Protein 4LWO (pdb70)

Structure (mmCIF, N/CA/C/O backbone):
data_4LWO
#
_entry.id   4LWO
#
_cell.length_a   73.903
_cell.length_b   143.256
_cell.length_c   75.603
_cell.angle_alpha   90.00
_cell.angle_beta   96.67
_cell.angle_gamma   90.00
#
_symmetry.space_group_name_H-M   'P 1 21 1'
#
loop_
_entity.id
_entity.type
_entity.pdbx_description
1 polymer 'Arginine N-methyltransferase, putative'
2 water water
#
loop_
_atom_site.group_PDB
_atom_site.id
_atom_site.type_symbol
_atom_site.label_atom_id
_atom_site.label_alt_id
_atom_site.label_comp_id
_atom_site.label_asym_id
_atom_site.label_entity_id
_atom_site.label_seq_id
_atom_site.pdbx_PDB_ins_code
_atom_site.Cartn_x
_atom_site.Cartn_y
_atom_site.Cartn_z
_atom_site.occupancy
_atom_site.B_iso_or_equiv
_atom_site.auth_seq_id
_atom_site.auth_comp_id
_atom_site.auth_asym_id
_atom_site.auth_atom_id
_atom_site.pdbx_PDB_model_num
ATOM 1 N N . ASP A 1 26 ? -9.447 8.674 31.962 1.00 52.11 26 ASP B N 1
ATOM 2 C CA . ASP A 1 26 ? -9.194 8.418 33.380 1.00 57.36 26 ASP B CA 1
ATOM 3 C C . ASP A 1 26 ? -9.119 6.922 33.676 1.00 55.95 26 ASP B C 1
ATOM 4 O O . ASP A 1 26 ? -8.101 6.275 33.433 1.00 59.39 26 ASP B O 1
ATOM 9 N N . LEU A 1 27 ? -10.224 6.387 34.189 1.00 51.44 27 LEU B N 1
ATOM 10 C CA . LEU A 1 27 ? -10.333 4.994 34.619 1.00 49.15 27 LEU B CA 1
ATOM 11 C C . LEU A 1 27 ? -10.259 3.993 33.475 1.00 52.68 27 LEU B C 1
ATOM 12 O O . LEU A 1 27 ? -9.851 2.841 33.661 1.00 46.34 27 LEU B O 1
ATOM 17 N N . ALA A 1 28 ? -10.692 4.422 32.295 1.00 54.82 28 ALA B N 1
ATOM 18 C CA . ALA A 1 28 ? -10.729 3.531 31.148 1.00 56.52 28 ALA B CA 1
ATOM 19 C C . ALA A 1 28 ? -9.318 3.037 30.858 1.00 53.70 28 ALA B C 1
ATOM 20 O O . ALA A 1 28 ? -9.081 1.836 30.711 1.00 52.49 28 ALA B O 1
ATOM 22 N N . VAL A 1 29 ? -8.383 3.977 30.800 1.00 52.73 29 VAL B N 1
ATOM 23 C CA . VAL A 1 29 ? -6.983 3.658 30.571 1.00 58.07 29 VAL B CA 1
ATOM 24 C C . VAL A 1 29 ? -6.427 2.663 31.616 1.00 57.03 29 VAL B C 1
ATOM 25 O O . VAL A 1 29 ? -5.863 1.622 31.257 1.00 49.34 29 VAL B O 1
ATOM 29 N N . HIS A 1 30 ? -6.631 2.953 32.899 1.00 57.89 30 HIS B N 1
ATOM 30 C CA . HIS A 1 30 ? -6.016 2.154 33.943 1.00 45.63 30 HIS B CA 1
ATOM 31 C C . HIS A 1 30 ? -6.589 0.743 33.951 1.00 50.98 30 HIS B C 1
ATOM 32 O O . HIS A 1 30 ? -5.910 -0.210 34.332 1.00 53.17 30 HIS B O 1
ATOM 39 N N . ARG A 1 31 ? -7.829 0.606 33.496 1.00 47.64 31 ARG B N 1
ATOM 40 C CA . ARG A 1 31 ? -8.406 -0.713 33.301 1.00 47.16 31 ARG B CA 1
ATOM 41 C C . ARG A 1 31 ? -7.525 -1.564 32.368 1.00 49.34 31 ARG B C 1
ATOM 42 O O . ARG A 1 31 ? -7.305 -2.757 32.627 1.00 44.71 31 ARG B O 1
ATOM 50 N N . LEU A 1 32 ? -7.010 -0.944 31.302 1.00 49.29 32 LEU B N 1
ATOM 51 C CA . LEU A 1 32 ? -6.153 -1.639 30.327 1.00 48.59 32 LEU B CA 1
ATOM 52 C C . LEU A 1 32 ? -4.857 -2.185 30.948 1.00 42.31 32 LEU B C 1
ATOM 53 O O . LEU A 1 32 ? -4.425 -3.293 30.624 1.00 41.12 32 LEU B O 1
ATOM 58 N N . MET A 1 33 ? -4.235 -1.390 31.816 1.00 40.22 33 MET B N 1
ATOM 59 C CA . MET A 1 33 ? -3.120 -1.848 32.649 1.00 42.30 33 MET B CA 1
ATOM 60 C C . MET A 1 33 ? -3.559 -3.081 33.437 1.00 32.02 33 MET B C 1
ATOM 61 O O . MET A 1 33 ? -2.919 -4.132 33.397 1.00 26.74 33 MET B O 1
ATOM 66 N N . LEU A 1 34 ? -4.666 -2.939 34.156 1.00 33.99 34 LEU B N 1
ATOM 67 C CA . LEU A 1 34 ? -5.224 -4.032 34.947 1.00 34.69 34 LEU B CA 1
ATOM 68 C C . LEU A 1 34 ? -5.652 -5.216 34.082 1.00 33.08 34 LEU B C 1
ATOM 69 O O . LEU A 1 34 ? -5.702 -6.342 34.554 1.00 36.46 34 LEU B O 1
ATOM 74 N N . GLU A 1 35 ? -5.928 -4.970 32.806 1.00 34.89 35 GLU B N 1
ATOM 75 C CA . GLU A 1 35 ? -6.320 -6.064 31.920 1.00 40.63 35 GLU B CA 1
ATOM 76 C C . GLU A 1 35 ? -5.142 -6.734 31.220 1.00 40.26 35 GLU B C 1
ATOM 77 O O . GLU A 1 35 ? -5.311 -7.728 30.525 1.00 31.64 35 GLU B O 1
ATOM 83 N N . ASP A 1 36 ? -3.945 -6.197 31.410 1.00 33.22 36 ASP B N 1
ATOM 84 C CA . ASP A 1 36 ? -2.782 -6.758 30.747 1.00 30.58 36 ASP B CA 1
ATOM 85 C C . ASP A 1 36 ? -2.001 -7.642 31.710 1.00 37.78 36 ASP B C 1
ATOM 86 O O . ASP A 1 36 ? -1.343 -7.149 32.647 1.00 30.93 36 ASP B O 1
ATOM 91 N N . ALA A 1 37 ? -2.063 -8.949 31.470 1.00 27.05 37 ALA B N 1
ATOM 92 C CA . ALA A 1 37 ? -1.385 -9.915 32.333 1.00 36.69 37 ALA B CA 1
ATOM 93 C C . ALA A 1 37 ? 0.133 -9.674 32.420 1.00 34.62 37 ALA B C 1
ATOM 94 O O . ALA A 1 37 ? 0.731 -9.860 33.480 1.00 32.52 37 ALA B O 1
ATOM 96 N N . GLN A 1 38 ? 0.748 -9.271 31.306 1.00 30.79 38 GLN B N 1
ATOM 97 C CA . GLN A 1 38 ? 2.198 -9.096 31.258 1.00 29.12 38 GLN B CA 1
ATOM 98 C C . GLN A 1 38 ? 2.587 -7.938 32.176 1.00 27.21 38 GLN B C 1
ATOM 99 O O . GLN A 1 38 ? 3.452 -8.081 33.021 1.00 28.40 38 GLN B O 1
ATOM 105 N N . ARG A 1 39 ? 1.932 -6.793 32.002 1.00 27.87 39 ARG B N 1
ATOM 106 C CA . ARG A 1 39 ? 2.209 -5.623 32.822 1.00 30.78 39 ARG B CA 1
ATOM 107 C C . ARG A 1 39 ? 1.994 -5.887 34.315 1.00 33.21 39 ARG B C 1
ATOM 108 O O . ARG A 1 39 ? 2.884 -5.617 35.137 1.00 27.41 39 ARG B O 1
ATOM 116 N N . MET A 1 40 ? 0.822 -6.425 34.653 1.00 29.31 40 MET B N 1
ATOM 117 C CA . MET A 1 40 ? 0.476 -6.768 36.031 1.00 32.42 40 MET B CA 1
ATOM 118 C C . MET A 1 40 ? 1.538 -7.677 36.607 1.00 32.14 40 MET B C 1
ATOM 119 O O . MET A 1 40 ? 2.029 -7.451 37.712 1.00 27.31 40 MET B O 1
ATOM 124 N N . SER A 1 41 ? 1.896 -8.702 35.840 1.00 25.45 41 SER B N 1
ATOM 125 C CA . SER A 1 41 ? 2.851 -9.695 36.306 1.00 28.75 41 SER B CA 1
ATOM 126 C C . SER A 1 41 ? 4.245 -9.115 36.536 1.00 28.77 41 SER B C 1
ATOM 127 O O . SER A 1 41 ? 4.904 -9.488 37.504 1.00 23.26 41 SER B O 1
ATOM 130 N N . PHE A 1 42 ? 4.690 -8.222 35.650 1.00 23.56 42 PHE B N 1
ATOM 131 C CA . PHE A 1 42 ? 6.013 -7.626 35.787 1.00 22.56 42 PHE B CA 1
ATOM 132 C C . PHE A 1 42 ? 6.126 -6.906 37.122 1.00 23.98 42 PHE B C 1
ATOM 133 O O . PHE A 1 42 ? 7.048 -7.153 37.920 1.00 23.92 42 PHE B O 1
ATOM 141 N N . TYR A 1 43 ? 5.180 -6.008 37.352 1.00 20.46 43 TYR B N 1
ATOM 142 C CA . TYR A 1 43 ? 5.218 -5.165 38.525 1.00 24.38 43 TYR B CA 1
ATOM 143 C C . TYR A 1 43 ? 5.019 -5.970 39.804 1.00 27.03 43 TYR B C 1
ATOM 144 O O . TYR A 1 43 ? 5.674 -5.714 40.809 1.00 25.07 43 TYR B O 1
ATOM 153 N N . ARG A 1 44 ? 4.147 -6.972 39.759 1.00 29.98 44 ARG B N 1
ATOM 154 C CA . ARG A 1 44 ? 3.859 -7.723 40.978 1.00 26.86 44 ARG B CA 1
ATOM 155 C C . ARG A 1 44 ? 5.077 -8.527 41.379 1.00 27.77 44 ARG B C 1
ATOM 156 O O . ARG A 1 44 ? 5.463 -8.538 42.546 1.00 25.84 44 ARG B O 1
ATOM 164 N N . LYS A 1 45 ? 5.691 -9.191 40.404 1.00 25.96 45 LYS B N 1
ATOM 165 C CA . LYS A 1 45 ? 6.870 -9.997 40.687 1.00 30.20 45 LYS B CA 1
ATOM 166 C C . LYS A 1 45 ? 8.051 -9.121 41.096 1.00 29.31 45 LYS B C 1
ATOM 167 O O . LYS A 1 45 ? 8.819 -9.499 41.977 1.00 29.23 45 LYS B O 1
ATOM 173 N N . SER A 1 46 ? 8.205 -7.961 40.454 1.00 30.54 46 SER B N 1
ATOM 174 C CA . SER A 1 46 ? 9.325 -7.080 40.793 1.00 25.67 46 SER B CA 1
ATOM 175 C C . SER A 1 46 ? 9.173 -6.564 42.220 1.00 27.42 46 SER B C 1
ATOM 176 O O . SER A 1 46 ? 10.126 -6.577 42.997 1.00 27.32 46 SER B O 1
ATOM 179 N N . ILE A 1 47 ? 7.970 -6.123 42.569 1.00 28.20 47 ILE B N 1
ATOM 180 C CA . ILE A 1 47 ? 7.710 -5.664 43.931 1.00 32.59 47 ILE B CA 1
ATOM 181 C C . ILE A 1 47 ? 7.984 -6.765 44.962 1.00 35.87 47 ILE B C 1
ATOM 182 O O . ILE A 1 47 ? 8.572 -6.506 46.025 1.00 31.34 47 ILE B O 1
ATOM 187 N N . GLU A 1 48 ? 7.575 -7.991 44.640 1.00 32.94 48 GLU B N 1
ATOM 188 C CA . GLU A 1 48 ? 7.859 -9.135 45.516 1.00 42.32 48 GLU B CA 1
ATOM 189 C C . GLU A 1 48 ? 9.356 -9.458 45.596 1.00 38.83 48 GLU B C 1
ATOM 190 O O . GLU A 1 48 ? 9.859 -9.832 46.664 1.00 39.90 48 GLU B O 1
ATOM 192 N N . GLN A 1 49 ? 10.077 -9.310 44.483 1.00 31.62 49 GLN B N 1
ATOM 193 C CA . GLN A 1 49 ? 11.503 -9.650 44.490 1.00 33.93 49 GLN B CA 1
ATOM 194 C C . GLN A 1 49 ? 12.364 -8.636 45.263 1.00 34.48 49 GLN B C 1
ATOM 195 O O . GLN A 1 49 ? 13.376 -9.006 45.854 1.00 33.06 49 GLN B O 1
ATOM 201 N N . SER A 1 50 ? 11.967 -7.364 45.275 1.00 34.52 50 SER B N 1
ATOM 202 C CA . SER A 1 50 ? 12.821 -6.313 45.849 1.00 30.67 50 SER B CA 1
ATOM 203 C C . SER A 1 50 ? 13.215 -6.536 47.310 1.00 31.79 50 SER B C 1
ATOM 204 O O . SER A 1 50 ? 12.385 -6.908 48.124 1.00 34.43 50 SER B O 1
ATOM 207 N N . ALA A 1 51 ? 14.471 -6.265 47.646 1.00 30.46 51 ALA B N 1
ATOM 208 C CA . ALA A 1 51 ? 14.910 -6.375 49.034 1.00 33.59 51 ALA B CA 1
ATOM 209 C C . ALA A 1 51 ? 14.740 -5.048 49.758 1.00 33.11 51 ALA B C 1
ATOM 210 O O . ALA A 1 51 ? 15.078 -4.920 50.936 1.00 37.28 51 ALA B O 1
ATOM 212 N N . SER A 1 52 ? 14.217 -4.047 49.061 1.00 31.26 52 SER B N 1
ATOM 213 C CA . SER A 1 52 ? 14.285 -2.700 49.608 1.00 27.71 52 SER B CA 1
ATOM 214 C C . SER A 1 52 ? 12.940 -2.131 50.024 1.00 28.59 52 SER B C 1
ATOM 215 O O . SER A 1 52 ? 12.848 -0.981 50.452 1.00 30.43 52 SER B O 1
ATOM 218 N N . ILE A 1 53 ? 11.895 -2.937 49.927 1.00 30.04 53 ILE B N 1
ATOM 219 C CA . ILE A 1 53 ? 10.555 -2.439 50.252 1.00 29.95 53 ILE B CA 1
ATOM 220 C C . ILE A 1 53 ? 10.168 -2.597 51.725 1.00 31.38 53 ILE B C 1
ATOM 221 O O . ILE A 1 53 ? 9.753 -1.627 52.380 1.00 28.95 53 ILE B O 1
ATOM 226 N N . GLU A 1 54 ? 10.305 -3.823 52.229 1.00 32.37 54 GLU B N 1
ATOM 227 C CA . GLU A 1 54 ? 9.906 -4.166 53.5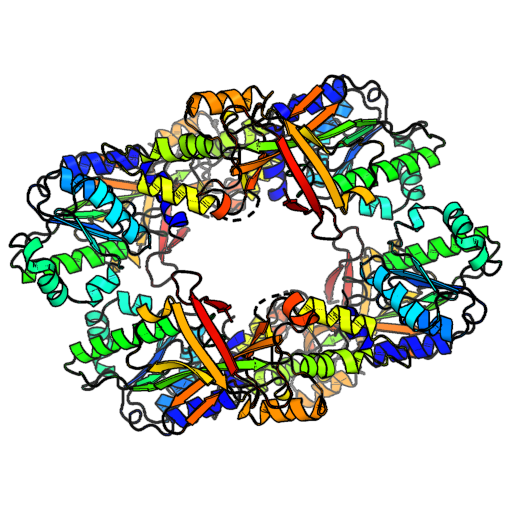90 1.00 35.69 54 GLU B CA 1
ATOM 228 C C . GLU A 1 54 ? 10.521 -3.255 54.652 1.00 31.78 54 GLU B C 1
ATOM 229 O O . GLU A 1 54 ? 11.723 -3.055 54.684 1.00 31.19 54 GLU B O 1
ATOM 235 N N . GLY A 1 55 ? 9.679 -2.691 55.511 1.00 30.88 55 GLY B N 1
ATOM 236 C CA . GLY A 1 55 ? 10.149 -1.781 56.537 1.00 29.83 55 GLY B CA 1
ATOM 237 C C . GLY A 1 55 ? 10.595 -0.427 56.026 1.00 30.05 55 GLY B C 1
ATOM 238 O O . GLY A 1 55 ? 11.073 0.391 56.802 1.00 27.90 55 GLY B O 1
ATOM 239 N N . LYS A 1 56 ? 10.437 -0.171 54.727 1.00 29.22 56 LYS B N 1
ATOM 240 C CA . LYS A 1 56 ? 10.931 1.087 54.141 1.00 25.41 56 LYS B CA 1
ATOM 241 C C . LYS A 1 56 ? 9.823 1.908 53.463 1.00 27.76 56 LYS B C 1
ATOM 242 O O . LYS A 1 56 ? 8.674 1.459 53.368 1.00 20.74 56 LYS B O 1
ATOM 246 N N . VAL A 1 57 ? 10.183 3.113 53.011 1.00 25.21 57 VAL B N 1
ATOM 247 C CA . VAL A 1 57 ? 9.240 4.033 52.386 1.00 23.37 57 VAL B CA 1
ATOM 248 C C . VAL A 1 57 ? 9.350 4.008 50.874 1.00 26.75 57 VAL B C 1
ATOM 249 O O . VAL A 1 57 ? 10.459 4.010 50.320 1.00 26.69 57 VAL B O 1
ATOM 253 N N . VAL A 1 58 ? 8.190 3.973 50.222 1.00 22.67 58 VAL B N 1
ATOM 254 C CA . VAL A 1 58 ? 8.066 3.824 48.777 1.00 21.96 58 VAL B CA 1
ATOM 255 C C . VAL A 1 58 ? 7.245 4.976 48.247 1.00 21.56 58 VAL B C 1
ATOM 256 O O . VAL A 1 58 ? 6.296 5.416 48.903 1.00 19.37 58 VAL B O 1
ATOM 260 N N . VAL A 1 59 ? 7.643 5.484 47.086 1.00 21.80 59 VAL B N 1
ATOM 261 C CA . VAL A 1 59 ? 6.886 6.487 46.362 1.00 23.02 59 VAL B CA 1
ATOM 262 C C . VAL A 1 59 ? 6.393 5.856 45.044 1.00 24.63 59 VAL B C 1
ATOM 263 O O . VAL A 1 59 ? 7.173 5.219 44.324 1.00 25.76 59 VAL B O 1
ATOM 267 N N . ASP A 1 60 ? 5.107 6.012 44.743 1.00 23.62 60 ASP B N 1
ATOM 268 C CA . ASP A 1 60 ? 4.515 5.502 43.491 1.00 21.56 60 ASP B CA 1
ATOM 269 C C . ASP A 1 60 ? 4.103 6.713 42.645 1.00 24.72 60 ASP B C 1
ATOM 270 O O . ASP A 1 60 ? 3.201 7.485 43.021 1.00 22.76 60 ASP B O 1
ATOM 275 N N . VAL A 1 61 ? 4.796 6.918 41.526 1.00 20.58 61 VAL B N 1
ATOM 276 C CA . VAL A 1 61 ? 4.578 8.144 40.754 1.00 24.66 61 VAL B CA 1
ATOM 277 C C . VAL A 1 61 ? 3.560 7.908 39.631 1.00 22.63 61 VAL B C 1
ATOM 278 O O . VAL A 1 61 ? 3.776 7.045 38.795 1.00 17.76 61 VAL B O 1
ATOM 282 N N . GLY A 1 62 ? 2.472 8.680 39.611 1.00 25.00 62 GLY B N 1
ATOM 283 C CA . GLY A 1 62 ? 1.384 8.476 38.647 1.00 22.14 62 GLY B CA 1
ATOM 284 C C . GLY A 1 62 ? 0.663 7.164 38.946 1.00 25.37 62 GLY B C 1
ATOM 285 O O . GLY A 1 62 ? 0.593 6.269 38.107 1.00 23.70 62 GLY B O 1
ATOM 286 N N . SER A 1 63 ? 0.130 7.047 40.156 1.00 22.85 63 SER B N 1
ATOM 287 C CA . SER A 1 63 ? -0.309 5.757 40.682 1.00 25.34 63 SER B CA 1
ATOM 288 C C . SER A 1 63 ? -1.682 5.276 40.184 1.00 22.29 63 SER B C 1
ATOM 289 O O . SER A 1 63 ? -2.043 4.110 40.383 1.00 27.15 63 SER B O 1
ATOM 292 N N . GLY A 1 64 ? -2.445 6.160 39.547 1.00 27.15 64 GLY B N 1
ATOM 293 C CA . GLY A 1 64 ? -3.698 5.754 38.906 1.00 27.37 64 GLY B CA 1
ATOM 294 C C . GLY A 1 64 ? -4.650 5.081 39.870 1.00 25.37 64 GLY B C 1
ATOM 295 O O . GLY A 1 64 ? -5.177 5.715 40.783 1.00 26.87 64 GLY B O 1
ATOM 296 N N . THR A 1 65 ? -4.854 3.786 39.684 1.00 24.73 65 THR B N 1
ATOM 297 C CA . THR A 1 65 ? -5.708 3.024 40.580 1.00 24.85 65 THR B CA 1
ATOM 298 C C . THR A 1 65 ? -5.031 2.772 41.939 1.00 31.96 65 THR B C 1
ATOM 299 O O . THR A 1 65 ? -5.691 2.357 42.889 1.00 26.85 65 THR B O 1
ATOM 303 N N . GLY A 1 66 ? -3.718 2.989 42.024 1.00 26.46 66 GLY B N 1
ATOM 304 C CA . GLY A 1 66 ? -2.998 2.792 43.278 1.00 29.96 66 GLY B CA 1
ATOM 305 C C . GLY A 1 66 ? -2.564 1.351 43.452 1.00 30.55 66 GLY B C 1
ATOM 306 O O . GLY A 1 66 ? -2.131 0.921 44.534 1.00 30.11 66 GLY B O 1
ATOM 307 N N . ILE A 1 67 ? -2.669 0.589 42.370 1.00 27.40 67 ILE B N 1
ATOM 308 C CA . ILE A 1 67 ? -2.436 -0.844 42.461 1.00 29.66 67 ILE B CA 1
ATOM 309 C C . ILE A 1 67 ? -0.995 -1.147 42.909 1.00 27.49 67 ILE B C 1
ATOM 310 O O . ILE A 1 67 ? -0.760 -2.055 43.713 1.00 23.22 67 ILE B O 1
ATOM 315 N N . LEU A 1 68 ? -0.040 -0.381 42.389 1.00 26.78 68 LEU B N 1
ATOM 316 C CA . LEU A 1 68 ? 1.366 -0.567 42.749 1.00 32.57 68 LEU B CA 1
ATOM 317 C C . LEU A 1 68 ? 1.600 -0.227 44.218 1.00 24.40 68 LEU B C 1
ATOM 318 O O . LEU A 1 68 ? 2.304 -0.946 44.920 1.00 29.06 68 LEU B O 1
ATOM 323 N N . SER A 1 69 ? 0.990 0.856 44.686 1.00 22.98 69 SER B N 1
ATOM 324 C CA . SER A 1 69 ? 1.153 1.259 46.082 1.00 25.73 69 SER B CA 1
ATOM 325 C C . SER A 1 69 ? 0.627 0.179 47.022 1.00 30.32 69 SER B C 1
ATOM 326 O O . SER A 1 69 ? 1.234 -0.128 48.063 1.00 28.04 69 SER B O 1
ATOM 329 N N . MET A 1 70 ? -0.503 -0.405 46.639 1.00 26.27 70 MET B N 1
ATOM 330 C CA . MET A 1 70 ? -1.135 -1.405 47.477 1.00 25.61 70 MET B CA 1
ATOM 331 C C . MET A 1 70 ? -0.332 -2.691 47.500 1.00 28.89 70 MET B C 1
ATOM 332 O O . MET A 1 70 ? -0.219 -3.333 48.549 1.00 32.08 70 MET B O 1
ATOM 337 N N . TRP A 1 71 ? 0.250 -3.064 46.361 1.00 27.11 71 TRP B N 1
ATOM 338 C CA . TRP A 1 71 ? 1.181 -4.194 46.342 1.00 31.11 71 TRP B CA 1
ATOM 339 C C . TRP A 1 71 ? 2.373 -3.948 47.256 1.00 28.59 71 TRP B C 1
ATOM 340 O O . TRP A 1 71 ? 2.814 -4.846 47.966 1.00 31.06 71 TRP B O 1
ATOM 351 N N . ALA A 1 72 ? 2.893 -2.726 47.222 1.00 28.41 72 ALA B N 1
ATOM 352 C CA . ALA A 1 72 ? 4.051 -2.369 48.030 1.00 25.15 72 ALA B CA 1
ATOM 353 C C . ALA A 1 72 ? 3.709 -2.453 49.514 1.00 29.27 72 ALA B C 1
ATOM 354 O O . ALA A 1 72 ? 4.503 -2.938 50.318 1.00 29.67 72 ALA B O 1
ATOM 356 N N . ALA A 1 73 ? 2.531 -1.952 49.872 1.00 32.29 73 ALA B N 1
ATOM 357 C CA . ALA A 1 73 ? 2.060 -2.018 51.255 1.00 31.75 73 ALA B CA 1
ATOM 358 C C . ALA A 1 73 ? 1.951 -3.470 51.691 1.00 32.53 73 ALA B C 1
ATOM 359 O O . ALA A 1 73 ? 2.435 -3.852 52.753 1.00 37.03 73 ALA B O 1
ATOM 361 N N . ARG A 1 74 ? 1.337 -4.281 50.841 1.00 32.71 74 ARG B N 1
ATOM 362 C CA . ARG A 1 74 ? 1.177 -5.709 51.089 1.00 33.28 74 ARG B CA 1
ATOM 363 C C . ARG A 1 74 ? 2.529 -6.400 51.251 1.00 40.89 74 ARG B C 1
ATOM 364 O O . ARG A 1 74 ? 2.648 -7.413 51.948 1.00 42.36 74 ARG B O 1
ATOM 372 N N . ALA A 1 75 ? 3.557 -5.844 50.619 1.00 34.94 75 ALA B N 1
ATOM 373 C CA . ALA A 1 75 ? 4.878 -6.447 50.674 1.00 34.67 75 ALA B CA 1
ATOM 374 C C . ALA A 1 75 ? 5.629 -5.950 51.900 1.00 34.45 75 ALA B C 1
ATOM 375 O O . ALA A 1 75 ? 6.817 -6.213 52.047 1.00 40.97 75 ALA B O 1
ATOM 377 N N . GLY A 1 76 ? 4.942 -5.206 52.764 1.00 35.65 76 GLY B N 1
ATOM 378 C CA . GLY A 1 76 ? 5.523 -4.802 54.034 1.00 29.76 76 GLY B CA 1
ATOM 379 C C . GLY A 1 76 ? 6.251 -3.471 54.061 1.00 32.54 76 GLY B C 1
ATOM 380 O O . GLY A 1 76 ? 7.118 -3.260 54.908 1.00 36.40 76 GLY B O 1
ATOM 381 N N . ALA A 1 77 ? 5.905 -2.558 53.159 1.00 29.23 77 ALA B N 1
ATOM 382 C CA . ALA A 1 77 ? 6.492 -1.219 53.217 1.00 29.86 77 ALA B CA 1
ATOM 383 C C . ALA A 1 77 ? 6.072 -0.541 54.507 1.00 30.68 77 ALA B C 1
ATOM 384 O O . ALA A 1 77 ? 4.981 -0.777 55.010 1.00 35.89 77 ALA B O 1
ATOM 386 N N . LYS A 1 78 ? 6.946 0.300 55.043 1.00 27.42 78 LYS B N 1
ATOM 387 C CA . LYS A 1 78 ? 6.615 1.050 56.238 1.00 26.30 78 LYS B CA 1
ATOM 388 C C . LYS A 1 78 ? 5.495 2.014 55.870 1.00 30.46 78 LYS B C 1
ATOM 389 O O . LYS A 1 78 ? 4.503 2.162 56.591 1.00 32.79 78 LYS B O 1
ATOM 395 N N . HIS A 1 79 ? 5.654 2.674 54.728 1.00 26.94 79 HIS B N 1
ATOM 396 C CA . HIS A 1 79 ? 4.642 3.607 54.259 1.00 27.42 79 HIS B CA 1
ATOM 397 C C . HIS A 1 79 ? 4.797 3.845 52.766 1.00 28.26 79 HIS B C 1
ATOM 398 O O . HIS A 1 79 ? 5.852 3.575 52.189 1.00 25.45 79 HIS B O 1
ATOM 405 N N . VAL A 1 80 ? 3.741 4.343 52.137 1.00 29.26 80 VAL B N 1
ATOM 406 C CA . VAL A 1 80 ? 3.749 4.538 50.694 1.00 20.92 80 VAL B CA 1
ATOM 407 C C . VAL A 1 80 ? 3.139 5.900 50.385 1.00 23.33 80 VAL B C 1
ATOM 408 O O . VAL A 1 80 ? 2.025 6.197 50.813 1.00 23.39 80 VAL B O 1
ATOM 412 N N . PHE A 1 81 ? 3.877 6.726 49.654 1.00 19.21 81 PHE B N 1
ATOM 413 C CA . PHE A 1 81 ? 3.335 7.969 49.123 1.00 17.74 81 PHE B CA 1
ATOM 414 C C . PHE A 1 81 ? 2.901 7.723 47.694 1.00 24.95 81 PHE B C 1
ATOM 415 O O . PHE A 1 81 ? 3.719 7.329 46.845 1.00 22.77 81 PHE B O 1
ATOM 423 N N . SER A 1 82 ? 1.609 7.934 47.440 1.00 25.58 82 SER B N 1
ATOM 424 C CA . SER A 1 82 ? 0.986 7.571 46.168 1.00 25.62 82 SER B CA 1
ATOM 425 C C . SER A 1 82 ? 0.646 8.857 45.444 1.00 22.28 82 SER B C 1
ATOM 426 O O . SER A 1 82 ? -0.183 9.641 45.910 1.00 25.14 82 SER B O 1
ATOM 429 N N . ILE A 1 83 ? 1.314 9.104 44.324 1.00 19.83 83 ILE B N 1
ATOM 430 C CA . ILE A 1 83 ? 1.220 10.415 43.699 1.00 19.96 83 ILE B CA 1
ATOM 431 C C . ILE A 1 83 ? 0.388 10.350 42.428 1.00 23.72 83 ILE B C 1
ATOM 432 O O . ILE A 1 83 ? 0.816 9.775 41.431 1.00 25.61 83 ILE B O 1
ATOM 437 N N . GLU A 1 84 ? -0.796 10.949 42.470 1.00 26.21 84 GLU B N 1
ATOM 438 C CA . GLU A 1 84 ? -1.734 10.874 41.355 1.00 24.52 84 GLU B CA 1
ATOM 439 C C . GLU A 1 84 ? -2.477 12.201 41.227 1.00 27.97 84 GLU B C 1
ATOM 440 O O . GLU A 1 84 ? -3.264 12.574 42.102 1.00 28.45 84 GLU B O 1
ATOM 446 N N . ALA A 1 85 ? -2.220 12.918 40.137 1.00 25.73 85 ALA B N 1
ATOM 447 C CA . ALA A 1 85 ? -2.706 14.290 40.015 1.00 29.18 85 ALA B CA 1
ATOM 448 C C . ALA A 1 85 ? -4.142 14.400 39.468 1.00 33.14 85 ALA B C 1
ATOM 449 O O . ALA A 1 85 ? -4.822 15.401 39.697 1.00 32.52 85 ALA B O 1
ATOM 451 N N . SER A 1 86 ? -4.608 13.377 38.760 1.00 36.92 86 SER B N 1
ATOM 452 C CA . SER A 1 86 ? -5.974 13.382 38.227 1.00 32.29 86 SER B CA 1
ATOM 453 C C . SER A 1 86 ? -7.017 13.211 39.321 1.00 38.44 86 SER B C 1
ATOM 454 O O . SER A 1 86 ? -6.678 12.922 40.475 1.00 34.52 86 SER B O 1
ATOM 457 N N . SER A 1 87 ? -8.288 13.338 38.932 1.00 37.58 87 SER B N 1
ATOM 458 C CA . SER A 1 87 ? -9.445 13.185 39.826 1.00 30.77 87 SER B CA 1
ATOM 459 C C . SER A 1 87 ? -9.551 11.795 40.467 1.00 34.94 87 SER B C 1
ATOM 460 O O . SER A 1 87 ? -10.193 11.634 41.508 1.00 39.57 87 SER B O 1
ATOM 463 N N . LEU A 1 88 ? -8.944 10.793 39.837 1.00 33.94 88 LEU B N 1
ATOM 464 C CA . LEU A 1 88 ? -8.850 9.456 40.423 1.00 35.15 88 LEU B CA 1
ATOM 465 C C . LEU A 1 88 ? -8.304 9.454 41.859 1.00 36.38 88 LEU B C 1
ATOM 466 O O . LEU A 1 88 ? -8.626 8.558 42.641 1.00 32.61 88 LEU B O 1
ATOM 471 N N . SER A 1 89 ? -7.461 10.434 42.193 1.00 34.76 89 SER B N 1
ATOM 472 C CA . SER A 1 89 ? -6.838 10.485 43.522 1.00 34.91 89 SER B CA 1
ATOM 473 C C . SER A 1 89 ? -7.884 10.417 44.633 1.00 34.49 89 SER B C 1
ATOM 474 O O . SER A 1 89 ? -7.752 9.610 45.563 1.00 31.16 89 SER B O 1
ATOM 477 N N . GLU A 1 90 ? -8.936 11.231 44.510 1.00 34.18 90 GLU B N 1
ATOM 478 C CA . GLU A 1 90 ? -10.049 11.202 45.457 1.00 32.91 90 GLU B CA 1
ATOM 479 C C . GLU A 1 90 ? -10.632 9.801 45.606 1.00 29.93 90 GLU B C 1
ATOM 480 O O . GLU A 1 90 ? -10.965 9.364 46.705 1.00 34.12 90 GLU B O 1
ATOM 483 N N . PHE A 1 91 ? -10.735 9.080 44.504 1.00 28.44 91 PHE B N 1
ATOM 484 C CA . PHE A 1 91 ? -11.333 7.757 44.565 1.00 30.42 91 PHE B CA 1
ATOM 485 C C . PHE A 1 91 ? -10.364 6.713 45.091 1.00 31.62 91 PHE B C 1
ATOM 486 O O . PHE A 1 91 ? -10.768 5.771 45.775 1.00 31.12 91 PHE B O 1
ATOM 494 N N . GLN A 1 92 ? -9.081 6.894 44.786 1.00 29.69 92 GLN B N 1
ATOM 495 C CA . GLN A 1 92 ? -8.058 5.981 45.267 1.00 29.59 92 GLN B CA 1
ATOM 496 C C . GLN A 1 92 ? -7.998 6.017 46.791 1.00 28.24 92 GLN B C 1
ATOM 497 O O . GLN A 1 92 ? -7.718 5.001 47.439 1.00 32.54 92 GLN B O 1
ATOM 503 N N . ILE A 1 93 ? -8.278 7.182 47.369 1.00 24.55 93 ILE B N 1
ATOM 504 C CA . ILE A 1 93 ? -8.324 7.279 48.832 1.00 32.55 93 ILE B CA 1
ATOM 505 C C . ILE A 1 93 ? -9.397 6.339 49.414 1.00 31.06 93 ILE B C 1
ATOM 506 O O . ILE A 1 93 ? -9.192 5.725 50.463 1.00 29.78 93 ILE B O 1
ATOM 511 N N . GLY A 1 94 ? -10.529 6.210 48.717 1.00 32.72 94 GLY B N 1
ATOM 512 C CA . GLY A 1 94 ? -11.612 5.349 49.181 1.00 25.89 94 GLY B CA 1
ATOM 513 C C . GLY A 1 94 ? -11.282 3.880 49.001 1.00 30.38 94 GLY B C 1
ATOM 514 O O . GLY A 1 94 ? -11.565 3.044 49.875 1.00 26.96 94 GLY B O 1
ATOM 515 N N . VAL A 1 95 ? -10.680 3.558 47.858 1.00 27.66 95 VAL B N 1
ATOM 516 C CA . VAL A 1 95 ? -10.281 2.182 47.603 1.00 29.72 95 VAL B CA 1
ATOM 517 C C . VAL A 1 95 ? -9.222 1.740 48.607 1.00 26.11 95 VAL B C 1
ATOM 518 O O . VAL A 1 95 ? -9.254 0.607 49.074 1.00 28.30 95 VAL B O 1
ATOM 522 N N . VAL A 1 96 ? -8.287 2.636 48.927 1.00 23.82 96 VAL B N 1
ATOM 523 C CA . VAL A 1 96 ? -7.301 2.331 49.956 1.00 29.21 96 VAL B CA 1
ATOM 524 C C . VAL A 1 96 ? -8.008 1.995 51.261 1.00 30.52 96 VAL B C 1
ATOM 525 O O . VAL A 1 96 ? -7.720 0.964 51.884 1.00 31.92 96 VAL B O 1
ATOM 529 N N . GLU A 1 97 ? -8.934 2.856 51.676 1.00 27.31 97 GLU B N 1
ATOM 530 C CA . GLU A 1 97 ? -9.670 2.597 52.919 1.00 34.16 97 GLU B CA 1
ATOM 531 C C . GLU A 1 97 ? -10.465 1.296 52.820 1.00 31.40 97 GLU B C 1
ATOM 532 O O . GLU A 1 97 ? -10.459 0.494 53.756 1.00 31.47 97 GLU B O 1
ATOM 538 N N . ASP A 1 98 ? -11.128 1.088 51.678 1.00 33.12 98 ASP B N 1
ATOM 539 C CA . ASP A 1 98 ? -11.859 -0.154 51.402 1.00 29.85 98 ASP B CA 1
ATOM 540 C C . ASP A 1 98 ? -11.028 -1.391 51.669 1.00 34.72 98 ASP B C 1
ATOM 541 O O . ASP A 1 98 ? -11.564 -2.420 52.065 1.00 38.89 98 ASP B O 1
ATOM 546 N N . ASN A 1 99 ? -9.721 -1.304 51.421 1.00 34.37 99 ASN B N 1
ATOM 547 C CA . ASN A 1 99 ? -8.845 -2.447 51.651 1.00 32.67 99 ASN B CA 1
ATOM 548 C C . ASN A 1 99 ? -8.031 -2.297 52.936 1.00 36.13 99 ASN B C 1
ATOM 549 O O . ASN A 1 99 ? -7.021 -2.975 53.110 1.00 35.50 99 ASN B O 1
ATOM 554 N N . ASP A 1 100 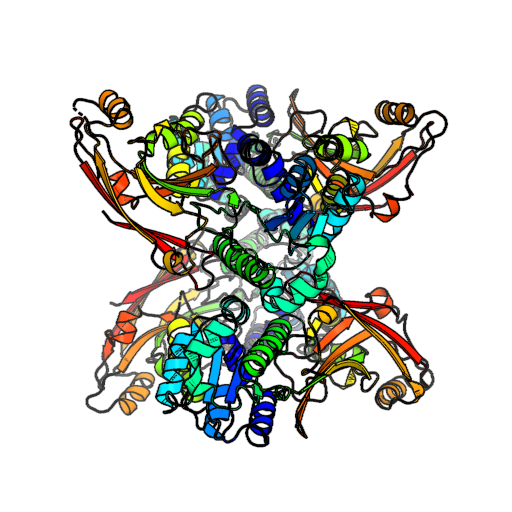? -8.485 -1.410 53.828 1.00 38.09 100 ASP B N 1
ATOM 555 C CA . ASP A 1 100 ? -7.892 -1.239 55.158 1.00 34.55 100 ASP B CA 1
ATOM 556 C C . ASP A 1 100 ? -6.402 -0.935 55.080 1.00 37.21 100 ASP B C 1
ATOM 557 O O . ASP A 1 100 ? -5.583 -1.584 55.723 1.00 30.70 100 ASP B O 1
ATOM 560 N N . LEU A 1 101 ? -6.044 0.038 54.258 1.00 37.75 101 LEU B N 1
ATOM 561 C CA . LEU A 1 101 ? -4.639 0.316 54.045 1.00 30.89 101 LEU B CA 1
ATOM 562 C C . LEU A 1 101 ? -4.353 1.773 54.344 1.00 30.53 101 LEU B C 1
ATOM 563 O O . LEU A 1 101 ? -3.260 2.272 54.077 1.00 29.87 101 LEU B O 1
ATOM 568 N N . SER A 1 102 ? -5.345 2.449 54.906 1.00 25.56 102 SER B N 1
ATOM 569 C CA . SER A 1 102 ? -5.255 3.883 55.146 1.00 31.98 102 SER B CA 1
ATOM 570 C C . SER A 1 102 ? -4.060 4.346 55.987 1.00 34.25 102 SER B C 1
ATOM 571 O O . SER A 1 102 ? -3.549 5.440 55.774 1.00 35.67 102 SER B O 1
ATOM 574 N N . THR A 1 103 ? -3.612 3.543 56.944 1.00 28.62 103 THR B N 1
ATOM 575 C CA . THR A 1 103 ? -2.460 3.968 57.736 1.00 35.12 103 THR B CA 1
ATOM 576 C C . THR A 1 103 ? -1.163 3.736 56.956 1.00 39.16 103 THR B C 1
ATOM 577 O O . THR A 1 103 ? -0.125 4.295 57.294 1.00 35.14 103 THR B O 1
ATOM 581 N N . LYS A 1 104 ? -1.243 2.918 55.907 1.00 31.55 104 LYS B N 1
ATOM 582 C CA . LYS A 1 104 ? -0.071 2.526 55.129 1.00 34.50 104 LYS B CA 1
ATOM 583 C C . LYS A 1 104 ? 0.173 3.412 53.918 1.00 28.92 104 LYS B C 1
ATOM 584 O O . LYS A 1 104 ? 1.305 3.574 53.483 1.00 30.40 104 LYS B O 1
ATOM 590 N N . ILE A 1 105 ? -0.886 3.987 53.365 1.00 32.28 105 ILE B N 1
ATOM 591 C CA . ILE A 1 105 ? -0.749 4.716 52.109 1.00 30.54 105 ILE B CA 1
ATOM 592 C C . ILE A 1 105 ? -1.253 6.140 52.223 1.00 27.49 105 ILE B C 1
ATOM 593 O O . ILE A 1 105 ? -2.377 6.380 52.663 1.00 27.83 105 ILE B O 1
ATOM 598 N N . THR A 1 106 ? -0.413 7.084 51.822 1.00 26.20 106 THR B N 1
ATOM 599 C CA . THR A 1 106 ? -0.833 8.471 51.740 1.00 29.96 106 THR B CA 1
ATOM 600 C C . THR A 1 106 ? -0.913 8.879 50.281 1.00 30.95 106 THR B C 1
ATOM 601 O O . THR A 1 106 ? 0.079 8.775 49.548 1.00 29.02 106 THR B O 1
ATOM 605 N N . VAL A 1 107 ? -2.090 9.350 49.867 1.00 27.65 107 VAL B N 1
ATOM 606 C CA . VAL A 1 107 ? -2.323 9.719 48.479 1.00 25.73 107 VAL B CA 1
ATOM 607 C C . VAL A 1 107 ? -2.113 11.216 48.319 1.00 28.24 107 VAL B C 1
ATOM 608 O O . VAL A 1 107 ? -2.855 12.013 48.888 1.00 26.84 107 VAL B O 1
ATOM 612 N N . LEU A 1 108 ? -1.094 11.602 47.559 1.00 24.57 108 LEU B N 1
ATOM 613 C CA . LEU A 1 108 ? -0.872 13.014 47.256 1.00 24.96 108 LEU B CA 1
ATOM 614 C C . LEU A 1 108 ? -1.533 13.352 45.910 1.00 29.48 108 LEU B C 1
ATOM 615 O O . LEU A 1 108 ? -1.023 12.981 44.840 1.00 23.91 108 LEU B O 1
ATOM 620 N N . GLY A 1 109 ? -2.677 14.030 45.964 1.00 28.49 109 GLY B N 1
ATOM 621 C CA . GLY A 1 109 ? -3.431 14.375 44.763 1.00 25.87 109 GLY B CA 1
ATOM 622 C C . GLY A 1 109 ? -2.853 15.618 44.124 1.00 32.17 109 GLY B C 1
ATOM 623 O O . GLY A 1 109 ? -3.512 16.649 44.048 1.00 38.10 109 GLY B O 1
ATOM 624 N N . ASP A 1 110 ? -1.604 15.530 43.681 1.00 30.95 110 ASP B N 1
ATOM 625 C CA . ASP A 1 110 ? -0.949 16.649 43.021 1.00 28.75 110 ASP B CA 1
ATOM 626 C C . ASP A 1 110 ? 0.038 16.121 41.985 1.00 26.43 110 ASP B C 1
ATOM 627 O O . ASP A 1 110 ? 0.271 14.916 41.919 1.00 30.79 110 ASP B O 1
ATOM 632 N N . THR A 1 111 ? 0.615 17.018 41.184 1.00 26.53 111 THR B N 1
ATOM 633 C CA . THR A 1 111 ? 1.688 16.654 40.257 1.00 23.78 111 THR B CA 1
ATOM 634 C C . THR A 1 111 ? 3.025 16.608 40.992 1.00 31.21 111 THR B C 1
ATOM 635 O O . THR A 1 111 ? 3.239 17.337 41.968 1.00 23.32 111 THR B O 1
ATOM 639 N N . VAL A 1 112 ? 3.907 15.735 40.518 1.00 25.67 112 VAL B N 1
ATOM 640 C CA . VAL A 1 112 ? 5.306 15.745 40.904 1.00 27.86 112 VAL B CA 1
ATOM 641 C C . VAL A 1 112 ? 5.868 17.162 40.940 1.00 29.74 112 VAL B C 1
ATOM 642 O O . VAL A 1 112 ? 6.432 17.600 41.948 1.00 26.00 112 VAL B O 1
ATOM 646 N N . GLU A 1 113 ? 5.705 17.881 39.842 1.00 27.05 113 GLU B N 1
ATOM 647 C CA . GLU A 1 113 ? 6.286 19.209 39.747 1.00 27.62 113 GLU B CA 1
ATOM 648 C C . GLU A 1 113 ? 5.765 20.174 40.833 1.00 28.87 113 GLU B C 1
ATOM 649 O O . GLU A 1 113 ? 6.528 20.990 41.361 1.00 29.68 113 GLU B O 1
ATOM 655 N N A ASN A 1 114 ? 4.480 20.082 41.151 0.58 27.52 114 ASN B N 1
ATOM 656 N N B ASN A 1 114 ? 4.492 20.087 41.188 0.42 27.46 114 ASN B N 1
ATOM 657 C CA A ASN A 1 114 ? 3.920 20.928 42.203 0.58 30.73 114 ASN B CA 1
ATOM 658 C CA B ASN A 1 114 ? 3.999 20.981 42.235 0.42 30.71 114 ASN B CA 1
ATOM 659 C C A ASN A 1 114 ? 4.458 20.561 43.593 0.58 28.14 114 ASN B C 1
ATOM 660 C C B ASN A 1 114 ? 4.435 20.564 43.640 0.42 28.21 114 ASN B C 1
ATOM 661 O O A ASN A 1 114 ? 4.726 21.436 44.403 0.58 30.06 114 ASN B O 1
ATOM 662 O O B ASN A 1 114 ? 4.605 21.406 44.514 0.42 30.03 114 ASN B O 1
ATOM 671 N N . ILE A 1 115 ? 4.617 19.265 43.850 1.00 26.08 115 ILE B N 1
ATOM 672 C CA . ILE A 1 115 ? 5.151 18.771 45.114 1.00 28.15 115 ILE B CA 1
ATOM 673 C C . ILE A 1 115 ? 6.600 19.204 45.245 1.00 29.56 115 ILE B C 1
ATOM 674 O O . ILE A 1 115 ? 7.043 19.620 46.309 1.00 29.39 115 ILE B O 1
ATOM 679 N N . ILE A 1 116 ? 7.328 19.129 44.140 1.00 30.39 116 ILE B N 1
ATOM 680 C CA . ILE A 1 116 ? 8.695 19.625 44.097 1.00 30.92 116 ILE B CA 1
ATOM 681 C C . ILE A 1 116 ? 8.733 21.119 44.384 1.00 28.74 116 ILE B C 1
ATOM 682 O O . ILE A 1 116 ? 9.486 21.565 45.242 1.00 27.43 116 ILE B O 1
ATOM 687 N N . ALA A 1 117 ? 7.908 21.884 43.681 1.00 28.94 117 ALA B N 1
ATOM 688 C CA . ALA A 1 117 ? 7.853 23.327 43.898 1.00 33.72 117 ALA B CA 1
ATOM 689 C C . ALA A 1 117 ? 7.619 23.687 45.384 1.00 27.68 117 ALA B C 1
ATOM 690 O O . ALA A 1 117 ? 8.130 24.694 45.858 1.00 27.51 117 ALA B O 1
ATOM 692 N N . GLY A 1 118 ? 6.882 22.849 46.115 1.00 25.08 118 GLY B N 1
ATOM 693 C CA . GLY A 1 118 ? 6.724 23.041 47.554 1.00 25.73 118 GLY B CA 1
ATOM 694 C C . GLY A 1 118 ? 8.025 22.998 48.370 1.00 35.88 118 GLY B C 1
ATOM 695 O O . GLY A 1 118 ? 8.088 23.538 49.481 1.00 32.25 118 GLY B O 1
ATOM 696 N N . GLY A 1 119 ? 9.059 22.343 47.842 1.00 28.01 119 GLY B N 1
ATOM 697 C CA . GLY A 1 119 ? 10.364 22.366 48.489 1.00 24.31 119 GLY B CA 1
ATOM 698 C C . GLY A 1 119 ? 10.639 21.201 49.422 1.00 22.82 119 GLY B C 1
ATOM 699 O O . GLY A 1 119 ? 9.710 20.591 49.955 1.00 20.95 119 GLY B O 1
ATOM 700 N N . VAL A 1 120 ? 11.923 20.894 49.607 1.00 25.01 120 VAL B N 1
ATOM 701 C CA . VAL A 1 120 ? 12.356 19.794 50.468 1.00 26.56 120 VAL B CA 1
ATOM 702 C C . VAL A 1 120 ? 11.899 20.024 51.914 1.00 27.33 120 VAL B C 1
ATOM 703 O O . VAL A 1 120 ? 11.300 19.145 52.532 1.00 24.39 120 VAL B O 1
ATOM 707 N N . ALA A 1 121 ? 12.157 21.213 52.453 1.00 32.97 121 ALA B N 1
ATOM 708 C CA . ALA A 1 121 ? 11.788 21.482 53.850 1.00 30.68 121 ALA B CA 1
ATOM 709 C C . ALA A 1 121 ? 10.294 21.284 54.093 1.00 31.43 121 ALA B C 1
ATOM 710 O O . ALA A 1 121 ? 9.887 20.643 55.061 1.00 29.99 121 ALA B O 1
ATOM 712 N N . ASN A 1 122 ? 9.465 21.830 53.216 1.00 30.73 122 ASN B N 1
ATOM 713 C CA . ASN A 1 122 ? 8.033 21.646 53.395 1.00 32.09 122 ASN B CA 1
ATOM 714 C C . ASN A 1 122 ? 7.610 20.186 53.361 1.00 32.32 122 ASN B C 1
ATOM 715 O O . ASN A 1 122 ? 6.734 19.765 54.119 1.00 34.51 122 ASN B O 1
ATOM 720 N N . PHE A 1 123 ? 8.242 19.399 52.497 1.00 30.68 123 PHE B N 1
ATOM 721 C CA . PHE A 1 123 ? 7.878 17.992 52.421 1.00 27.69 123 PHE B CA 1
ATOM 722 C C . PHE A 1 123 ? 8.310 17.255 53.681 1.00 29.83 123 PHE B C 1
ATOM 723 O O . PHE A 1 123 ? 7.538 16.497 54.258 1.00 28.26 123 PHE B O 1
ATOM 731 N N . VAL A 1 124 ? 9.562 17.451 54.077 1.00 26.84 124 VAL B N 1
ATOM 732 C CA . VAL A 1 124 ? 10.066 16.863 55.309 1.00 30.42 124 VAL B CA 1
ATOM 733 C C . VAL A 1 124 ? 9.139 17.206 56.480 1.00 33.52 124 VAL B C 1
ATOM 734 O O . VAL A 1 124 ? 8.721 16.333 57.241 1.00 30.93 124 VAL B O 1
ATOM 738 N N . ASN A 1 125 ? 8.768 18.473 56.585 1.00 29.05 125 ASN B N 1
ATOM 739 C CA . ASN A 1 125 ? 7.884 18.889 57.656 1.00 34.61 125 ASN B CA 1
ATOM 740 C C . ASN A 1 125 ? 6.520 18.218 57.658 1.00 38.10 125 ASN B C 1
ATOM 741 O O . ASN A 1 125 ? 6.066 17.749 58.696 1.00 41.76 125 ASN B O 1
ATOM 746 N N . ARG A 1 126 ? 5.868 18.173 56.499 1.00 34.57 126 ARG B N 1
ATOM 747 C CA . ARG A 1 126 ? 4.517 17.642 56.413 1.00 31.91 126 ARG B CA 1
ATOM 748 C C . ARG A 1 126 ? 4.482 16.155 56.776 1.00 31.57 126 ARG B C 1
ATOM 749 O O . ARG A 1 126 ? 3.608 15.708 57.503 1.00 31.50 126 ARG B O 1
ATOM 754 N N . HIS A 1 127 ? 5.458 15.395 56.298 1.00 29.70 127 HIS B N 1
ATOM 755 C CA . HIS A 1 127 ? 5.403 13.942 56.415 1.00 29.23 127 HIS B CA 1
ATOM 756 C C . HIS A 1 127 ? 6.507 13.369 57.312 1.00 29.78 127 HIS B C 1
ATOM 757 O O . HIS A 1 127 ? 6.932 12.223 57.134 1.00 26.54 127 HIS B O 1
ATOM 764 N N . LYS A 1 128 ? 6.959 14.174 58.275 1.00 32.25 128 LYS B N 1
ATOM 765 C CA . LYS A 1 128 ? 8.043 13.798 59.189 1.00 29.55 128 LYS B CA 1
ATOM 766 C C . LYS A 1 128 ? 7.854 12.410 59.846 1.00 27.02 128 LYS B C 1
ATOM 767 O O . LYS A 1 128 ? 8.722 11.549 59.751 1.00 25.41 128 LYS B O 1
ATOM 773 N N . ALA A 1 129 ? 6.709 12.180 60.480 1.00 27.49 129 ALA B N 1
ATOM 774 C CA . ALA A 1 129 ? 6.456 10.888 61.126 1.00 29.64 129 ALA B CA 1
ATOM 775 C C . ALA A 1 129 ? 6.539 9.684 60.178 1.00 27.93 129 ALA B C 1
ATOM 776 O O . ALA A 1 129 ? 7.029 8.622 60.555 1.00 35.81 129 ALA B O 1
ATOM 778 N N . LYS A 1 130 ? 6.063 9.839 58.949 1.00 27.74 130 LYS B N 1
ATOM 779 C CA . LYS A 1 130 ? 6.057 8.722 58.014 1.00 29.29 130 LYS B CA 1
ATOM 780 C C . LYS A 1 130 ? 7.450 8.521 57.419 1.00 30.72 130 LYS B C 1
ATOM 781 O O . LYS A 1 130 ? 7.845 7.401 57.112 1.00 33.85 130 LYS B O 1
ATOM 787 N N . LEU A 1 131 ? 8.193 9.612 57.255 1.00 24.57 131 LEU B N 1
ATOM 788 C CA . LEU A 1 131 ? 9.547 9.521 56.733 1.00 28.22 131 LEU B CA 1
ATOM 789 C C . LEU A 1 131 ? 10.458 8.818 57.742 1.00 35.66 131 LEU B C 1
ATOM 790 O O . LEU A 1 131 ? 11.265 7.969 57.361 1.00 32.63 131 LEU B O 1
ATOM 795 N N . GLY A 1 132 ? 10.293 9.149 59.024 1.00 34.40 132 GLY B N 1
ATOM 796 C CA . GLY A 1 132 ? 11.158 8.617 60.073 1.00 33.46 132 GLY B CA 1
ATOM 797 C C . GLY A 1 132 ? 12.630 8.814 59.729 1.00 36.45 132 GLY B C 1
ATOM 798 O O . GLY A 1 132 ? 13.030 9.872 59.241 1.00 32.55 132 GLY B O 1
ATOM 799 N N . LYS A 1 133 ? 13.431 7.779 59.951 1.00 35.97 133 LYS B N 1
ATOM 800 C CA . LYS A 1 133 ? 14.862 7.833 59.672 1.00 33.20 133 LYS B CA 1
ATOM 801 C C . LYS A 1 133 ? 15.185 7.088 58.386 1.00 37.11 133 LYS B C 1
ATOM 802 O O . LYS A 1 133 ? 16.343 7.044 57.955 1.00 30.89 133 LYS B O 1
ATOM 808 N N A CYS A 1 134 ? 14.140 6.518 57.788 0.52 33.35 134 CYS B N 1
ATOM 809 N N B CYS A 1 134 ? 14.190 6.483 57.754 0.48 33.23 134 CYS B N 1
ATOM 810 C CA A CYS A 1 134 ? 14.275 5.653 56.623 0.52 32.96 134 CYS B CA 1
ATOM 811 C CA B CYS A 1 134 ? 14.503 5.672 56.585 0.48 32.95 134 CYS B CA 1
ATOM 812 C C A CYS A 1 134 ? 14.477 6.465 55.352 0.52 30.00 134 CYS B C 1
ATOM 813 C C B CYS A 1 134 ? 14.512 6.481 55.298 0.48 29.93 134 CYS B C 1
ATOM 814 O O A CYS A 1 134 ? 15.265 6.093 54.481 0.52 30.00 134 CYS B O 1
ATOM 815 O O B CYS A 1 134 ? 15.205 6.117 54.348 0.48 29.95 134 CYS B O 1
ATOM 820 N N . GLY A 1 135 ? 13.759 7.577 55.257 1.00 27.40 135 GLY B N 1
ATOM 821 C CA . GLY A 1 135 ? 13.618 8.297 54.003 1.00 32.60 135 GLY B CA 1
ATOM 822 C C . GLY A 1 135 ? 12.979 7.382 52.943 1.00 28.49 135 GLY B C 1
ATOM 823 O O . GLY A 1 135 ? 12.378 6.355 53.269 1.00 32.00 135 GLY B O 1
ATOM 824 N N . VAL A 1 136 ? 13.125 7.740 51.676 1.00 26.56 136 VAL B N 1
ATOM 825 C CA . VAL A 1 136 ? 12.539 6.970 50.580 1.00 22.89 136 VAL B CA 1
ATOM 826 C C . VAL A 1 136 ? 13.518 5.967 49.988 1.00 23.42 136 VAL B C 1
ATOM 827 O O . VAL A 1 136 ? 14.584 6.348 49.515 1.00 23.42 136 VAL B O 1
ATOM 831 N N . ALA A 1 137 ? 13.152 4.687 49.986 1.00 18.61 137 ALA B N 1
ATOM 832 C CA . ALA A 1 137 ? 14.061 3.656 49.492 1.00 24.88 137 ALA B CA 1
ATOM 833 C C . ALA A 1 137 ? 13.733 3.127 48.081 1.00 20.96 137 ALA B C 1
ATOM 834 O O . ALA A 1 137 ? 14.594 2.550 47.412 1.00 20.57 137 ALA B O 1
ATOM 836 N N . VAL A 1 138 ? 12.496 3.314 47.622 1.00 23.40 138 VAL B N 1
ATOM 837 C CA . VAL A 1 138 ? 12.073 2.738 46.329 1.00 21.31 138 VAL B CA 1
ATOM 838 C C . VAL A 1 138 ? 11.136 3.710 45.598 1.00 25.32 138 VAL B C 1
ATOM 839 O O . VAL A 1 138 ? 10.336 4.412 46.232 1.00 22.46 138 VAL B O 1
ATOM 843 N N . LEU A 1 139 ? 11.261 3.777 44.273 1.00 20.59 139 LEU B N 1
ATOM 844 C CA . LEU A 1 139 ? 10.379 4.602 43.455 1.00 20.97 139 LEU B CA 1
ATOM 845 C C . LEU A 1 139 ? 9.722 3.686 42.402 1.00 24.14 139 LEU B C 1
ATOM 846 O O . LEU A 1 139 ? 10.412 3.118 41.552 1.00 20.18 139 LEU B O 1
ATOM 851 N N . LEU A 1 140 ? 8.395 3.549 42.466 1.00 23.76 140 LEU B N 1
ATOM 852 C CA . LEU A 1 140 ? 7.658 2.686 41.542 1.00 29.03 140 LEU B CA 1
ATOM 853 C C . LEU A 1 140 ? 6.938 3.584 40.577 1.00 25.07 140 LEU B C 1
ATOM 854 O O . LEU A 1 140 ? 6.459 4.659 40.970 1.00 25.19 140 LEU B O 1
ATOM 859 N N . SER A 1 141 ? 6.817 3.119 39.339 1.00 20.04 141 SER B N 1
ATOM 860 C CA . SER A 1 141 ? 6.165 3.904 38.295 1.00 26.04 141 SER B CA 1
ATOM 861 C C . SER A 1 141 ? 6.013 3.112 37.009 1.00 21.75 141 SER B C 1
ATOM 862 O O . SER A 1 141 ? 6.854 2.268 36.703 1.00 22.26 141 SER B O 1
ATOM 865 N N . GLU A 1 142 ? 4.956 3.409 36.255 1.00 22.92 142 GLU B N 1
ATOM 866 C CA . GLU A 1 142 ? 4.792 2.905 34.899 1.00 24.39 142 GLU B CA 1
ATOM 867 C C . GLU A 1 142 ? 4.695 4.123 33.998 1.00 24.18 142 GLU B C 1
ATOM 868 O O . GLU A 1 142 ? 3.601 4.592 33.680 1.00 18.01 142 GLU B O 1
ATOM 874 N N . TRP A 1 143 ? 5.845 4.650 33.597 1.00 21.84 143 TRP B N 1
ATOM 875 C CA . TRP A 1 143 ? 5.885 5.917 32.885 1.00 21.23 143 TRP B CA 1
ATOM 876 C C . TRP A 1 143 ? 6.006 5.755 31.368 1.00 22.65 143 TRP B C 1
ATOM 877 O O . TRP A 1 143 ? 6.021 6.748 30.641 1.00 24.12 143 TRP B O 1
ATOM 888 N N . MET A 1 144 ? 6.156 4.522 30.896 1.00 17.27 144 MET B N 1
ATOM 889 C CA . MET A 1 144 ? 6.507 4.294 29.492 1.00 22.75 144 MET B CA 1
ATOM 890 C C . MET A 1 144 ? 5.466 4.807 28.512 1.00 21.94 144 MET B C 1
ATOM 891 O O . MET A 1 144 ? 4.260 4.646 28.714 1.00 20.79 144 MET B O 1
ATOM 896 N N . GLY A 1 145 ? 5.936 5.471 27.468 1.00 24.88 145 GLY B N 1
ATOM 897 C CA . GLY A 1 145 ? 5.066 5.896 26.388 1.00 24.37 145 GLY B CA 1
ATOM 898 C C . GLY A 1 145 ? 5.295 5.019 25.168 1.00 30.06 145 GLY B C 1
ATOM 899 O O . GLY A 1 145 ? 6.003 4.005 25.253 1.00 23.86 145 GLY B O 1
ATOM 900 N N . PHE A 1 146 ? 4.683 5.393 24.044 1.00 28.94 146 PHE B N 1
ATOM 901 C CA . PHE A 1 146 ? 4.919 4.711 22.785 1.00 29.44 146 PHE B CA 1
ATOM 902 C C . PHE A 1 146 ? 6.367 4.861 22.425 1.00 30.34 146 PHE B C 1
ATOM 903 O O . PHE A 1 146 ? 6.964 5.928 22.620 1.00 28.41 146 PHE B O 1
ATOM 911 N N . TYR A 1 147 ? 6.930 3.768 21.969 1.00 32.12 147 TYR B N 1
ATOM 912 C CA . TYR A 1 147 ? 8.355 3.604 21.817 1.00 28.14 147 TYR B CA 1
ATOM 913 C C . TYR A 1 147 ? 9.117 4.301 22.904 1.00 28.69 147 TYR B C 1
ATOM 914 O O . TYR A 1 147 ? 10.016 5.027 22.662 1.00 27.10 147 TYR B O 1
ATOM 923 N N . LEU A 1 148 ? 8.700 4.009 24.115 1.00 28.18 148 LEU B N 1
ATOM 924 C CA . LEU A 1 148 ? 9.269 4.478 25.344 1.00 22.30 148 LEU B CA 1
ATOM 925 C C . LEU A 1 148 ? 9.297 5.933 25.734 1.00 23.68 148 LEU B C 1
ATOM 926 O O . LEU A 1 148 ? 9.378 6.240 26.868 1.00 24.59 148 LEU B O 1
ATOM 931 N N . PHE A 1 149 ? 9.091 6.845 24.922 1.00 20.23 149 PHE B N 1
ATOM 932 C CA . PHE A 1 149 ? 9.245 8.242 25.217 1.00 21.16 149 PHE B CA 1
ATOM 933 C C . PHE A 1 149 ? 7.961 8.999 24.909 1.00 29.93 149 PHE B C 1
ATOM 934 O O . PHE A 1 149 ? 7.619 9.899 25.623 1.00 23.54 149 PHE B O 1
ATOM 942 N N . HIS A 1 150 ? 7.255 8.598 23.847 1.00 25.68 150 HIS B N 1
ATOM 943 C CA . HIS A 1 150 ? 6.171 9.417 23.294 1.00 22.18 150 HIS B CA 1
ATOM 944 C C . HIS A 1 150 ? 4.893 9.336 24.128 1.00 22.10 150 HIS B C 1
ATOM 945 O O . HIS A 1 150 ? 4.346 8.251 24.336 1.00 22.26 150 HIS B O 1
ATOM 952 N N . GLU A 1 151 ? 4.428 10.483 24.621 1.00 20.29 151 GLU B N 1
ATOM 953 C CA . GLU A 1 151 ? 3.279 10.507 25.531 1.00 23.87 151 GLU B CA 1
ATOM 954 C C . GLU A 1 151 ? 3.581 9.826 26.870 1.00 20.74 151 GLU B C 1
ATOM 955 O O . GLU A 1 151 ? 2.668 9.519 27.620 1.00 27.72 151 GLU B O 1
ATOM 961 N N . GLY A 1 152 ? 4.858 9.600 27.173 1.00 20.52 152 GLY B N 1
ATOM 962 C CA . GLY A 1 152 ? 5.238 9.013 28.456 1.00 23.69 152 GLY B CA 1
ATOM 963 C C . GLY A 1 152 ? 5.490 10.093 29.502 1.00 26.95 152 GLY B C 1
ATOM 964 O O . GLY A 1 152 ? 5.407 11.284 29.197 1.00 27.11 152 GLY B O 1
ATOM 965 N N . MET A 1 153 ? 5.809 9.697 30.729 1.00 23.84 153 MET B N 1
ATOM 966 C CA . MET A 1 153 ? 6.107 10.683 31.756 1.00 27.37 153 MET B CA 1
ATOM 967 C C . MET A 1 153 ? 7.489 10.498 32.418 1.00 26.70 153 MET B C 1
ATOM 968 O O . MET A 1 153 ? 7.682 10.858 33.575 1.00 22.27 153 MET B O 1
ATOM 973 N N . LEU A 1 154 ? 8.444 9.950 31.680 1.00 22.26 154 LEU B N 1
ATOM 974 C CA . LEU A 1 154 ? 9.824 9.819 32.182 1.00 25.83 154 LEU B CA 1
ATOM 975 C C . LEU A 1 154 ? 10.422 11.084 32.838 1.00 23.58 154 LEU B C 1
ATOM 976 O O . LEU A 1 154 ? 11.091 10.966 33.872 1.00 21.98 154 LEU B O 1
ATOM 981 N N . PRO A 1 155 ? 10.204 12.275 32.234 1.00 24.04 155 PRO B N 1
ATOM 982 C CA . PRO A 1 155 ? 10.777 13.485 32.848 1.00 24.67 155 PRO B CA 1
ATOM 983 C C . PRO A 1 155 ? 10.273 13.699 34.274 1.00 25.97 155 PRO B C 1
ATOM 984 O O . PRO A 1 155 ? 11.052 14.065 35.154 1.00 23.61 155 PRO B O 1
ATOM 988 N N . SER A 1 156 ? 8.989 13.449 34.497 1.00 21.03 156 SER B N 1
ATOM 989 C CA . SER A 1 156 ? 8.409 13.609 35.816 1.00 23.93 156 SER B CA 1
ATOM 990 C C . SER A 1 156 ? 8.990 12.592 36.779 1.00 22.87 156 SER B C 1
ATOM 991 O O . SER A 1 156 ? 9.159 12.878 37.966 1.00 22.23 156 SER B O 1
ATOM 994 N N . VAL A 1 157 ? 9.292 11.407 36.259 1.00 20.50 157 VAL B N 1
ATOM 995 C CA . VAL A 1 157 ? 9.835 10.344 37.080 1.00 22.59 157 VAL B CA 1
ATOM 996 C C . VAL A 1 157 ? 11.276 10.679 37.485 1.00 23.05 157 VAL B C 1
ATOM 997 O O . VAL A 1 157 ? 11.692 10.440 38.634 1.00 22.33 157 VAL B O 1
ATOM 1001 N N . ILE A 1 158 ? 12.025 11.247 36.544 1.00 20.35 158 ILE B N 1
ATOM 1002 C CA . ILE A 1 158 ? 13.382 11.694 36.815 1.00 19.74 158 ILE B CA 1
ATOM 1003 C C . ILE A 1 158 ? 13.379 12.786 37.885 1.00 21.63 158 ILE B C 1
ATOM 1004 O O . ILE A 1 158 ? 14.117 12.689 38.860 1.00 21.19 158 ILE B O 1
ATOM 1009 N N . ARG A 1 159 ? 12.541 13.810 37.711 1.00 20.71 159 ARG B N 1
ATOM 1010 C CA . ARG A 1 159 ? 12.399 14.876 38.708 1.00 23.51 159 ARG B CA 1
ATOM 1011 C C . ARG A 1 159 ? 11.991 14.363 40.096 1.00 22.29 159 ARG B C 1
ATOM 1012 O O . ARG A 1 159 ? 12.480 14.844 41.120 1.00 22.52 159 ARG B O 1
ATOM 1020 N N . ALA A 1 160 ? 11.076 13.404 40.130 1.00 22.11 160 ALA B N 1
ATOM 1021 C CA . ALA A 1 160 ? 10.645 12.811 41.399 1.00 19.71 160 ALA B CA 1
ATOM 1022 C C . ALA A 1 160 ? 11.830 12.156 42.093 1.00 21.77 160 ALA B C 1
ATOM 1023 O O . ALA A 1 160 ? 12.048 12.335 43.293 1.00 21.14 160 ALA B O 1
ATOM 1025 N N . ARG A 1 161 ? 12.573 11.372 41.328 1.00 16.28 161 ARG B N 1
ATOM 1026 C CA . ARG A 1 161 ? 13.707 10.647 41.861 1.00 21.11 161 ARG B CA 1
ATOM 1027 C C . ARG A 1 161 ? 14.727 11.610 42.456 1.00 22.78 161 ARG B C 1
ATOM 1028 O O . ARG A 1 161 ? 15.160 11.424 43.599 1.00 23.64 161 ARG B O 1
ATOM 1036 N N . ASN A 1 162 ? 15.120 12.624 41.682 1.00 19.66 162 ASN B N 1
ATOM 1037 C CA . ASN A 1 162 ? 16.067 13.621 42.178 1.00 24.06 162 ASN B CA 1
ATOM 1038 C C . ASN A 1 162 ? 15.531 14.318 43.427 1.00 26.27 162 ASN B C 1
ATOM 1039 O O . ASN A 1 162 ? 16.267 14.499 44.402 1.00 23.20 162 ASN B O 1
ATOM 1044 N N . PHE A 1 163 ? 14.258 14.716 43.403 1.00 20.45 163 PHE B N 1
ATOM 1045 C CA . PHE A 1 163 ? 13.669 15.378 44.581 1.00 23.62 163 PHE B CA 1
ATOM 1046 C C . PHE A 1 163 ? 13.710 14.493 45.841 1.00 24.08 163 PHE B C 1
ATOM 1047 O O . PHE A 1 163 ? 14.098 14.950 46.919 1.00 23.67 163 PHE B O 1
ATOM 1055 N N . PHE A 1 164 ? 13.309 13.233 45.708 1.00 21.68 164 PHE B N 1
ATOM 1056 C CA . PHE A 1 164 ? 13.305 12.358 46.864 1.00 22.48 164 PHE B CA 1
ATOM 1057 C C . PHE A 1 164 ? 14.711 11.975 47.338 1.00 25.51 164 PHE B C 1
ATOM 1058 O O . PHE A 1 164 ? 14.913 11.619 48.500 1.00 24.23 164 PHE B O 1
ATOM 1066 N N . GLN A 1 165 ? 15.694 12.101 46.460 1.00 18.95 165 GLN B N 1
ATOM 1067 C CA . GLN A 1 165 ? 17.056 11.870 46.889 1.00 21.97 165 GLN B CA 1
ATOM 1068 C C . GLN A 1 165 ? 17.577 13.076 47.669 1.00 21.92 165 GLN B C 1
ATOM 1069 O O . GLN A 1 165 ? 18.393 12.920 48.569 1.00 24.62 165 GLN B O 1
ATOM 1075 N N . ASP A 1 166 ? 17.056 14.260 47.355 1.00 22.56 166 ASP B N 1
ATOM 1076 C CA . ASP A 1 166 ? 17.302 15.457 48.158 1.00 26.93 166 ASP B CA 1
ATOM 1077 C C . ASP A 1 166 ? 16.576 15.417 49.506 1.00 25.61 166 ASP B C 1
ATOM 1078 O O . ASP A 1 166 ? 17.162 15.784 50.523 1.00 26.01 166 ASP B O 1
ATOM 1083 N N . VAL A 1 167 ? 15.305 15.004 49.513 1.00 19.24 167 VAL B N 1
ATOM 1084 C CA . VAL A 1 167 ? 14.598 14.773 50.777 1.00 19.63 167 VAL B CA 1
ATOM 1085 C C . VAL A 1 167 ? 15.406 13.785 51.631 1.00 24.06 167 VAL B C 1
ATOM 1086 O O . VAL A 1 167 ? 15.560 13.959 52.838 1.00 22.35 167 VAL B O 1
ATOM 1090 N N . ASN A 1 168 ? 15.936 12.756 50.982 1.00 17.97 168 ASN B N 1
ATOM 1091 C CA . ASN A 1 168 ? 16.722 11.748 51.651 1.00 21.13 168 ASN B CA 1
ATOM 1092 C C . ASN A 1 168 ? 17.979 12.353 52.292 1.00 25.96 168 ASN B C 1
ATOM 1093 O O . ASN A 1 168 ? 18.272 12.093 53.462 1.00 23.87 168 ASN B O 1
ATOM 1098 N N . ALA A 1 169 ? 18.695 13.187 51.536 1.00 26.06 169 ALA B N 1
ATOM 1099 C CA . ALA A 1 169 ? 19.923 13.807 52.044 1.00 26.16 169 ALA B CA 1
ATOM 1100 C C . ALA A 1 169 ? 19.644 14.625 53.303 1.00 24.01 169 ALA B C 1
ATOM 1101 O O . ALA A 1 169 ? 20.347 14.499 54.297 1.00 25.39 169 ALA B O 1
ATOM 1103 N N . ALA A 1 170 ? 18.598 15.444 53.258 1.00 18.81 170 ALA B N 1
ATOM 1104 C CA . ALA A 1 170 ? 18.188 16.243 54.407 1.00 23.48 170 ALA B CA 1
ATOM 1105 C C . ALA A 1 170 ? 17.892 15.352 55.620 1.00 27.14 170 ALA B C 1
ATOM 1106 O O . ALA A 1 170 ? 18.031 15.778 56.764 1.00 31.68 170 ALA B O 1
ATOM 1108 N N . LEU A 1 171 ? 17.496 14.113 55.355 1.00 23.62 171 LEU B N 1
ATOM 1109 C CA . LEU A 1 171 ? 17.176 13.160 56.403 1.00 27.52 171 LEU B CA 1
ATOM 1110 C C . LEU A 1 171 ? 18.411 12.377 56.839 1.00 22.84 171 LEU B C 1
ATOM 1111 O O . LEU A 1 171 ? 18.311 11.563 57.743 1.00 25.35 171 LEU B O 1
ATOM 1116 N N . GLY A 1 172 ? 19.558 12.592 56.190 1.00 22.28 172 GLY B N 1
ATOM 1117 C CA . GLY A 1 172 ? 20.753 11.808 56.502 1.00 23.18 172 GLY B CA 1
ATOM 1118 C C . GLY A 1 172 ? 20.854 10.518 55.678 1.00 32.92 172 GLY B C 1
ATOM 1119 O O . GLY A 1 172 ? 21.677 9.640 55.939 1.00 23.97 172 GLY B O 1
ATOM 1120 N N . VAL A 1 173 ? 20.006 10.375 54.666 1.00 23.62 173 VAL B N 1
ATOM 1121 C CA . VAL A 1 173 ? 20.043 9.135 53.895 1.00 21.98 173 VAL B CA 1
ATOM 1122 C C . VAL A 1 173 ? 20.745 9.314 52.543 1.00 23.90 173 VAL B C 1
ATOM 1123 O O . VAL A 1 173 ? 20.376 10.187 51.763 1.00 24.96 173 VAL B O 1
ATOM 1127 N N . LEU A 1 174 ? 21.776 8.510 52.284 1.00 20.36 174 LEU B N 1
ATOM 1128 C CA . LEU A 1 174 ? 22.578 8.683 51.065 1.00 24.05 174 LEU B CA 1
ATOM 1129 C C . LEU A 1 174 ? 22.371 7.578 50.029 1.00 23.67 174 LEU B C 1
ATOM 1130 O O . LEU A 1 174 ? 22.712 7.748 48.859 1.00 22.00 174 LEU B O 1
ATOM 1135 N N . GLN A 1 175 ? 21.843 6.440 50.468 1.00 19.77 175 GLN B N 1
ATOM 1136 C CA . GLN A 1 175 ? 21.584 5.320 49.566 1.00 27.60 175 GLN B CA 1
ATOM 1137 C C . GLN A 1 175 ? 20.713 5.792 48.378 1.00 22.13 175 GLN B C 1
ATOM 1138 O O . GLN A 1 175 ? 19.707 6.475 48.579 1.00 21.46 175 GLN B O 1
ATOM 1144 N N . PRO A 1 176 ? 21.141 5.498 47.142 1.00 21.70 176 PRO B N 1
ATOM 1145 C CA . PRO A 1 176 ? 20.338 5.851 45.961 1.00 23.50 176 PRO B CA 1
ATOM 1146 C C . PRO A 1 176 ? 19.007 5.107 46.007 1.00 24.08 176 PRO B C 1
ATOM 1147 O O . PRO A 1 176 ? 18.940 3.972 46.485 1.00 18.20 176 PRO B O 1
ATOM 1151 N N . ILE A 1 177 ? 17.958 5.756 45.534 1.00 19.49 177 ILE B N 1
ATOM 1152 C CA . ILE A 1 177 ? 16.644 5.145 45.488 1.00 21.54 177 ILE B CA 1
ATOM 1153 C C . ILE A 1 177 ? 16.650 4.022 44.453 1.00 22.21 177 ILE B C 1
ATOM 1154 O O . ILE A 1 177 ? 17.198 4.183 43.357 1.00 20.98 177 ILE B O 1
ATOM 1159 N N . GLU A 1 178 ? 16.057 2.883 44.809 1.00 19.05 178 GLU B N 1
ATOM 1160 C CA . GLU A 1 178 ? 15.851 1.796 43.847 1.00 23.15 178 GLU B CA 1
ATOM 1161 C C . GLU A 1 178 ? 14.673 2.117 42.938 1.00 23.97 178 GLU B C 1
ATOM 1162 O O . GLU A 1 178 ? 13.560 2.371 43.420 1.00 26.83 178 GLU B O 1
ATOM 1168 N N . MET A 1 179 ? 14.908 2.094 41.627 1.00 22.67 179 MET B N 1
ATOM 1169 C CA . MET A 1 179 ? 13.856 2.386 40.654 1.00 23.23 179 MET B CA 1
ATOM 1170 C C . MET A 1 179 ? 13.318 1.075 40.105 1.00 23.17 179 MET B C 1
ATOM 1171 O O . MET A 1 179 ? 14.084 0.167 39.791 1.00 20.93 179 MET B O 1
ATOM 1176 N N . ILE A 1 180 ? 11.998 0.963 40.019 1.00 18.69 180 ILE B N 1
ATOM 1177 C CA . ILE A 1 180 ? 11.380 -0.191 39.374 1.00 20.00 180 ILE B CA 1
ATOM 1178 C C . ILE A 1 180 ? 10.416 0.341 38.311 1.00 21.08 180 ILE B C 1
ATOM 1179 O O . ILE A 1 180 ? 9.478 1.062 38.640 1.00 21.77 180 ILE B O 1
ATOM 1184 N N . PRO A 1 181 ? 10.666 0.038 37.031 1.00 20.28 181 PRO B N 1
ATOM 1185 C CA . PRO A 1 181 ? 11.784 -0.743 36.495 1.00 21.84 181 PRO B CA 1
ATOM 1186 C C . PRO A 1 181 ? 13.115 -0.034 36.703 1.00 22.41 181 PRO B C 1
ATOM 1187 O O . PRO A 1 181 ? 13.114 1.189 36.921 1.00 19.22 181 PRO B O 1
ATOM 1191 N N . GLU A 1 182 ? 14.215 -0.787 36.662 1.00 21.06 182 GLU B N 1
ATOM 1192 C CA . GLU A 1 182 ? 15.542 -0.225 36.906 1.00 23.20 182 GLU B CA 1
ATOM 1193 C C . GLU A 1 182 ? 16.255 0.110 35.600 1.00 23.75 182 GLU B C 1
ATOM 1194 O O . GLU A 1 182 ? 17.193 0.926 35.561 1.00 22.15 182 GLU B O 1
ATOM 1200 N N . ARG A 1 183 ? 15.790 -0.507 34.525 1.00 16.25 183 ARG B N 1
ATOM 1201 C CA . ARG A 1 183 ? 16.416 -0.340 33.219 1.00 21.86 183 ARG B CA 1
ATOM 1202 C C . ARG A 1 183 ? 15.337 -0.325 32.124 1.00 21.06 183 ARG B C 1
ATOM 1203 O O . ARG A 1 183 ? 14.249 -0.868 32.318 1.00 19.03 183 ARG B O 1
ATOM 1211 N N . ALA A 1 184 ? 15.637 0.298 30.988 1.00 20.58 184 ALA B N 1
ATOM 1212 C CA . ALA A 1 184 ? 14.759 0.266 29.811 1.00 22.31 184 ALA B CA 1
ATOM 1213 C C . ALA A 1 184 ? 15.611 0.234 28.559 1.00 25.89 184 ALA B C 1
ATOM 1214 O O . ALA A 1 184 ? 16.702 0.816 28.536 1.00 22.65 184 ALA B O 1
ATOM 1216 N N . THR A 1 185 ? 15.101 -0.419 27.518 1.00 19.99 185 THR B N 1
ATOM 1217 C CA . THR A 1 185 ? 15.829 -0.543 26.266 1.00 19.55 185 THR B CA 1
ATOM 1218 C C . THR A 1 185 ? 14.863 -0.330 25.127 1.00 20.93 185 THR B C 1
ATOM 1219 O O . THR A 1 185 ? 13.772 -0.912 25.113 1.00 21.60 185 THR B O 1
ATOM 1223 N N . VAL A 1 186 ? 15.250 0.527 24.184 1.00 18.73 186 VAL B N 1
ATOM 1224 C CA . VAL A 1 186 ? 14.539 0.613 22.900 1.00 22.11 186 VAL B CA 1
ATOM 1225 C C . VAL A 1 186 ? 15.166 -0.362 21.887 1.00 19.51 186 VAL B C 1
ATOM 1226 O O . VAL A 1 186 ? 16.382 -0.364 21.697 1.00 18.81 186 VAL B O 1
ATOM 1230 N N . PHE A 1 187 ? 14.343 -1.211 21.278 1.00 19.55 187 PHE B N 1
ATOM 1231 C CA . PHE A 1 187 ? 14.804 -2.156 20.257 1.00 19.17 187 PHE B CA 1
ATOM 1232 C C . PHE A 1 187 ? 14.312 -1.744 18.852 1.00 22.48 187 PHE B C 1
ATOM 1233 O O . PHE A 1 187 ? 13.256 -1.130 18.720 1.00 23.31 187 PHE B O 1
ATOM 1241 N N . VAL A 1 188 ? 15.086 -2.065 17.814 1.00 20.38 188 VAL B N 1
ATOM 1242 C CA . VAL A 1 188 ? 14.688 -1.745 16.445 1.00 21.07 188 VAL B CA 1
ATOM 1243 C C . VAL A 1 188 ? 15.023 -2.922 15.547 1.00 25.10 188 VAL B C 1
ATOM 1244 O O . VAL A 1 188 ? 16.015 -3.627 15.784 1.00 20.59 188 VAL B O 1
ATOM 1248 N N . ALA A 1 189 ? 14.175 -3.144 14.542 1.00 19.69 189 ALA B N 1
ATOM 1249 C CA . ALA A 1 189 ? 14.386 -4.191 13.563 1.00 20.12 189 ALA B CA 1
ATOM 1250 C C . ALA A 1 189 ? 13.893 -3.742 12.190 1.00 21.87 189 ALA B C 1
ATOM 1251 O O . ALA A 1 189 ? 12.899 -3.039 12.099 1.00 24.57 189 ALA B O 1
ATOM 1253 N N . PRO A 1 190 ? 14.594 -4.148 11.117 1.00 20.61 190 PRO B N 1
ATOM 1254 C CA . PRO A 1 190 ? 14.067 -3.944 9.763 1.00 20.01 190 PRO B CA 1
ATOM 1255 C C . PRO A 1 190 ? 12.906 -4.886 9.544 1.00 21.86 190 PRO B C 1
ATOM 1256 O O . PRO A 1 190 ? 12.926 -5.984 10.108 1.00 20.53 190 PRO B O 1
ATOM 1260 N N . ILE A 1 191 ? 11.905 -4.468 8.764 1.00 18.12 191 ILE B N 1
ATOM 1261 C CA . ILE A 1 191 ? 10.779 -5.342 8.457 1.00 21.42 191 ILE B CA 1
ATOM 1262 C C . ILE A 1 191 ? 10.430 -5.377 6.971 1.00 25.49 191 ILE B C 1
ATOM 1263 O O . ILE A 1 191 ? 10.784 -4.465 6.200 1.00 21.67 191 ILE B O 1
ATOM 1268 N N . THR A 1 192 ? 9.708 -6.426 6.584 1.00 22.29 192 THR B N 1
ATOM 1269 C CA . THR A 1 192 ? 8.981 -6.405 5.316 1.00 28.25 192 THR B CA 1
ATOM 1270 C C . THR A 1 192 ? 7.489 -6.341 5.621 1.00 31.09 192 THR B C 1
ATOM 1271 O O . THR A 1 192 ? 7.005 -6.998 6.550 1.00 28.37 192 THR B O 1
ATOM 1275 N N . CYS A 1 193 ? 6.752 -5.563 4.842 1.00 33.40 193 CYS B N 1
ATOM 1276 C CA . CYS A 1 193 ? 5.319 -5.449 5.081 1.00 37.39 193 CYS B CA 1
ATOM 1277 C C . CYS A 1 193 ? 4.496 -6.549 4.424 1.00 36.08 193 CYS B C 1
ATOM 1278 O O . CYS A 1 193 ? 3.299 -6.651 4.680 1.00 34.13 193 CYS B O 1
ATOM 1281 N N . LYS A 1 194 ? 5.112 -7.358 3.568 1.00 33.72 194 LYS B N 1
ATOM 1282 C CA . LYS A 1 194 ? 4.327 -8.334 2.802 1.00 30.85 194 LYS B CA 1
ATOM 1283 C C . LYS A 1 194 ? 3.490 -9.302 3.652 1.00 29.64 194 LYS B C 1
ATOM 1284 O O . LYS A 1 194 ? 2.328 -9.553 3.328 1.00 32.88 194 LYS B O 1
ATOM 1290 N N . PRO A 1 195 ? 4.063 -9.853 4.741 1.00 33.81 195 PRO B N 1
ATOM 1291 C CA . PRO A 1 195 ? 3.203 -10.737 5.543 1.00 33.64 195 PRO B CA 1
ATOM 1292 C C . PRO A 1 195 ? 2.054 -9.957 6.195 1.00 36.34 195 PRO B C 1
ATOM 1293 O O . PRO A 1 195 ? 1.007 -10.534 6.468 1.00 37.80 195 PRO B O 1
ATOM 1297 N N . TYR A 1 196 ? 2.256 -8.666 6.444 1.00 29.00 196 TYR B N 1
ATOM 1298 C CA . TYR A 1 196 ? 1.181 -7.817 6.936 1.00 41.41 196 TYR B CA 1
ATOM 1299 C C . TYR A 1 196 ? 0.114 -7.656 5.849 1.00 36.75 196 TYR B C 1
ATOM 1300 O O . TYR A 1 196 ? -1.067 -7.861 6.104 1.00 36.15 196 TYR B O 1
ATOM 1309 N N . TYR A 1 197 ? 0.547 -7.290 4.642 1.00 37.03 197 TYR B N 1
ATOM 1310 C CA . TYR A 1 197 ? -0.354 -7.131 3.511 1.00 38.12 197 TYR B CA 1
ATOM 1311 C C . TYR A 1 197 ? -1.231 -8.353 3.353 1.00 42.54 197 TYR B C 1
ATOM 1312 O O . TYR A 1 197 ? -2.465 -8.249 3.307 1.00 39.03 197 TYR B O 1
ATOM 1321 N N . VAL A 1 198 ? -0.584 -9.513 3.295 1.00 38.43 198 VAL B N 1
ATOM 1322 C CA . VAL A 1 198 ? -1.284 -10.783 3.136 1.00 36.93 198 VAL B CA 1
ATOM 1323 C C . VAL A 1 198 ? -2.306 -11.054 4.242 1.00 42.48 198 VAL B C 1
ATOM 1324 O O . VAL A 1 198 ? -3.487 -11.306 3.963 1.00 38.65 198 VAL B O 1
ATOM 1328 N N . GLN A 1 199 ? -1.847 -11.000 5.492 1.00 39.36 199 GLN B N 1
ATOM 1329 C CA . GLN A 1 199 ? -2.685 -11.369 6.634 1.00 43.00 199 GLN B CA 1
ATOM 1330 C C . GLN A 1 199 ? -3.817 -10.383 6.945 1.00 39.96 199 GLN B C 1
ATOM 1331 O O . GLN A 1 199 ? -4.885 -10.789 7.393 1.00 40.23 199 GLN B O 1
ATOM 1337 N N . ARG A 1 200 ? -3.584 -9.093 6.736 1.00 37.34 200 ARG B N 1
ATOM 1338 C CA . ARG A 1 200 ? -4.602 -8.096 7.054 1.00 35.90 200 ARG B CA 1
ATOM 1339 C C . ARG A 1 200 ? -5.495 -7.753 5.852 1.00 44.36 200 ARG B C 1
ATOM 1340 O O . ARG A 1 200 ? -6.660 -7.392 6.032 1.00 36.21 200 ARG B O 1
ATOM 1342 N N . TYR A 1 201 ? -4.963 -7.883 4.634 1.00 39.33 201 TYR B N 1
ATOM 1343 C CA . TYR A 1 201 ? -5.684 -7.405 3.446 1.00 38.26 201 TYR B CA 1
ATOM 1344 C C . TYR A 1 201 ? -5.907 -8.450 2.355 1.00 40.01 201 TYR B C 1
ATOM 1345 O O . TYR A 1 201 ? -7.046 -8.701 1.957 1.00 37.33 201 TYR B O 1
ATOM 1354 N N . LYS A 1 202 ? -4.824 -9.040 1.863 1.00 36.36 202 LYS B N 1
ATOM 1355 C CA . LYS A 1 202 ? -4.899 -9.893 0.687 1.00 35.21 202 LYS B CA 1
ATOM 1356 C C . LYS A 1 202 ? -5.808 -11.092 0.917 1.00 42.66 202 LYS B C 1
ATOM 1357 O O . LYS A 1 202 ? -6.645 -11.415 0.061 1.00 37.32 202 LYS B O 1
ATOM 1363 N N . ASN A 1 203 ? -5.668 -11.730 2.078 1.00 30.60 203 ASN B N 1
ATOM 1364 C CA . ASN A 1 203 ? -6.458 -12.925 2.378 1.00 38.37 203 ASN B CA 1
ATOM 1365 C C . ASN A 1 203 ? -7.973 -12.672 2.405 1.00 50.04 203 ASN B C 1
ATOM 1366 O O . ASN A 1 203 ? -8.772 -13.548 2.057 1.00 44.62 203 ASN B O 1
ATOM 1371 N N . PHE A 1 204 ? -8.350 -11.470 2.835 1.00 42.88 204 PHE B N 1
ATOM 1372 C CA . PHE A 1 204 ? -9.741 -11.092 2.990 1.00 41.66 204 PHE B CA 1
ATOM 1373 C C . PHE A 1 204 ? -10.377 -10.734 1.651 1.00 46.85 204 PHE B C 1
ATOM 1374 O O . PHE A 1 204 ? -11.461 -11.207 1.318 1.00 44.07 204 PHE B O 1
ATOM 1382 N N . TRP A 1 205 ? -9.695 -9.899 0.879 1.00 39.58 205 TRP B N 1
ATOM 1383 C CA . TRP A 1 205 ? -10.288 -9.355 -0.330 1.00 36.24 205 TRP B CA 1
ATOM 1384 C C . TRP A 1 205 ? -10.150 -10.300 -1.520 1.00 38.37 205 TRP B C 1
ATOM 1385 O O . TRP A 1 205 ? -10.707 -10.034 -2.592 1.00 38.13 205 TRP B O 1
ATOM 1396 N N . ARG A 1 206 ? -9.415 -11.397 -1.323 1.00 35.07 206 ARG B N 1
ATOM 1397 C CA . ARG A 1 206 ? -9.060 -12.325 -2.402 1.00 40.31 206 ARG B CA 1
ATOM 1398 C C . ARG A 1 206 ? -10.291 -13.003 -2.972 1.00 35.66 206 ARG B C 1
ATOM 1399 O O . ARG A 1 206 ? -10.456 -13.125 -4.188 1.00 33.97 206 ARG B O 1
ATOM 1401 N N . ASP A 1 207 ? -11.150 -13.457 -2.073 1.00 39.87 207 ASP B N 1
ATOM 1402 C CA . ASP A 1 207 ? -12.359 -14.146 -2.468 1.00 38.16 207 ASP B CA 1
ATOM 1403 C C . ASP A 1 207 ? -13.517 -13.655 -1.630 1.00 40.00 207 ASP B C 1
ATOM 1404 O O . ASP A 1 207 ? -13.564 -13.902 -0.423 1.00 37.56 207 ASP B O 1
ATOM 1409 N N . VAL A 1 208 ? -14.441 -12.941 -2.264 1.00 38.50 208 VAL B N 1
ATOM 1410 C CA . VAL A 1 208 ? -15.670 -12.534 -1.593 1.00 31.95 208 VAL B CA 1
ATOM 1411 C C . VAL A 1 208 ? -16.815 -13.285 -2.294 1.00 35.36 208 VAL B C 1
ATOM 1412 O O . VAL A 1 208 ? -17.248 -12.907 -3.388 1.00 34.24 208 VAL B O 1
ATOM 1416 N N . ASP A 1 209 ? -17.247 -14.388 -1.686 1.00 34.57 209 ASP B N 1
ATOM 1417 C CA . ASP A 1 209 ? -18.261 -15.266 -2.276 1.00 35.05 209 ASP B CA 1
ATOM 1418 C C . ASP A 1 209 ? -17.977 -15.615 -3.744 1.00 42.01 209 ASP B C 1
ATOM 1419 O O . ASP A 1 209 ? -18.849 -15.495 -4.606 1.00 42.38 209 ASP B O 1
ATOM 1424 N N . GLY A 1 210 ? -16.755 -16.037 -4.036 1.00 47.64 210 GLY B N 1
ATOM 1425 C CA . GLY A 1 210 ? -16.399 -16.401 -5.397 1.00 45.00 210 GLY B CA 1
ATOM 1426 C C . GLY A 1 210 ? -15.848 -15.241 -6.203 1.00 44.95 210 GLY B C 1
ATOM 1427 O O . GLY A 1 210 ? -15.219 -15.447 -7.245 1.00 44.53 210 GLY B O 1
ATOM 1428 N N . LEU A 1 211 ? -16.077 -14.022 -5.720 1.00 42.21 211 LEU B N 1
ATOM 1429 C CA . LEU A 1 211 ? -15.646 -12.818 -6.425 1.00 39.10 211 LEU B CA 1
ATOM 1430 C C . LEU A 1 211 ? -14.238 -12.364 -6.031 1.00 36.68 211 LEU B C 1
ATOM 1431 O O . LEU A 1 211 ? -13.858 -12.406 -4.850 1.00 37.71 211 LEU B O 1
ATOM 1436 N N . ASP A 1 212 ? -13.485 -11.922 -7.034 1.00 33.75 212 ASP B N 1
ATOM 1437 C CA . ASP A 1 212 ? -12.135 -11.393 -6.853 1.00 31.50 212 ASP B CA 1
ATOM 1438 C C . ASP A 1 212 ? -12.176 -9.908 -6.519 1.00 33.04 212 ASP B C 1
ATOM 1439 O O . ASP A 1 212 ? -12.309 -9.068 -7.411 1.00 33.43 212 ASP B O 1
ATOM 1444 N N . PHE A 1 213 ? -12.058 -9.582 -5.234 1.00 34.82 213 PHE B N 1
ATOM 1445 C CA . PHE A 1 213 ? -12.077 -8.188 -4.809 1.00 33.10 213 PHE B CA 1
ATOM 1446 C C . PHE A 1 213 ? -10.667 -7.696 -4.471 1.00 32.02 213 PHE B C 1
ATOM 1447 O O . PHE A 1 213 ? -10.509 -6.746 -3.704 1.00 34.88 213 PHE B O 1
ATOM 1455 N N . SER A 1 214 ? -9.656 -8.338 -5.055 1.00 33.78 214 SER B N 1
ATOM 1456 C CA . SER A 1 214 ? -8.249 -8.038 -4.760 1.00 34.31 214 SER B CA 1
ATOM 1457 C C . SER A 1 214 ? -7.909 -6.562 -4.951 1.00 31.67 214 SER B C 1
ATOM 1458 O O . SER A 1 214 ? -7.195 -5.979 -4.144 1.00 28.18 214 SER B O 1
ATOM 1461 N N . ARG A 1 215 ? -8.451 -5.946 -5.998 1.00 32.84 215 ARG B N 1
ATOM 1462 C CA . ARG A 1 215 ? -8.178 -4.531 -6.257 1.00 32.87 215 ARG B CA 1
ATOM 1463 C C . ARG A 1 215 ? -8.505 -3.628 -5.055 1.00 32.93 215 ARG B C 1
ATOM 1464 O O . ARG A 1 215 ? -7.781 -2.668 -4.784 1.00 34.38 215 ARG B O 1
ATOM 1472 N N . TYR A 1 216 ? -9.574 -3.945 -4.321 1.00 31.68 216 TYR B N 1
ATOM 1473 C CA . TYR A 1 216 ? -9.931 -3.152 -3.139 1.00 33.45 216 TYR B CA 1
ATOM 1474 C C . TYR A 1 216 ? -8.874 -3.288 -2.025 1.00 32.18 216 TYR B C 1
ATOM 1475 O O . TYR A 1 216 ? -8.515 -2.311 -1.364 1.00 32.09 216 TYR B O 1
ATOM 1484 N N . GLY A 1 217 ? -8.392 -4.508 -1.818 1.00 30.57 217 GLY B N 1
ATOM 1485 C CA . GLY A 1 217 ? -7.372 -4.774 -0.816 1.00 36.02 217 GLY B CA 1
ATOM 1486 C C . GLY A 1 217 ? -6.081 -3.998 -1.024 1.00 37.08 217 GLY B C 1
ATOM 1487 O O . GLY A 1 217 ? -5.458 -3.536 -0.066 1.00 40.59 217 GLY B O 1
ATOM 1488 N N . ARG A 1 218 ? -5.676 -3.847 -2.278 1.00 32.60 218 ARG B N 1
ATOM 1489 C CA . ARG A 1 218 ? -4.474 -3.085 -2.580 1.00 34.25 218 ARG B CA 1
ATOM 1490 C C . ARG A 1 218 ? -4.697 -1.613 -2.291 1.00 40.07 218 ARG B C 1
ATOM 1491 O O . ARG A 1 218 ? -3.832 -0.964 -1.704 1.00 35.08 218 ARG B O 1
ATOM 1499 N N . ILE A 1 219 ? -5.869 -1.100 -2.683 1.00 34.60 219 ILE B N 1
ATOM 1500 C CA . ILE A 1 219 ? -6.230 0.287 -2.415 1.00 33.15 219 ILE B CA 1
ATOM 1501 C C . ILE A 1 219 ? -6.137 0.573 -0.929 1.00 35.65 219 ILE B C 1
ATOM 1502 O O . ILE A 1 219 ? -5.490 1.527 -0.502 1.00 37.02 219 ILE B O 1
ATOM 1507 N N . GLU A 1 220 ? -6.794 -0.283 -0.155 1.00 35.48 220 GLU B N 1
ATOM 1508 C CA . GLU A 1 220 ? -6.886 -0.152 1.286 1.00 36.42 220 GLU B CA 1
ATOM 1509 C C . GLU A 1 220 ? -5.503 -0.185 1.950 1.00 40.50 220 GLU B C 1
ATOM 1510 O O . GLU A 1 220 ? -5.229 0.570 2.876 1.00 38.81 220 GLU B O 1
ATOM 1516 N N . TYR A 1 221 ? -4.634 -1.061 1.461 1.00 40.53 221 TYR B N 1
ATOM 1517 C CA . TYR A 1 221 ? -3.315 -1.257 2.048 1.00 40.14 221 TYR B CA 1
ATOM 1518 C C . TYR A 1 221 ? -2.393 -0.115 1.664 1.00 41.77 221 TYR B C 1
ATOM 1519 O O . TYR A 1 221 ? -1.698 0.449 2.509 1.00 44.27 221 TYR B O 1
ATOM 1528 N N . GLU A 1 222 ? -2.415 0.230 0.382 1.00 44.44 222 GLU B N 1
ATOM 1529 C CA . GLU A 1 222 ? -1.626 1.330 -0.168 1.00 42.07 222 GLU B CA 1
ATOM 1530 C C . GLU A 1 222 ? -1.877 2.658 0.555 1.00 44.53 222 GLU B C 1
ATOM 1531 O O . GLU A 1 222 ? -0.934 3.382 0.878 1.00 45.16 222 GLU B O 1
ATOM 1537 N N . VAL A 1 223 ? -3.142 2.985 0.810 1.00 39.79 223 VAL B N 1
ATOM 1538 C CA . VAL A 1 223 ? -3.442 4.255 1.462 1.00 43.45 223 VAL B CA 1
ATOM 1539 C C . VAL A 1 223 ? -3.080 4.203 2.931 1.00 42.96 223 VAL B C 1
ATOM 1540 O O . VAL A 1 223 ? -2.465 5.127 3.451 1.00 44.25 223 VAL B O 1
ATOM 1544 N N . TYR A 1 224 ? -3.464 3.112 3.582 1.00 43.28 224 TYR B N 1
ATOM 1545 C CA . TYR A 1 224 ? -3.247 2.926 5.015 1.00 48.00 224 TYR B CA 1
ATOM 1546 C C . TYR A 1 224 ? -1.794 3.201 5.432 1.00 45.97 224 TYR B C 1
ATOM 1547 O O . TYR A 1 224 ? -1.536 3.729 6.514 1.00 48.04 224 TYR B O 1
ATOM 1556 N N . LEU A 1 225 ? -0.854 2.883 4.549 1.00 45.73 225 LEU B N 1
ATOM 1557 C CA . LEU A 1 225 ? 0.558 3.107 4.827 1.00 44.79 225 LEU B CA 1
ATOM 1558 C C . LEU A 1 225 ? 0.995 4.576 4.909 1.00 51.72 225 LEU B C 1
ATOM 1559 O O . LEU A 1 225 ? 2.190 4.853 5.013 1.00 44.92 225 LEU B O 1
ATOM 1564 N N . GLU A 1 226 ? 0.037 5.507 4.877 1.00 55.12 226 GLU B N 1
ATOM 1565 C CA . GLU A 1 226 ? 0.298 6.881 5.312 1.00 53.47 226 GLU B CA 1
ATOM 1566 C C . GLU A 1 226 ? -0.192 7.087 6.744 1.00 54.17 226 GLU B C 1
ATOM 1568 N N . SER A 1 229 ? 2.694 10.288 10.357 1.00 62.63 229 SER B N 1
ATOM 1569 C CA . SER A 1 229 ? 3.289 9.202 9.581 1.00 52.40 229 SER B CA 1
ATOM 1570 C C . SER A 1 229 ? 3.423 7.888 10.356 1.00 56.35 229 SER B C 1
ATOM 1571 O O . SER A 1 229 ? 2.771 6.906 9.962 1.00 58.42 229 SER B O 1
ATOM 1573 N N . PRO A 1 230 ? 4.229 7.867 11.464 1.00 53.86 230 PRO B N 1
ATOM 1574 C CA . PRO A 1 230 ? 4.581 6.587 12.111 1.00 41.94 230 PRO B CA 1
ATOM 1575 C C . PRO A 1 230 ? 3.366 5.737 12.472 1.00 40.43 230 PRO B C 1
ATOM 1576 O O . PRO A 1 230 ? 2.347 6.236 12.933 1.00 43.45 230 PRO B O 1
ATOM 1580 N N . LEU A 1 231 ? 3.503 4.441 12.251 1.00 37.19 231 LEU B N 1
ATOM 1581 C CA . LEU A 1 231 ? 2.405 3.505 12.347 1.00 32.56 231 LEU B CA 1
ATOM 1582 C C . LEU A 1 231 ? 2.427 2.813 13.708 1.00 32.54 231 LEU B C 1
ATOM 1583 O O . LEU A 1 231 ? 3.350 2.062 14.008 1.00 32.20 231 LEU B O 1
ATOM 1588 N N . VAL A 1 232 ? 1.424 3.062 14.541 1.00 23.56 232 VAL B N 1
ATOM 1589 C CA . VAL A 1 232 ? 1.319 2.338 15.798 1.00 28.70 232 VAL B CA 1
ATOM 1590 C C . VAL A 1 232 ? 0.350 1.188 15.623 1.00 27.95 232 VAL B C 1
ATOM 1591 O O . VAL A 1 232 ? -0.858 1.372 15.573 1.00 33.76 232 VAL B O 1
ATOM 1595 N N . GLU A 1 233 ? 0.903 -0.006 15.536 1.00 30.04 233 GLU B N 1
ATOM 1596 C CA . GLU A 1 233 ? 0.153 -1.178 15.140 1.00 30.42 233 GLU B CA 1
ATOM 1597 C C . GLU A 1 233 ? 0.913 -2.393 15.612 1.00 28.91 233 GLU B C 1
ATOM 1598 O O . GLU A 1 233 ? 2.147 -2.368 15.645 1.00 27.56 233 GLU B O 1
ATOM 1604 N N . CYS A 1 234 ? 0.189 -3.450 15.966 1.00 25.86 234 CYS B N 1
ATOM 1605 C CA . CYS A 1 234 ? 0.803 -4.736 16.246 1.00 32.07 234 CYS B CA 1
ATOM 1606 C C . CYS A 1 234 ? 1.234 -5.370 14.931 1.00 36.49 234 CYS B C 1
ATOM 1607 O O . CYS A 1 234 ? 0.400 -5.647 14.071 1.00 37.50 234 CYS B O 1
ATOM 1610 N N . LEU A 1 235 ? 2.536 -5.586 14.761 1.00 34.61 235 LEU B N 1
ATOM 1611 C CA . LEU A 1 235 ? 3.024 -6.240 13.552 1.00 37.00 235 LEU B CA 1
ATOM 1612 C C . LEU A 1 235 ? 3.219 -7.737 13.795 1.00 31.98 235 LEU B C 1
ATOM 1613 O O . LEU A 1 235 ? 3.726 -8.138 14.850 1.00 30.49 235 LEU B O 1
ATOM 1615 N N . PRO A 1 236 ? 2.792 -8.565 12.824 1.00 38.60 236 PRO B N 1
ATOM 1616 C CA . PRO A 1 236 ? 3.051 -10.012 12.857 1.00 33.28 236 PRO B CA 1
ATOM 1617 C C . PRO A 1 236 ? 4.543 -10.209 12.926 1.00 25.15 236 PRO B C 1
ATOM 1618 O O . PRO A 1 236 ? 5.271 -9.511 12.213 1.00 31.75 236 PRO B O 1
ATOM 1622 N N . PRO A 1 237 ? 5.006 -11.135 13.769 1.00 30.50 237 PRO B N 1
ATOM 1623 C CA . PRO A 1 237 ? 6.451 -11.352 13.921 1.00 30.01 237 PRO B CA 1
ATOM 1624 C C . PRO A 1 237 ? 7.064 -11.766 12.594 1.00 28.83 237 PRO B C 1
ATOM 1625 O O . PRO A 1 237 ? 8.234 -11.492 12.331 1.00 28.12 237 PRO B O 1
ATOM 1629 N N . LEU A 1 238 ? 6.255 -12.376 11.733 1.00 27.43 238 LEU B N 1
ATOM 1630 C CA . LEU A 1 238 ? 6.738 -12.795 10.428 1.00 28.22 238 LEU B CA 1
ATOM 1631 C C . LEU A 1 238 ? 7.280 -11.603 9.639 1.00 31.18 238 LEU B C 1
ATOM 1632 O O . LEU A 1 238 ? 8.084 -11.780 8.731 1.00 26.26 238 LEU B O 1
ATOM 1637 N N . CYS A 1 239 ? 6.865 -10.390 10.006 1.00 27.24 239 CYS B N 1
ATOM 1638 C CA . CYS A 1 239 ? 7.354 -9.193 9.328 1.00 24.35 239 CYS B CA 1
ATOM 1639 C C . CYS A 1 239 ? 8.830 -8.897 9.612 1.00 26.72 239 CYS B C 1
ATOM 1640 O O . CYS A 1 239 ? 9.468 -8.146 8.878 1.00 23.27 239 CYS B O 1
ATOM 1643 N N . LEU A 1 240 ? 9.363 -9.480 10.678 1.00 20.38 240 LEU B N 1
ATOM 1644 C CA . LEU A 1 240 ? 10.734 -9.178 11.101 1.00 25.06 240 LEU B CA 1
ATOM 1645 C C . LEU A 1 240 ? 11.760 -9.754 10.128 1.00 25.93 240 LEU B C 1
ATOM 1646 O O . LEU A 1 240 ? 11.646 -10.915 9.706 1.00 23.35 240 LEU B O 1
ATOM 1651 N N . LEU A 1 241 ? 12.748 -8.944 9.757 1.00 23.17 241 LEU B N 1
ATOM 1652 C CA . LEU A 1 241 ? 13.849 -9.430 8.913 1.00 27.79 241 LEU B CA 1
ATOM 1653 C C . LEU A 1 241 ? 15.095 -9.723 9.770 1.00 29.26 241 LEU B C 1
ATOM 1654 O O . LEU A 1 241 ? 16.057 -10.360 9.320 1.00 24.80 241 LEU B O 1
ATOM 1659 N N . HIS A 1 242 ? 15.047 -9.284 11.026 1.00 26.31 242 HIS B N 1
ATOM 1660 C CA . HIS A 1 242 ? 16.107 -9.548 11.999 1.00 25.30 242 HIS B CA 1
ATOM 1661 C C . HIS A 1 242 ? 15.453 -9.532 13.369 1.00 26.58 242 HIS B C 1
ATOM 1662 O O . HIS A 1 242 ? 14.407 -8.913 13.537 1.00 25.70 242 HIS B O 1
ATOM 1669 N N . GLU A 1 243 ? 16.036 -10.207 14.349 1.00 25.56 243 GLU B N 1
ATOM 1670 C CA . GLU A 1 243 ? 15.378 -10.317 15.654 1.00 28.74 243 GLU B CA 1
ATOM 1671 C C . GLU A 1 243 ? 15.276 -8.994 16.410 1.00 22.17 243 GLU B C 1
ATOM 1672 O O . GLU A 1 243 ? 14.488 -8.868 17.344 1.00 25.17 243 GLU B O 1
ATOM 1678 N N . GLY A 1 244 ? 16.074 -8.007 16.030 1.00 22.04 244 GLY B N 1
ATOM 1679 C CA . GLY A 1 244 ? 16.008 -6.737 16.731 1.00 22.98 244 GLY B CA 1
ATOM 1680 C C . GLY A 1 244 ? 17.302 -6.453 17.460 1.00 26.88 244 GLY B C 1
ATOM 1681 O O . GLY A 1 244 ? 17.922 -7.367 17.997 1.00 23.74 244 GLY B O 1
ATOM 1682 N N . LEU A 1 245 ? 17.703 -5.185 17.468 1.00 22.01 245 LEU B N 1
ATOM 1683 C CA . LEU A 1 245 ? 18.956 -4.762 18.069 1.00 23.98 245 LEU B CA 1
ATOM 1684 C C . LEU A 1 245 ? 18.638 -3.648 19.032 1.00 24.86 245 LEU B C 1
ATOM 1685 O O . LEU A 1 245 ? 17.713 -2.862 18.791 1.00 24.78 245 LEU B O 1
ATOM 1690 N N . SER A 1 246 ? 19.398 -3.582 20.118 1.00 21.04 246 SER B N 1
ATOM 1691 C CA . SER A 1 246 ? 19.271 -2.496 21.085 1.00 25.05 246 SER B CA 1
ATOM 1692 C C . SER A 1 246 ? 19.748 -1.198 20.451 1.00 20.29 246 SER B C 1
ATOM 1693 O O . SER A 1 246 ? 20.776 -1.179 19.778 1.00 18.26 246 SER B O 1
ATOM 1696 N N . LEU A 1 247 ? 19.009 -0.115 20.664 1.00 20.20 247 LEU B N 1
ATOM 1697 C CA . LEU A 1 247 ? 19.321 1.176 20.049 1.00 19.53 247 LEU B CA 1
ATOM 1698 C C . LEU A 1 247 ? 19.657 2.167 21.155 1.00 20.40 247 LEU B C 1
ATOM 1699 O O . LEU A 1 247 ? 20.557 2.997 21.026 1.00 18.33 247 LEU B O 1
ATOM 1704 N N . ILE A 1 248 ? 18.901 2.078 22.242 1.00 17.99 248 ILE B N 1
ATOM 1705 C CA . ILE A 1 248 ? 19.002 3.018 23.358 1.00 17.43 248 ILE B CA 1
ATOM 1706 C C . ILE A 1 248 ? 18.775 2.231 24.634 1.00 20.70 248 ILE B C 1
ATOM 1707 O O . ILE A 1 248 ? 17.863 1.411 24.703 1.00 19.81 248 ILE B O 1
ATOM 1712 N N . GLU A 1 249 ? 19.600 2.476 25.639 1.00 17.03 249 GLU B N 1
ATOM 1713 C CA . GLU A 1 249 ? 19.471 1.790 26.924 1.00 19.42 249 GLU B CA 1
ATOM 1714 C C . GLU A 1 249 ? 19.565 2.831 28.017 1.00 23.39 249 GLU B C 1
ATOM 1715 O O . GLU A 1 249 ? 20.436 3.710 27.979 1.00 24.51 249 GLU B O 1
ATOM 1721 N N . LEU A 1 250 ? 18.671 2.741 28.991 1.00 20.62 250 LEU B N 1
ATOM 1722 C CA . LEU A 1 250 ? 18.628 3.734 30.045 1.00 20.67 250 LEU B CA 1
ATOM 1723 C C . LEU A 1 250 ? 18.814 3.079 31.387 1.00 23.94 250 LEU B C 1
ATOM 1724 O O . LEU A 1 250 ? 18.248 2.020 31.665 1.00 20.10 250 LEU B O 1
ATOM 1729 N N . ASN A 1 251 ? 19.614 3.712 32.226 1.00 21.95 251 ASN B N 1
ATOM 1730 C CA . ASN A 1 251 ? 19.728 3.285 33.599 1.00 21.69 251 ASN B CA 1
ATOM 1731 C C . ASN A 1 251 ? 18.828 4.267 34.348 1.00 19.39 251 ASN B C 1
ATOM 1732 O O . ASN A 1 251 ? 19.116 5.464 34.377 1.00 21.71 251 ASN B O 1
ATOM 1737 N N . LEU A 1 252 ? 17.749 3.763 34.940 1.00 19.84 252 LEU B N 1
ATOM 1738 C CA . LEU A 1 252 ? 16.710 4.633 35.514 1.00 23.35 252 LEU B CA 1
ATOM 1739 C C . LEU A 1 252 ? 17.165 5.330 36.791 1.00 21.95 252 LEU B C 1
ATOM 1740 O O . LEU A 1 252 ? 16.598 6.336 37.196 1.00 19.17 252 LEU B O 1
ATOM 1745 N N . SER A 1 253 ? 18.187 4.788 37.438 1.00 21.29 253 SER B N 1
ATOM 1746 C CA . SER A 1 253 ? 18.697 5.440 38.622 1.00 20.33 253 SER B CA 1
ATOM 1747 C C . SER A 1 253 ? 19.466 6.686 38.211 1.00 24.22 253 SER B C 1
ATOM 1748 O O . SER A 1 253 ? 19.425 7.704 38.908 1.00 20.04 253 SER B O 1
ATOM 1751 N N . THR A 1 254 ? 20.157 6.615 37.074 1.00 20.24 254 THR B N 1
ATOM 1752 C CA . THR A 1 254 ? 21.127 7.676 36.715 1.00 17.83 254 THR B CA 1
ATOM 1753 C C . THR A 1 254 ? 20.722 8.609 35.584 1.00 21.36 254 THR B C 1
ATOM 1754 O O . THR A 1 254 ? 21.287 9.694 35.451 1.00 17.03 254 THR B O 1
ATOM 1758 N N . VAL A 1 255 ? 19.769 8.195 34.754 1.00 19.02 255 VAL B N 1
ATOM 1759 C CA . VAL A 1 255 ? 19.452 8.970 33.545 1.00 16.88 255 VAL B CA 1
ATOM 1760 C C . VAL A 1 255 ? 18.980 10.355 33.947 1.00 19.69 255 VAL B C 1
ATOM 1761 O O . VAL A 1 255 ? 18.190 10.515 34.895 1.00 21.01 255 VAL B O 1
ATOM 1765 N N . GLN A 1 256 ? 19.481 11.369 33.258 1.00 15.87 256 GLN B N 1
ATOM 1766 C CA . GLN A 1 256 ? 19.075 12.730 33.547 1.00 19.37 256 GLN B CA 1
ATOM 1767 C C . GLN A 1 256 ? 18.297 13.282 32.358 1.00 28.12 256 GLN B C 1
ATOM 1768 O O . GLN A 1 256 ? 18.329 12.705 31.265 1.00 24.46 256 GLN B O 1
ATOM 1774 N N . GLU A 1 257 ? 17.590 14.379 32.588 1.00 24.09 257 GLU B N 1
ATOM 1775 C CA . GLU A 1 257 ? 16.696 14.970 31.599 1.00 29.18 257 GLU B CA 1
ATOM 1776 C C . GLU A 1 257 ? 17.412 15.379 30.320 1.00 27.70 257 GLU B C 1
ATOM 1777 O O . GLU A 1 257 ? 16.877 15.231 29.217 1.00 25.32 257 GLU B O 1
ATOM 1783 N N . GLU A 1 258 ? 18.630 15.882 30.473 1.00 24.72 258 GLU B N 1
ATOM 1784 C CA . GLU A 1 258 ? 19.373 16.426 29.343 1.00 28.61 258 GLU B CA 1
ATOM 1785 C C . GLU A 1 258 ? 19.554 15.412 28.195 1.00 30.64 258 GLU B C 1
ATOM 1786 O O . GLU A 1 258 ? 19.596 15.807 27.040 1.00 37.15 258 GLU B O 1
ATOM 1788 N N . VAL A 1 259 ? 19.625 14.117 28.508 1.00 26.39 259 VAL B N 1
ATOM 1789 C CA . VAL A 1 259 ? 19.788 13.105 27.460 1.00 29.75 259 VAL B CA 1
ATOM 1790 C C . VAL A 1 259 ? 18.532 12.909 26.620 1.00 29.42 259 VAL B C 1
ATOM 1791 O O . VAL A 1 259 ? 18.603 12.339 25.537 1.00 30.30 259 VAL B O 1
ATOM 1795 N N . LEU A 1 260 ? 17.393 13.387 27.115 1.00 25.77 260 LEU B N 1
ATOM 1796 C CA . LEU A 1 260 ? 16.116 13.119 26.476 1.00 27.24 260 LEU B CA 1
ATOM 1797 C C . LEU A 1 260 ? 15.817 14.000 25.257 1.00 34.36 260 LEU B C 1
ATOM 1798 O O . LEU A 1 260 ? 14.836 13.777 24.559 1.00 34.70 260 LEU B O 1
ATOM 1803 N N . THR A 1 261 ? 16.645 14.996 24.990 1.00 35.00 261 THR B N 1
ATOM 1804 C CA . THR A 1 261 ? 16.304 15.956 23.938 1.00 31.96 261 THR B CA 1
ATOM 1805 C C . THR A 1 261 ? 16.416 15.330 22.544 1.00 41.63 261 THR B C 1
ATOM 1806 O O . THR A 1 261 ? 15.498 15.422 21.705 1.00 36.51 261 THR B O 1
ATOM 1810 N N . SER A 1 262 ? 17.556 14.698 22.306 1.00 41.91 262 SER B N 1
ATOM 1811 C CA . SER A 1 262 ? 17.787 13.942 21.079 1.00 38.12 262 SER B CA 1
ATOM 1812 C C . SER A 1 262 ? 18.481 12.617 21.444 1.00 37.51 262 SER B C 1
ATOM 1813 O O . SER A 1 262 ? 19.656 12.575 21.852 1.00 31.60 262 SER B O 1
ATOM 1816 N N . LEU A 1 263 ? 17.702 11.551 21.340 1.00 33.02 263 LEU B N 1
ATOM 1817 C CA . LEU A 1 263 ? 18.160 10.205 21.577 1.00 31.76 263 LEU B CA 1
ATOM 1818 C C . LEU A 1 263 ? 18.478 9.635 20.207 1.00 35.12 263 LEU B C 1
ATOM 1819 O O . LEU A 1 263 ? 17.607 9.608 19.323 1.00 32.67 263 LEU B O 1
ATOM 1824 N N . HIS A 1 264 ? 19.710 9.186 20.006 1.00 27.40 264 HIS B N 1
ATOM 1825 C CA . HIS A 1 264 ? 20.083 8.703 18.685 1.00 31.57 264 HIS B CA 1
ATOM 1826 C C . HIS A 1 264 ? 21.223 7.721 18.739 1.00 32.19 264 HIS B C 1
ATOM 1827 O O . HIS A 1 264 ? 22.058 7.775 19.628 1.00 29.57 264 HIS B O 1
ATOM 1834 N N . ASN A 1 265 ? 21.256 6.838 17.750 1.00 28.40 265 ASN B N 1
ATOM 1835 C CA . ASN A 1 265 ? 22.328 5.872 17.611 1.00 22.02 265 ASN B CA 1
ATOM 1836 C C . ASN A 1 265 ? 22.307 5.213 16.235 1.00 24.64 265 ASN B C 1
ATOM 1837 O O . ASN A 1 265 ? 21.336 5.351 15.483 1.00 21.73 265 ASN B O 1
ATOM 1842 N N . THR A 1 266 ? 23.367 4.481 15.919 1.00 22.82 266 THR B N 1
ATOM 1843 C CA . THR A 1 266 ? 23.441 3.723 14.675 1.00 21.29 266 THR B CA 1
ATOM 1844 C C . THR A 1 266 ? 23.557 2.249 14.994 1.00 23.70 266 THR B C 1
ATOM 1845 O O . THR A 1 266 ? 24.368 1.856 15.838 1.00 20.06 266 THR B O 1
ATOM 1849 N N . VAL A 1 267 ? 22.743 1.431 14.327 1.00 19.06 267 VAL B N 1
ATOM 1850 C CA . VAL A 1 267 ? 22.867 -0.016 14.445 1.00 21.77 267 VAL B CA 1
ATOM 1851 C C . VAL A 1 267 ? 23.044 -0.652 13.076 1.00 24.92 267 VAL B C 1
ATOM 1852 O O . VAL A 1 267 ? 22.522 -0.148 12.076 1.00 27.90 267 VAL B O 1
ATOM 1856 N N . HIS A 1 268 ? 23.803 -1.746 13.034 1.00 26.66 268 HIS B N 1
ATOM 1857 C CA . HIS A 1 268 ? 24.007 -2.498 11.802 1.00 25.75 268 HIS B CA 1
ATOM 1858 C C . HIS A 1 268 ? 23.495 -3.905 11.998 1.00 27.47 268 HIS B C 1
ATOM 1859 O O . HIS A 1 268 ? 23.876 -4.572 12.966 1.00 25.57 268 HIS B O 1
ATOM 1866 N N . PHE A 1 269 ? 22.632 -4.335 11.081 1.00 19.90 269 PHE B N 1
ATOM 1867 C CA . PHE A 1 269 ? 22.032 -5.665 11.106 1.00 26.46 269 PHE B CA 1
ATOM 1868 C C . PHE A 1 269 ? 22.771 -6.638 10.170 1.00 25.92 269 PHE B C 1
ATOM 1869 O O . PHE A 1 269 ? 22.887 -6.382 8.971 1.00 22.57 269 PHE B O 1
ATOM 1877 N N . ASP A 1 270 ? 23.241 -7.756 10.718 1.00 24.28 270 ASP B N 1
ATOM 1878 C CA . ASP A 1 270 ? 23.831 -8.815 9.901 1.00 30.94 270 ASP B CA 1
ATOM 1879 C C . ASP A 1 270 ? 22.732 -9.754 9.390 1.00 29.02 270 ASP B C 1
ATOM 1880 O O . ASP A 1 270 ? 22.372 -10.709 10.078 1.00 29.23 270 ASP B O 1
ATOM 1885 N N . LEU A 1 271 ? 22.196 -9.496 8.193 1.00 25.43 271 LEU B N 1
ATOM 1886 C CA . LEU A 1 271 ? 21.111 -10.339 7.673 1.00 28.17 271 LEU B CA 1
ATOM 1887 C C . LEU A 1 271 ? 21.583 -11.750 7.244 1.00 32.99 271 LEU B C 1
ATOM 1888 O O . LEU A 1 271 ? 20.763 -12.673 7.085 1.00 29.55 271 LEU B O 1
ATOM 1893 N N . LYS A 1 272 ? 22.901 -11.921 7.085 1.00 32.05 272 LYS B N 1
ATOM 1894 C CA . LYS A 1 272 ? 23.458 -13.230 6.722 1.00 32.86 272 LYS B CA 1
ATOM 1895 C C . LYS A 1 272 ? 23.254 -14.243 7.847 1.00 35.83 272 LYS B C 1
ATOM 1896 O O . LYS A 1 272 ? 22.853 -15.378 7.598 1.00 40.15 272 LYS B O 1
ATOM 1900 N N . GLU A 1 273 ? 23.478 -13.820 9.087 1.00 30.41 273 GLU B N 1
ATOM 1901 C CA . GLU A 1 273 ? 23.357 -14.739 10.220 1.00 36.70 273 GLU B CA 1
ATOM 1902 C C . GLU A 1 273 ? 21.984 -14.716 10.907 1.00 35.51 273 GLU B C 1
ATOM 1903 O O . GLU A 1 273 ? 21.799 -15.346 11.943 1.00 38.73 273 GLU B O 1
ATOM 1905 N N . SER A 1 274 ? 21.015 -14.019 10.318 1.00 34.69 274 SER B N 1
ATOM 1906 C CA . SER A 1 274 ? 19.683 -13.884 10.927 1.00 24.98 274 SER B CA 1
ATOM 1907 C C . SER A 1 274 ? 18.644 -14.935 10.520 1.00 27.71 274 SER B C 1
ATOM 1908 O O . SER A 1 274 ? 18.225 -15.005 9.364 1.00 30.83 274 SER B O 1
ATOM 1911 N N . ALA A 1 275 ? 18.181 -15.715 11.493 1.00 28.62 275 ALA B N 1
ATOM 1912 C CA . ALA A 1 275 ? 17.125 -16.700 11.258 1.00 26.33 275 ALA B CA 1
ATOM 1913 C C . ALA A 1 275 ? 15.843 -16.096 10.687 1.00 28.78 275 ALA B C 1
ATOM 1914 O O . ALA A 1 275 ? 15.185 -16.727 9.856 1.00 37.26 275 ALA B O 1
ATOM 1916 N N . GLU A 1 276 ? 15.457 -14.909 11.164 1.00 25.45 276 GLU B N 1
ATOM 1917 C CA . GLU A 1 276 ? 14.258 -14.237 10.660 1.00 29.33 276 GLU B CA 1
ATOM 1918 C C . GLU A 1 276 ? 14.395 -13.925 9.172 1.00 33.62 276 GLU B C 1
ATOM 1919 O O . GLU A 1 276 ? 13.408 -13.930 8.428 1.00 29.11 276 GLU B O 1
ATOM 1925 N N . PHE A 1 277 ? 15.616 -13.634 8.740 1.00 26.33 277 PHE B N 1
ATOM 1926 C CA . PHE A 1 277 ? 15.829 -13.292 7.341 1.00 31.34 277 PHE B CA 1
ATOM 1927 C C . PHE A 1 277 ? 15.742 -14.555 6.473 1.00 37.31 277 PHE B C 1
ATOM 1928 O O . PHE A 1 277 ? 15.181 -14.524 5.372 1.00 32.79 277 PHE B O 1
ATOM 1936 N N . GLN A 1 278 ? 16.277 -15.665 6.985 1.00 33.56 278 GLN B N 1
ATOM 1937 C CA . GLN A 1 278 ? 16.245 -16.925 6.241 1.00 41.41 278 GLN B CA 1
ATOM 1938 C C . GLN A 1 278 ? 14.821 -17.392 5.994 1.00 40.74 278 GLN B C 1
ATOM 1939 O O . GLN A 1 278 ? 14.543 -17.985 4.954 1.00 46.27 278 GLN B O 1
ATOM 1945 N N . GLN A 1 279 ? 13.930 -17.123 6.948 1.00 39.82 279 GLN B N 1
ATOM 1946 C CA . GLN A 1 279 ? 12.500 -17.387 6.796 1.00 37.87 279 GLN B CA 1
ATOM 1947 C C . GLN A 1 279 ? 12.037 -16.884 5.444 1.00 40.71 279 GLN B C 1
ATOM 1948 O O . GLN A 1 279 ? 11.316 -17.563 4.708 1.00 39.96 279 GLN B O 1
ATOM 1954 N N . HIS A 1 280 ? 12.482 -15.678 5.121 1.00 40.56 280 HIS B N 1
ATOM 1955 C CA . HIS A 1 280 ? 12.064 -15.015 3.902 1.00 37.40 280 HIS B CA 1
ATOM 1956 C C . HIS A 1 280 ? 12.982 -15.352 2.744 1.00 37.08 280 HIS B C 1
ATOM 1957 O O . HIS A 1 280 ? 12.541 -15.360 1.596 1.00 38.82 280 HIS B O 1
ATOM 1964 N N . ALA A 1 281 ? 14.250 -15.638 3.039 1.00 32.51 281 ALA B N 1
ATOM 1965 C CA . ALA A 1 281 ? 15.168 -16.075 1.991 1.00 41.54 281 ALA B CA 1
ATOM 1966 C C . ALA A 1 281 ? 14.658 -17.376 1.354 1.00 39.56 281 ALA B C 1
ATOM 1967 O O . ALA A 1 281 ? 14.577 -17.482 0.127 1.00 35.98 281 ALA B O 1
ATOM 1969 N N . ARG A 1 282 ? 14.289 -18.342 2.196 1.00 31.33 282 ARG B N 1
ATOM 1970 C CA . ARG A 1 282 ? 13.686 -19.599 1.739 1.00 40.40 282 ARG B CA 1
ATOM 1971 C C . ARG A 1 282 ? 12.506 -19.398 0.786 1.00 47.72 282 ARG B C 1
ATOM 1972 O O . ARG A 1 282 ? 12.391 -20.083 -0.231 1.00 44.72 282 ARG B O 1
ATOM 1980 N N . GLU A 1 283 ? 11.625 -18.459 1.119 1.00 42.62 283 GLU B N 1
ATOM 1981 C CA . GLU A 1 283 ? 10.424 -18.263 0.328 1.00 45.76 283 GLU B CA 1
ATOM 1982 C C . GLU A 1 283 ? 10.675 -17.400 -0.903 1.00 46.32 283 GLU B C 1
ATOM 1983 O O . GLU A 1 283 ? 9.773 -17.187 -1.698 1.00 53.89 283 GLU B O 1
ATOM 1985 N N . ALA A 1 284 ? 11.896 -16.908 -1.077 1.00 45.82 284 ALA B N 1
ATOM 1986 C CA . ALA A 1 284 ? 12.160 -15.993 -2.186 1.00 48.79 284 ALA B CA 1
ATOM 1987 C C . ALA A 1 284 ? 12.575 -16.713 -3.466 1.00 56.73 284 ALA B C 1
ATOM 1988 O O . ALA A 1 284 ? 12.328 -16.221 -4.574 1.00 56.28 284 ALA B O 1
ATOM 1990 N N . GLY A 1 285 ? 13.208 -17.873 -3.314 1.00 56.03 285 GLY B N 1
ATOM 1991 C CA . GLY A 1 285 ? 13.805 -18.562 -4.447 1.00 58.39 285 GLY B CA 1
ATOM 1992 C C . GLY A 1 285 ? 15.266 -18.169 -4.606 1.00 61.99 285 GLY B C 1
ATOM 1993 O O . GLY A 1 285 ? 15.680 -17.108 -4.135 1.00 57.96 285 GLY B O 1
ATOM 1994 N N . SER A 1 286 ? 16.047 -19.015 -5.273 1.00 67.03 286 SER B N 1
ATOM 1995 C CA . SER A 1 286 ? 17.489 -18.795 -5.419 1.00 57.82 286 SER B CA 1
ATOM 1996 C C . SER A 1 286 ? 17.854 -17.518 -6.181 1.00 56.28 286 SER B C 1
ATOM 1997 O O . SER A 1 286 ? 18.929 -16.956 -5.969 1.00 64.80 286 SER B O 1
ATOM 1999 N N . GLU A 1 287 ? 16.966 -17.065 -7.062 1.00 50.17 287 GLU B N 1
ATOM 2000 C CA . GLU A 1 287 ? 17.215 -15.855 -7.856 1.00 59.91 287 GLU B CA 1
ATOM 2001 C C . GLU A 1 287 ? 16.496 -14.625 -7.287 1.00 57.54 287 GLU B C 1
ATOM 2002 O O . GLU A 1 287 ? 16.838 -13.481 -7.610 1.00 53.24 287 GLU B O 1
ATOM 2004 N N . GLY A 1 288 ? 15.500 -14.866 -6.440 1.00 53.34 288 GLY B N 1
ATOM 2005 C CA . GLY A 1 288 ? 14.726 -13.787 -5.850 1.00 50.74 288 GLY B CA 1
ATOM 2006 C C . GLY A 1 288 ? 15.492 -12.947 -4.838 1.00 49.54 288 GLY B C 1
ATOM 2007 O O . GLY A 1 288 ? 16.621 -13.275 -4.450 1.00 40.12 288 GLY B O 1
ATOM 2008 N N . ARG A 1 289 ? 14.866 -11.851 -4.416 1.00 46.24 289 ARG B N 1
ATOM 2009 C CA . ARG A 1 289 ? 15.451 -10.940 -3.442 1.00 43.64 289 ARG B CA 1
ATOM 2010 C C . ARG A 1 289 ? 14.470 -10.644 -2.304 1.00 42.59 289 ARG B C 1
ATOM 2011 O O . ARG A 1 289 ? 13.260 -10.788 -2.468 1.00 45.24 289 ARG B O 1
ATOM 2019 N N . VAL A 1 290 ? 14.997 -10.227 -1.154 1.00 36.79 290 VAL B N 1
ATOM 2020 C CA . VAL A 1 290 ? 14.169 -9.870 -0.006 1.00 30.21 290 VAL B CA 1
ATOM 2021 C C . VAL A 1 290 ? 14.319 -8.369 0.194 1.00 30.52 290 VAL B C 1
ATOM 2022 O O . VAL A 1 290 ? 15.424 -7.889 0.413 1.00 27.75 290 VAL B O 1
ATOM 2026 N N . SER A 1 291 ? 13.223 -7.621 0.098 1.00 28.83 291 SER B N 1
ATOM 2027 C CA . SER A 1 291 ? 13.294 -6.161 0.165 1.00 31.86 291 SER B CA 1
ATOM 2028 C C . SER A 1 291 ? 12.821 -5.627 1.517 1.00 29.85 291 SER B C 1
ATOM 2029 O O . SER A 1 291 ? 11.948 -6.225 2.147 1.00 26.38 291 SER B O 1
ATOM 2032 N N . VAL A 1 292 ? 13.413 -4.511 1.953 1.00 25.57 292 VAL B N 1
ATOM 2033 C CA . VAL A 1 292 ? 13.106 -3.897 3.247 1.00 24.58 292 VAL B CA 1
ATOM 2034 C C . VAL A 1 292 ? 12.053 -2.787 3.101 1.00 25.06 292 VAL B C 1
ATOM 2035 O O . VAL A 1 292 ? 12.242 -1.844 2.341 1.00 28.87 292 VAL B O 1
ATOM 2039 N N . ASP A 1 293 ? 10.947 -2.885 3.825 1.00 25.36 293 ASP B N 1
ATOM 2040 C CA . ASP A 1 293 ? 9.924 -1.849 3.731 1.00 24.30 293 ASP B CA 1
ATOM 2041 C C . ASP A 1 293 ? 10.074 -0.800 4.823 1.00 31.67 293 ASP B C 1
ATOM 2042 O O . ASP A 1 293 ? 9.619 0.332 4.659 1.00 27.67 293 ASP B O 1
ATOM 2047 N N . GLY A 1 294 ? 10.738 -1.154 5.925 1.00 24.15 294 GLY B N 1
ATOM 2048 C CA . GLY A 1 294 ? 10.951 -0.178 6.974 1.00 25.64 294 GLY B CA 1
ATOM 2049 C C . GLY A 1 294 ? 11.502 -0.772 8.244 1.00 23.72 294 GLY B C 1
ATOM 2050 O O . GLY A 1 294 ? 12.124 -1.833 8.209 1.00 22.86 294 GLY B O 1
ATOM 2051 N N . PHE A 1 295 ? 11.279 -0.076 9.359 1.00 23.07 295 PHE B N 1
ATOM 2052 C CA . PHE A 1 295 ? 11.788 -0.505 10.662 1.00 22.12 295 PHE B CA 1
ATOM 2053 C C . PHE A 1 295 ? 10.715 -0.394 11.711 1.00 22.39 295 PHE B C 1
ATOM 2054 O O . PHE A 1 295 ? 9.950 0.579 11.753 1.00 26.61 295 PHE B O 1
ATOM 2062 N N . THR A 1 296 ? 10.663 -1.399 12.565 1.00 19.85 296 THR B N 1
ATOM 2063 C CA . THR A 1 296 ? 9.728 -1.393 13.651 1.00 22.52 296 THR B CA 1
ATOM 2064 C C . THR A 1 296 ? 10.521 -1.186 14.936 1.00 23.32 296 THR B C 1
ATOM 2065 O O . THR A 1 296 ? 11.644 -1.670 15.072 1.00 22.38 296 THR B O 1
ATOM 2069 N N . VAL A 1 297 ? 9.934 -0.439 15.859 1.00 19.31 297 VAL B N 1
ATOM 2070 C CA . VAL A 1 297 ? 10.590 -0.038 17.091 1.00 18.83 297 VAL B CA 1
ATOM 2071 C C . VAL A 1 297 ? 9.771 -0.528 18.277 1.00 25.36 297 VAL B C 1
ATOM 2072 O O . VAL A 1 297 ? 8.550 -0.363 18.292 1.00 26.22 297 VAL B O 1
ATOM 2076 N N . TRP A 1 298 ? 10.415 -1.144 19.263 1.00 18.27 298 TRP B N 1
ATOM 2077 C CA . TRP A 1 298 ? 9.710 -1.439 20.515 1.00 17.22 298 TRP B CA 1
ATOM 2078 C C . TRP A 1 298 ? 10.620 -1.245 21.708 1.00 22.24 298 TRP B C 1
ATOM 2079 O O . TRP A 1 298 ? 11.759 -0.777 21.556 1.00 18.15 298 TRP B O 1
ATOM 2090 N N . PHE A 1 299 ? 10.122 -1.595 22.893 1.00 21.23 299 PHE B N 1
ATOM 2091 C CA . PHE A 1 299 ? 10.894 -1.404 24.110 1.00 23.84 299 PHE B CA 1
ATOM 2092 C C . PHE A 1 299 ? 10.673 -2.514 25.122 1.00 25.58 299 PHE B C 1
ATOM 2093 O O . PHE A 1 299 ? 9.607 -3.136 25.148 1.00 24.04 299 PHE B O 1
ATOM 2101 N N . ASP A 1 300 ? 11.695 -2.752 25.944 1.00 18.77 300 ASP B N 1
ATOM 2102 C CA . ASP A 1 300 ? 11.580 -3.624 27.109 1.00 19.79 300 ASP B CA 1
ATOM 2103 C C . ASP A 1 300 ? 11.937 -2.774 28.319 1.00 23.18 300 ASP B C 1
ATOM 2104 O O . ASP A 1 300 ? 12.746 -1.852 28.208 1.00 22.16 300 ASP B O 1
ATOM 2109 N N . VAL A 1 301 ? 11.368 -3.099 29.476 1.00 23.55 301 VAL B N 1
ATOM 2110 C CA . VAL A 1 301 ? 11.862 -2.560 30.740 1.00 27.47 301 VAL B CA 1
ATOM 2111 C C . VAL A 1 301 ? 12.102 -3.775 31.621 1.00 26.49 301 VAL B C 1
ATOM 2112 O O . VAL A 1 301 ? 11.498 -4.821 31.398 1.00 26.52 301 VAL B O 1
ATOM 2116 N N . SER A 1 302 ? 12.977 -3.654 32.611 1.00 21.28 302 SER B N 1
ATOM 2117 C CA . SER A 1 302 ? 13.257 -4.802 33.464 1.00 22.10 302 SER B CA 1
ATOM 2118 C C . SER A 1 302 ? 13.595 -4.441 34.908 1.00 24.57 302 SER B C 1
ATOM 2119 O O . SER A 1 302 ? 13.967 -3.305 35.224 1.00 20.09 302 SER B O 1
ATOM 2122 N N . TYR A 1 303 ? 13.438 -5.427 35.788 1.00 23.62 303 TYR B N 1
ATOM 2123 C CA . TYR A 1 303 ? 13.928 -5.315 37.142 1.00 28.54 303 TYR B CA 1
ATOM 2124 C C . TYR A 1 303 ? 14.247 -6.716 37.639 1.00 30.09 303 TYR B C 1
ATOM 2125 O O . TYR A 1 303 ? 13.413 -7.608 37.517 1.00 24.63 303 TYR B O 1
ATOM 2134 N N . GLY A 1 304 ? 15.434 -6.908 38.213 1.00 25.36 304 GLY B N 1
ATOM 2135 C CA . GLY A 1 304 ? 15.793 -8.227 38.713 1.00 25.96 304 GLY B CA 1
ATOM 2136 C C . GLY A 1 304 ? 15.734 -9.252 37.595 1.00 29.22 304 GLY B C 1
ATOM 2137 O O . GLY A 1 304 ? 16.305 -9.057 36.520 1.00 28.17 304 GLY B O 1
ATOM 2138 N N . ALA A 1 305 ? 15.006 -10.336 37.811 1.00 32.69 305 ALA B N 1
ATOM 2139 C CA . ALA A 1 305 ? 14.969 -11.378 36.792 1.00 32.49 305 ALA B CA 1
ATOM 2140 C C . ALA A 1 305 ? 13.794 -11.212 35.855 1.00 33.19 305 ALA B C 1
ATOM 2141 O O . ALA A 1 305 ? 13.567 -12.056 34.981 1.00 35.90 305 ALA B O 1
ATOM 2143 N N . HIS A 1 306 ? 13.054 -10.121 36.020 1.00 27.84 306 HIS B N 1
ATOM 2144 C CA . HIS A 1 306 ? 11.816 -9.958 35.262 1.00 27.97 306 HIS B CA 1
ATOM 2145 C C . HIS A 1 306 ? 11.926 -8.901 34.190 1.00 31.14 306 HIS B C 1
ATOM 2146 O O . HIS A 1 306 ? 12.699 -7.940 34.309 1.00 24.92 306 HIS B O 1
ATOM 2153 N N . THR A 1 307 ? 11.132 -9.080 33.142 1.00 29.61 307 THR B N 1
ATOM 2154 C CA . THR A 1 307 ? 11.161 -8.177 32.018 1.00 22.88 307 THR B CA 1
ATOM 2155 C C . THR A 1 307 ? 9.760 -8.004 31.490 1.00 27.81 307 THR B C 1
ATOM 2156 O O . THR A 1 307 ? 9.016 -8.973 31.372 1.00 27.60 307 THR B O 1
ATOM 2160 N N . LEU A 1 308 ? 9.395 -6.757 31.209 1.00 24.81 308 LEU B N 1
ATOM 2161 C CA . LEU A 1 308 ? 8.187 -6.458 30.455 1.00 25.87 308 LEU B CA 1
ATOM 2162 C C . LEU A 1 308 ? 8.632 -6.105 29.045 1.00 26.42 308 LEU B C 1
ATOM 2163 O O . LEU A 1 308 ? 9.384 -5.138 28.847 1.00 23.86 308 LEU B O 1
ATOM 2168 N N . SER A 1 309 ? 8.193 -6.902 28.073 1.00 23.66 309 SER B N 1
ATOM 2169 C CA . SER A 1 309 ? 8.548 -6.682 26.673 1.00 22.16 309 SER B CA 1
ATOM 2170 C C . SER A 1 309 ? 7.336 -6.306 25.819 1.00 25.94 309 SER B C 1
ATOM 2171 O O . SER A 1 309 ? 6.233 -6.818 26.032 1.00 27.63 309 SER B O 1
ATOM 2174 N N . THR A 1 310 ? 7.541 -5.416 24.851 1.00 19.81 310 THR B N 1
ATOM 2175 C CA . THR A 1 310 ? 6.488 -5.072 23.903 1.00 22.08 310 THR B CA 1
ATOM 2176 C C . THR A 1 310 ? 6.887 -5.468 22.484 1.00 19.64 310 THR B C 1
ATOM 2177 O O . THR A 1 310 ? 6.407 -4.895 21.514 1.00 22.23 310 THR B O 1
ATOM 2181 N N . SER A 1 311 ? 7.733 -6.485 22.378 1.00 20.16 311 SER B N 1
ATOM 2182 C CA . SER A 1 311 ? 8.242 -6.928 21.091 1.00 25.23 311 SER B CA 1
ATOM 2183 C C . SER A 1 311 ? 7.129 -7.646 20.358 1.00 21.94 311 SER B C 1
ATOM 2184 O O . SER A 1 311 ? 6.177 -8.113 20.989 1.00 22.46 311 SER B O 1
ATOM 2187 N N . PRO A 1 312 ? 7.232 -7.732 19.025 1.00 23.38 312 PRO B N 1
ATOM 2188 C CA . PRO A 1 312 ? 6.159 -8.390 18.264 1.00 27.08 312 PRO B CA 1
ATOM 2189 C C . PRO A 1 312 ? 6.008 -9.840 18.700 1.00 28.46 312 PRO B C 1
ATOM 2190 O O . PRO A 1 312 ? 4.925 -10.375 18.583 1.00 26.60 312 PRO B O 1
ATOM 2194 N N . ARG A 1 313 ? 7.075 -10.461 19.200 1.00 25.52 313 ARG B N 1
ATOM 2195 C CA . ARG A 1 313 ? 6.981 -11.839 19.696 1.00 26.15 313 ARG B CA 1
ATOM 2196 C C . ARG A 1 313 ? 6.376 -11.929 21.104 1.00 35.84 313 ARG B C 1
ATOM 2197 O O . ARG A 1 313 ? 6.109 -13.024 21.606 1.00 39.65 313 ARG B O 1
ATOM 2202 N N . SER A 1 314 ? 6.182 -10.792 21.761 1.00 29.41 314 SER B N 1
ATOM 2203 C CA . SER A 1 314 ? 5.549 -10.808 23.081 1.00 29.41 314 SER B CA 1
ATOM 2204 C C . SER A 1 314 ? 4.047 -10.652 22.912 1.00 29.72 314 SER B C 1
ATOM 2205 O O . SER A 1 314 ? 3.594 -10.116 21.897 1.00 27.25 314 SER B O 1
ATOM 2208 N N . PRO A 1 315 ? 3.275 -11.090 23.922 1.00 32.16 315 PRO B N 1
ATOM 2209 C CA . PRO A 1 315 ? 1.848 -10.753 23.990 1.00 28.92 315 PRO B CA 1
ATOM 2210 C C . PRO A 1 315 ? 1.667 -9.269 23.699 1.00 34.68 315 PRO B C 1
ATOM 2211 O O . PRO A 1 315 ? 2.457 -8.446 24.181 1.00 30.26 315 PRO B O 1
ATOM 2215 N N . SER A 1 316 ? 0.655 -8.941 22.904 1.00 27.04 316 SER B N 1
ATOM 2216 C CA . SER A 1 316 ? 0.348 -7.562 22.560 1.00 33.63 316 SER B CA 1
ATOM 2217 C C . SER A 1 316 ? 0.113 -6.739 23.825 1.00 29.57 316 SER B C 1
ATOM 2218 O O . SER A 1 316 ? -0.324 -7.270 24.854 1.00 27.29 316 SER B O 1
ATOM 2221 N N . THR A 1 317 ? 0.421 -5.443 23.754 1.00 26.77 317 THR B N 1
ATOM 2222 C CA . THR A 1 317 ? 0.088 -4.516 24.830 1.00 23.34 317 THR B CA 1
ATOM 2223 C C . THR A 1 317 ? -0.454 -3.261 24.194 1.00 29.11 317 THR B C 1
ATOM 2224 O O . THR A 1 317 ? -0.347 -3.058 22.984 1.00 27.18 317 THR B O 1
ATOM 2228 N N . HIS A 1 318 ? -0.964 -2.380 25.038 1.00 25.63 318 HIS B N 1
ATOM 2229 C CA . HIS A 1 318 ? -1.486 -1.100 24.590 1.00 32.54 318 HIS B CA 1
ATOM 2230 C C . HIS A 1 318 ? -0.492 -0.286 23.738 1.00 30.02 318 HIS B C 1
ATOM 2231 O O . HIS A 1 318 ? -0.909 0.473 22.865 1.00 25.98 318 HIS B O 1
ATOM 2238 N N . TRP A 1 319 ? 0.813 -0.429 23.992 1.00 23.01 319 TRP B N 1
ATOM 2239 C CA . TRP A 1 319 ? 1.815 0.318 23.208 1.00 24.05 319 TRP B CA 1
ATOM 2240 C C . TRP A 1 319 ? 2.087 -0.303 21.824 1.00 22.45 319 TRP B C 1
ATOM 2241 O O . TRP A 1 319 ? 2.689 0.341 20.953 1.00 22.51 319 TRP B O 1
ATOM 2252 N N . LYS A 1 320 ? 1.675 -1.552 21.630 1.00 19.56 320 LYS B N 1
ATOM 2253 C CA . LYS A 1 320 ? 1.893 -2.215 20.348 1.00 28.08 320 LYS B CA 1
ATOM 2254 C C . LYS A 1 320 ? 3.368 -2.164 19.912 1.00 27.84 320 LYS B C 1
ATOM 2255 O O . LYS A 1 320 ? 4.278 -2.417 20.717 1.00 26.84 320 LYS B O 1
ATOM 2261 N N . GLN A 1 321 ? 3.603 -1.843 18.643 1.00 27.93 321 GLN B N 1
ATOM 2262 C CA . GLN A 1 321 ? 4.937 -1.438 18.200 1.00 28.59 321 GLN B CA 1
ATOM 2263 C C . GLN A 1 321 ? 4.758 -0.230 17.318 1.00 30.02 321 GLN B C 1
ATOM 2264 O O . GLN A 1 321 ? 3.640 0.050 16.865 1.00 26.54 321 GLN B O 1
ATOM 2270 N N . THR A 1 322 ? 5.856 0.473 17.067 1.00 25.71 322 THR B N 1
ATOM 2271 C CA . THR A 1 322 ? 5.831 1.641 16.206 1.00 24.44 322 THR B CA 1
ATOM 2272 C C . THR A 1 322 ? 6.667 1.343 14.975 1.00 25.81 322 THR B C 1
ATOM 2273 O O . THR A 1 322 ? 7.828 0.952 15.084 1.00 27.07 322 THR B O 1
ATOM 2277 N N . THR A 1 323 ? 6.084 1.538 13.798 1.00 25.14 323 THR B N 1
ATOM 2278 C CA . THR A 1 323 ? 6.777 1.238 12.560 1.00 26.79 323 THR B CA 1
ATOM 2279 C C . THR A 1 323 ? 6.992 2.492 11.731 1.00 23.99 323 THR B C 1
ATOM 2280 O O . THR A 1 323 ? 6.085 3.308 11.576 1.00 27.14 323 THR B O 1
ATOM 2284 N N . ILE A 1 324 ? 8.211 2.656 11.226 1.00 21.24 324 ILE B N 1
ATOM 2285 C CA . ILE A 1 324 ? 8.569 3.795 10.385 1.00 22.31 324 ILE B CA 1
ATOM 2286 C C . ILE A 1 324 ? 8.883 3.256 9.001 1.00 28.28 324 ILE B C 1
ATOM 2287 O O . ILE A 1 324 ? 9.833 2.471 8.836 1.00 24.07 324 ILE B O 1
ATOM 2292 N N . LEU A 1 325 ? 8.120 3.681 8.004 1.00 25.97 325 LEU B N 1
ATOM 2293 C CA . LEU A 1 325 ? 8.254 3.093 6.677 1.00 25.77 325 LEU B CA 1
ATOM 2294 C C . LEU A 1 325 ? 9.214 3.891 5.824 1.00 26.86 325 LEU B C 1
ATOM 2295 O O . LEU A 1 325 ? 9.365 5.090 6.019 1.00 30.80 325 LEU B O 1
ATOM 2300 N N . LEU A 1 326 ? 9.869 3.215 4.885 1.00 27.92 326 LEU B N 1
ATOM 2301 C CA . LEU A 1 326 ? 10.641 3.883 3.844 1.00 28.02 326 LEU B CA 1
ATOM 2302 C C . LEU A 1 326 ? 9.654 4.574 2.894 1.00 27.85 326 LEU B C 1
ATOM 2303 O O . LEU A 1 326 ? 8.460 4.251 2.906 1.00 28.76 326 LEU B O 1
ATOM 2308 N N . PRO A 1 327 ? 10.133 5.534 2.080 1.00 32.46 327 PRO B N 1
ATOM 2309 C CA . PRO A 1 327 ? 9.233 6.193 1.111 1.00 34.75 327 PRO B CA 1
ATOM 2310 C C . PRO A 1 327 ? 8.568 5.190 0.159 1.00 39.18 327 PRO B C 1
ATOM 2311 O O . PRO A 1 327 ? 9.187 4.172 -0.180 1.00 44.48 327 PRO B O 1
ATOM 2315 N N . ARG A 1 328 ? 7.338 5.472 -0.262 1.00 36.44 328 ARG B N 1
ATOM 2316 C CA . ARG A 1 328 ? 6.597 4.565 -1.132 1.00 40.86 328 ARG B CA 1
ATOM 2317 C C . ARG A 1 328 ? 7.407 4.093 -2.345 1.00 38.37 328 ARG B C 1
ATOM 2318 O O . ARG A 1 328 ? 7.326 2.927 -2.725 1.00 41.23 328 ARG B O 1
ATOM 2320 N N . GLU A 1 329 ? 8.206 4.981 -2.931 1.00 41.43 329 GLU B N 1
ATOM 2321 C CA . GLU A 1 329 ? 9.012 4.601 -4.094 1.00 43.13 329 GLU B CA 1
ATOM 2322 C C . GLU A 1 329 ? 10.007 3.497 -3.736 1.00 46.18 329 GLU B C 1
ATOM 2323 O O . GLU A 1 329 ? 10.122 2.484 -4.446 1.00 36.80 329 GLU B O 1
ATOM 2325 N N . ALA A 1 330 ? 10.715 3.693 -2.624 1.00 38.45 330 ALA B N 1
ATOM 2326 C CA . ALA A 1 330 ? 11.689 2.709 -2.180 1.00 34.72 330 ALA B CA 1
ATOM 2327 C C . ALA A 1 330 ? 10.978 1.411 -1.860 1.00 36.81 330 ALA B C 1
ATOM 2328 O O . ALA A 1 330 ? 11.505 0.332 -2.132 1.00 40.41 330 ALA B O 1
ATOM 2330 N N . ARG A 1 331 ? 9.765 1.504 -1.316 1.00 35.59 331 ARG B N 1
ATOM 2331 C CA . ARG A 1 331 ? 8.991 0.292 -1.049 1.00 36.27 331 ARG B CA 1
ATOM 2332 C C . ARG A 1 331 ? 8.465 -0.364 -2.338 1.00 44.99 331 ARG B C 1
ATOM 2333 O O . ARG A 1 331 ? 8.532 -1.588 -2.483 1.00 40.68 331 ARG B O 1
ATOM 2341 N N . ASN A 1 332 ? 7.954 0.439 -3.274 1.00 41.92 332 ASN B N 1
ATOM 2342 C CA . ASN A 1 332 ? 7.332 -0.117 -4.485 1.00 42.94 332 ASN B CA 1
ATOM 2343 C C . ASN A 1 332 ? 8.336 -0.681 -5.493 1.00 42.25 332 ASN B C 1
ATOM 2344 O O . ASN A 1 332 ? 8.088 -1.724 -6.088 1.00 45.71 332 ASN B O 1
ATOM 2349 N N . GLU A 1 333 ? 9.463 0.016 -5.660 1.00 43.43 333 GLU B N 1
ATOM 2350 C CA . GLU A 1 333 ? 10.529 -0.370 -6.580 1.00 42.79 333 GLU B CA 1
ATOM 2351 C C . GLU A 1 333 ? 11.578 -1.257 -5.908 1.00 44.92 333 GLU B C 1
ATOM 2352 O O . GLU A 1 333 ? 12.660 -1.471 -6.458 1.00 49.08 333 GLU B O 1
ATOM 2354 N N . GLU A 1 334 ? 11.248 -1.751 -4.717 1.00 40.51 334 GLU B N 1
ATOM 2355 C CA . GLU A 1 334 ? 12.139 -2.580 -3.906 1.00 37.10 334 GLU B CA 1
ATOM 2356 C C . GLU A 1 334 ? 13.607 -2.156 -3.944 1.00 35.71 334 GLU B C 1
ATOM 2357 O O . GLU A 1 334 ? 14.496 -2.978 -4.184 1.00 28.97 334 GLU B O 1
ATOM 2363 N N . LEU A 1 335 ? 13.835 -0.869 -3.681 1.00 34.93 335 LEU B N 1
ATOM 2364 C CA . LEU A 1 335 ? 15.166 -0.257 -3.758 1.00 36.90 335 LEU B CA 1
ATOM 2365 C C . LEU A 1 335 ? 16.107 -0.671 -2.643 1.00 36.23 335 LEU B C 1
ATOM 2366 O O . LEU A 1 335 ? 17.312 -0.548 -2.791 1.00 43.72 335 LEU B O 1
ATOM 2371 N N . VAL A 1 336 ? 15.565 -1.136 -1.522 1.00 38.00 336 VAL B N 1
ATOM 2372 C CA . VAL A 1 336 ? 16.390 -1.666 -0.440 1.00 31.80 336 VAL B CA 1
ATOM 2373 C C . VAL A 1 336 ? 16.120 -3.156 -0.292 1.00 30.77 336 VAL B C 1
ATOM 2374 O O . VAL A 1 336 ? 15.140 -3.569 0.336 1.00 31.45 336 VAL B O 1
ATOM 2378 N N . SER A 1 337 ? 16.989 -3.962 -0.903 1.00 31.57 337 SER B N 1
ATOM 2379 C CA . SER A 1 337 ? 16.747 -5.392 -1.016 1.00 33.32 337 SER B CA 1
ATOM 2380 C C . SER A 1 337 ? 18.040 -6.196 -0.962 1.00 31.00 337 SER B C 1
ATOM 2381 O O . SER A 1 337 ? 19.133 -5.661 -1.154 1.00 32.47 337 SER B O 1
ATOM 2384 N N . PHE A 1 338 ? 17.906 -7.486 -0.688 1.00 33.90 338 PHE B N 1
ATOM 2385 C CA . PHE A 1 338 ? 19.067 -8.336 -0.458 1.00 33.49 338 PHE B CA 1
ATOM 2386 C C . PHE A 1 338 ? 18.957 -9.656 -1.189 1.00 34.08 338 PHE B C 1
ATOM 2387 O O . PHE A 1 338 ? 17.852 -10.185 -1.370 1.00 36.61 338 PHE B O 1
ATOM 2395 N N . PRO A 1 339 ? 20.105 -10.188 -1.631 1.00 37.98 339 PRO B N 1
ATOM 2396 C CA . PRO A 1 339 ? 20.077 -11.503 -2.271 1.00 39.46 339 PRO B CA 1
ATOM 2397 C C . PRO A 1 339 ? 19.773 -12.529 -1.200 1.00 41.14 339 PRO B C 1
ATOM 2398 O O . PRO A 1 339 ? 19.793 -12.196 -0.011 1.00 37.82 339 PRO B O 1
ATOM 2402 N N . VAL A 1 340 ? 19.504 -13.754 -1.624 1.00 42.16 340 VAL B N 1
ATOM 2403 C CA . VAL A 1 340 ? 19.149 -14.847 -0.729 1.00 39.93 340 VAL B CA 1
ATOM 2404 C C . VAL A 1 340 ? 20.199 -15.073 0.364 1.00 40.96 340 VAL B C 1
ATOM 2405 O O . VAL A 1 340 ? 19.860 -15.511 1.463 1.00 43.31 340 VAL B O 1
ATOM 2409 N N . GLU A 1 341 ? 21.456 -14.739 0.065 1.00 39.42 341 GLU B N 1
ATOM 2410 C CA . GLU A 1 341 ? 22.568 -14.883 1.009 1.00 44.70 341 GLU B CA 1
ATOM 2411 C C . GLU A 1 341 ? 22.469 -13.895 2.171 1.00 47.89 341 GLU B C 1
ATOM 2412 O O . GLU A 1 341 ? 23.077 -14.093 3.228 1.00 41.10 341 GLU B O 1
ATOM 2418 N N . GLY A 1 342 ? 21.729 -12.812 1.966 1.00 38.33 342 GLY B N 1
ATOM 2419 C CA . GLY A 1 342 ? 21.629 -11.784 2.981 1.00 35.25 342 GLY B CA 1
ATOM 2420 C C . GLY A 1 342 ? 22.543 -10.621 2.661 1.00 36.29 342 GLY B C 1
ATOM 2421 O O . GLY A 1 342 ? 22.713 -10.250 1.501 1.00 36.71 342 GLY B O 1
ATOM 2422 N N . GLY A 1 343 ? 23.143 -10.055 3.697 1.00 32.40 343 GLY B N 1
ATOM 2423 C CA . GLY A 1 343 ? 23.960 -8.864 3.559 1.00 33.42 343 GLY B CA 1
ATOM 2424 C C . GLY A 1 343 ? 23.912 -8.095 4.864 1.00 35.16 343 GLY B C 1
ATOM 2425 O O . GLY A 1 343 ? 23.524 -8.638 5.910 1.00 32.06 343 GLY B O 1
ATOM 2426 N N . GLU A 1 344 ? 24.314 -6.831 4.815 1.00 32.75 344 GLU B N 1
ATOM 2427 C CA . GLU A 1 344 ? 24.355 -6.017 6.018 1.00 35.60 344 GLU B CA 1
ATOM 2428 C C . GLU A 1 344 ? 23.507 -4.769 5.825 1.00 31.34 344 GLU B C 1
ATOM 2429 O O . GLU A 1 344 ? 23.533 -4.148 4.766 1.00 26.53 344 GLU B O 1
ATOM 2435 N N . LEU A 1 345 ? 22.759 -4.409 6.858 1.00 25.63 345 LEU B N 1
ATOM 2436 C CA . LEU A 1 345 ? 21.924 -3.218 6.802 1.00 27.89 345 LEU B CA 1
ATOM 2437 C C . LEU A 1 345 ? 22.195 -2.278 7.977 1.00 26.17 345 LEU B C 1
ATOM 2438 O O . LEU A 1 345 ? 22.011 -2.658 9.136 1.00 30.85 345 LEU B O 1
ATOM 2443 N N . GLY A 1 346 ? 22.624 -1.057 7.680 1.00 22.59 346 GLY B N 1
ATOM 2444 C CA . GLY A 1 346 ? 22.913 -0.078 8.710 1.00 23.30 346 GLY B CA 1
ATOM 2445 C C . GLY A 1 346 ? 21.838 0.991 8.751 1.00 30.50 346 GLY B C 1
ATOM 2446 O O . GLY A 1 346 ? 21.279 1.357 7.709 1.00 28.17 346 GLY B O 1
ATOM 2447 N N . VAL A 1 347 ? 21.529 1.489 9.946 1.00 24.22 347 VAL B N 1
ATOM 2448 C CA . VAL A 1 347 ? 20.545 2.566 10.066 1.00 26.02 347 VAL B CA 1
ATOM 2449 C C . VAL A 1 347 ? 20.838 3.468 11.257 1.00 22.73 347 VAL B C 1
ATOM 2450 O O . VAL A 1 347 ? 21.153 2.999 12.355 1.00 21.97 347 VAL B O 1
ATOM 2454 N N . GLU A 1 348 ? 20.761 4.768 11.022 1.00 21.81 348 GLU B N 1
ATOM 2455 C CA . GLU A 1 348 ? 20.866 5.728 12.109 1.00 25.57 348 GLU B CA 1
ATOM 2456 C C . GLU A 1 348 ? 19.458 6.200 12.439 1.00 28.30 348 GLU B C 1
ATOM 2457 O O . GLU A 1 348 ? 18.731 6.674 11.556 1.00 22.39 348 GLU B O 1
ATOM 2463 N N . MET A 1 349 ? 19.050 6.032 13.697 1.00 20.27 349 MET B N 1
ATOM 2464 C CA . MET A 1 349 ? 17.714 6.452 14.106 1.00 25.63 349 MET B CA 1
ATOM 2465 C C . MET A 1 349 ? 17.759 7.587 15.128 1.00 28.85 349 MET B C 1
ATOM 2466 O O . MET A 1 349 ? 18.552 7.553 16.071 1.00 26.93 349 MET B O 1
ATOM 2471 N N . HIS A 1 350 ? 16.921 8.599 14.914 1.00 25.44 350 HIS B N 1
ATOM 2472 C CA . HIS A 1 350 ? 16.761 9.697 15.866 1.00 29.90 350 HIS B CA 1
ATOM 2473 C C . HIS A 1 350 ? 15.379 9.662 16.451 1.00 28.82 350 HIS B C 1
ATOM 2474 O O . HIS A 1 350 ? 14.385 9.487 15.735 1.00 26.96 350 HIS B O 1
ATOM 2481 N N . ILE A 1 351 ? 15.314 9.810 17.765 1.00 25.19 351 ILE B N 1
ATOM 2482 C CA . ILE A 1 351 ? 14.038 9.935 18.437 1.00 28.24 351 ILE B CA 1
ATOM 2483 C C . ILE A 1 351 ? 14.119 11.297 19.071 1.00 28.71 351 ILE B C 1
ATOM 2484 O O . ILE A 1 351 ? 14.901 11.506 20.002 1.00 28.67 351 ILE B O 1
ATOM 2489 N N . SER A 1 352 ? 13.359 12.248 18.545 1.00 24.50 352 SER B N 1
ATOM 2490 C CA . SER A 1 352 ? 13.549 13.627 18.983 1.00 33.19 352 SER B CA 1
ATOM 2491 C C . SER A 1 352 ? 12.308 14.298 19.542 1.00 31.77 352 SER B C 1
ATOM 2492 O O . SER A 1 352 ? 11.190 14.122 19.035 1.00 30.23 352 SER B O 1
ATOM 2495 N N . ALA A 1 353 ? 12.531 15.047 20.617 1.00 31.40 353 ALA B N 1
ATOM 2496 C CA . ALA A 1 353 ? 11.480 15.804 21.279 1.00 33.21 353 ALA B CA 1
ATOM 2497 C C . ALA A 1 353 ? 10.951 16.828 20.293 1.00 28.08 353 ALA B C 1
ATOM 2498 O O . ALA A 1 353 ? 11.736 17.505 19.636 1.00 29.97 353 ALA B O 1
ATOM 2500 N N . SER A 1 354 ? 9.632 16.932 20.183 1.00 26.25 354 SER B N 1
ATOM 2501 C CA . SER A 1 354 ? 9.030 17.896 19.265 1.00 31.34 354 SER B CA 1
ATOM 2502 C C . SER A 1 354 ? 8.667 19.210 19.965 1.00 33.05 354 SER B C 1
ATOM 2503 O O . SER A 1 354 ? 8.097 20.107 19.354 1.00 36.24 354 SER B O 1
ATOM 2506 N N . ASP A 1 355 ? 8.969 19.296 21.258 1.00 30.14 355 ASP B N 1
ATOM 2507 C CA . ASP A 1 355 ? 8.819 20.535 22.024 1.00 30.47 355 ASP B CA 1
ATOM 2508 C C . ASP A 1 355 ? 9.610 20.419 23.320 1.00 32.64 355 ASP B C 1
ATOM 2509 O O . ASP A 1 355 ? 10.361 19.453 23.507 1.00 37.88 355 ASP B O 1
ATOM 2514 N N . LYS A 1 356 ? 9.439 21.370 24.227 1.00 30.34 356 LYS B N 1
ATOM 2515 C CA . LYS A 1 356 ? 10.322 21.425 25.381 1.00 27.64 356 LYS B CA 1
ATOM 2516 C C . LYS A 1 356 ? 9.801 20.657 26.589 1.00 32.02 356 LYS B C 1
ATOM 2517 O O . LYS A 1 356 ? 10.459 20.606 27.622 1.00 37.25 356 LYS B O 1
ATOM 2523 N N . THR A 1 357 ? 8.632 20.036 26.452 1.00 32.93 357 THR B N 1
ATOM 2524 C CA . THR A 1 357 ? 8.061 19.256 27.544 1.00 30.27 357 THR B CA 1
ATOM 2525 C C . THR A 1 357 ? 8.783 17.933 27.703 1.00 31.16 357 THR B C 1
ATOM 2526 O O . THR A 1 357 ? 8.741 17.329 28.774 1.00 35.54 357 THR B O 1
ATOM 2530 N N . LEU A 1 358 ? 9.417 17.478 26.626 1.00 30.54 358 LEU B N 1
ATOM 2531 C CA . LEU A 1 358 ? 10.075 16.172 26.589 1.00 27.94 358 LEU B CA 1
ATOM 2532 C C . LEU A 1 358 ? 9.063 15.041 26.804 1.00 29.55 358 LEU B C 1
ATOM 2533 O O . LEU A 1 358 ? 9.413 13.973 27.309 1.00 26.01 358 LEU B O 1
ATOM 2538 N N . ARG A 1 359 ? 7.813 15.267 26.413 1.00 28.59 359 ARG B N 1
ATOM 2539 C CA . ARG A 1 359 ? 6.819 14.194 26.446 1.00 32.93 359 ARG B CA 1
ATOM 2540 C C . ARG A 1 359 ? 6.371 13.744 25.051 1.00 29.23 359 ARG B C 1
ATOM 2541 O O . ARG A 1 359 ? 5.740 12.696 24.898 1.00 26.43 359 ARG B O 1
ATOM 2549 N N . PHE A 1 360 ? 6.701 14.539 24.040 1.00 25.91 360 PHE B N 1
ATOM 2550 C CA . PHE A 1 360 ? 6.253 14.240 22.682 1.00 29.56 360 PHE B CA 1
ATOM 2551 C C . PHE A 1 360 ? 7.421 14.137 21.730 1.00 28.41 360 PHE B C 1
ATOM 2552 O O . PHE A 1 360 ? 8.336 14.971 21.731 1.00 26.77 360 PHE B O 1
ATOM 2560 N N . TYR A 1 361 ? 7.407 13.079 20.940 1.00 23.91 361 TYR B N 1
ATOM 2561 C CA . TYR A 1 361 ? 8.574 12.763 20.161 1.00 24.85 361 TYR B CA 1
ATOM 2562 C C . TYR A 1 361 ? 8.211 12.424 18.741 1.00 28.33 361 TYR B C 1
ATOM 2563 O O . TYR A 1 361 ? 7.103 11.998 18.458 1.00 31.28 361 TYR B O 1
ATOM 2572 N N . THR A 1 362 ? 9.183 12.606 17.869 1.00 27.42 362 THR B N 1
ATOM 2573 C CA . THR A 1 362 ? 9.097 12.234 16.486 1.00 29.45 362 THR B CA 1
ATOM 2574 C C . THR A 1 362 ? 10.219 11.191 16.257 1.00 35.33 362 THR B C 1
ATOM 2575 O O . THR A 1 362 ? 11.211 11.175 16.994 1.00 28.50 362 THR B O 1
ATOM 2579 N N . ILE A 1 363 ? 10.059 10.302 15.279 1.00 27.23 363 ILE B N 1
ATOM 2580 C CA . ILE A 1 363 ? 11.135 9.374 14.928 1.00 29.04 363 ILE B CA 1
ATOM 2581 C C . ILE A 1 363 ? 11.565 9.575 13.493 1.00 30.98 363 ILE B C 1
ATOM 2582 O O . ILE A 1 363 ? 10.730 9.552 12.585 1.00 30.04 363 ILE B O 1
ATOM 2587 N N . GLU A 1 364 ? 12.869 9.748 13.297 1.00 25.22 364 GLU B N 1
ATOM 2588 C CA . GLU A 1 364 ? 13.453 9.888 11.971 1.00 24.61 364 GLU B CA 1
ATOM 2589 C C . GLU A 1 364 ? 14.567 8.850 11.808 1.00 31.17 364 GLU B C 1
ATOM 2590 O O . GLU A 1 364 ? 15.198 8.436 12.787 1.00 24.89 364 GLU B O 1
ATOM 2592 N N . LEU A 1 365 ? 14.809 8.418 10.577 1.00 25.91 365 LEU B N 1
ATOM 2593 C CA . LEU A 1 365 ? 15.885 7.475 10.322 1.00 28.47 365 LEU B CA 1
ATOM 2594 C C . LEU A 1 365 ? 16.591 7.801 9.028 1.00 32.24 365 LEU B C 1
ATOM 2595 O O . LEU A 1 365 ? 16.057 8.509 8.170 1.00 27.74 365 LEU B O 1
ATOM 2600 N N . GLU A 1 366 ? 17.802 7.284 8.897 1.00 27.69 366 GLU B N 1
ATOM 2601 C CA . GLU A 1 366 ? 18.539 7.399 7.655 1.00 29.21 366 GLU B CA 1
ATOM 2602 C C . GLU A 1 366 ? 19.308 6.096 7.450 1.00 34.07 366 GLU B C 1
ATOM 2603 O O . GLU A 1 366 ? 19.900 5.559 8.401 1.00 32.26 366 GLU B O 1
ATOM 2609 N N . LEU A 1 367 ? 19.272 5.567 6.231 1.00 25.16 367 LEU B N 1
ATOM 2610 C CA . LEU A 1 367 ? 19.976 4.331 5.946 1.00 29.92 367 LEU B CA 1
ATOM 2611 C C . LEU A 1 367 ? 21.452 4.656 5.835 1.00 29.10 367 LEU B C 1
ATOM 2612 O O . LEU A 1 367 ? 21.812 5.757 5.428 1.00 30.76 367 LEU B O 1
ATOM 2617 N N . LYS A 1 368 ? 22.308 3.702 6.189 1.00 31.10 368 LYS B N 1
ATOM 2618 C CA . LYS A 1 368 ? 23.752 3.934 6.147 1.00 34.78 368 LYS B CA 1
ATOM 2619 C C . LYS A 1 368 ? 24.387 3.401 4.866 1.00 34.02 368 LYS B C 1
ATOM 2620 O O . LYS A 1 368 ? 23.796 2.569 4.176 1.00 39.16 368 LYS B O 1
ATOM 2626 N N . SER B 1 25 ? -12.154 7.263 4.024 1.00 45.52 25 SER A N 1
ATOM 2627 C CA . SER B 1 25 ? -12.142 6.218 3.008 1.00 55.98 25 SER A CA 1
ATOM 2628 C C . SER B 1 25 ? -13.437 5.412 3.067 1.00 63.44 25 SER A C 1
ATOM 2629 O O . SER B 1 25 ? -13.952 5.118 4.146 1.00 57.49 25 SER A O 1
ATOM 2632 N N . ASP B 1 26 ? -13.963 5.057 1.903 1.00 62.74 26 ASP A N 1
ATOM 2633 C CA . ASP B 1 26 ? -15.234 4.347 1.848 1.00 57.20 26 ASP A CA 1
ATOM 2634 C C . ASP B 1 26 ? -15.062 2.845 2.051 1.00 57.16 26 ASP A C 1
ATOM 2635 O O . ASP B 1 26 ? -15.980 2.170 2.520 1.00 59.10 26 ASP A O 1
ATOM 2640 N N . LEU B 1 27 ? -13.875 2.331 1.727 1.00 53.30 27 LEU A N 1
ATOM 2641 C CA . LEU B 1 27 ? -13.595 0.909 1.914 1.00 56.62 27 LEU A CA 1
ATOM 2642 C C . LEU B 1 27 ? -13.494 0.611 3.396 1.00 61.11 27 LEU A C 1
ATOM 2643 O O . LEU B 1 27 ? -13.529 -0.552 3.816 1.00 55.36 27 LEU A O 1
ATOM 2648 N N . ALA B 1 28 ? -13.367 1.679 4.178 1.00 60.53 28 ALA A N 1
ATOM 2649 C CA . ALA B 1 28 ? -13.289 1.579 5.622 1.00 59.24 28 ALA A CA 1
ATOM 2650 C C . ALA B 1 28 ? -14.503 0.834 6.142 1.00 58.77 28 ALA A C 1
ATOM 2651 O O . ALA B 1 28 ? -14.382 -0.276 6.673 1.00 56.59 28 ALA A O 1
ATOM 2653 N N . VAL B 1 29 ? -15.668 1.453 5.960 1.00 56.49 29 VAL A N 1
ATOM 2654 C CA . VAL B 1 29 ? -16.950 0.889 6.378 1.00 59.68 29 VAL A CA 1
ATOM 2655 C C . VAL B 1 29 ? -17.390 -0.365 5.586 1.00 59.63 29 VAL A C 1
ATOM 2656 O O . VAL B 1 29 ? -17.870 -1.345 6.169 1.00 53.14 29 VAL A O 1
ATOM 2660 N N . HIS B 1 30 ? -17.241 -0.336 4.265 1.00 57.69 30 HIS A N 1
ATOM 2661 C CA . HIS B 1 30 ? -17.743 -1.427 3.436 1.00 47.25 30 HIS A CA 1
ATOM 2662 C C . HIS B 1 30 ? -17.180 -2.782 3.867 1.00 47.49 30 HIS A C 1
ATOM 2663 O O . HIS B 1 30 ? -17.885 -3.787 3.872 1.00 48.31 30 HIS A O 1
ATOM 2670 N N . ARG B 1 31 ? -15.919 -2.788 4.274 1.00 50.81 31 ARG A N 1
ATOM 2671 C CA . ARG B 1 31 ? -15.280 -3.994 4.775 1.00 48.69 31 ARG A CA 1
ATOM 2672 C C . ARG B 1 31 ? -16.131 -4.743 5.818 1.00 48.88 31 ARG A C 1
ATOM 2673 O O . ARG B 1 31 ? -16.259 -5.969 5.760 1.00 47.67 31 ARG A O 1
ATOM 2681 N N . LEU B 1 32 ? -16.719 -4.018 6.765 1.00 47.23 32 LEU A N 1
ATOM 2682 C CA . LEU B 1 32 ? -17.484 -4.689 7.816 1.00 44.66 32 LEU A CA 1
ATOM 2683 C C . LEU B 1 32 ? -18.874 -5.181 7.376 1.00 38.76 32 LEU A C 1
ATOM 2684 O O . LEU B 1 32 ? -19.464 -6.030 8.036 1.00 35.38 32 LEU A O 1
ATOM 2689 N N . MET B 1 33 ? -19.391 -4.676 6.260 1.00 32.76 33 MET A N 1
ATOM 2690 C CA . MET B 1 33 ? -20.549 -5.334 5.676 1.00 34.78 33 MET A CA 1
ATOM 2691 C C . MET B 1 33 ? -20.099 -6.710 5.160 1.00 35.93 33 MET A C 1
ATOM 2692 O O . MET B 1 33 ? -20.702 -7.759 5.479 1.00 21.45 33 MET A O 1
ATOM 2697 N N . LEU B 1 34 ? -19.014 -6.704 4.388 1.00 29.70 34 LEU A N 1
ATOM 2698 C CA . LEU B 1 34 ? -18.469 -7.940 3.837 1.00 35.15 34 LEU A CA 1
ATOM 2699 C C . LEU B 1 34 ? -17.951 -8.852 4.937 1.00 32.35 34 LEU A C 1
ATOM 2700 O O . LEU B 1 34 ? -17.854 -10.050 4.744 1.00 39.02 34 LEU A O 1
ATOM 2705 N N . GLU B 1 35 ? -17.640 -8.293 6.101 1.00 36.82 35 GLU A N 1
ATOM 2706 C CA . GLU B 1 35 ? -17.187 -9.124 7.219 1.00 40.17 35 GLU A CA 1
ATOM 2707 C C . GLU B 1 35 ? -18.350 -9.708 8.035 1.00 38.93 35 GLU A C 1
ATOM 2708 O O . GLU B 1 35 ? -18.163 -10.634 8.822 1.00 41.83 35 GLU A O 1
ATOM 2710 N N . ASP B 1 36 ? -19.552 -9.180 7.838 1.00 31.85 36 ASP A N 1
ATOM 2711 C CA . ASP B 1 36 ? -20.692 -9.592 8.648 1.00 27.52 36 ASP A CA 1
ATOM 2712 C C . ASP B 1 36 ? -21.507 -10.703 7.963 1.00 30.84 36 ASP A C 1
ATOM 2713 O O . ASP B 1 36 ? -22.180 -10.460 6.956 1.00 32.18 36 ASP A O 1
ATOM 2718 N N . ALA B 1 37 ? -21.467 -11.910 8.528 1.00 27.87 37 ALA A N 1
ATOM 2719 C CA . ALA B 1 37 ? -22.153 -13.075 7.936 1.00 35.44 37 ALA A CA 1
ATOM 2720 C C . ALA B 1 37 ? -23.667 -12.915 7.777 1.00 29.01 37 ALA A C 1
ATOM 2721 O O . ALA B 1 37 ? -24.252 -13.387 6.800 1.00 30.28 37 ALA A O 1
ATOM 2723 N N . GLN B 1 38 ? -24.300 -12.264 8.740 1.00 29.54 38 GLN A N 1
ATOM 2724 C CA . GLN B 1 38 ? -25.742 -12.044 8.686 1.00 28.81 38 GLN A CA 1
ATOM 2725 C C . GLN B 1 38 ? -26.118 -11.120 7.532 1.00 28.62 38 GLN A C 1
ATOM 2726 O O . GLN B 1 38 ? -27.013 -11.430 6.753 1.00 23.21 38 GLN A O 1
ATOM 2732 N N . ARG B 1 39 ? -25.418 -9.992 7.413 1.00 24.09 39 ARG A N 1
ATOM 2733 C CA . ARG B 1 39 ? -25.695 -9.054 6.331 1.00 24.06 39 ARG A CA 1
ATOM 2734 C C . ARG B 1 39 ? -25.427 -9.691 4.975 1.00 24.51 39 ARG A C 1
ATOM 2735 O O . ARG B 1 39 ? -26.258 -9.608 4.070 1.00 27.79 39 ARG A O 1
ATOM 2743 N N . MET B 1 40 ? -24.286 -10.357 4.843 1.00 25.59 40 MET A N 1
ATOM 2744 C CA . MET B 1 40 ? -23.961 -11.045 3.598 1.00 29.63 40 MET A CA 1
ATOM 2745 C C . MET B 1 40 ? -25.027 -12.082 3.265 1.00 28.76 40 MET A C 1
ATOM 2746 O O . MET B 1 40 ? -25.573 -12.091 2.161 1.00 24.53 40 MET A O 1
ATOM 2751 N N . SER B 1 41 ? -25.340 -12.947 4.224 1.00 26.18 41 SER A N 1
ATOM 2752 C CA . SER B 1 41 ? -26.307 -14.007 3.951 1.00 32.26 41 SER A CA 1
ATOM 2753 C C . SER B 1 41 ? -27.679 -13.445 3.540 1.00 30.73 41 SER A C 1
ATOM 2754 O O . SER B 1 41 ? -28.285 -13.933 2.582 1.00 28.90 41 SER A O 1
ATOM 2757 N N . PHE B 1 42 ? -28.144 -12.410 4.244 1.00 27.44 42 PHE A N 1
ATOM 2758 C CA . PHE B 1 42 ? -29.462 -11.858 3.969 1.00 28.29 42 PHE A CA 1
ATOM 2759 C C . PHE B 1 42 ? -29.582 -11.439 2.505 1.00 28.53 42 PHE A C 1
ATOM 2760 O O . PHE B 1 42 ? -30.500 -11.858 1.801 1.00 26.70 42 PHE A O 1
ATOM 2768 N N . TYR B 1 43 ? -28.637 -10.629 2.043 1.00 25.48 43 TYR A N 1
ATOM 2769 C CA . TYR B 1 43 ? -28.707 -10.122 0.679 1.00 25.87 43 TYR A CA 1
ATOM 2770 C C . TYR B 1 43 ? -28.439 -11.193 -0.372 1.00 28.49 43 TYR A C 1
ATOM 2771 O O . TYR B 1 43 ? -29.107 -11.218 -1.419 1.00 27.72 43 TYR A O 1
ATOM 2780 N N . ARG B 1 44 ? -27.470 -12.066 -0.096 1.00 23.15 44 ARG A N 1
ATOM 2781 C CA . ARG B 1 44 ? -27.149 -13.182 -0.996 1.00 31.63 44 ARG A CA 1
ATOM 2782 C C . ARG B 1 44 ? -28.382 -14.055 -1.215 1.00 31.90 44 ARG A C 1
ATOM 2783 O O . ARG B 1 44 ? -28.776 -14.332 -2.353 1.00 35.89 44 ARG A O 1
ATOM 2791 N N . LYS B 1 45 ? -29.011 -14.466 -0.122 1.00 34.14 45 LYS A N 1
ATOM 2792 C CA . LYS B 1 45 ? -30.205 -15.296 -0.221 1.00 36.46 45 LYS A CA 1
ATOM 2793 C C . LYS B 1 45 ? -31.394 -14.581 -0.874 1.00 35.55 45 LYS A C 1
ATOM 2794 O O . LYS B 1 45 ? -32.114 -15.180 -1.669 1.00 33.74 45 LYS A O 1
ATOM 2800 N N . SER B 1 46 ? -31.610 -13.315 -0.529 1.00 26.39 46 SER A N 1
ATOM 2801 C CA . SER B 1 46 ? -32.717 -12.563 -1.110 1.00 30.87 46 SER A CA 1
ATOM 2802 C C . SER B 1 46 ? -32.546 -12.435 -2.625 1.00 33.96 46 SER A C 1
ATOM 2803 O O . SER B 1 46 ? -33.502 -12.592 -3.374 1.00 29.92 46 SER A O 1
ATOM 2806 N N . ILE B 1 47 ? -31.325 -12.131 -3.064 1.00 31.98 47 ILE A N 1
ATOM 2807 C CA . ILE B 1 47 ? -31.049 -11.948 -4.487 1.00 34.54 47 ILE A CA 1
ATOM 2808 C C . ILE B 1 47 ? -31.059 -13.286 -5.212 1.00 41.41 47 ILE A C 1
ATOM 2809 O O . ILE B 1 47 ? -31.753 -13.447 -6.213 1.00 41.69 47 ILE A O 1
ATOM 2814 N N . GLU B 1 48 ? -30.292 -14.243 -4.696 1.00 39.25 48 GLU A N 1
ATOM 2815 C CA . GLU B 1 48 ? -30.138 -15.541 -5.349 1.00 44.49 48 GLU A CA 1
ATOM 2816 C C . GLU B 1 48 ? -31.412 -16.395 -5.286 1.00 50.43 48 GLU A C 1
ATOM 2817 O O . GLU B 1 48 ? -31.494 -17.446 -5.926 1.00 53.30 48 GLU A O 1
ATOM 2823 N N . GLN B 1 49 ? -32.412 -15.924 -4.542 1.00 47.96 49 GLN A N 1
ATOM 2824 C CA . GLN B 1 49 ? -33.705 -16.596 -4.493 1.00 42.31 49 GLN A CA 1
ATOM 2825 C C . GLN B 1 49 ? -34.885 -15.625 -4.612 1.00 47.77 49 GLN A C 1
ATOM 2826 O O . GLN B 1 49 ? -35.836 -15.697 -3.839 1.00 52.35 49 GLN A O 1
ATOM 2828 N N . SER B 1 50 ? -34.816 -14.725 -5.592 1.00 54.13 50 SER A N 1
ATOM 2829 C CA . SER B 1 50 ? -35.938 -13.845 -5.937 1.00 46.22 50 SER A CA 1
ATOM 2830 C C . SER B 1 50 ? -36.418 -14.113 -7.368 1.00 43.98 50 SER A C 1
ATOM 2831 O O . SER B 1 50 ? -35.667 -14.620 -8.194 1.00 43.95 50 SER A O 1
ATOM 2834 N N . ALA B 1 51 ? -37.658 -13.748 -7.666 1.00 46.98 51 ALA A N 1
ATOM 2835 C CA . ALA B 1 51 ? -38.260 -14.107 -8.953 1.00 48.15 51 ALA A CA 1
ATOM 2836 C C . ALA B 1 51 ? -38.200 -12.984 -9.980 1.00 52.59 51 ALA A C 1
ATOM 2837 O O . ALA B 1 51 ? -38.612 -13.158 -11.123 1.00 48.76 51 ALA A O 1
ATOM 2839 N N . SER B 1 52 ? -37.706 -11.823 -9.579 1.00 51.96 52 SER A N 1
ATOM 2840 C CA . SER B 1 52 ? -37.730 -10.694 -10.491 1.00 48.88 52 SER A CA 1
ATOM 2841 C C . SER B 1 52 ? -36.334 -10.291 -10.933 1.00 42.95 52 SER A C 1
ATOM 2842 O O . SER B 1 52 ? -36.166 -9.197 -11.457 1.00 43.50 52 SER A O 1
ATOM 2845 N N . ILE B 1 53 ? -35.342 -11.161 -10.727 1.00 42.55 53 ILE A N 1
ATOM 2846 C CA . ILE B 1 53 ? -33.971 -10.847 -11.137 1.00 39.27 53 ILE A CA 1
ATOM 2847 C C . ILE B 1 53 ? -33.551 -11.434 -12.504 1.00 37.57 53 ILE A C 1
ATOM 2848 O O . ILE B 1 53 ? -33.153 -10.689 -13.400 1.00 38.68 53 ILE A O 1
ATOM 2852 N N . GLU B 1 54 ? -33.633 -12.753 -12.668 1.00 37.39 54 GLU A N 1
ATOM 2853 C CA . GLU B 1 54 ? -33.174 -13.375 -13.918 1.00 41.67 54 GLU A CA 1
ATOM 2854 C C . GLU B 1 54 ? -33.847 -12.758 -15.132 1.00 35.78 54 GLU A C 1
ATOM 2855 O O . GLU B 1 54 ? -35.067 -12.635 -15.182 1.00 28.03 54 GLU A O 1
ATOM 2861 N N . GLY B 1 55 ? -33.038 -12.321 -16.090 1.00 33.85 55 GLY A N 1
ATOM 2862 C CA . GLY B 1 55 ? -33.560 -11.641 -17.257 1.00 29.54 55 GLY A CA 1
ATOM 2863 C C . GLY B 1 55 ? -34.137 -10.257 -16.997 1.00 34.53 55 GLY A C 1
ATOM 2864 O O . GLY B 1 55 ? -34.645 -9.633 -17.924 1.00 31.52 55 GLY A O 1
ATOM 2865 N N . LYS B 1 56 ? -34.051 -9.749 -15.766 1.00 31.43 56 LYS A N 1
ATOM 2866 C CA . LYS B 1 56 ? -34.637 -8.428 -15.489 1.00 27.40 56 LYS A CA 1
ATOM 2867 C C . LYS B 1 56 ? -33.625 -7.310 -15.199 1.00 33.61 56 LYS A C 1
ATOM 2868 O O . LYS B 1 56 ? -32.421 -7.564 -15.064 1.00 25.84 56 LYS A O 1
ATOM 2873 N N . VAL B 1 57 ? -34.114 -6.069 -15.128 1.00 27.76 57 VAL A N 1
ATOM 2874 C CA . VAL B 1 57 ? -33.234 -4.922 -14.908 1.00 27.23 57 VAL A CA 1
ATOM 2875 C C . VAL B 1 57 ? -33.246 -4.490 -13.441 1.00 28.30 57 VAL A C 1
ATOM 2876 O O . VAL B 1 57 ? -34.311 -4.305 -12.848 1.00 25.62 57 VAL A O 1
ATOM 2880 N N . VAL B 1 58 ? -32.045 -4.345 -12.875 1.00 26.94 58 VAL A N 1
ATOM 2881 C CA . VAL B 1 58 ? -31.840 -4.100 -11.444 1.00 25.61 58 VAL A CA 1
ATOM 2882 C C . VAL B 1 58 ? -31.097 -2.775 -11.233 1.00 24.59 58 VAL A C 1
ATOM 2883 O O . VAL B 1 58 ? -30.252 -2.398 -12.040 1.00 23.32 58 VAL A O 1
ATOM 2887 N N . VAL B 1 59 ? -31.446 -2.064 -10.162 1.00 24.29 59 VAL A N 1
ATOM 2888 C CA . VAL B 1 59 ? -30.733 -0.867 -9.746 1.00 24.18 59 VAL A CA 1
ATOM 2889 C C . VAL B 1 59 ? -30.210 -1.086 -8.321 1.00 27.76 59 VAL A C 1
ATOM 2890 O O . VAL B 1 59 ? -30.962 -1.512 -7.436 1.00 24.33 59 VAL A O 1
ATOM 2894 N N . ASP B 1 60 ? -28.921 -0.814 -8.112 1.00 24.58 60 ASP A N 1
ATOM 2895 C CA . ASP B 1 60 ? -28.305 -0.918 -6.793 1.00 28.18 60 ASP A CA 1
ATOM 2896 C C . ASP B 1 60 ? -27.943 0.505 -6.335 1.00 23.22 60 ASP A C 1
ATOM 2897 O O . ASP B 1 60 ? -27.052 1.131 -6.895 1.00 23.42 60 ASP A O 1
ATOM 2902 N N . VAL B 1 61 ? -28.642 1.018 -5.326 1.00 20.98 61 VAL A N 1
ATOM 2903 C CA . VAL B 1 61 ? -28.416 2.391 -4.870 1.00 18.47 61 VAL A CA 1
ATOM 2904 C C . VAL B 1 61 ? -27.344 2.421 -3.783 1.00 25.59 61 VAL A C 1
ATOM 2905 O O . VAL B 1 61 ? -27.499 1.753 -2.766 1.00 21.45 61 VAL A O 1
ATOM 2909 N N . GLY B 1 62 ? -26.284 3.212 -3.975 1.00 24.68 62 GLY A N 1
ATOM 2910 C CA . GLY B 1 62 ? -25.212 3.306 -2.984 1.00 21.21 62 GLY A CA 1
ATOM 2911 C C . GLY B 1 62 ? -24.445 1.991 -2.933 1.00 22.43 62 GLY A C 1
ATOM 2912 O O . GLY B 1 62 ? -24.319 1.366 -1.887 1.00 23.23 62 GLY A O 1
ATOM 2913 N N . SER B 1 63 ? -23.917 1.569 -4.070 1.00 23.01 63 SER A N 1
ATOM 2914 C CA . SER B 1 63 ? -23.453 0.196 -4.199 1.00 23.44 63 SER A CA 1
ATOM 2915 C C . SER B 1 63 ? -22.050 -0.049 -3.623 1.00 25.47 63 SER A C 1
ATOM 2916 O O . SER B 1 63 ? -21.644 -1.205 -3.455 1.00 25.51 63 SER A O 1
ATOM 2919 N N . GLY B 1 64 ? -21.317 1.022 -3.319 1.00 23.59 64 GLY A N 1
ATOM 2920 C CA . GLY B 1 64 ? -20.017 0.892 -2.657 1.00 33.09 64 GLY A CA 1
ATOM 2921 C C . GLY B 1 64 ? -19.070 -0.054 -3.380 1.00 24.48 64 GLY A C 1
ATOM 2922 O O . GLY B 1 64 ? -18.508 0.300 -4.415 1.00 24.87 64 GLY A O 1
ATOM 2923 N N . THR B 1 65 ? -18.917 -1.268 -2.855 1.00 26.48 65 THR A N 1
ATOM 2924 C CA . THR B 1 65 ? -18.061 -2.271 -3.492 1.00 22.22 65 THR A CA 1
ATOM 2925 C C . THR B 1 65 ? -18.716 -2.880 -4.717 1.00 27.79 65 THR A C 1
ATOM 2926 O O . THR B 1 65 ? -18.042 -3.473 -5.567 1.00 25.47 65 THR A O 1
ATOM 2930 N N . GLY B 1 66 ? -20.040 -2.752 -4.799 1.00 26.85 66 GLY A N 1
ATOM 2931 C CA . GLY B 1 66 ? -20.785 -3.333 -5.899 1.00 19.75 66 GLY A CA 1
ATOM 2932 C C . GLY B 1 66 ? -21.092 -4.800 -5.665 1.00 26.58 66 GLY A C 1
ATOM 2933 O O . GLY B 1 66 ? -21.486 -5.520 -6.583 1.00 25.85 66 GLY A O 1
ATOM 2934 N N . ILE B 1 67 ? -20.904 -5.263 -4.437 1.00 25.62 67 ILE A N 1
ATOM 2935 C CA . ILE B 1 67 ? -21.228 -6.657 -4.137 1.00 28.47 67 ILE A CA 1
ATOM 2936 C C . ILE B 1 67 ? -22.673 -7.052 -4.551 1.00 28.03 67 ILE A C 1
ATOM 2937 O O . ILE B 1 67 ? -22.884 -8.123 -5.133 1.00 25.73 67 ILE A O 1
ATOM 2942 N N . LEU B 1 68 ? -23.657 -6.192 -4.278 1.00 24.00 68 LEU A N 1
ATOM 2943 C CA . LEU B 1 68 ? -25.046 -6.537 -4.595 1.00 26.23 68 LEU A CA 1
ATOM 2944 C C . LEU B 1 68 ? -25.273 -6.590 -6.109 1.00 26.49 68 LEU A C 1
ATOM 2945 O O . LEU B 1 68 ? -25.973 -7.467 -6.626 1.00 24.77 68 LEU A O 1
ATOM 2950 N N . SER B 1 69 ? -24.680 -5.645 -6.818 1.00 22.05 69 SER A N 1
ATOM 2951 C CA . SER B 1 69 ? -24.812 -5.597 -8.271 1.00 26.10 69 SER A CA 1
ATOM 2952 C C . SER B 1 69 ? -24.219 -6.852 -8.890 1.00 29.29 69 SER A C 1
ATOM 2953 O O . SER B 1 69 ? -24.816 -7.481 -9.778 1.00 26.59 69 SER A O 1
ATOM 2956 N N . MET B 1 70 ? -23.039 -7.220 -8.406 1.00 24.89 70 MET A N 1
ATOM 2957 C CA . MET B 1 70 ? -22.368 -8.400 -8.925 1.00 27.41 70 MET A CA 1
ATOM 2958 C C . MET B 1 70 ? -23.125 -9.676 -8.593 1.00 25.80 70 MET A C 1
ATOM 2959 O O . MET B 1 70 ? -23.182 -10.589 -9.413 1.00 27.80 70 MET A O 1
ATOM 2964 N N . TRP B 1 71 ? -23.731 -9.749 -7.410 1.00 26.22 71 TRP A N 1
ATOM 2965 C CA . TRP B 1 71 ? -24.573 -10.903 -7.129 1.00 25.72 71 TRP A CA 1
ATOM 2966 C C . TRP B 1 71 ? -25.740 -10.917 -8.109 1.00 33.30 71 TRP A C 1
ATOM 2967 O O . TRP B 1 71 ? -26.104 -11.963 -8.620 1.00 28.78 71 TRP A O 1
ATOM 2978 N N . ALA B 1 72 ? -26.312 -9.750 -8.389 1.00 26.88 72 ALA A N 1
ATOM 2979 C CA . ALA B 1 72 ? -27.498 -9.723 -9.235 1.00 27.34 72 ALA A CA 1
ATOM 2980 C C . ALA B 1 72 ? -27.166 -10.163 -10.663 1.00 32.39 72 ALA A C 1
ATOM 2981 O O . ALA B 1 72 ? -27.903 -10.943 -11.264 1.00 31.35 72 ALA A O 1
ATOM 2983 N N . ALA B 1 73 ? -26.056 -9.665 -11.198 1.00 30.56 73 ALA A N 1
ATOM 2984 C CA . ALA B 1 73 ? -25.621 -10.082 -12.526 1.00 34.99 73 ALA A CA 1
ATOM 2985 C C . ALA B 1 73 ? -25.371 -11.595 -12.567 1.00 33.53 73 ALA A C 1
ATOM 2986 O O . ALA B 1 73 ? -25.894 -12.299 -13.429 1.00 40.25 73 ALA A O 1
ATOM 2988 N N . ARG B 1 74 ? -24.591 -12.090 -11.616 1.00 31.47 74 ARG A N 1
ATOM 2989 C CA . ARG B 1 74 ? -24.335 -13.521 -11.485 1.00 32.28 74 ARG A CA 1
ATOM 2990 C C . ARG B 1 74 ? -25.629 -14.327 -11.442 1.00 38.67 74 ARG A C 1
ATOM 2991 O O . ARG B 1 74 ? -25.693 -15.445 -11.946 1.00 36.87 74 ARG A O 1
ATOM 2999 N N . ALA B 1 75 ? -26.658 -13.762 -10.818 1.00 32.08 75 ALA A N 1
ATOM 3000 C CA . ALA B 1 75 ? -27.934 -14.441 -10.705 1.00 31.77 75 ALA A CA 1
ATOM 3001 C C . ALA B 1 75 ? -28.741 -14.316 -12.001 1.00 30.87 75 ALA A C 1
ATOM 3002 O O . ALA B 1 75 ? -29.884 -14.745 -12.064 1.00 32.85 75 ALA A O 1
ATOM 3004 N N . GLY B 1 76 ? -28.151 -13.709 -13.023 1.00 33.16 76 GLY A N 1
ATOM 3005 C CA . GLY B 1 76 ? -28.783 -13.657 -14.328 1.00 33.03 76 GLY A CA 1
ATOM 3006 C C . GLY B 1 76 ? -29.569 -12.406 -14.677 1.00 35.97 76 GLY A C 1
ATOM 3007 O O . GLY B 1 76 ? -30.368 -12.443 -15.607 1.00 31.68 76 GLY A O 1
ATOM 3008 N N . ALA B 1 77 ? -29.351 -11.297 -13.969 1.00 29.92 77 ALA A N 1
ATOM 3009 C CA . ALA B 1 77 ? -30.031 -10.044 -14.332 1.00 35.06 77 ALA A CA 1
ATOM 3010 C C . ALA B 1 77 ? -29.782 -9.667 -15.800 1.00 31.44 77 ALA A C 1
ATOM 3011 O O . ALA B 1 77 ? -28.704 -9.905 -16.331 1.00 28.61 77 ALA A O 1
ATOM 3013 N N . LYS B 1 78 ? -30.777 -9.091 -16.462 1.00 31.90 78 LYS A N 1
ATOM 3014 C CA . LYS B 1 78 ? -30.557 -8.609 -17.815 1.00 31.56 78 LYS A CA 1
ATOM 3015 C C . LYS B 1 78 ? -29.503 -7.521 -17.746 1.00 32.65 78 LYS A C 1
ATOM 3016 O O . LYS B 1 78 ? -28.535 -7.514 -18.517 1.00 32.11 78 LYS A O 1
ATOM 3020 N N . HIS B 1 79 ? -29.677 -6.608 -16.797 1.00 28.87 79 HIS A N 1
ATOM 3021 C CA . HIS B 1 79 ? -28.701 -5.556 -16.619 1.00 26.81 79 HIS A CA 1
ATOM 3022 C C . HIS B 1 79 ? -28.780 -4.893 -15.244 1.00 27.03 79 HIS A C 1
ATOM 3023 O O . HIS B 1 79 ? -29.844 -4.861 -14.638 1.00 25.71 79 HIS A O 1
ATOM 3030 N N . VAL B 1 80 ? -27.645 -4.375 -14.762 1.00 24.88 80 VAL A N 1
ATOM 3031 C CA . VAL B 1 80 ? -27.578 -3.691 -13.466 1.00 21.39 80 VAL A CA 1
ATOM 3032 C C . VAL B 1 80 ? -27.036 -2.265 -13.558 1.00 26.44 80 VAL A C 1
ATOM 3033 O O . VAL B 1 80 ? -25.944 -2.031 -14.094 1.00 26.61 80 VAL A O 1
ATOM 3037 N N . PHE B 1 81 ? -27.811 -1.312 -13.038 1.00 22.76 81 PHE A N 1
ATOM 3038 C CA . PHE B 1 81 ? -27.307 0.030 -12.809 1.00 21.37 81 PHE A CA 1
ATOM 3039 C C . PHE B 1 81 ? -26.829 0.148 -11.377 1.00 24.55 81 PHE A C 1
ATOM 3040 O O . PHE B 1 81 ? -27.614 0.038 -10.433 1.00 26.41 81 PHE A O 1
ATOM 3048 N N . SER B 1 82 ? -25.526 0.358 -11.234 1.00 25.02 82 SER A N 1
ATOM 3049 C CA . SER B 1 82 ? -24.862 0.443 -9.940 1.00 25.07 82 SER A CA 1
ATOM 3050 C C . SER B 1 82 ? -24.608 1.906 -9.688 1.00 23.66 82 SER A C 1
ATOM 3051 O O . SER B 1 82 ? -23.866 2.544 -10.444 1.00 25.73 82 SER A O 1
ATOM 3054 N N . ILE B 1 83 ? -25.235 2.453 -8.653 1.00 20.04 83 ILE A N 1
ATOM 3055 C CA . ILE B 1 83 ? -25.143 3.882 -8.397 1.00 22.72 83 ILE A CA 1
ATOM 3056 C C . ILE B 1 83 ? -24.266 4.151 -7.168 1.00 21.37 83 ILE A C 1
ATOM 3057 O O . ILE B 1 83 ? -24.596 3.714 -6.067 1.00 23.09 83 ILE A O 1
ATOM 3062 N N . GLU B 1 84 ? -23.158 4.865 -7.356 1.00 18.17 84 GLU A N 1
ATOM 3063 C CA . GLU B 1 84 ? -22.207 5.098 -6.251 1.00 18.57 84 GLU A CA 1
ATOM 3064 C C . GLU B 1 84 ? -21.551 6.439 -6.467 1.00 20.78 84 GLU A C 1
ATOM 3065 O O . GLU B 1 84 ? -20.828 6.634 -7.443 1.00 23.60 84 GLU A O 1
ATOM 3071 N N . ALA B 1 85 ? -21.841 7.378 -5.578 1.00 23.65 85 ALA A N 1
ATOM 3072 C CA . ALA B 1 85 ? -21.378 8.753 -5.743 1.00 24.81 85 ALA A CA 1
ATOM 3073 C C . ALA B 1 85 ? -19.906 8.931 -5.371 1.00 31.31 85 ALA A C 1
ATOM 3074 O O . ALA B 1 85 ? -19.228 9.780 -5.929 1.00 32.14 85 ALA A O 1
ATOM 3076 N N . SER B 1 86 ? -19.413 8.150 -4.419 1.00 26.67 86 SER A N 1
ATOM 3077 C CA . SER B 1 86 ? -18.030 8.325 -3.991 1.00 28.61 86 SER A CA 1
ATOM 3078 C C . SER B 1 86 ? -17.023 7.918 -5.066 1.00 33.42 86 SER A C 1
ATOM 3079 O O . SER B 1 86 ? -17.371 7.246 -6.051 1.00 26.24 86 SER A O 1
ATOM 3082 N N . SER B 1 87 ? -15.760 8.278 -4.835 1.00 30.24 87 SER A N 1
ATOM 3083 C CA . SER B 1 87 ? -14.668 8.006 -5.783 1.00 35.19 87 SER A CA 1
ATOM 3084 C C . SER B 1 87 ? -14.401 6.500 -5.931 1.00 25.37 87 SER A C 1
ATOM 3085 O O . SER B 1 87 ? -13.775 6.038 -6.895 1.00 27.76 87 SER A O 1
ATOM 3088 N N . LEU B 1 88 ? -14.900 5.739 -4.971 1.00 26.65 88 LEU A N 1
ATOM 3089 C CA . LEU B 1 88 ? -14.851 4.288 -5.043 1.00 29.54 88 LEU A CA 1
ATOM 3090 C C . LEU B 1 88 ? -15.458 3.746 -6.340 1.00 29.14 88 LEU A C 1
ATOM 3091 O O . LEU B 1 88 ? -15.090 2.656 -6.784 1.00 28.89 88 LEU A O 1
ATOM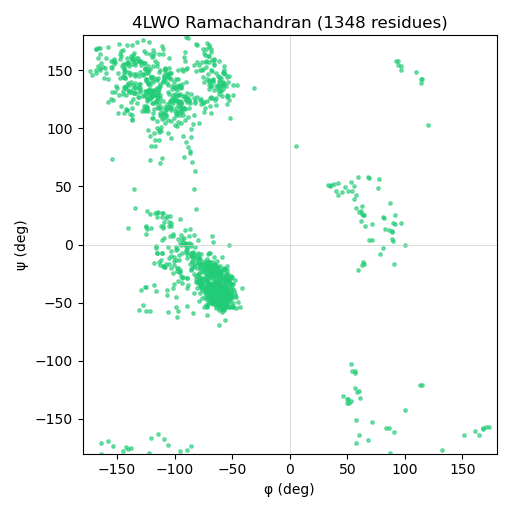 3096 N N . SER B 1 89 ? -16.364 4.505 -6.954 1.00 25.02 89 SER A N 1
ATOM 3097 C CA . SER B 1 89 ? -17.005 4.057 -8.192 1.00 27.07 89 SER A CA 1
ATOM 3098 C C . SER B 1 89 ? -15.999 3.762 -9.306 1.00 29.21 89 SER A C 1
ATOM 3099 O O . SER B 1 89 ? -16.138 2.767 -10.008 1.00 31.39 89 SER A O 1
ATOM 3102 N N . GLU B 1 90 ? -14.979 4.604 -9.459 1.00 30.87 90 GLU A N 1
ATOM 3103 C CA . GLU B 1 90 ? -13.937 4.344 -10.462 1.00 27.08 90 GLU A CA 1
ATOM 3104 C C . GLU B 1 90 ? -13.293 2.966 -10.237 1.00 27.70 90 GLU A C 1
ATOM 3105 O O . GLU B 1 90 ? -13.066 2.205 -11.177 1.00 31.18 90 GLU A O 1
ATOM 3107 N N . PHE B 1 91 ? -13.037 2.629 -8.983 1.00 24.07 91 PHE A N 1
ATOM 3108 C CA . PHE B 1 91 ? -12.428 1.339 -8.667 1.00 31.17 91 PHE A CA 1
ATOM 3109 C C . PHE B 1 91 ? -13.389 0.157 -8.859 1.00 31.02 91 PHE A C 1
ATOM 3110 O O . PHE B 1 91 ? -12.979 -0.909 -9.316 1.00 31.10 91 PHE A O 1
ATOM 3118 N N . GLN B 1 92 ? -14.667 0.364 -8.533 1.00 28.71 92 GLN A N 1
ATOM 3119 C CA . GLN B 1 92 ? -15.705 -0.644 -8.747 1.00 29.16 92 GLN A CA 1
ATOM 3120 C C . GLN B 1 92 ? -15.794 -1.051 -10.218 1.00 24.23 92 GLN A C 1
ATOM 3121 O O . GLN B 1 92 ? -15.972 -2.228 -10.539 1.00 26.99 92 GLN A O 1
ATOM 3127 N N . ILE B 1 93 ? -15.689 -0.076 -11.110 1.00 21.32 93 ILE A N 1
ATOM 3128 C CA . ILE B 1 93 ? -15.632 -0.371 -12.545 1.00 26.63 93 ILE A CA 1
ATOM 3129 C C . ILE B 1 93 ? -14.492 -1.372 -12.836 1.00 25.80 93 ILE A C 1
ATOM 3130 O O . ILE B 1 93 ? -14.646 -2.290 -13.646 1.00 26.29 93 ILE A O 1
ATOM 3135 N N . GLY B 1 94 ? -13.364 -1.211 -12.140 1.00 30.38 94 GLY A N 1
ATOM 3136 C CA . GLY B 1 94 ? -12.234 -2.110 -12.302 1.00 26.52 94 GLY A CA 1
ATOM 3137 C C . GLY B 1 94 ? -12.543 -3.499 -11.784 1.00 28.13 94 GLY A C 1
ATOM 3138 O O . GLY B 1 94 ? -12.272 -4.511 -12.449 1.00 32.60 94 GLY A O 1
ATOM 3139 N N . VAL B 1 95 ? -13.126 -3.554 -10.592 1.00 24.34 95 VAL A N 1
ATOM 3140 C CA . VAL B 1 95 ? -13.505 -4.836 -10.011 1.00 30.85 95 VAL A CA 1
ATOM 3141 C C . VAL B 1 95 ? -14.561 -5.569 -10.843 1.00 29.91 95 VAL A C 1
ATOM 3142 O O . VAL B 1 95 ? -14.499 -6.803 -10.980 1.00 30.04 95 VAL A O 1
ATOM 3146 N N . VAL B 1 96 ? -15.525 -4.818 -11.390 1.00 32.31 96 VAL A N 1
ATOM 3147 C CA . VAL B 1 96 ? -16.526 -5.399 -12.291 1.00 31.49 96 VAL A CA 1
ATOM 3148 C C . VAL B 1 96 ? -15.805 -6.047 -13.479 1.00 29.97 96 VAL A C 1
ATOM 3149 O O . VAL B 1 96 ? -16.102 -7.176 -13.868 1.00 31.93 96 VAL A O 1
ATOM 3153 N N . GLU B 1 97 ? -14.846 -5.325 -14.047 1.00 32.70 97 GLU A N 1
ATOM 3154 C CA . GLU B 1 97 ? -14.036 -5.866 -15.140 1.00 32.33 97 GLU A CA 1
ATOM 3155 C C . GLU B 1 97 ? -13.248 -7.105 -14.688 1.00 36.65 97 GLU A C 1
ATOM 3156 O O . GLU B 1 97 ? -13.288 -8.146 -15.354 1.00 37.29 97 GLU A O 1
ATOM 3162 N N . ASP B 1 98 ? -12.571 -7.013 -13.544 1.00 31.93 98 ASP A N 1
ATOM 3163 C CA . ASP B 1 98 ? -11.832 -8.154 -13.001 1.00 31.48 98 ASP A CA 1
ATOM 3164 C C . ASP B 1 98 ? -12.677 -9.429 -12.821 1.00 40.22 98 ASP A C 1
ATOM 3165 O O . ASP B 1 98 ? -12.128 -10.526 -12.713 1.00 39.93 98 ASP A O 1
ATOM 3170 N N . ASN B 1 99 ? -13.998 -9.298 -12.733 1.00 34.41 99 ASN A N 1
ATOM 3171 C CA . ASN B 1 99 ? -14.836 -10.481 -12.541 1.00 30.01 99 ASN A CA 1
ATOM 3172 C C . ASN B 1 99 ? -15.638 -10.750 -13.805 1.00 29.84 99 ASN A C 1
ATOM 3173 O O . ASN B 1 99 ? -16.616 -11.498 -13.790 1.00 32.84 99 ASN A O 1
ATOM 3178 N N . ASP B 1 100 ? -15.221 -10.097 -14.886 1.00 33.27 100 ASP A N 1
ATOM 3179 C CA . ASP B 1 100 ? -15.773 -10.308 -16.231 1.00 37.09 100 ASP A CA 1
ATOM 3180 C C . ASP B 1 100 ? -17.272 -10.026 -16.295 1.00 34.86 100 ASP A C 1
ATOM 3181 O O . ASP B 1 100 ? -18.056 -10.893 -16.675 1.00 37.37 100 ASP A O 1
ATOM 3183 N N . LEU B 1 101 ? -17.672 -8.812 -15.935 1.00 36.43 101 LEU A N 1
ATOM 3184 C CA . LEU B 1 101 ? -19.094 -8.501 -15.817 1.00 32.67 101 LEU A CA 1
ATOM 3185 C C . LEU B 1 101 ? -19.399 -7.109 -16.340 1.00 32.37 101 LEU A C 1
ATOM 3186 O O . LEU B 1 101 ? -20.491 -6.575 -16.093 1.00 30.66 101 LEU A O 1
ATOM 3191 N N . SER B 1 102 ? -18.443 -6.531 -17.074 1.00 26.87 102 SER A N 1
ATOM 3192 C CA . SER B 1 102 ? -18.554 -5.143 -17.540 1.00 32.44 102 SER A CA 1
ATOM 3193 C C . SER B 1 102 ? -19.706 -4.962 -18.536 1.00 34.61 102 SER A C 1
ATOM 3194 O O . SER B 1 102 ? -20.161 -3.845 -18.808 1.00 28.35 102 SER A O 1
ATOM 3197 N N . THR B 1 103 ? -20.166 -6.079 -19.077 1.00 26.67 103 THR A N 1
ATOM 3198 C CA . THR B 1 103 ? -21.242 -6.077 -20.057 1.00 31.11 103 THR A CA 1
ATOM 3199 C C . THR B 1 103 ? -22.626 -6.061 -19.361 1.00 34.98 103 THR A C 1
ATOM 3200 O O . THR B 1 103 ? -23.639 -5.657 -19.940 1.00 30.25 103 THR A O 1
ATOM 3204 N N . LYS B 1 104 ? -22.654 -6.472 -18.097 1.00 29.08 104 LYS A N 1
ATOM 3205 C CA . LYS B 1 104 ? -23.918 -6.594 -17.365 1.00 34.11 104 LYS A CA 1
ATOM 3206 C C . LYS B 1 104 ? -24.163 -5.482 -16.329 1.00 27.12 104 LYS A C 1
ATOM 3207 O O . LYS B 1 104 ? -25.263 -5.361 -15.783 1.00 30.16 104 LYS A O 1
ATOM 3213 N N . ILE B 1 105 ? -23.139 -4.688 -16.047 1.00 27.77 105 ILE A N 1
ATOM 3214 C CA . ILE B 1 105 ? -23.216 -3.695 -14.980 1.00 26.67 105 ILE A CA 1
ATOM 3215 C C . ILE B 1 105 ? -22.712 -2.363 -15.481 1.00 30.70 105 ILE A C 1
ATOM 3216 O O . ILE B 1 105 ? -21.620 -2.292 -16.035 1.00 28.95 105 ILE A O 1
ATOM 3221 N N . THR B 1 106 ? -23.506 -1.305 -15.327 1.00 28.50 106 THR A N 1
ATOM 3222 C CA . THR B 1 106 ? -22.972 0.020 -15.590 1.00 30.09 106 THR A CA 1
ATOM 3223 C C . THR B 1 106 ? -22.943 0.792 -14.307 1.00 30.19 106 THR A C 1
ATOM 3224 O O . THR B 1 106 ? -23.959 0.892 -13.608 1.00 27.27 106 THR A O 1
ATOM 3228 N N . VAL B 1 107 ? -21.763 1.309 -13.990 1.00 25.21 107 VAL A N 1
ATOM 3229 C CA . VAL B 1 107 ? -21.580 2.064 -12.767 1.00 28.69 107 VAL A CA 1
ATOM 3230 C C . VAL B 1 107 ? -21.892 3.519 -13.062 1.00 28.26 107 VAL A C 1
ATOM 3231 O O . VAL B 1 107 ? -21.368 4.099 -14.002 1.00 28.82 107 VAL A O 1
ATOM 3235 N N . LEU B 1 108 ? -22.799 4.090 -12.285 1.00 25.62 108 LEU A N 1
ATOM 3236 C CA . LEU B 1 108 ? -23.116 5.497 -12.415 1.00 26.66 108 LEU A CA 1
ATOM 3237 C C . LEU B 1 108 ? -22.473 6.176 -11.222 1.00 29.24 108 LEU A C 1
ATOM 3238 O O . LEU B 1 108 ? -22.929 6.008 -10.080 1.00 25.49 108 LEU A O 1
ATOM 3243 N N . GLY B 1 109 ? -21.393 6.914 -11.482 1.00 30.11 109 GLY A N 1
ATOM 3244 C CA . GLY B 1 109 ? -20.642 7.563 -10.418 1.00 25.10 109 GLY A CA 1
ATOM 3245 C C . GLY B 1 109 ? -21.255 8.918 -10.127 1.00 26.12 109 GLY A C 1
ATOM 3246 O O . GLY B 1 109 ? -20.770 9.937 -10.596 1.00 23.79 109 GLY A O 1
ATOM 3247 N N . ASP B 1 110 ? -22.338 8.932 -9.361 1.00 26.83 110 ASP A N 1
ATOM 3248 C CA . ASP B 1 110 ? -23.062 10.173 -9.114 1.00 24.96 110 ASP A CA 1
ATOM 3249 C C . ASP B 1 110 ? -24.055 9.915 -7.997 1.00 22.51 110 ASP A C 1
ATOM 3250 O O . ASP B 1 110 ? -24.264 8.769 -7.605 1.00 25.79 110 ASP A O 1
ATOM 3255 N N . THR B 1 111 ? -24.655 10.967 -7.454 1.00 22.57 111 THR A N 1
ATOM 3256 C CA . THR B 1 111 ? -25.686 10.763 -6.453 1.00 26.91 111 THR A CA 1
ATOM 3257 C C . THR B 1 111 ? -26.991 10.493 -7.164 1.00 24.90 111 THR A C 1
ATOM 3258 O O . THR B 1 111 ? -27.189 10.895 -8.323 1.00 21.21 111 THR A O 1
ATOM 3262 N N . VAL B 1 112 ? -27.867 9.795 -6.457 1.00 25.95 112 VAL A N 1
ATOM 3263 C CA . VAL B 1 112 ? -29.234 9.601 -6.887 1.00 23.35 112 VAL A CA 1
ATOM 3264 C C . VAL B 1 112 ? -29.838 10.961 -7.187 1.00 25.74 112 VAL A C 1
ATOM 3265 O O . VAL B 1 112 ? -30.463 11.150 -8.236 1.00 20.96 112 VAL A O 1
ATOM 3269 N N . GLU B 1 113 ? -29.619 11.916 -6.282 1.00 20.59 113 GLU A N 1
ATOM 3270 C CA . GLU B 1 113 ? -30.225 13.240 -6.427 1.00 25.33 113 GLU A CA 1
ATOM 3271 C C . GLU B 1 113 ? -29.780 13.943 -7.717 1.00 24.20 113 GLU A C 1
ATOM 3272 O O . GLU B 1 113 ? -30.570 14.610 -8.383 1.00 24.75 113 GLU A O 1
ATOM 3278 N N . ASN B 1 114 ? -28.520 13.788 -8.094 1.00 22.31 114 ASN A N 1
ATOM 3279 C CA . ASN B 1 114 ? -28.064 14.469 -9.309 1.00 27.44 114 ASN A CA 1
ATOM 3280 C C . ASN B 1 114 ? -28.540 13.755 -10.590 1.00 26.00 114 ASN A C 1
ATOM 3281 O O . ASN B 1 114 ? -28.901 14.393 -11.580 1.00 23.12 114 ASN A O 1
ATOM 3286 N N . ILE B 1 115 ? -28.601 12.428 -10.544 1.00 25.09 115 ILE A N 1
ATOM 3287 C CA . ILE B 1 115 ? -29.176 11.658 -11.640 1.00 21.27 115 ILE A CA 1
ATOM 3288 C C . ILE B 1 115 ? -30.616 12.093 -11.881 1.00 24.57 115 ILE A C 1
ATOM 3289 O O . ILE B 1 115 ? -31.033 12.307 -13.015 1.00 25.35 115 ILE A O 1
ATOM 3294 N N . ILE B 1 116 ? -31.369 12.254 -10.802 1.00 24.29 116 ILE A N 1
ATOM 3295 C CA . ILE B 1 116 ? -32.762 12.689 -10.910 1.00 22.21 116 ILE A CA 1
ATOM 3296 C C . ILE B 1 116 ? -32.836 14.079 -11.537 1.00 23.70 116 ILE A C 1
ATOM 3297 O O . ILE B 1 116 ? -33.709 14.352 -12.374 1.00 23.61 116 ILE A O 1
ATOM 3302 N N . ALA B 1 117 ? -31.906 14.954 -11.141 1.00 24.62 117 ALA A N 1
ATOM 3303 C CA . ALA B 1 117 ? -31.878 16.323 -11.647 1.00 21.03 117 ALA A CA 1
ATOM 3304 C C . ALA B 1 117 ? -31.652 16.341 -13.159 1.00 23.96 117 ALA A C 1
ATOM 3305 O O . ALA B 1 117 ? -32.142 17.240 -13.842 1.00 28.41 117 ALA A O 1
ATOM 3307 N N . GLY B 1 118 ? -30.917 15.355 -13.672 1.00 17.37 118 GLY A N 1
ATOM 3308 C CA . GLY B 1 118 ? -30.702 15.230 -15.103 1.00 20.78 118 GLY A CA 1
ATOM 3309 C C . GLY B 1 118 ? -31.988 14.852 -15.836 1.00 28.41 118 GLY A C 1
ATOM 3310 O O . GLY B 1 118 ? -32.124 15.069 -17.037 1.00 26.79 118 GLY A O 1
ATOM 3311 N N . GLY B 1 119 ? -32.934 14.259 -15.121 1.00 25.57 119 GLY A N 1
ATOM 3312 C CA . GLY B 1 119 ? -34.262 14.067 -15.686 1.00 24.79 119 GLY A CA 1
ATOM 3313 C C . GLY B 1 119 ? -34.540 12.708 -16.301 1.00 23.10 119 GLY A C 1
ATOM 3314 O O . GLY B 1 119 ? -33.638 12.011 -16.778 1.00 21.43 119 GLY A O 1
ATOM 3315 N N . VAL B 1 120 ? -35.820 12.353 -16.310 1.00 25.97 120 VAL A N 1
ATOM 3316 C CA . VAL B 1 120 ? -36.281 11.068 -16.808 1.00 23.68 120 VAL A CA 1
ATOM 3317 C C . VAL B 1 120 ? -35.949 10.860 -18.285 1.00 22.03 120 VAL A C 1
ATOM 3318 O O . VAL B 1 120 ? -35.300 9.876 -18.650 1.00 24.40 120 VAL A O 1
ATOM 3322 N N . ALA B 1 121 ? -36.410 11.783 -19.126 1.00 23.76 121 ALA A N 1
ATOM 3323 C CA . ALA B 1 121 ? -36.205 11.686 -20.568 1.00 27.55 121 ALA A CA 1
ATOM 3324 C C . ALA B 1 121 ? -34.730 11.501 -20.905 1.00 27.72 121 ALA A C 1
ATOM 3325 O O . ALA B 1 121 ? -34.357 10.615 -21.692 1.00 25.29 121 ALA A O 1
ATOM 3327 N N . ASN B 1 122 ? -33.876 12.328 -20.307 1.00 25.45 122 ASN A N 1
ATOM 3328 C CA . ASN B 1 122 ? -32.453 12.182 -20.574 1.00 24.26 122 ASN A CA 1
ATOM 3329 C C . ASN B 1 122 ? -31.965 10.801 -20.180 1.00 26.25 122 ASN A C 1
ATOM 3330 O O . ASN B 1 122 ? -31.203 10.182 -20.935 1.00 21.29 122 ASN A O 1
ATOM 3335 N N . PHE B 1 123 ? -32.435 10.295 -19.033 1.00 22.10 123 PHE A N 1
ATOM 3336 C CA . PHE B 1 123 ? -32.001 8.971 -18.585 1.00 19.92 123 PHE A CA 1
ATOM 3337 C C . PHE B 1 123 ? -32.495 7.909 -19.565 1.00 24.70 123 PHE A C 1
ATOM 3338 O O . PHE B 1 123 ? -31.762 6.998 -19.936 1.00 22.94 123 PHE A O 1
ATOM 3346 N N . VAL B 1 124 ? -33.751 8.021 -19.982 1.00 24.08 124 VAL A N 1
ATOM 3347 C CA . VAL B 1 124 ? -34.287 7.023 -20.901 1.00 26.89 124 VAL A CA 1
ATOM 3348 C C . VAL B 1 124 ? -33.489 7.007 -22.209 1.00 24.92 124 VAL A C 1
ATOM 3349 O O . VAL B 1 124 ? -33.082 5.942 -22.672 1.00 25.52 124 VAL A O 1
ATOM 3353 N N . ASN B 1 125 ? -33.252 8.186 -22.778 1.00 22.89 125 ASN A N 1
ATOM 3354 C CA . ASN B 1 125 ? -32.608 8.294 -24.089 1.00 29.40 125 ASN A CA 1
ATOM 3355 C C . ASN B 1 125 ? -31.231 7.673 -24.063 1.00 34.49 125 ASN A C 1
ATOM 3356 O O . ASN B 1 125 ? -30.830 6.979 -24.992 1.00 39.73 125 ASN A O 1
ATOM 3361 N N . ARG B 1 126 ? -30.511 7.935 -22.981 1.00 31.79 126 ARG A N 1
ATOM 3362 C CA . ARG B 1 126 ? -29.151 7.446 -22.842 1.00 35.35 126 ARG A CA 1
ATOM 3363 C C . ARG B 1 126 ? -29.110 5.935 -22.688 1.00 35.76 126 ARG A C 1
ATOM 3364 O O . ARG B 1 126 ? -28.342 5.270 -23.362 1.00 35.18 126 ARG A O 1
ATOM 3369 N N . HIS B 1 127 ? -29.942 5.392 -21.803 1.00 33.48 127 HIS A N 1
ATOM 3370 C CA . HIS B 1 127 ? -29.810 3.990 -21.430 1.00 31.38 127 HIS A CA 1
ATOM 3371 C C . HIS B 1 127 ? -30.909 3.131 -22.025 1.00 32.16 127 HIS A C 1
ATOM 3372 O O . HIS B 1 127 ? -31.228 2.061 -21.488 1.00 27.60 127 HIS A O 1
ATOM 3379 N N . LYS B 1 128 ? -31.488 3.601 -23.129 1.00 30.39 128 LYS A N 1
ATOM 3380 C CA . LYS B 1 128 ? -32.672 2.965 -23.701 1.00 31.10 128 LYS A CA 1
ATOM 3381 C C . LYS B 1 128 ? -32.477 1.460 -23.927 1.00 30.87 128 LYS A C 1
ATOM 3382 O O . LYS B 1 128 ? -33.333 0.657 -23.562 1.00 32.66 128 LYS A O 1
ATOM 3386 N N . ALA B 1 129 ? -31.331 1.083 -24.490 1.00 32.09 129 ALA A N 1
ATOM 3387 C CA . ALA B 1 129 ? -31.064 -0.319 -24.824 1.00 34.37 129 ALA A CA 1
ATOM 3388 C C . ALA B 1 129 ? -30.953 -1.217 -23.599 1.00 34.24 129 ALA A C 1
ATOM 3389 O O . ALA B 1 129 ? -31.415 -2.353 -23.618 1.00 37.68 129 ALA A O 1
ATOM 3391 N N . LYS B 1 130 ? -30.328 -0.710 -22.540 1.00 30.95 130 LYS A N 1
ATOM 3392 C CA . LYS B 1 130 ? -30.187 -1.466 -21.302 1.00 29.20 130 LYS A CA 1
ATOM 3393 C C . LYS B 1 130 ? -31.510 -1.561 -20.553 1.00 30.43 130 LYS A C 1
ATOM 3394 O O . LYS B 1 130 ? -31.810 -2.586 -19.950 1.00 31.75 130 LYS A O 1
ATOM 3400 N N . LEU B 1 131 ? -32.296 -0.489 -20.591 1.00 30.75 131 LEU A N 1
ATOM 3401 C CA . LEU B 1 131 ? -33.627 -0.479 -19.966 1.00 31.48 131 LEU A CA 1
ATOM 3402 C C . LEU B 1 131 ? -34.578 -1.536 -20.551 1.00 37.67 131 LEU A C 1
ATOM 3403 O O . LEU B 1 131 ? -35.402 -2.123 -19.836 1.00 34.23 131 LEU A O 1
ATOM 3408 N N . GLY B 1 132 ? -34.471 -1.772 -21.855 1.00 32.54 132 GLY A N 1
ATOM 3409 C CA . GLY B 1 132 ? -35.289 -2.788 -22.501 1.00 34.44 132 GLY A CA 1
ATOM 3410 C C . GLY B 1 132 ? -36.756 -2.412 -22.536 1.00 37.46 132 GLY A C 1
ATOM 3411 O O . GLY B 1 132 ? -37.120 -1.261 -22.249 1.00 32.98 132 GLY A O 1
ATOM 3412 N N . LYS B 1 133 ? -37.600 -3.381 -22.883 1.00 36.88 133 LYS A N 1
ATOM 3413 C CA . LYS B 1 133 ? -39.036 -3.158 -22.936 1.00 35.23 133 LYS A CA 1
ATOM 3414 C C . LYS B 1 133 ? -39.636 -3.000 -21.539 1.00 34.33 133 LYS A C 1
ATOM 3415 O O . LYS B 1 133 ? -40.594 -2.260 -21.365 1.00 34.85 133 LYS A O 1
ATOM 3418 N N . CYS B 1 134 ? -39.066 -3.680 -20.546 1.00 32.79 134 CYS A N 1
ATOM 3419 C CA . CYS B 1 134 ? -39.669 -3.732 -19.205 1.00 32.52 134 CYS A CA 1
ATOM 3420 C C . CYS B 1 134 ? -39.099 -2.771 -18.146 1.00 31.59 134 CYS A C 1
ATOM 3421 O O . CYS B 1 134 ? -39.599 -2.704 -17.020 1.00 31.15 134 CYS A O 1
ATOM 3424 N N . GLY B 1 135 ? -38.077 -2.006 -18.506 1.00 30.32 135 GLY A N 1
ATOM 3425 C CA . GLY B 1 135 ? -37.498 -1.060 -17.568 1.00 30.08 135 GLY A CA 1
ATOM 3426 C C . GLY B 1 135 ? -37.014 -1.735 -16.295 1.00 27.78 135 GLY A C 1
ATOM 3427 O O . GLY B 1 135 ? -36.650 -2.914 -16.310 1.00 25.30 135 GLY A O 1
ATOM 3428 N N . VAL B 1 136 ? -37.038 -1.003 -15.184 1.00 22.14 136 VAL A N 1
ATOM 3429 C CA . VAL B 1 136 ? -36.409 -1.469 -13.954 1.00 19.79 136 VAL A CA 1
ATOM 3430 C C . VAL B 1 136 ? -37.356 -2.342 -13.130 1.00 25.84 136 VAL A C 1
ATOM 3431 O O . VAL B 1 136 ? -38.414 -1.871 -12.739 1.00 25.10 136 VAL A O 1
ATOM 3435 N N . ALA B 1 137 ? -36.971 -3.590 -12.845 1.00 19.05 137 ALA A N 1
ATOM 3436 C CA . ALA B 1 137 ? -37.806 -4.502 -12.039 1.00 21.27 137 ALA A CA 1
ATOM 3437 C C . ALA B 1 137 ? -37.499 -4.515 -10.533 1.00 25.03 137 ALA A C 1
ATOM 3438 O O . ALA B 1 137 ? -38.391 -4.759 -9.707 1.00 24.87 137 ALA A O 1
ATOM 3440 N N . VAL B 1 138 ? -36.231 -4.315 -10.179 1.00 22.73 138 VAL A N 1
ATOM 3441 C CA . VAL B 1 138 ? -35.771 -4.520 -8.801 1.00 23.01 138 VAL A CA 1
ATOM 3442 C C . VAL B 1 138 ? -34.816 -3.409 -8.339 1.00 23.28 138 VAL A C 1
ATOM 3443 O O . VAL B 1 138 ? -33.975 -2.926 -9.114 1.00 25.46 138 VAL A O 1
ATOM 3447 N N . LEU B 1 139 ? -34.967 -2.987 -7.084 1.00 21.33 139 LEU A N 1
ATOM 3448 C CA . LEU B 1 139 ? -34.063 -2.002 -6.509 1.00 25.46 139 LEU A CA 1
ATOM 3449 C C . LEU B 1 139 ? -33.454 -2.561 -5.234 1.00 23.84 139 LEU A C 1
ATOM 3450 O O . LEU B 1 139 ? -34.163 -2.804 -4.238 1.00 22.14 139 LEU A O 1
ATOM 3455 N N . LEU B 1 140 ? -32.136 -2.741 -5.282 1.00 21.53 140 LEU A N 1
ATOM 3456 C CA . LEU B 1 140 ? -31.343 -3.329 -4.200 1.00 26.72 140 LEU A CA 1
ATOM 3457 C C . LEU B 1 140 ? -30.601 -2.239 -3.463 1.00 26.08 140 LEU A C 1
ATOM 3458 O O . LEU B 1 140 ? -30.057 -1.297 -4.081 1.00 25.23 140 LEU A O 1
ATOM 3463 N N . SER B 1 141 ? -30.510 -2.389 -2.150 1.00 23.90 141 SER A N 1
ATOM 3464 C CA . SER B 1 141 ? -29.798 -1.394 -1.365 1.00 27.97 141 SER A CA 1
ATOM 3465 C C . SER B 1 141 ? -29.640 -1.835 0.077 1.00 27.41 141 SER A C 1
ATOM 3466 O O . SER B 1 141 ? -30.514 -2.504 0.612 1.00 23.63 141 SER A O 1
ATOM 3469 N N . GLU B 1 142 ? -28.519 -1.462 0.694 1.00 25.70 142 GLU A N 1
ATOM 3470 C CA . GLU B 1 142 ? -28.358 -1.545 2.144 1.00 27.22 142 GLU A CA 1
ATOM 3471 C C . GLU B 1 142 ? -28.236 -0.130 2.721 1.00 26.57 142 GLU A C 1
ATOM 3472 O O . GLU B 1 142 ? -27.134 0.414 2.871 1.00 26.17 142 GLU A O 1
ATOM 3478 N N . TRP B 1 143 ? -29.372 0.456 3.074 1.00 23.42 143 TRP A N 1
ATOM 3479 C CA . TRP B 1 143 ? -29.430 1.865 3.458 1.00 22.27 143 TRP A CA 1
ATOM 3480 C C . TRP B 1 143 ? -29.545 2.063 4.966 1.00 18.40 143 TRP A C 1
ATOM 3481 O O . TRP B 1 143 ? -29.515 3.187 5.444 1.00 20.51 143 TRP A O 1
ATOM 3492 N N . MET B 1 144 ? -29.689 0.978 5.711 1.00 20.38 144 MET A N 1
ATOM 3493 C CA . MET B 1 144 ? -29.944 1.096 7.147 1.00 25.18 144 MET A CA 1
ATOM 3494 C C . MET B 1 144 ? -28.824 1.797 7.921 1.00 21.95 144 MET A C 1
ATOM 3495 O O . MET B 1 144 ? -27.643 1.642 7.616 1.00 21.28 144 MET A O 1
ATOM 3500 N N . GLY B 1 145 ? -29.225 2.621 8.882 1.00 20.53 145 GLY A N 1
ATOM 3501 C CA . GLY B 1 145 ? -28.305 3.259 9.802 1.00 26.73 145 GLY A CA 1
ATOM 3502 C C . GLY B 1 145 ? -28.645 2.853 11.230 1.00 28.75 145 GLY A C 1
ATOM 3503 O O . GLY B 1 145 ? -29.406 1.895 11.452 1.00 23.91 145 GLY A O 1
ATOM 3504 N N . PHE B 1 146 ? -28.080 3.571 12.197 1.00 28.45 146 PHE A N 1
ATOM 3505 C CA . PHE B 1 146 ? -28.308 3.266 13.601 1.00 29.85 146 PHE A CA 1
ATOM 3506 C C . PHE B 1 146 ? -29.749 3.547 13.927 1.00 28.91 146 PHE A C 1
ATOM 3507 O O . PHE B 1 146 ? -30.316 4.518 13.424 1.00 24.84 146 PHE A O 1
ATOM 3515 N N . TYR B 1 147 ? -30.328 2.698 14.745 1.00 27.46 147 TYR A N 1
ATOM 3516 C CA . TYR B 1 147 ? -31.754 2.592 14.951 1.00 29.21 147 TYR A CA 1
ATOM 3517 C C . TYR B 1 147 ? -32.517 2.855 13.695 1.00 28.26 147 TYR A C 1
ATOM 3518 O O . TYR B 1 147 ? -33.409 3.640 13.662 1.00 31.20 147 TYR A O 1
ATOM 3527 N N . LEU B 1 148 ? -32.089 2.161 12.665 1.00 29.23 148 LEU A N 1
ATOM 3528 C CA . LEU B 1 148 ? -32.632 2.183 11.303 1.00 25.86 148 LEU A CA 1
ATOM 3529 C C . LEU B 1 148 ? -32.555 3.475 10.488 1.00 25.57 148 LEU A C 1
ATOM 3530 O O . LEU B 1 148 ? -32.551 3.420 9.266 1.00 23.75 148 LEU A O 1
ATOM 3535 N N . PHE B 1 149 ? -32.324 4.599 11.023 1.00 26.36 149 PHE A N 1
ATOM 3536 C CA . PHE B 1 149 ? -32.505 5.876 10.314 1.00 25.31 149 PHE A CA 1
ATOM 3537 C C . PHE B 1 149 ? -31.225 6.722 10.451 1.00 29.61 149 PHE A C 1
ATOM 3538 O O . PHE B 1 149 ? -30.808 7.393 9.493 1.00 26.10 149 PHE A O 1
ATOM 3546 N N . HIS B 1 150 ? -30.609 6.691 11.635 1.00 25.54 150 HIS A N 1
ATOM 3547 C CA . HIS B 1 150 ? -29.495 7.589 11.952 1.00 26.20 150 HIS A CA 1
ATOM 3548 C C . HIS B 1 150 ? -28.252 7.243 11.152 1.00 25.68 150 HIS A C 1
ATOM 3549 O O . HIS B 1 150 ? -27.724 6.135 11.257 1.00 25.45 150 HIS A O 1
ATOM 3556 N N . GLU B 1 151 ? -27.804 8.208 10.348 1.00 21.20 151 GLU A N 1
ATOM 3557 C CA . GLU B 1 151 ? -26.719 8.017 9.389 1.00 27.57 151 GLU A CA 1
ATOM 3558 C C . GLU B 1 151 ? -27.102 7.004 8.314 1.00 24.42 151 GLU A C 1
ATOM 3559 O O . GLU B 1 151 ? -26.241 6.368 7.730 1.00 27.59 151 GLU A O 1
ATOM 3565 N N . GLY B 1 152 ? -28.400 6.849 8.064 1.00 30.36 152 GLY A N 1
ATOM 3566 C CA . GLY B 1 152 ? -28.859 5.944 7.028 1.00 26.04 152 GLY A CA 1
ATOM 3567 C C . GLY B 1 152 ? -28.954 6.647 5.684 1.00 25.57 152 GLY A C 1
ATOM 3568 O O . GLY B 1 152 ? -28.605 7.826 5.568 1.00 27.26 152 GLY A O 1
ATOM 3569 N N . MET B 1 153 ? -29.435 5.921 4.674 1.00 23.09 153 MET A N 1
ATOM 3570 C CA . MET B 1 153 ? -29.484 6.400 3.296 1.00 24.78 153 MET A CA 1
ATOM 3571 C C . MET B 1 153 ? -30.929 6.295 2.774 1.00 24.34 153 MET A C 1
ATOM 3572 O O . MET B 1 153 ? -31.180 6.388 1.579 1.00 20.78 153 MET A O 1
ATOM 3577 N N . LEU B 1 154 ? -31.882 6.107 3.678 1.00 22.87 154 LEU A N 1
ATOM 3578 C CA . LEU B 1 154 ? -33.278 5.843 3.277 1.00 24.82 154 LEU A CA 1
ATOM 3579 C C . LEU B 1 154 ? -33.888 6.838 2.265 1.00 20.25 154 LEU A C 1
ATOM 3580 O O . LEU B 1 154 ? -34.511 6.408 1.298 1.00 23.05 154 LEU A O 1
ATOM 3585 N N . PRO B 1 155 ? -33.691 8.159 2.471 1.00 22.09 155 PRO A N 1
ATOM 3586 C CA . PRO B 1 155 ? -34.253 9.139 1.528 1.00 21.86 155 PRO A CA 1
ATOM 3587 C C . PRO B 1 155 ? -33.764 8.940 0.095 1.00 23.46 155 PRO A C 1
ATOM 3588 O O . PRO B 1 155 ? -34.553 9.048 -0.845 1.00 24.15 155 PRO A O 1
ATOM 3592 N N . SER B 1 156 ? -32.482 8.647 -0.076 1.00 21.27 156 SER A N 1
ATOM 3593 C CA . SER B 1 156 ? -31.953 8.424 -1.412 1.00 22.34 156 SER A CA 1
ATOM 3594 C C . SER B 1 156 ? -32.601 7.206 -2.024 1.00 22.10 156 SER A C 1
ATOM 3595 O O . SER B 1 156 ? -32.821 7.161 -3.233 1.00 22.28 156 SER A O 1
ATOM 3598 N N . VAL B 1 157 ? -32.877 6.201 -1.200 1.00 18.21 157 VAL A N 1
ATOM 3599 C CA . VAL B 1 157 ? -33.491 4.995 -1.724 1.00 20.81 157 VAL A CA 1
ATOM 3600 C C . VAL B 1 157 ? -34.924 5.299 -2.166 1.00 21.69 157 VAL A C 1
ATOM 3601 O O . VAL B 1 157 ? -35.370 4.825 -3.212 1.00 20.72 157 VAL A O 1
ATOM 3605 N N . ILE B 1 158 ? -35.629 6.109 -1.378 1.00 17.44 158 ILE A N 1
ATOM 3606 C CA . ILE B 1 158 ? -36.992 6.451 -1.712 1.00 17.52 158 ILE A CA 1
ATOM 3607 C C . ILE B 1 158 ? -37.000 7.284 -2.999 1.00 21.28 158 ILE A C 1
ATOM 3608 O O . ILE B 1 158 ? -37.793 7.013 -3.898 1.00 23.17 158 ILE A O 1
ATOM 3613 N N . ARG B 1 159 ? -36.105 8.270 -3.088 1.00 18.99 159 ARG A N 1
ATOM 3614 C CA . ARG B 1 159 ? -36.048 9.145 -4.253 1.00 24.60 159 ARG A CA 1
ATOM 3615 C C . ARG B 1 159 ? -35.680 8.334 -5.475 1.00 24.08 159 ARG A C 1
ATOM 3616 O O . ARG B 1 159 ? -36.217 8.574 -6.553 1.00 20.55 159 ARG A O 1
ATOM 3624 N N . ALA B 1 160 ? -34.765 7.376 -5.298 1.00 18.83 160 ALA A N 1
ATOM 3625 C CA . ALA B 1 160 ? -34.380 6.515 -6.402 1.00 17.40 160 ALA A CA 1
ATOM 3626 C C . ALA B 1 160 ? -35.570 5.685 -6.823 1.00 20.68 160 ALA A C 1
ATOM 3627 O O . ALA B 1 160 ? -35.797 5.479 -8.022 1.00 23.59 160 ALA A O 1
ATOM 3629 N N . ARG B 1 161 ? -36.330 5.182 -5.853 1.00 20.72 161 ARG A N 1
ATOM 3630 C CA . ARG B 1 161 ? -37.478 4.341 -6.213 1.00 19.72 161 ARG A CA 1
ATOM 3631 C C . ARG B 1 161 ? -38.492 5.111 -7.074 1.00 21.69 161 ARG A C 1
ATOM 3632 O O . ARG B 1 161 ? -38.872 4.645 -8.154 1.00 19.32 161 ARG A O 1
ATOM 3640 N N . ASN B 1 162 ? -38.912 6.284 -6.600 1.00 19.33 162 ASN A N 1
ATOM 3641 C CA . ASN B 1 162 ? -39.821 7.130 -7.373 1.00 21.91 162 ASN A CA 1
ATOM 3642 C C . ASN B 1 162 ? -39.228 7.500 -8.726 1.00 23.40 162 ASN A C 1
ATOM 3643 O O . ASN B 1 162 ? -39.943 7.511 -9.713 1.00 20.36 162 ASN A O 1
ATOM 3648 N N . PHE B 1 163 ? -37.925 7.784 -8.778 1.00 22.41 163 PHE A N 1
ATOM 3649 C CA . PHE B 1 163 ? -37.319 8.170 -10.059 1.00 24.46 163 PHE A CA 1
ATOM 3650 C C . PHE B 1 163 ? -37.429 7.053 -11.080 1.00 18.55 163 PHE A C 1
ATOM 3651 O O . PHE B 1 163 ? -37.864 7.264 -12.197 1.00 18.87 163 PHE A O 1
ATOM 3659 N N . PHE B 1 164 ? -37.020 5.856 -10.691 1.00 20.95 164 PHE A N 1
ATOM 3660 C CA . PHE B 1 164 ? -37.054 4.747 -11.619 1.00 21.16 164 PHE A CA 1
ATOM 3661 C C . PHE B 1 164 ? -38.474 4.288 -11.971 1.00 23.59 164 PHE A C 1
ATOM 3662 O O . PHE B 1 164 ? -38.698 3.727 -13.053 1.00 20.63 164 PHE A O 1
ATOM 3670 N N . GLN B 1 165 ? -39.428 4.556 -11.084 1.00 19.20 165 GLN A N 1
ATOM 3671 C CA . GLN B 1 165 ? -40.838 4.296 -11.412 1.00 27.33 165 GLN A CA 1
ATOM 3672 C C . GLN B 1 165 ? -41.364 5.297 -12.464 1.00 20.75 165 GLN A C 1
ATOM 3673 O O . GLN B 1 165 ? -42.231 4.964 -13.266 1.00 24.73 165 GLN A O 1
ATOM 3679 N N . ASP B 1 166 ? -40.809 6.507 -12.492 1.00 19.86 166 ASP A N 1
ATOM 3680 C CA . ASP B 1 166 ? -41.171 7.455 -13.554 1.00 27.61 166 ASP A CA 1
ATOM 3681 C C . ASP B 1 166 ? -40.459 7.078 -14.854 1.00 25.06 166 ASP A C 1
ATOM 3682 O O . ASP B 1 166 ? -41.033 7.191 -15.937 1.00 26.76 166 ASP A O 1
ATOM 3687 N N . VAL B 1 167 ? -39.219 6.612 -14.741 1.00 23.90 167 VAL A N 1
ATOM 3688 C CA . VAL B 1 167 ? -38.529 6.043 -15.899 1.00 24.48 167 VAL A CA 1
ATOM 3689 C C . VAL B 1 167 ? -39.375 4.931 -16.518 1.00 23.13 167 VAL A C 1
ATOM 3690 O O . VAL B 1 167 ? -39.613 4.905 -17.735 1.00 21.69 167 VAL A O 1
ATOM 3694 N N . ASN B 1 168 ? -39.828 4.019 -15.668 1.00 21.96 168 ASN A N 1
ATOM 3695 C CA . ASN B 1 168 ? -40.701 2.953 -16.095 1.00 24.14 168 ASN A CA 1
ATOM 3696 C C . ASN B 1 168 ? -42.002 3.486 -16.709 1.00 24.88 168 ASN A C 1
ATOM 3697 O O . ASN B 1 168 ? -42.429 3.001 -17.759 1.00 25.10 168 ASN A O 1
ATOM 3702 N N . ALA B 1 169 ? -42.627 4.478 -16.074 1.00 21.12 169 ALA A N 1
ATOM 3703 C CA . ALA B 1 169 ? -43.861 5.050 -16.642 1.00 25.60 169 ALA A CA 1
ATOM 3704 C C . ALA B 1 169 ? -43.584 5.675 -18.012 1.00 27.13 169 ALA A C 1
ATOM 3705 O O . ALA B 1 169 ? -44.418 5.583 -18.916 1.00 25.91 169 ALA A O 1
ATOM 3707 N N . ALA B 1 170 ? -42.408 6.283 -18.190 1.00 20.05 170 ALA A N 1
ATOM 3708 C CA . ALA B 1 170 ? -42.076 6.850 -19.505 1.00 21.28 170 ALA A CA 1
ATOM 3709 C C . ALA B 1 170 ? -42.052 5.763 -20.614 1.00 25.12 170 ALA A C 1
ATOM 3710 O O . ALA B 1 170 ? -42.331 6.028 -21.789 1.00 23.12 170 ALA A O 1
ATOM 3712 N N . LEU B 1 171 ? -41.732 4.535 -20.219 1.00 23.01 171 LEU A N 1
ATOM 3713 C CA . LEU B 1 171 ? -41.674 3.411 -21.141 1.00 23.63 171 LEU A CA 1
ATOM 3714 C C . LEU B 1 171 ? -43.003 2.666 -21.222 1.00 23.68 171 LEU A C 1
ATOM 3715 O O . LEU B 1 171 ? -43.082 1.614 -21.860 1.00 27.03 171 LEU A O 1
ATOM 3720 N N . GLY B 1 172 ? -44.031 3.190 -20.562 1.00 22.36 172 GLY A N 1
ATOM 3721 C CA . GLY B 1 172 ? -45.335 2.540 -20.530 1.00 24.37 172 GLY A CA 1
ATOM 3722 C C . GLY B 1 172 ? -45.434 1.411 -19.509 1.00 31.23 172 GLY A C 1
ATOM 3723 O O . GLY B 1 172 ? -46.284 0.533 -19.644 1.00 20.34 172 GLY A O 1
ATOM 3724 N N . VAL B 1 173 ? -44.590 1.431 -18.475 1.00 22.84 173 VAL A N 1
ATOM 3725 C CA . VAL B 1 173 ? -44.571 0.344 -17.490 1.00 23.37 173 VAL A CA 1
ATOM 3726 C C . VAL B 1 173 ? -44.984 0.847 -16.113 1.00 28.10 173 VAL A C 1
ATOM 3727 O O . VAL B 1 173 ? -44.372 1.770 -15.589 1.00 28.01 173 VAL A O 1
ATOM 3731 N N . LEU B 1 174 ? -46.010 0.240 -15.520 1.00 27.11 174 LEU A N 1
ATOM 3732 C CA . LEU B 1 174 ? -46.504 0.706 -14.224 1.00 29.54 174 LEU A CA 1
ATOM 3733 C C . LEU B 1 174 ? -46.347 -0.321 -13.092 1.00 25.64 174 LEU A C 1
ATOM 3734 O O . LEU B 1 174 ? -46.657 -0.037 -11.940 1.00 27.69 174 LEU A O 1
ATOM 3739 N N . GLN B 1 175 ? -45.856 -1.508 -13.421 1.00 26.39 175 GLN A N 1
ATOM 3740 C CA . GLN B 1 175 ? -45.556 -2.498 -12.398 1.00 29.49 175 GLN A CA 1
ATOM 3741 C C . GLN B 1 175 ? -44.617 -1.884 -11.365 1.00 31.45 175 GLN A C 1
ATOM 3742 O O . GLN B 1 175 ? -43.530 -1.419 -11.709 1.00 26.82 175 GLN A O 1
ATOM 3748 N N . PRO B 1 176 ? -45.053 -1.851 -10.099 1.00 28.80 176 PRO A N 1
ATOM 3749 C CA . PRO B 1 176 ? -44.222 -1.323 -9.007 1.00 32.10 176 PRO A CA 1
ATOM 3750 C C . PRO B 1 176 ? -42.907 -2.100 -8.934 1.00 22.77 176 PRO A C 1
ATOM 3751 O O . PRO B 1 176 ? -42.865 -3.298 -9.150 1.00 25.58 176 PRO A O 1
ATOM 3755 N N . ILE B 1 177 ? -41.831 -1.381 -8.688 1.00 25.95 177 ILE A N 1
ATOM 3756 C CA . ILE B 1 177 ? -40.506 -1.964 -8.594 1.00 24.22 177 ILE A CA 1
ATOM 3757 C C . ILE B 1 177 ? -40.415 -2.807 -7.322 1.00 21.46 177 ILE A C 1
ATOM 3758 O O . ILE B 1 177 ? -40.906 -2.400 -6.277 1.00 20.76 177 ILE A O 1
ATOM 3763 N N . GLU B 1 178 ? -39.819 -3.987 -7.400 1.00 18.48 178 GLU A N 1
ATOM 3764 C CA . GLU B 1 178 ? -39.659 -4.757 -6.182 1.00 26.10 178 GLU A CA 1
ATOM 3765 C C . GLU B 1 178 ? -38.443 -4.242 -5.406 1.00 27.18 178 GLU A C 1
ATOM 3766 O O . GLU B 1 178 ? -37.339 -4.158 -5.964 1.00 21.37 178 GLU A O 1
ATOM 3772 N N . MET B 1 179 ? -38.660 -3.921 -4.128 1.00 21.26 179 MET A N 1
ATOM 3773 C CA . MET B 1 179 ? -37.612 -3.470 -3.205 1.00 20.91 179 MET A CA 1
ATOM 3774 C C . MET B 1 179 ? -37.007 -4.607 -2.371 1.00 22.94 179 MET A C 1
ATOM 3775 O O . MET B 1 179 ? -37.736 -5.438 -1.813 1.00 22.24 179 MET A O 1
ATOM 3780 N N . ILE B 1 180 ? -35.677 -4.608 -2.267 1.00 17.97 180 ILE A N 1
ATOM 3781 C CA . ILE B 1 180 ? -34.947 -5.475 -1.352 1.00 21.78 180 ILE A CA 1
ATOM 3782 C C . ILE B 1 180 ? -34.032 -4.629 -0.468 1.00 23.97 180 ILE A C 1
ATOM 3783 O O . ILE B 1 180 ? -33.103 -3.983 -0.976 1.00 22.81 180 ILE A O 1
ATOM 3788 N N . PRO B 1 181 ? -34.298 -4.596 0.856 1.00 21.50 181 PRO A N 1
ATOM 3789 C CA . PRO B 1 181 ? -35.382 -5.285 1.559 1.00 21.80 181 PRO A CA 1
ATOM 3790 C C . PRO B 1 181 ? -36.729 -4.667 1.230 1.00 21.00 181 PRO A C 1
ATOM 3791 O O . PRO B 1 181 ? -36.764 -3.525 0.743 1.00 19.58 181 PRO A O 1
ATOM 3795 N N . GLU B 1 182 ? -37.805 -5.409 1.497 1.00 15.67 182 GLU A N 1
ATOM 3796 C CA . GLU B 1 182 ? -39.135 -4.951 1.142 1.00 18.95 182 GLU A CA 1
ATOM 3797 C C . GLU B 1 182 ? -39.837 -4.328 2.336 1.00 20.43 182 GLU A C 1
ATOM 3798 O O . GLU B 1 182 ? -40.747 -3.520 2.167 1.00 18.26 182 GLU A O 1
ATOM 3804 N N . ARG B 1 183 ? -39.403 -4.683 3.545 1.00 15.34 183 ARG A N 1
ATOM 3805 C CA . ARG B 1 183 ? -40.051 -4.186 4.756 1.00 22.27 183 ARG A CA 1
ATOM 3806 C C . ARG B 1 183 ? -38.991 -3.943 5.811 1.00 20.42 183 ARG A C 1
ATOM 3807 O O . ARG B 1 183 ? -37.974 -4.629 5.810 1.00 16.65 183 ARG A O 1
ATOM 3815 N N . ALA B 1 184 ? -39.199 -2.967 6.692 1.00 16.62 184 ALA A N 1
ATOM 3816 C CA . ALA B 1 184 ? -38.302 -2.813 7.831 1.00 23.78 184 ALA A CA 1
ATOM 3817 C C . ALA B 1 184 ? -39.145 -2.545 9.043 1.00 23.31 184 ALA A C 1
ATOM 3818 O O . ALA B 1 184 ? -40.281 -2.099 8.913 1.00 21.59 184 ALA A O 1
ATOM 3820 N N . THR B 1 185 ? -38.575 -2.791 10.220 1.00 18.39 185 THR A N 1
ATOM 3821 C CA . THR B 1 185 ? -39.307 -2.636 11.457 1.00 20.77 185 THR A CA 1
ATOM 3822 C C . THR B 1 185 ? -38.381 -2.126 12.552 1.00 20.52 185 THR A C 1
ATOM 3823 O O . THR B 1 185 ? -37.280 -2.641 12.718 1.00 20.36 185 THR A O 1
ATOM 3827 N N . VAL B 1 186 ? -38.811 -1.106 13.288 1.00 19.20 186 VAL A N 1
ATOM 3828 C CA . VAL B 1 186 ? -38.139 -0.754 14.539 1.00 19.36 186 VAL A CA 1
ATOM 3829 C C . VAL B 1 186 ? -38.802 -1.454 15.723 1.00 20.39 186 VAL A C 1
ATOM 3830 O O . VAL B 1 186 ? -40.031 -1.389 15.897 1.00 20.01 186 VAL A O 1
ATOM 3834 N N . PHE B 1 187 ? -37.991 -2.142 16.517 1.00 19.57 187 PHE A N 1
ATOM 3835 C CA . PHE B 1 187 ? -38.444 -2.785 17.751 1.00 22.18 187 PHE A CA 1
ATOM 3836 C C . PHE B 1 187 ? -37.903 -2.060 18.983 1.00 23.95 187 PHE A C 1
ATOM 3837 O O . PHE B 1 187 ? -36.787 -1.535 18.959 1.00 21.32 187 PHE A O 1
ATOM 3845 N N . VAL B 1 188 ? -38.698 -2.039 20.052 1.00 19.99 188 VAL A N 1
ATOM 3846 C CA . VAL B 1 188 ? -38.306 -1.425 21.328 1.00 22.21 188 VAL A CA 1
ATOM 3847 C C . VAL B 1 188 ? -38.656 -2.355 22.490 1.00 24.42 188 VAL A C 1
ATOM 3848 O O . VAL B 1 188 ? -39.695 -3.032 22.458 1.00 21.75 188 VAL A O 1
ATOM 3852 N N . ALA B 1 189 ? -37.809 -2.352 23.519 1.00 20.57 189 ALA A N 1
ATOM 3853 C CA . ALA B 1 189 ? -38.025 -3.139 24.737 1.00 20.16 189 ALA A CA 1
ATOM 3854 C C . ALA B 1 189 ? -37.466 -2.406 25.940 1.00 22.21 189 ALA A C 1
ATOM 3855 O O . ALA B 1 189 ? -36.416 -1.783 25.844 1.00 23.70 189 ALA A O 1
ATOM 3857 N N . PRO B 1 190 ? -38.150 -2.504 27.089 1.00 24.70 190 PRO A N 1
ATOM 3858 C CA . PRO B 1 190 ? -37.584 -1.946 28.323 1.00 19.86 190 PRO A CA 1
ATOM 3859 C C . PRO B 1 190 ? -36.424 -2.826 28.797 1.00 27.50 190 PRO A C 1
ATOM 3860 O O . PRO B 1 190 ? -36.384 -4.025 28.501 1.00 22.44 190 PRO A O 1
ATOM 3864 N N . ILE B 1 191 ? -35.472 -2.235 29.513 1.00 26.76 191 ILE A N 1
ATOM 3865 C CA . ILE B 1 191 ? -34.340 -3.009 30.012 1.00 29.07 191 ILE A CA 1
ATOM 3866 C C . ILE B 1 191 ? -34.010 -2.666 31.456 1.00 24.04 191 ILE A C 1
ATOM 3867 O O . ILE B 1 191 ? -34.371 -1.593 31.955 1.00 26.78 191 ILE A O 1
ATOM 3872 N N . THR B 1 192 ? -33.325 -3.586 32.121 1.00 29.24 192 THR A N 1
ATOM 3873 C CA . THR B 1 192 ? -32.658 -3.279 33.384 1.00 27.56 192 THR A CA 1
ATOM 3874 C C . THR B 1 192 ? -31.177 -3.281 33.087 1.00 28.79 192 THR A C 1
ATOM 3875 O O . THR B 1 192 ? -30.698 -4.122 32.315 1.00 24.46 192 THR A O 1
ATOM 3879 N N . CYS B 1 193 ? -30.448 -2.356 33.706 1.00 29.45 193 CYS A N 1
ATOM 3880 C CA . CYS B 1 193 ? -29.029 -2.230 33.438 1.00 31.47 193 CYS A CA 1
ATOM 3881 C C . CYS B 1 193 ? -28.154 -3.151 34.274 1.00 35.31 193 CYS A C 1
ATOM 3882 O O . CYS B 1 193 ? -26.965 -3.278 34.003 1.00 35.02 193 CYS A O 1
ATOM 3885 N N . LYS B 1 194 ? -28.743 -3.800 35.275 1.00 32.70 194 LYS A N 1
ATOM 3886 C CA . LYS B 1 194 ? -27.979 -4.638 36.203 1.00 33.54 194 LYS A CA 1
ATOM 3887 C C . LYS B 1 194 ? -27.181 -5.791 35.558 1.00 35.93 194 LYS A C 1
ATOM 3888 O O . LYS B 1 194 ? -26.009 -5.994 35.896 1.00 38.12 194 LYS A O 1
ATOM 3894 N N . PRO B 1 195 ? -27.789 -6.530 34.612 1.00 30.01 195 PRO A N 1
ATOM 3895 C CA . PRO B 1 195 ? -26.966 -7.536 33.930 1.00 37.01 195 PRO A CA 1
ATOM 3896 C C . PRO B 1 195 ? -25.763 -6.933 33.192 1.00 39.19 195 PRO A C 1
ATOM 3897 O O . PRO B 1 195 ? -24.722 -7.588 33.107 1.00 38.20 195 PRO A O 1
ATOM 3901 N N . TYR B 1 196 ? -25.905 -5.715 32.670 1.00 34.41 196 TYR A N 1
ATOM 3902 C CA . TYR B 1 196 ? -24.796 -5.026 32.009 1.00 36.72 196 TYR A CA 1
ATOM 3903 C C . TYR B 1 196 ? -23.721 -4.621 33.016 1.00 37.17 196 TYR A C 1
ATOM 3904 O O . TYR B 1 196 ? -22.524 -4.838 32.793 1.00 37.68 196 TYR A O 1
ATOM 3913 N N . TYR B 1 197 ? -24.156 -4.026 34.121 1.00 31.19 197 TYR A N 1
ATOM 3914 C CA . TYR B 1 197 ? -23.245 -3.608 35.171 1.00 36.73 197 TYR A CA 1
ATOM 3915 C C . TYR B 1 197 ? -22.472 -4.795 35.715 1.00 38.92 197 TYR A C 1
ATOM 3916 O O . TYR B 1 197 ? -21.255 -4.725 35.883 1.00 32.44 197 TYR A O 1
ATOM 3925 N N . VAL B 1 198 ? -23.187 -5.883 35.989 1.00 37.28 198 VAL A N 1
ATOM 3926 C CA . VAL B 1 198 ? -22.567 -7.086 36.530 1.00 34.91 198 VAL A CA 1
ATOM 3927 C C . VAL B 1 198 ? -21.495 -7.602 35.567 1.00 42.06 198 VAL A C 1
ATOM 3928 O O . VAL B 1 198 ? -20.313 -7.699 35.922 1.00 44.41 198 VAL A O 1
ATOM 3932 N N . GLN B 1 199 ? -21.905 -7.892 34.340 1.00 39.73 199 GLN A N 1
ATOM 3933 C CA . GLN B 1 199 ? -21.020 -8.519 33.368 1.00 40.78 199 GLN A CA 1
ATOM 3934 C C . GLN B 1 199 ? -19.885 -7.628 32.892 1.00 44.55 199 GLN A C 1
ATOM 3935 O O . GLN B 1 199 ? -18.798 -8.130 32.633 1.00 43.51 199 GLN A O 1
ATOM 3941 N N . ARG B 1 200 ? -20.126 -6.324 32.762 1.00 35.64 200 ARG A N 1
ATOM 3942 C CA . ARG B 1 200 ? -19.101 -5.437 32.210 1.00 36.69 200 ARG A CA 1
ATOM 3943 C C . ARG B 1 200 ? -18.218 -4.740 33.250 1.00 38.17 200 ARG A C 1
ATOM 3944 O O . ARG B 1 200 ? -17.076 -4.407 32.949 1.00 33.44 200 ARG A O 1
ATOM 3946 N N . TYR B 1 201 ? -18.735 -4.526 34.460 1.00 32.55 201 TYR A N 1
ATOM 3947 C CA . TYR B 1 201 ? -17.995 -3.778 35.476 1.00 30.68 201 TYR A CA 1
ATOM 3948 C C . TYR B 1 201 ? -17.714 -4.529 36.773 1.00 38.32 201 TYR A C 1
ATOM 3949 O O . TYR B 1 201 ? -16.560 -4.663 37.194 1.00 40.13 201 TYR A O 1
ATOM 3958 N N . LYS B 1 202 ? -18.775 -5.003 37.408 1.00 31.91 202 LYS A N 1
ATOM 3959 C CA . LYS B 1 202 ? -18.710 -5.512 38.776 1.00 36.17 202 LYS A CA 1
ATOM 3960 C C . LYS B 1 202 ? -17.810 -6.740 38.942 1.00 39.72 202 LYS A C 1
ATOM 3961 O O . LYS B 1 202 ? -17.087 -6.855 39.937 1.00 36.05 202 LYS A O 1
ATOM 3967 N N . ASN B 1 203 ? -17.866 -7.647 37.971 1.00 32.80 203 ASN A N 1
ATOM 3968 C CA . ASN B 1 203 ? -17.064 -8.866 38.008 1.00 34.66 203 ASN A CA 1
ATOM 3969 C C . ASN B 1 203 ? -15.578 -8.651 37.712 1.00 37.94 203 ASN A C 1
ATOM 3970 O O . ASN B 1 203 ? -14.737 -9.399 38.198 1.00 38.96 203 ASN A O 1
ATOM 3975 N N . PHE B 1 204 ? -15.253 -7.654 36.894 1.00 35.22 204 PHE A N 1
ATOM 3976 C CA . PHE B 1 204 ? -13.852 -7.322 36.656 1.00 40.36 204 PHE A CA 1
ATOM 3977 C C . PHE B 1 204 ? -13.247 -6.643 37.882 1.00 37.57 204 PHE A C 1
ATOM 3978 O O . PHE B 1 204 ? -12.156 -6.983 38.325 1.00 40.71 204 PHE A O 1
ATOM 3986 N N . TRP B 1 205 ? -13.978 -5.676 38.418 1.00 35.16 205 TRP A N 1
ATOM 3987 C CA . TRP B 1 205 ? -13.466 -4.789 39.444 1.00 35.60 205 TRP A CA 1
ATOM 3988 C C . TRP B 1 205 ? -13.573 -5.340 40.868 1.00 40.73 205 TRP A C 1
ATOM 3989 O O . TRP B 1 205 ? -13.055 -4.718 41.801 1.00 35.76 205 TRP A O 1
ATOM 4000 N N . ARG B 1 206 ? -14.248 -6.482 41.046 1.00 34.03 206 ARG A N 1
ATOM 4001 C CA . ARG B 1 206 ? -14.481 -7.011 42.391 1.00 37.52 206 ARG A CA 1
ATOM 4002 C C . ARG B 1 206 ? -13.184 -7.500 43.020 1.00 42.13 206 ARG A C 1
ATOM 4003 O O . ARG B 1 206 ? -12.943 -7.294 44.211 1.00 37.16 206 ARG A O 1
ATOM 4011 N N . ASP B 1 207 ? -12.362 -8.161 42.214 1.00 41.92 207 ASP A N 1
ATOM 4012 C CA . ASP B 1 207 ? -11.118 -8.714 42.705 1.00 42.08 207 ASP A CA 1
ATOM 4013 C C . ASP B 1 207 ? -9.974 -8.470 41.740 1.00 43.10 207 ASP A C 1
ATOM 4014 O O . ASP B 1 207 ? -9.903 -9.081 40.673 1.00 40.31 207 ASP A O 1
ATOM 4019 N N . VAL B 1 208 ? -9.086 -7.562 42.129 1.00 40.48 208 VAL A N 1
ATOM 4020 C CA . VAL B 1 208 ? -7.849 -7.323 41.404 1.00 42.87 208 VAL A CA 1
ATOM 4021 C C . VAL B 1 208 ? -6.716 -7.809 42.303 1.00 43.17 208 VAL A C 1
ATOM 4022 O O . VAL B 1 208 ? -6.338 -7.116 43.257 1.00 39.57 208 VAL A O 1
ATOM 4026 N N . ASP B 1 209 ? -6.204 -9.003 42.001 1.00 41.73 209 ASP A N 1
ATOM 4027 C CA . ASP B 1 209 ? -5.229 -9.696 42.839 1.00 39.19 209 ASP A CA 1
ATOM 4028 C C . ASP B 1 209 ? -5.580 -9.578 44.319 1.00 42.99 209 ASP A C 1
ATOM 4029 O O . ASP B 1 209 ? -4.760 -9.139 45.120 1.00 45.09 209 ASP A O 1
ATOM 4034 N N . GLY B 1 210 ? -6.817 -9.935 44.662 1.00 48.75 210 GLY A N 1
ATOM 4035 C CA . GLY B 1 210 ? -7.262 -9.975 46.046 1.00 41.25 210 GLY A CA 1
ATOM 4036 C C . GLY B 1 210 ? -7.659 -8.635 46.644 1.00 43.56 210 GLY A C 1
ATOM 4037 O O . GLY B 1 210 ? -8.095 -8.574 47.795 1.00 44.12 210 GLY A O 1
ATOM 4038 N N . LEU B 1 211 ? -7.497 -7.563 45.874 1.00 42.16 211 LEU A N 1
ATOM 4039 C CA . LEU B 1 211 ? -7.911 -6.238 46.320 1.00 37.89 211 LEU A CA 1
ATOM 4040 C C . LEU B 1 211 ? -9.329 -5.939 45.832 1.00 41.81 211 LEU A C 1
ATOM 4041 O O . LEU B 1 211 ? -9.681 -6.254 44.696 1.00 38.57 211 LEU A O 1
ATOM 4046 N N . ASP B 1 212 ? -10.132 -5.338 46.704 1.00 39.45 212 ASP A N 1
ATOM 4047 C CA . ASP B 1 212 ? -11.498 -4.947 46.378 1.00 37.81 212 ASP A CA 1
ATOM 4048 C C . ASP B 1 212 ? -11.457 -3.597 45.677 1.00 38.73 212 ASP A C 1
ATOM 4049 O O . ASP B 1 212 ? -11.261 -2.568 46.330 1.00 32.81 212 ASP A O 1
ATOM 4054 N N . PHE B 1 213 ? -11.636 -3.608 44.352 1.00 30.72 213 PHE A N 1
ATOM 4055 C CA . PHE B 1 213 ? -11.647 -2.381 43.565 1.00 28.73 213 PHE A CA 1
ATOM 4056 C C . PHE B 1 213 ? -13.067 -2.046 43.099 1.00 36.73 213 PHE A C 1
ATOM 4057 O O . PHE B 1 213 ? -13.236 -1.341 42.098 1.00 30.57 213 PHE A O 1
ATOM 4065 N N . SER B 1 214 ? -14.079 -2.557 43.809 1.00 37.51 214 SER A N 1
ATOM 4066 C CA . SER B 1 214 ? -15.479 -2.365 43.404 1.00 33.57 214 SER A CA 1
ATOM 4067 C C . SER B 1 214 ? -15.841 -0.888 43.251 1.00 35.63 214 SER A C 1
ATOM 4068 O O . SER B 1 214 ? -16.544 -0.512 42.313 1.00 33.91 214 SER A O 1
ATOM 4071 N N . ARG B 1 215 ? -15.337 -0.047 44.150 1.00 33.93 215 ARG A N 1
ATOM 4072 C CA . ARG B 1 215 ? -15.573 1.400 44.049 1.00 33.70 215 ARG A CA 1
ATOM 4073 C C . ARG B 1 215 ? -15.235 1.967 42.652 1.00 35.87 215 ARG A C 1
ATOM 4074 O O . ARG B 1 215 ? -15.919 2.867 42.145 1.00 33.44 215 ARG A O 1
ATOM 4082 N N . TYR B 1 216 ? -14.185 1.429 42.025 1.00 35.89 216 TYR A N 1
ATOM 4083 C CA . TYR B 1 216 ? -13.797 1.863 40.681 1.00 37.27 216 TYR A CA 1
ATOM 4084 C C . TYR B 1 216 ? -14.864 1.459 39.650 1.00 35.04 216 TYR A C 1
ATOM 4085 O O . TYR B 1 216 ? -15.197 2.226 38.752 1.00 32.75 216 TYR A O 1
ATOM 4094 N N . GLY B 1 217 ? -15.392 0.249 39.791 1.00 31.78 217 GLY A N 1
ATOM 4095 C CA . GLY B 1 217 ? -16.421 -0.243 38.892 1.00 38.74 217 GLY A CA 1
ATOM 4096 C C . GLY B 1 217 ? -17.675 0.614 38.878 1.00 38.85 217 GLY A C 1
ATOM 4097 O O . GLY B 1 217 ? -18.199 0.943 37.806 1.00 34.87 217 GLY A O 1
ATOM 4098 N N . ARG B 1 218 ? -18.149 0.980 40.065 1.00 31.11 218 ARG A N 1
ATOM 4099 C CA . ARG B 1 218 ? -19.336 1.813 40.182 1.00 36.88 218 ARG A CA 1
ATOM 4100 C C . ARG B 1 218 ? -19.095 3.137 39.490 1.00 37.22 218 ARG A C 1
ATOM 4101 O O . ARG B 1 218 ? -19.922 3.602 38.707 1.00 39.96 218 ARG A O 1
ATOM 4109 N N . ILE B 1 219 ? -17.937 3.734 39.748 1.00 37.86 219 ILE A N 1
ATOM 4110 C CA . ILE B 1 219 ? -17.609 5.009 39.117 1.00 39.29 219 ILE A CA 1
ATOM 4111 C C . ILE B 1 219 ? -17.554 4.903 37.590 1.00 40.78 219 ILE A C 1
ATOM 4112 O O . ILE B 1 219 ? -18.134 5.734 36.885 1.00 40.43 219 ILE A O 1
ATOM 4116 N N . GLU B 1 220 ? -16.873 3.877 37.085 1.00 37.02 220 GLU A N 1
ATOM 4117 C CA . GLU B 1 220 ? -16.722 3.693 35.644 1.00 36.24 220 GLU A CA 1
ATOM 4118 C C . GLU B 1 220 ? -18.106 3.554 34.988 1.00 40.56 220 GLU A C 1
ATOM 4119 O O . GLU B 1 220 ? -18.366 4.115 33.926 1.00 42.49 220 GLU A O 1
ATOM 4125 N N . TYR B 1 221 ? -18.988 2.818 35.658 1.00 38.28 221 TYR A N 1
ATOM 4126 C CA . TYR B 1 221 ? -20.318 2.504 35.155 1.00 41.89 221 TYR A CA 1
ATOM 4127 C C . TYR B 1 221 ? -21.253 3.714 35.152 1.00 40.99 221 TYR A C 1
ATOM 4128 O O . TYR B 1 221 ? -21.872 4.003 34.133 1.00 47.41 221 TYR A O 1
ATOM 4137 N N . GLU B 1 222 ? -21.353 4.416 36.280 1.00 38.71 222 GLU A N 1
ATOM 4138 C CA . GLU B 1 222 ? -22.240 5.576 36.380 1.00 45.72 222 GLU A CA 1
ATOM 4139 C C . GLU B 1 222 ? -21.921 6.625 35.320 1.00 46.67 222 GLU A C 1
ATOM 4140 O O . GLU B 1 222 ? -22.817 7.154 34.658 1.00 48.67 222 GLU A O 1
ATOM 4146 N N . VAL B 1 223 ? -20.638 6.908 35.150 1.00 43.52 223 VAL A N 1
ATOM 4147 C CA . VAL B 1 223 ? -20.232 7.975 34.257 1.00 45.74 223 VAL A CA 1
ATOM 4148 C C . VAL B 1 223 ? -20.294 7.531 32.802 1.00 51.07 223 VAL A C 1
ATOM 4149 O O . VAL B 1 223 ? -20.561 8.344 31.919 1.00 52.62 223 VAL A O 1
ATOM 4153 N N . TYR B 1 224 ? -20.074 6.245 32.540 1.00 47.23 224 TYR A N 1
ATOM 4154 C CA . TYR B 1 224 ? -20.233 5.767 31.171 1.00 51.63 224 TYR A CA 1
ATOM 4155 C C . TYR B 1 224 ? -21.682 5.910 30.705 1.00 49.74 224 TYR A C 1
ATOM 4156 O O . TYR B 1 224 ? -21.935 6.145 29.522 1.00 49.25 224 TYR A O 1
ATOM 4165 N N . LEU B 1 225 ? -22.624 5.784 31.638 1.00 51.02 225 LEU A N 1
ATOM 4166 C CA . LEU B 1 225 ? -24.046 5.905 31.306 1.00 50.45 225 LEU A CA 1
ATOM 4167 C C . LEU B 1 225 ? -24.483 7.341 31.003 1.00 51.00 225 LEU A C 1
ATOM 4168 O O . LEU B 1 225 ? -25.440 7.555 30.258 1.00 51.19 225 LEU A O 1
ATOM 4173 N N . GLU B 1 226 ? -23.775 8.316 31.571 1.00 53.89 226 GLU A N 1
ATOM 4174 C CA . GLU B 1 226 ? -24.088 9.735 31.373 1.00 49.76 226 GLU A CA 1
ATOM 4175 C C . GLU B 1 226 ? -23.430 10.294 30.113 1.00 41.94 226 GLU A C 1
ATOM 4181 N N . GLN B 1 227 ? -22.387 9.605 29.658 1.00 47.22 227 GLN A N 1
ATOM 4182 C CA . GLN B 1 227 ? -21.614 10.025 28.495 1.00 53.12 227 GLN A CA 1
ATOM 4183 C C . GLN B 1 227 ? -22.277 9.570 27.209 1.00 50.36 227 GLN A C 1
ATOM 4184 O O . GLN B 1 227 ? -23.333 10.082 26.843 1.00 57.24 227 GLN A O 1
ATOM 4186 N N . PRO B 1 230 ? -27.635 9.049 23.533 1.00 44.18 230 PRO A N 1
ATOM 4187 C CA . PRO B 1 230 ? -28.043 7.658 23.277 1.00 42.95 230 PRO A CA 1
ATOM 4188 C C . PRO B 1 230 ? -26.844 6.724 23.228 1.00 41.47 230 PRO A C 1
ATOM 4189 O O . PRO B 1 230 ? -25.847 7.040 22.585 1.00 42.71 230 PRO A O 1
ATOM 4193 N N . LEU B 1 231 ? -26.950 5.583 23.900 1.00 38.94 231 LEU A N 1
ATOM 4194 C CA . LEU B 1 231 ? -25.840 4.647 24.003 1.00 31.56 231 LEU A CA 1
ATOM 4195 C C . LEU B 1 231 ? -25.919 3.587 22.918 1.00 36.11 231 LEU A C 1
ATOM 4196 O O . LEU B 1 231 ? -26.822 2.757 22.904 1.00 33.86 231 LEU A O 1
ATOM 4201 N N . VAL B 1 232 ? -24.951 3.603 22.014 1.00 36.16 232 VAL A N 1
ATOM 4202 C CA . VAL B 1 232 ? -24.891 2.586 20.988 1.00 31.73 232 VAL A CA 1
ATOM 4203 C C . VAL B 1 232 ? -23.901 1.497 21.405 1.00 33.93 232 VAL A C 1
ATOM 4204 O O . VAL B 1 232 ? -22.696 1.669 21.300 1.00 33.36 232 VAL A O 1
ATOM 4208 N N . GLU B 1 233 ? -24.432 0.375 21.884 1.00 36.08 233 GLU A N 1
ATOM 4209 C CA . GLU B 1 233 ? -23.624 -0.708 22.433 1.00 33.26 233 GLU A CA 1
ATOM 4210 C C . GLU B 1 233 ? -24.397 -2.009 22.254 1.00 35.15 233 GLU A C 1
ATOM 4211 O O . GLU B 1 233 ? -25.615 -1.973 22.088 1.00 30.76 233 GLU A O 1
ATOM 4217 N N . CYS B 1 234 ? -23.706 -3.150 22.265 1.00 28.46 234 CYS A N 1
ATOM 4218 C CA . CYS B 1 234 ? -24.391 -4.436 22.316 1.00 34.74 234 CYS A CA 1
ATOM 4219 C C . CYS B 1 234 ? -24.854 -4.686 23.730 1.00 36.30 234 CYS A C 1
ATOM 4220 O O . CYS B 1 234 ? -24.043 -4.664 24.650 1.00 40.24 234 CYS A O 1
ATOM 4223 N N . LEU B 1 235 ? -26.147 -4.934 23.917 1.00 34.35 235 LEU A N 1
ATOM 4224 C CA . LEU B 1 235 ? -26.640 -5.272 25.251 1.00 36.27 235 LEU A CA 1
ATOM 4225 C C . LEU B 1 235 ? -26.733 -6.766 25.470 1.00 32.87 235 LEU A C 1
ATOM 4226 O O . LEU B 1 235 ? -27.202 -7.495 24.590 1.00 36.47 235 LEU A O 1
ATOM 4231 N N . PRO B 1 236 ? -26.294 -7.230 26.654 1.00 33.81 236 PRO A N 1
ATOM 4232 C CA . PRO B 1 236 ? -26.609 -8.615 27.022 1.00 31.36 236 PRO A CA 1
ATOM 4233 C C . PRO B 1 236 ? -28.113 -8.845 26.968 1.00 28.23 236 PRO A C 1
ATOM 4234 O O . PRO B 1 236 ? -28.889 -7.993 27.404 1.00 28.03 236 PRO A O 1
ATOM 4238 N N . PRO B 1 237 ? -28.520 -9.979 26.401 1.00 32.37 237 PRO A N 1
ATOM 4239 C CA . PRO B 1 237 ? -29.940 -10.309 26.280 1.00 37.50 237 PRO A CA 1
ATOM 4240 C C . PRO B 1 237 ? -30.631 -10.285 27.634 1.00 34.34 237 PRO A C 1
ATOM 4241 O O . PRO B 1 237 ? -31.789 -9.874 27.703 1.00 28.94 237 PRO A O 1
ATOM 4245 N N . LEU B 1 238 ? -29.920 -10.660 28.697 1.00 30.07 238 LEU A N 1
ATOM 4246 C CA . LEU B 1 238 ? -30.496 -10.622 30.042 1.00 30.48 238 LEU A CA 1
ATOM 4247 C C . LEU B 1 238 ? -30.992 -9.247 30.458 1.00 31.56 238 LEU A C 1
ATOM 4248 O O . LEU B 1 238 ? -31.829 -9.141 31.352 1.00 32.60 238 LEU A O 1
ATOM 4253 N N . CYS B 1 239 ? -30.491 -8.190 29.824 1.00 25.74 239 CYS A N 1
ATOM 4254 C CA . CYS B 1 239 ? -31.011 -6.859 30.138 1.00 26.19 239 CYS A CA 1
ATOM 4255 C C . CYS B 1 239 ? -32.490 -6.709 29.793 1.00 23.37 239 CYS A C 1
ATOM 4256 O O . CYS B 1 239 ? -33.178 -5.877 30.364 1.00 23.63 239 CYS A O 1
ATOM 4259 N N . LEU B 1 240 ? -32.981 -7.512 28.860 1.00 27.12 240 LEU A N 1
ATOM 4260 C CA . LEU B 1 240 ? -34.356 -7.329 28.396 1.00 24.62 240 LEU A CA 1
ATOM 4261 C C . LEU B 1 240 ? -35.363 -7.674 29.490 1.00 25.70 240 LEU A C 1
ATOM 4262 O O . LEU B 1 240 ? -35.322 -8.768 30.064 1.00 23.80 240 LEU A O 1
ATOM 4267 N N . LEU B 1 241 ? -36.256 -6.729 29.772 1.00 22.96 241 LEU A N 1
ATOM 4268 C CA . LEU B 1 241 ? -37.433 -6.990 30.597 1.00 25.15 241 LEU A CA 1
ATOM 4269 C C . LEU B 1 241 ? -38.653 -7.471 29.772 1.00 28.96 241 LEU A C 1
ATOM 4270 O O . LEU B 1 241 ? -39.721 -7.795 30.326 1.00 23.69 241 LEU A O 1
ATOM 4275 N N . HIS B 1 242 ? -38.483 -7.540 28.455 1.00 25.53 242 HIS A N 1
ATOM 4276 C CA . HIS B 1 242 ? -39.571 -7.957 27.549 1.00 29.35 242 HIS A CA 1
ATOM 4277 C C . HIS B 1 242 ? -38.948 -8.247 26.189 1.00 27.67 242 HIS A C 1
ATOM 4278 O O . HIS B 1 242 ? -37.897 -7.689 25.863 1.00 28.36 242 HIS A O 1
ATOM 4285 N N . GLU B 1 243 ? -39.570 -9.119 25.399 1.00 29.79 243 GLU A N 1
ATOM 4286 C CA . GLU B 1 243 ? -38.977 -9.533 24.124 1.00 30.55 243 GLU A CA 1
ATOM 4287 C C . GLU B 1 243 ? -38.911 -8.394 23.097 1.00 24.83 243 GLU A C 1
ATOM 4288 O O . GLU B 1 243 ? -38.149 -8.450 22.128 1.00 26.00 243 GLU A O 1
ATOM 4294 N N . GLY B 1 244 ? -39.704 -7.353 23.307 1.00 23.46 244 GLY A N 1
ATOM 4295 C CA . GLY B 1 244 ? -39.695 -6.232 22.388 1.00 27.24 244 GLY A CA 1
ATOM 4296 C C . GLY B 1 244 ? -40.967 -6.148 21.566 1.00 24.80 244 GLY A C 1
ATOM 4297 O O . GLY B 1 244 ? -41.583 -7.167 21.254 1.00 26.34 244 GLY A O 1
ATOM 4298 N N . LEU B 1 245 ? -41.360 -4.927 21.214 1.00 24.14 245 LEU A N 1
ATOM 4299 C CA . LEU B 1 245 ? -42.579 -4.709 20.452 1.00 25.11 245 LEU A CA 1
ATOM 4300 C C . LEU B 1 245 ? -42.236 -3.867 19.242 1.00 28.73 245 LEU A C 1
ATOM 4301 O O . LEU B 1 245 ? -41.354 -2.995 19.297 1.00 21.53 245 LEU A O 1
ATOM 4306 N N . SER B 1 246 ? -42.938 -4.139 18.152 1.00 18.01 246 SER A N 1
ATOM 4307 C CA . SER B 1 246 ? -42.868 -3.309 16.972 1.00 24.53 246 SER A CA 1
ATOM 4308 C C . SER B 1 246 ? -43.291 -1.867 17.284 1.00 24.61 246 SER A C 1
ATOM 4309 O O . SER B 1 246 ? -44.352 -1.628 17.834 1.00 17.95 246 SER A O 1
ATOM 4312 N N . LEU B 1 247 ? -42.455 -0.905 16.919 1.00 20.24 247 LEU A N 1
ATOM 4313 C CA . LEU B 1 247 ? -42.751 0.495 17.165 1.00 21.01 247 LEU A CA 1
ATOM 4314 C C . LEU B 1 247 ? -43.136 1.229 15.864 1.00 25.25 247 LEU A C 1
ATOM 4315 O O . LEU B 1 247 ? -44.068 2.035 15.829 1.00 21.84 247 LEU A O 1
ATOM 4320 N N . ILE B 1 248 ? -42.381 0.951 14.807 1.00 21.63 248 ILE A N 1
ATOM 4321 C CA . ILE B 1 248 ? -42.557 1.582 13.515 1.00 21.69 248 ILE A CA 1
ATOM 4322 C C . ILE B 1 248 ? -42.343 0.520 12.456 1.00 26.15 248 ILE A C 1
ATOM 4323 O O . ILE B 1 248 ? -41.381 -0.266 12.534 1.00 21.24 248 ILE A O 1
ATOM 4328 N N . GLU B 1 249 ? -43.244 0.469 11.483 1.00 19.87 249 GLU A N 1
ATOM 4329 C CA . GLU B 1 249 ? -43.086 -0.454 10.357 1.00 26.21 249 GLU A CA 1
ATOM 4330 C C . GLU B 1 249 ? -43.151 0.263 9.025 1.00 24.14 249 GLU A C 1
ATOM 4331 O O . GLU B 1 249 ? -44.063 1.062 8.778 1.00 25.31 249 GLU A O 1
ATOM 4337 N N . LEU B 1 250 ? -42.183 -0.039 8.163 1.00 21.32 250 LEU A N 1
ATOM 4338 C CA . LEU B 1 250 ? -42.118 0.581 6.855 1.00 22.58 250 LEU A CA 1
ATOM 4339 C C . LEU B 1 250 ? -42.333 -0.432 5.730 1.00 25.60 250 LEU A C 1
ATOM 4340 O O . LEU B 1 250 ? -41.723 -1.489 5.717 1.00 24.71 250 LEU A O 1
ATOM 4345 N N . ASN B 1 251 ? -43.201 -0.083 4.786 1.00 20.66 251 ASN A N 1
ATOM 4346 C CA . ASN B 1 251 ? -43.310 -0.774 3.507 1.00 23.51 251 ASN A CA 1
ATOM 4347 C C . ASN B 1 251 ? -42.393 -0.006 2.542 1.00 22.26 251 ASN A C 1
ATOM 4348 O O . ASN B 1 251 ? -42.690 1.140 2.194 1.00 22.58 251 ASN A O 1
ATOM 4353 N N . LEU B 1 252 ? -41.284 -0.619 2.114 1.00 18.24 252 LEU A N 1
ATOM 4354 C CA . LEU B 1 252 ? -40.269 0.098 1.317 1.00 24.35 252 LEU A CA 1
ATOM 4355 C C . LEU B 1 252 ? -40.728 0.462 -0.106 1.00 26.61 252 LEU A C 1
ATOM 4356 O O . LEU B 1 252 ? -40.124 1.318 -0.791 1.00 21.28 252 LEU A O 1
ATOM 4361 N N . SER B 1 253 ? -41.813 -0.161 -0.543 1.00 18.01 253 SER A N 1
ATOM 4362 C CA . SER B 1 253 ? -42.353 0.165 -1.851 1.00 21.63 253 SER A CA 1
ATOM 4363 C C . SER B 1 253 ? -43.205 1.430 -1.792 1.00 23.66 253 SER A C 1
ATOM 4364 O O . SER B 1 253 ? -43.299 2.166 -2.773 1.00 22.22 253 SER A O 1
ATOM 4367 N N . THR B 1 254 ? -43.828 1.700 -0.646 1.00 23.67 254 THR A N 1
ATOM 4368 C CA . THR B 1 254 ? -44.806 2.795 -0.600 1.00 23.10 254 THR A CA 1
ATOM 4369 C C . THR B 1 254 ? -44.385 3.960 0.269 1.00 26.39 254 THR A C 1
ATOM 4370 O O . THR B 1 254 ? -44.979 5.041 0.199 1.00 24.28 254 THR A O 1
ATOM 4374 N N . VAL B 1 255 ? -43.383 3.745 1.113 1.00 22.00 255 VAL A N 1
ATOM 4375 C CA . VAL B 1 255 ? -43.010 4.779 2.075 1.00 21.98 255 VAL A CA 1
ATOM 4376 C C . VAL B 1 255 ? -42.495 6.037 1.364 1.00 27.40 255 VAL A C 1
ATOM 4377 O O . VAL B 1 255 ? -41.725 5.930 0.399 1.00 20.21 255 VAL A O 1
ATOM 4381 N N . GLN B 1 256 ? -42.942 7.212 1.828 1.00 22.55 256 GLN A N 1
ATOM 4382 C CA . GLN B 1 256 ? -42.542 8.492 1.238 1.00 23.97 256 GLN A CA 1
ATOM 4383 C C . GLN B 1 256 ? -41.754 9.297 2.258 1.00 26.77 256 GLN A C 1
ATOM 4384 O O . GLN B 1 256 ? -41.900 9.079 3.461 1.00 26.74 256 GLN A O 1
ATOM 4390 N N . GLU B 1 257 ? -40.931 10.212 1.747 1.00 18.52 257 GLU A N 1
ATOM 4391 C CA . GLU B 1 257 ? -39.987 11.030 2.513 1.00 31.30 257 GLU A CA 1
ATOM 4392 C C . GLU B 1 257 ? -40.643 11.780 3.648 1.00 30.01 257 GLU A C 1
ATOM 4393 O O . GLU B 1 257 ? -40.077 11.902 4.731 1.00 31.50 257 GLU A O 1
ATOM 4399 N N . GLU B 1 258 ? -41.834 12.300 3.369 1.00 28.47 258 GLU A N 1
ATOM 4400 C CA . GLU B 1 258 ? -42.602 13.118 4.302 1.00 31.09 258 GLU A CA 1
ATOM 4401 C C . GLU B 1 258 ? -42.760 12.447 5.662 1.00 33.48 258 GLU A C 1
ATOM 4402 O O . GLU B 1 258 ? -42.858 13.115 6.691 1.00 38.22 258 GLU A O 1
ATOM 4404 N N . VAL B 1 259 ? -42.779 11.121 5.678 1.00 31.50 259 VAL A N 1
ATOM 4405 C CA . VAL B 1 259 ? -42.989 10.423 6.939 1.00 32.59 259 VAL A CA 1
ATOM 4406 C C . VAL B 1 259 ? -41.727 10.476 7.824 1.00 33.05 259 VAL A C 1
ATOM 4407 O O . VAL B 1 259 ? -41.806 10.322 9.050 1.00 33.52 259 VAL A O 1
ATOM 4411 N N . LEU B 1 260 ? -40.578 10.751 7.206 1.00 26.20 260 LEU A N 1
ATOM 4412 C CA . LEU B 1 260 ? -39.291 10.622 7.887 1.00 32.32 260 LEU A CA 1
ATOM 4413 C C . LEU B 1 260 ? -38.967 11.784 8.813 1.00 34.55 260 LEU A C 1
ATOM 4414 O O . LEU B 1 260 ? -38.029 11.704 9.596 1.00 33.02 260 LEU A O 1
ATOM 4419 N N . THR B 1 261 ? -39.740 12.857 8.725 1.00 33.82 261 THR A N 1
ATOM 4420 C CA . THR B 1 261 ? -39.513 14.030 9.568 1.00 38.06 261 THR A CA 1
ATOM 4421 C C . THR B 1 261 ? -39.563 13.649 11.043 1.00 42.63 261 THR A C 1
ATOM 4422 O O . THR B 1 261 ? -38.638 13.935 11.828 1.00 42.19 261 THR A O 1
ATOM 4426 N N . SER B 1 262 ? -40.660 13.004 11.413 1.00 42.99 262 SER A N 1
ATOM 4427 C CA . SER B 1 262 ? -40.834 12.513 12.766 1.00 42.17 262 SER A CA 1
ATOM 4428 C C . SER B 1 262 ? -41.544 11.168 12.735 1.00 39.39 262 SER A C 1
ATOM 4429 O O . SER B 1 262 ? -42.684 11.039 12.284 1.00 36.10 262 SER A O 1
ATOM 4432 N N . LEU B 1 263 ? -40.836 10.155 13.193 1.00 41.08 263 LEU A N 1
ATOM 4433 C CA . LEU B 1 263 ? -41.438 8.870 13.431 1.00 32.75 263 LEU A CA 1
ATOM 4434 C C . LEU B 1 263 ? -41.758 8.820 14.918 1.00 32.71 263 LEU A C 1
ATOM 4435 O O . LEU B 1 263 ? -40.911 9.127 15.754 1.00 28.56 263 LEU A O 1
ATOM 4440 N N . HIS B 1 264 ? -42.997 8.480 15.239 1.00 25.18 264 HIS A N 1
ATOM 4441 C CA . HIS B 1 264 ? -43.428 8.403 16.616 1.00 26.20 264 HIS A CA 1
ATOM 4442 C C . HIS B 1 264 ? -44.505 7.344 16.753 1.00 30.51 264 HIS A C 1
ATOM 4443 O O . HIS B 1 264 ? -45.286 7.106 15.826 1.00 30.51 264 HIS A O 1
ATOM 4450 N N . ASN B 1 265 ? -44.520 6.703 17.915 1.00 24.31 265 ASN A N 1
ATOM 4451 C CA . ASN B 1 265 ? -45.571 5.781 18.289 1.00 24.41 265 ASN A CA 1
ATOM 4452 C C . ASN B 1 265 ? -45.535 5.497 19.790 1.00 30.55 265 ASN A C 1
ATOM 4453 O O . ASN B 1 265 ? -44.544 5.784 20.483 1.00 24.81 265 ASN A O 1
ATOM 4458 N N . THR B 1 266 ? -46.633 4.939 20.281 1.00 26.21 266 THR A N 1
ATOM 4459 C CA . THR B 1 266 ? -46.796 4.621 21.684 1.00 26.68 266 THR A CA 1
ATOM 4460 C C . THR B 1 266 ? -47.015 3.126 21.747 1.00 30.84 266 THR A C 1
ATOM 4461 O O . THR B 1 266 ? -47.890 2.593 21.033 1.00 23.69 266 THR A O 1
ATOM 4465 N N . VAL B 1 267 ? -46.221 2.446 22.573 1.00 19.66 267 VAL A N 1
ATOM 4466 C CA . VAL B 1 267 ? -46.422 1.021 22.795 1.00 23.42 267 VAL A CA 1
ATOM 4467 C C . VAL B 1 267 ? -46.624 0.749 24.272 1.00 25.13 267 VAL A C 1
ATOM 4468 O O . VAL B 1 267 ? -46.160 1.518 25.117 1.00 24.48 267 VAL A O 1
ATOM 4472 N N . HIS B 1 268 ? -47.324 -0.337 24.587 1.00 24.80 268 HIS A N 1
ATOM 4473 C CA . HIS B 1 268 ? -47.562 -0.715 25.983 1.00 23.89 268 HIS A CA 1
ATOM 4474 C C . HIS B 1 268 ? -47.084 -2.127 26.223 1.00 29.43 268 HIS A C 1
ATOM 4475 O O . HIS B 1 268 ? -47.561 -3.047 25.567 1.00 21.27 268 HIS A O 1
ATOM 4482 N N . PHE B 1 269 ? -46.124 -2.285 27.136 1.00 22.16 269 PHE A N 1
ATOM 4483 C CA . PHE B 1 269 ? -45.595 -3.605 27.486 1.00 24.02 269 PHE A CA 1
ATOM 4484 C C . PHE B 1 269 ? -46.429 -4.225 28.597 1.00 25.88 269 PHE A C 1
ATOM 4485 O O . PHE B 1 269 ? -46.617 -3.615 29.644 1.00 27.17 269 PHE A O 1
ATOM 4493 N N . ASP B 1 270 ? -46.945 -5.427 28.350 1.00 25.75 270 ASP A N 1
ATOM 4494 C CA . ASP B 1 270 ? -47.616 -6.219 29.374 1.00 27.50 270 ASP A CA 1
ATOM 4495 C C . ASP B 1 270 ? -46.576 -7.106 30.076 1.00 27.43 270 ASP A C 1
ATOM 4496 O O . ASP B 1 270 ? -46.348 -8.240 29.686 1.00 25.90 270 ASP A O 1
ATOM 4501 N N . LEU B 1 271 ? -45.951 -6.582 31.124 1.00 27.78 271 LEU A N 1
ATOM 4502 C CA . LEU B 1 271 ? -44.909 -7.319 31.824 1.00 26.84 271 LEU A CA 1
ATOM 4503 C C . LEU B 1 271 ? -45.431 -8.585 32.532 1.00 32.51 271 LEU A C 1
ATOM 4504 O O . LEU B 1 271 ? -44.674 -9.532 32.748 1.00 35.31 271 LEU A O 1
ATOM 4509 N N . LYS B 1 272 ? -46.722 -8.615 32.851 1.00 30.73 272 LYS A N 1
ATOM 4510 C CA . LYS B 1 272 ? -47.343 -9.778 33.503 1.00 33.59 272 LYS A CA 1
ATOM 4511 C C . LYS B 1 272 ? -47.220 -11.059 32.670 1.00 35.02 272 LYS A C 1
ATOM 4512 O O . LYS B 1 272 ? -47.171 -12.160 33.215 1.00 38.00 272 LYS A O 1
ATOM 4518 N N . GLU B 1 273 ? -47.156 -10.896 31.351 1.00 33.84 273 GLU A N 1
ATOM 4519 C CA . GLU B 1 273 ? -47.118 -12.012 30.402 1.00 30.15 273 GLU A CA 1
ATOM 4520 C C . GLU B 1 273 ? -45.731 -12.256 29.815 1.00 34.01 273 GLU A C 1
ATOM 4521 O O . GLU B 1 273 ? -45.574 -13.065 28.902 1.00 37.04 273 GLU A O 1
ATOM 4527 N N . SER B 1 274 ? -44.729 -11.552 30.322 1.00 34.57 274 SER A N 1
ATOM 4528 C CA . SER B 1 274 ? -43.395 -11.597 29.735 1.00 32.46 274 SER A CA 1
ATOM 4529 C C . SER B 1 274 ? -42.481 -12.628 30.417 1.00 28.03 274 SER A C 1
ATOM 4530 O O . SER B 1 274 ? -42.228 -12.535 31.610 1.00 29.42 274 SER A O 1
ATOM 4533 N N . ALA B 1 275 ? -41.962 -13.594 29.662 1.00 31.26 275 ALA A N 1
ATOM 4534 C CA . ALA B 1 275 ? -41.017 -14.559 30.245 1.00 30.66 275 ALA A CA 1
ATOM 4535 C C . ALA B 1 275 ? -39.738 -13.871 30.699 1.00 39.43 275 ALA A C 1
ATOM 4536 O O . ALA B 1 275 ? -39.160 -14.231 31.733 1.00 32.58 275 ALA A O 1
ATOM 4538 N N . GLU B 1 276 ? -39.303 -12.875 29.928 1.00 34.33 276 GLU A N 1
ATOM 4539 C CA . GLU B 1 276 ? -38.103 -12.128 30.267 1.00 31.27 276 GLU A CA 1
ATOM 4540 C C . GLU B 1 276 ? -38.283 -11.452 31.607 1.00 37.37 276 GLU A C 1
ATOM 4541 O O . GLU B 1 276 ? -37.362 -11.447 32.429 1.00 31.90 276 GLU A O 1
ATOM 4547 N N . PHE B 1 277 ? -39.465 -10.882 31.840 1.00 30.44 277 PHE A N 1
ATOM 4548 C CA . PHE B 1 277 ? -39.685 -10.196 33.108 1.00 30.65 277 PHE A CA 1
ATOM 4549 C C . PHE B 1 277 ? -39.657 -11.185 34.274 1.00 33.28 277 PHE A C 1
ATOM 4550 O O . PHE B 1 277 ? -39.120 -10.888 35.340 1.00 32.73 277 PHE A O 1
ATOM 4558 N N . GLN B 1 278 ? -40.255 -12.354 34.062 1.00 34.69 278 GLN A N 1
ATOM 4559 C CA . GLN B 1 278 ? -40.339 -13.357 35.114 1.00 40.71 278 GLN A CA 1
ATOM 4560 C C . GLN B 1 278 ? -38.963 -13.863 35.519 1.00 43.90 278 GLN A C 1
ATOM 4561 O O . GLN B 1 278 ? -38.730 -14.154 36.696 1.00 44.57 278 GLN A O 1
ATOM 4567 N N . GLN B 1 279 ? -38.051 -13.942 34.547 1.00 38.68 279 GLN A N 1
ATOM 4568 C CA . GLN B 1 279 ? -36.664 -14.314 34.832 1.00 46.43 279 GLN A CA 1
ATOM 4569 C C . GLN B 1 279 ? -36.047 -13.428 35.912 1.00 42.25 279 GLN A C 1
ATOM 4570 O O . GLN B 1 279 ? -35.405 -13.905 36.841 1.00 44.44 279 GLN A O 1
ATOM 4576 N N . HIS B 1 280 ? -36.272 -12.130 35.785 1.00 43.16 280 HIS A N 1
ATOM 4577 C CA . HIS B 1 280 ? -35.832 -11.162 36.779 1.00 34.33 280 HIS A CA 1
ATOM 4578 C C . HIS B 1 280 ? -36.687 -11.225 38.038 1.00 41.21 280 HIS A C 1
ATOM 4579 O O . HIS B 1 280 ? -36.170 -11.114 39.143 1.00 41.97 280 HIS A O 1
ATOM 4586 N N . ALA B 1 281 ? -37.994 -11.415 37.864 1.00 37.88 281 ALA A N 1
ATOM 4587 C CA . ALA B 1 281 ? -38.890 -11.559 39.001 1.00 42.16 281 ALA A CA 1
ATOM 4588 C C . ALA B 1 281 ? -38.418 -12.693 39.921 1.00 40.85 281 ALA A C 1
ATOM 4589 O O . ALA B 1 281 ? -38.467 -12.564 41.137 1.00 44.38 281 ALA A O 1
ATOM 4591 N N . ARG B 1 282 ? -37.936 -13.787 39.334 1.00 44.56 282 ARG A N 1
ATOM 4592 C CA . ARG B 1 282 ? -37.372 -14.889 40.117 1.00 49.72 282 ARG A CA 1
ATOM 4593 C C . ARG B 1 282 ? -36.157 -14.490 40.947 1.00 49.91 282 ARG A C 1
ATOM 4594 O O . ARG B 1 282 ? -36.065 -14.820 42.133 1.00 60.57 282 ARG A O 1
ATOM 4602 N N . GLU B 1 283 ? -35.227 -13.783 40.315 1.00 51.08 283 GLU A N 1
ATOM 4603 C CA . GLU B 1 283 ? -33.972 -13.412 40.959 1.00 49.02 283 GLU A CA 1
ATOM 4604 C C . GLU B 1 283 ? -34.182 -12.384 42.063 1.00 52.62 283 GLU A C 1
ATOM 4605 O O . GLU B 1 283 ? -33.358 -12.265 42.963 1.00 60.44 283 GLU A O 1
ATOM 4607 N N . ALA B 1 284 ? -35.292 -11.650 42.006 1.00 57.22 284 ALA A N 1
ATOM 4608 C CA . ALA B 1 284 ? -35.585 -10.647 43.033 1.00 61.70 284 ALA A CA 1
ATOM 4609 C C . ALA B 1 284 ? -36.289 -11.242 44.254 1.00 66.10 284 ALA A C 1
ATOM 4610 O O . ALA B 1 284 ? -36.586 -10.529 45.216 1.00 65.62 284 ALA A O 1
ATOM 4612 N N . GLY B 1 285 ? -36.554 -12.546 44.215 1.00 66.09 285 GLY A N 1
ATOM 4613 C CA . GLY B 1 285 ? -37.273 -13.202 45.293 1.00 67.22 285 GLY A CA 1
ATOM 4614 C C . GLY B 1 285 ? -38.779 -13.115 45.122 1.00 69.05 285 GLY A C 1
ATOM 4615 O O . GLY B 1 285 ? -39.268 -12.924 44.007 1.00 62.20 285 GLY A O 1
ATOM 4616 N N . SER B 1 286 ? -39.514 -13.257 46.224 1.00 71.76 286 SER A N 1
ATOM 4617 C CA . SER B 1 286 ? -40.975 -13.217 46.192 1.00 61.28 286 SER A CA 1
ATOM 4618 C C . SER B 1 286 ? -41.526 -11.897 46.738 1.00 64.89 286 SER A C 1
ATOM 4619 O O . SER B 1 286 ? -42.688 -11.558 46.505 1.00 69.18 286 SER A O 1
ATOM 4621 N N . GLU B 1 287 ? -40.692 -11.157 47.464 1.00 69.50 287 GLU A N 1
ATOM 4622 C CA . GLU B 1 287 ? -41.072 -9.835 47.959 1.00 69.90 287 GLU A CA 1
ATOM 4623 C C . GLU B 1 287 ? -40.193 -8.761 47.322 1.00 72.00 287 GLU A C 1
ATOM 4624 O O . GLU B 1 287 ? -40.026 -7.668 47.874 1.00 69.22 287 GLU A O 1
ATOM 4626 N N . GLY B 1 288 ? -39.635 -9.079 46.157 1.00 68.34 288 GLY A N 1
ATOM 4627 C CA . GLY B 1 288 ? -38.729 -8.174 45.475 1.00 63.68 288 GLY A CA 1
ATOM 4628 C C . GLY B 1 288 ? -39.408 -7.185 44.542 1.00 57.68 288 GLY A C 1
ATOM 4629 O O . GLY B 1 288 ? -40.632 -7.208 44.369 1.00 48.56 288 GLY A O 1
ATOM 4630 N N . ARG B 1 289 ? -38.594 -6.314 43.951 1.00 50.80 289 ARG A N 1
ATOM 4631 C CA . ARG B 1 289 ? -39.043 -5.318 42.983 1.00 45.05 289 ARG A CA 1
ATOM 4632 C C . ARG B 1 289 ? -38.156 -5.375 41.741 1.00 49.59 289 ARG A C 1
ATOM 4633 O O . ARG B 1 289 ? -36.964 -5.697 41.837 1.00 40.51 289 ARG A O 1
ATOM 4641 N N . VAL B 1 290 ? -38.739 -5.069 40.581 1.00 42.27 290 VAL A N 1
ATOM 4642 C CA . VAL B 1 290 ? -37.990 -5.035 39.320 1.00 39.68 290 VAL A CA 1
ATOM 4643 C C . VAL B 1 290 ? -38.045 -3.625 38.736 1.00 38.97 290 VAL A C 1
ATOM 4644 O O . VAL B 1 290 ? -39.110 -3.160 38.336 1.00 37.26 290 VAL A O 1
ATOM 4648 N N . SER B 1 291 ? -36.912 -2.938 38.685 1.00 31.43 291 SER A N 1
ATOM 4649 C CA . SER B 1 291 ? -36.915 -1.576 38.167 1.00 33.54 291 SER A CA 1
ATOM 4650 C C . SER B 1 291 ? -36.502 -1.512 36.691 1.00 34.56 291 SER A C 1
ATOM 4651 O O . SER B 1 291 ? -35.728 -2.346 36.205 1.00 29.21 291 SER A O 1
ATOM 4654 N N . VAL B 1 292 ? -37.038 -0.523 35.985 1.00 29.34 292 VAL A N 1
ATOM 4655 C CA . VAL B 1 292 ? -36.687 -0.302 34.599 1.00 29.09 292 VAL A CA 1
ATOM 4656 C C . VAL B 1 292 ? -35.643 0.811 34.560 1.00 32.83 292 VAL A C 1
ATOM 4657 O O . VAL B 1 292 ? -35.770 1.809 35.274 1.00 25.95 292 VAL A O 1
ATOM 4661 N N . ASP B 1 293 ? -34.603 0.627 33.746 1.00 29.04 293 ASP A N 1
ATOM 4662 C CA . ASP B 1 293 ? -33.536 1.616 33.650 1.00 28.96 293 ASP A CA 1
ATOM 4663 C C . ASP B 1 293 ? -33.573 2.391 32.348 1.00 33.54 293 ASP A C 1
ATOM 4664 O O . ASP B 1 293 ? -32.955 3.450 32.232 1.00 31.60 293 ASP A O 1
ATOM 4669 N N . GLY B 1 294 ? -34.308 1.856 31.374 1.00 29.97 294 GLY A N 1
ATOM 4670 C CA . GLY B 1 294 ? -34.391 2.455 30.055 1.00 32.32 294 GLY A CA 1
ATOM 4671 C C . GLY B 1 294 ? -35.035 1.557 29.000 1.00 28.45 294 GLY A C 1
ATOM 4672 O O . GLY B 1 294 ? -35.794 0.618 29.301 1.00 26.02 294 GLY A O 1
ATOM 4673 N N . PHE B 1 295 ? -34.720 1.859 27.748 1.00 27.40 295 PHE A N 1
ATOM 4674 C CA . PHE B 1 295 ? -35.269 1.143 26.608 1.00 23.85 295 PHE A CA 1
ATOM 4675 C C . PHE B 1 295 ? -34.184 0.984 25.562 1.00 26.40 295 PHE A C 1
ATOM 4676 O O . PHE B 1 295 ? -33.403 1.918 25.302 1.00 23.94 295 PHE A O 1
ATOM 4684 N N . THR B 1 296 ? -34.134 -0.209 24.984 1.00 23.09 296 THR A N 1
ATOM 4685 C CA . THR B 1 296 ? -33.205 -0.533 23.918 1.00 24.60 296 THR A CA 1
ATOM 4686 C C . THR B 1 296 ? -34.000 -0.599 22.610 1.00 27.69 296 THR A C 1
ATOM 4687 O O . THR B 1 296 ? -35.190 -0.957 22.603 1.00 23.58 296 THR A O 1
ATOM 4691 N N . VAL B 1 297 ? -33.358 -0.211 21.514 1.00 23.06 297 VAL A N 1
ATOM 4692 C CA . VAL B 1 297 ? -34.036 -0.094 20.233 1.00 24.22 297 VAL A CA 1
ATOM 4693 C C . VAL B 1 297 ? -33.206 -0.837 19.203 1.00 25.37 297 VAL A C 1
ATOM 4694 O O . VAL B 1 297 ? -31.987 -0.720 19.188 1.00 20.72 297 VAL A O 1
ATOM 4698 N N . TRP B 1 298 ? -33.858 -1.638 18.370 1.00 20.23 298 TRP A N 1
ATOM 4699 C CA . TRP B 1 298 ? -33.154 -2.283 17.274 1.00 20.62 298 TRP A CA 1
ATOM 4700 C C . TRP B 1 298 ? -34.060 -2.375 16.062 1.00 20.53 298 TRP A C 1
ATOM 4701 O O . TRP B 1 298 ? -35.199 -1.905 16.102 1.00 20.91 298 TRP A O 1
ATOM 4712 N N . PHE B 1 299 ? -33.577 -2.976 14.987 1.00 16.19 299 PHE A N 1
ATOM 4713 C CA . PHE B 1 299 ? -34.409 -3.097 13.809 1.00 18.03 299 PHE A CA 1
ATOM 4714 C C . PHE B 1 299 ? -34.231 -4.432 13.098 1.00 22.38 299 PHE A C 1
ATOM 4715 O O . PHE B 1 299 ? -33.195 -5.077 13.244 1.00 17.01 299 PHE A O 1
ATOM 4723 N N . ASP B 1 300 ? -35.259 -4.849 12.352 1.00 18.91 300 ASP A N 1
ATOM 4724 C CA . ASP B 1 300 ? -35.142 -5.959 11.408 1.00 19.48 300 ASP A CA 1
ATOM 4725 C C . ASP B 1 300 ? -35.553 -5.453 10.035 1.00 23.03 300 ASP A C 1
ATOM 4726 O O . ASP B 1 300 ? -36.402 -4.564 9.930 1.00 19.94 300 ASP A O 1
ATOM 4731 N N . VAL B 1 301 ? -34.976 -6.024 8.984 1.00 19.61 301 VAL A N 1
ATOM 4732 C CA . VAL B 1 301 ? -35.503 -5.806 7.633 1.00 20.52 301 VAL A CA 1
ATOM 4733 C C . VAL B 1 301 ? -35.736 -7.190 7.065 1.00 23.28 301 VAL A C 1
ATOM 4734 O O . VAL B 1 301 ? -35.121 -8.166 7.498 1.00 22.11 301 VAL A O 1
ATOM 4738 N N . SER B 1 302 ? -36.623 -7.296 6.095 1.00 21.29 302 SER A N 1
ATOM 4739 C CA . SER B 1 302 ? -36.863 -8.611 5.532 1.00 24.37 302 SER A CA 1
ATOM 4740 C C . SER B 1 302 ? -37.187 -8.558 4.052 1.00 21.87 302 SER A C 1
ATOM 4741 O O . SER B 1 302 ? -37.455 -7.487 3.481 1.00 23.48 302 SER A O 1
ATOM 4744 N N . TYR B 1 303 ? -37.142 -9.731 3.445 1.00 21.47 303 TYR A N 1
ATOM 4745 C CA . TYR B 1 303 ? -37.537 -9.921 2.069 1.00 27.25 303 TYR A CA 1
ATOM 4746 C C . TYR B 1 303 ? -37.868 -11.393 1.935 1.00 29.66 303 TYR A C 1
ATOM 4747 O O . TYR B 1 303 ? -37.009 -12.244 2.211 1.00 25.27 303 TYR A O 1
ATOM 4756 N N . GLY B 1 304 ? -39.098 -11.697 1.513 1.00 29.34 304 GLY A N 1
ATOM 4757 C CA . GLY B 1 304 ? -39.530 -13.076 1.353 1.00 27.46 304 GLY A CA 1
ATOM 4758 C C . GLY B 1 304 ? -39.442 -13.803 2.685 1.00 31.38 304 GLY A C 1
ATOM 4759 O O . GLY B 1 304 ? -39.967 -13.328 3.686 1.00 36.53 304 GLY A O 1
ATOM 4760 N N . ALA B 1 305 ? -38.749 -14.933 2.715 1.00 31.09 305 ALA A N 1
ATOM 4761 C CA . ALA B 1 305 ? -38.608 -15.685 3.961 1.00 32.99 305 ALA A CA 1
ATOM 4762 C C . ALA B 1 305 ? -37.394 -15.254 4.787 1.00 34.89 305 ALA A C 1
ATOM 4763 O O . ALA B 1 305 ? -37.145 -15.797 5.861 1.00 36.06 305 ALA A O 1
ATOM 4765 N N . HIS B 1 306 ? -36.637 -14.279 4.299 1.00 31.07 306 HIS A N 1
ATOM 4766 C CA . HIS B 1 306 ? -35.399 -13.927 4.984 1.00 31.25 306 HIS A CA 1
ATOM 4767 C C . HIS B 1 306 ? -35.512 -12.648 5.804 1.00 28.99 306 HIS A C 1
ATOM 4768 O O . HIS B 1 306 ? -36.231 -11.718 5.442 1.00 25.07 306 HIS A O 1
ATOM 4775 N N . THR B 1 307 ? -34.778 -12.613 6.907 1.00 25.32 307 THR A N 1
ATOM 4776 C CA . THR B 1 307 ? -34.797 -11.486 7.814 1.00 29.10 307 THR A CA 1
ATOM 4777 C C . THR B 1 307 ? -33.378 -11.222 8.282 1.00 34.83 307 THR A C 1
ATOM 4778 O O . THR B 1 307 ? -32.658 -12.158 8.650 1.00 30.11 307 THR A O 1
ATOM 4782 N N . LEU B 1 308 ? -32.968 -9.956 8.215 1.00 26.87 308 LEU A N 1
ATOM 4783 C CA . LEU B 1 308 ? -31.743 -9.506 8.844 1.00 26.75 308 LEU A CA 1
ATOM 4784 C C . LEU B 1 308 ? -32.178 -8.759 10.102 1.00 28.69 308 LEU A C 1
ATOM 4785 O O . LEU B 1 308 ? -32.969 -7.818 10.007 1.00 27.25 308 LEU A O 1
ATOM 4790 N N . SER B 1 309 ? -31.688 -9.185 11.272 1.00 22.98 309 SER A N 1
ATOM 4791 C CA . SER B 1 309 ? -32.138 -8.616 12.546 1.00 22.92 309 SER A CA 1
ATOM 4792 C C . SER B 1 309 ? -30.976 -8.093 13.368 1.00 22.97 309 SER A C 1
ATOM 4793 O O . SER B 1 309 ? -29.912 -8.707 13.396 1.00 27.06 309 SER A O 1
ATOM 4796 N N . THR B 1 310 ? -31.179 -6.973 14.055 1.00 20.32 310 THR A N 1
ATOM 4797 C CA . THR B 1 310 ? -30.157 -6.461 14.962 1.00 22.12 310 THR A CA 1
ATOM 4798 C C . THR B 1 310 ? -30.566 -6.559 16.437 1.00 22.62 310 THR A C 1
ATOM 4799 O O . THR B 1 310 ? -30.102 -5.785 17.285 1.00 20.07 310 THR A O 1
ATOM 4803 N N . SER B 1 311 ? -31.421 -7.527 16.749 1.00 19.35 311 SER A N 1
ATOM 4804 C CA . SER B 1 311 ? -31.863 -7.707 18.134 1.00 24.89 311 SER A CA 1
ATOM 4805 C C . SER B 1 311 ? -30.737 -8.245 19.018 1.00 21.29 311 SER A C 1
ATOM 4806 O O . SER B 1 311 ? -29.795 -8.877 18.524 1.00 22.86 311 SER A O 1
ATOM 4809 N N . PRO B 1 312 ? -30.835 -8.011 20.333 1.00 26.39 312 PRO A N 1
ATOM 4810 C CA . PRO B 1 312 ? -29.765 -8.449 21.238 1.00 27.54 312 PRO A CA 1
ATOM 4811 C C . PRO B 1 312 ? -29.640 -9.975 21.235 1.00 33.38 312 PRO A C 1
ATOM 4812 O O . PRO B 1 312 ? -28.643 -10.514 21.701 1.00 30.50 312 PRO A O 1
ATOM 4816 N N . ARG B 1 313 ? -30.640 -10.662 20.691 1.00 27.08 313 ARG A N 1
ATOM 4817 C CA . ARG B 1 313 ? -30.598 -12.120 20.604 1.00 29.55 313 ARG A CA 1
ATOM 4818 C C . ARG B 1 313 ? -30.053 -12.602 19.270 1.00 31.85 313 ARG A C 1
ATOM 4819 O O . ARG B 1 313 ? -29.950 -13.805 19.035 1.00 32.29 313 ARG A O 1
ATOM 4827 N N . SER B 1 314 ? -29.703 -11.669 18.391 1.00 27.55 314 SER A N 1
ATOM 4828 C CA . SER B 1 314 ? -29.139 -12.057 17.103 1.00 29.14 314 SER A CA 1
ATOM 4829 C C . SER B 1 314 ? -27.650 -11.793 17.148 1.00 27.60 314 SER A C 1
ATOM 4830 O O . SER B 1 314 ? -27.195 -11.027 18.000 1.00 33.01 314 SER A O 1
ATOM 4833 N N . PRO B 1 315 ? -26.885 -12.429 16.246 1.00 28.61 315 PRO A N 1
ATOM 4834 C CA . PRO B 1 315 ? -25.465 -12.086 16.125 1.00 30.20 315 PRO A CA 1
ATOM 4835 C C . PRO B 1 315 ? -25.332 -10.576 16.023 1.00 32.67 315 PRO A C 1
ATOM 4836 O O . PRO B 1 315 ? -26.123 -9.942 15.322 1.00 28.43 315 PRO A O 1
ATOM 4840 N N . SER B 1 316 ? -24.366 -9.993 16.717 1.00 27.13 316 SER A N 1
ATOM 4841 C CA . SER B 1 316 ? -24.242 -8.541 16.693 1.00 31.17 316 SER A CA 1
ATOM 4842 C C . SER B 1 316 ? -23.798 -8.063 15.315 1.00 25.88 316 SER A C 1
ATOM 4843 O O . SER B 1 316 ? -23.361 -8.851 14.475 1.00 28.13 316 SER A O 1
ATOM 4846 N N . THR B 1 317 ? -23.938 -6.765 15.076 1.00 26.42 317 THR A N 1
ATOM 4847 C CA . THR B 1 317 ? -23.590 -6.179 13.795 1.00 24.00 317 THR A CA 1
ATOM 4848 C C . THR B 1 317 ? -22.972 -4.851 14.122 1.00 26.45 317 THR A C 1
ATOM 4849 O O . THR B 1 317 ? -23.070 -4.391 15.257 1.00 25.96 317 THR A O 1
ATOM 4853 N N . HIS B 1 318 ? -22.415 -4.202 13.139 1.00 28.73 318 HIS A N 1
ATOM 4854 C CA . HIS B 1 318 ? -21.977 -2.866 13.308 1.00 27.50 318 HIS A CA 1
ATOM 4855 C C . HIS B 1 318 ? -22.986 -1.961 13.975 1.00 27.26 318 HIS A C 1
ATOM 4856 O O . HIS B 1 318 ? -22.601 -1.054 14.642 1.00 27.17 318 HIS A O 1
ATOM 4863 N N . TRP B 1 319 ? -24.269 -2.225 13.784 1.00 25.01 319 TRP A N 1
ATOM 4864 C CA . TRP B 1 319 ? -25.352 -1.373 14.233 1.00 23.88 319 TRP A CA 1
ATOM 4865 C C . TRP B 1 319 ? -25.594 -1.529 15.698 1.00 18.98 319 TRP A C 1
ATOM 4866 O O . TRP B 1 319 ? -26.082 -0.665 16.290 1.00 22.42 319 TRP A O 1
ATOM 4877 N N . LYS B 1 320 ? -25.180 -2.644 16.258 1.00 23.41 320 LYS A N 1
ATOM 4878 C CA . LYS B 1 320 ? -25.409 -2.968 17.657 1.00 28.76 320 LYS A CA 1
ATOM 4879 C C . LYS B 1 320 ? -26.862 -2.787 18.081 1.00 27.59 320 LYS A C 1
ATOM 4880 O O . LYS B 1 320 ? -27.717 -3.228 17.406 1.00 27.38 320 LYS A O 1
ATOM 4886 N N . GLN B 1 321 ? -27.102 -2.137 19.200 1.00 23.62 321 GLN A N 1
ATOM 4887 C CA . GLN B 1 321 ? -28.410 -1.697 19.618 1.00 25.44 321 GLN A CA 1
ATOM 4888 C C . GLN B 1 321 ? -28.261 -0.327 20.143 1.00 29.38 321 GLN A C 1
ATOM 4889 O O . GLN B 1 321 ? -27.202 0.069 20.474 1.00 29.49 321 GLN A O 1
ATOM 4895 N N . THR B 1 322 ? -29.340 0.400 20.209 1.00 25.76 322 THR A N 1
ATOM 4896 C CA . THR B 1 322 ? -29.311 1.771 20.698 1.00 26.76 322 THR A CA 1
ATOM 4897 C C . THR B 1 322 ? -30.127 1.874 21.971 1.00 28.81 322 THR A C 1
ATOM 4898 O O . THR B 1 322 ? -31.330 1.572 21.980 1.00 28.74 322 THR A O 1
ATOM 4902 N N . THR B 1 323 ? -29.499 2.320 23.053 1.00 28.71 323 THR A N 1
ATOM 4903 C CA . THR B 1 323 ? -30.212 2.386 24.319 1.00 26.66 323 THR A CA 1
ATOM 4904 C C . THR B 1 323 ? -30.427 3.817 24.795 1.00 30.29 323 THR A C 1
ATOM 4905 O O . THR B 1 323 ? -29.534 4.657 24.716 1.00 29.99 323 THR A O 1
ATOM 4909 N N . ILE B 1 324 ? -31.637 4.073 25.276 1.00 26.94 324 ILE A N 1
ATOM 4910 C CA . ILE B 1 324 ? -32.018 5.352 25.849 1.00 25.96 324 ILE A CA 1
ATOM 4911 C C . ILE B 1 324 ? -32.300 5.118 27.322 1.00 28.14 324 ILE A C 1
ATOM 4912 O O . ILE B 1 324 ? -33.215 4.370 27.656 1.00 28.89 324 ILE A O 1
ATOM 4917 N N . LEU B 1 325 ? -31.526 5.750 28.197 1.00 30.99 325 LEU A N 1
ATOM 4918 C CA . LEU B 1 325 ? -31.691 5.567 29.627 1.00 31.68 325 LEU A CA 1
ATOM 4919 C C . LEU B 1 325 ? -32.677 6.571 30.169 1.00 35.31 325 LEU A C 1
ATOM 4920 O O . LEU B 1 325 ? -32.842 7.652 29.604 1.00 36.81 325 LEU A O 1
ATOM 4925 N N . LEU B 1 326 ? -33.356 6.195 31.249 1.00 32.84 326 LEU A N 1
ATOM 4926 C CA . LEU B 1 326 ? -34.098 7.152 32.058 1.00 33.11 326 LEU A CA 1
ATOM 4927 C C . LEU B 1 326 ? -33.044 7.960 32.844 1.00 38.11 326 LEU A C 1
ATOM 4928 O O . LEU B 1 326 ? -31.891 7.532 32.940 1.00 31.46 326 LEU A O 1
ATOM 4933 N N . PRO B 1 327 ? -33.429 9.125 33.396 1.00 37.57 327 PRO A N 1
ATOM 4934 C CA . PRO B 1 327 ? -32.481 9.944 34.166 1.00 41.79 327 PRO A CA 1
ATOM 4935 C C . PRO B 1 327 ? -31.890 9.188 35.352 1.00 45.47 327 PRO A C 1
ATOM 4936 O O . PRO B 1 327 ? -32.581 8.327 35.918 1.00 42.01 327 PRO A O 1
ATOM 4940 N N . ARG B 1 328 ? -30.645 9.502 35.718 1.00 43.84 328 ARG A N 1
ATOM 4941 C CA . ARG B 1 328 ? -29.953 8.822 36.822 1.00 48.54 328 ARG A CA 1
ATOM 4942 C C . ARG B 1 328 ? -30.789 8.720 38.098 1.00 43.33 328 ARG A C 1
ATOM 4943 O O . ARG B 1 328 ? -30.775 7.685 38.767 1.00 37.01 328 ARG A O 1
ATOM 4945 N N . GLU B 1 329 ? -31.518 9.783 38.429 1.00 42.34 329 GLU A N 1
ATOM 4946 C CA . GLU B 1 329 ? -32.342 9.779 39.640 1.00 42.45 329 GLU A CA 1
ATOM 4947 C C . GLU B 1 329 ? -33.440 8.725 39.529 1.00 47.11 329 GLU A C 1
ATOM 4948 O O . GLU B 1 329 ? -33.627 7.906 40.440 1.00 46.21 329 GLU A O 1
ATOM 4950 N N . ALA B 1 330 ? -34.152 8.746 38.404 1.00 43.59 330 ALA A N 1
ATOM 4951 C CA . ALA B 1 330 ? -35.139 7.712 38.097 1.00 44.85 330 ALA A CA 1
ATOM 4952 C C . ALA B 1 330 ? -34.527 6.318 38.248 1.00 43.67 330 ALA A C 1
ATOM 4953 O O . ALA B 1 330 ? -35.145 5.408 38.808 1.00 45.27 330 ALA A O 1
ATOM 4955 N N . ARG B 1 331 ? -33.292 6.174 37.769 1.00 45.83 331 ARG A N 1
ATOM 4956 C CA . ARG B 1 331 ? -32.568 4.905 37.811 1.00 41.04 331 ARG A CA 1
ATOM 4957 C C . ARG B 1 331 ? -32.129 4.536 39.224 1.00 48.42 331 ARG A C 1
ATOM 4958 O O . ARG B 1 331 ? -32.508 3.483 39.759 1.00 44.05 331 ARG A O 1
ATOM 4966 N N . ASN B 1 332 ? -31.312 5.409 39.812 1.00 55.02 332 ASN A N 1
ATOM 4967 C CA . ASN B 1 332 ? -30.716 5.174 41.126 1.00 54.09 332 ASN A CA 1
ATOM 4968 C C . ASN B 1 332 ? -31.764 4.960 42.219 1.00 51.26 332 ASN A C 1
ATOM 4969 O O . ASN B 1 332 ? -31.595 4.090 43.067 1.00 45.34 332 ASN A O 1
ATOM 4974 N N . GLU B 1 333 ? -32.846 5.744 42.171 1.00 50.74 333 GLU A N 1
ATOM 4975 C CA . GLU B 1 333 ? -33.943 5.636 43.137 1.00 52.71 333 GLU A CA 1
ATOM 4976 C C . GLU B 1 333 ? -35.016 4.601 42.720 1.00 53.47 333 GLU A C 1
ATOM 4977 O O . GLU B 1 333 ? -36.015 4.411 43.425 1.00 48.95 333 GLU A O 1
ATOM 4979 N N . GLU B 1 334 ? -34.794 3.937 41.584 1.00 50.53 334 GLU A N 1
ATOM 4980 C CA . GLU B 1 334 ? -35.681 2.878 41.102 1.00 45.56 334 GLU A CA 1
ATOM 4981 C C . GLU B 1 334 ? -37.125 3.361 40.999 1.00 44.42 334 GLU A C 1
ATOM 4982 O O . GLU B 1 334 ? -38.055 2.674 41.431 1.00 43.17 334 GLU A O 1
ATOM 4988 N N . LEU B 1 335 ? -37.295 4.553 40.425 1.00 43.85 335 LEU A N 1
ATOM 4989 C CA . LEU B 1 335 ? -38.601 5.199 40.330 1.00 44.22 335 LEU A CA 1
ATOM 4990 C C . LEU B 1 335 ? -39.598 4.479 39.413 1.00 40.56 335 LEU A C 1
ATOM 4991 O O . LEU B 1 335 ? -40.803 4.666 39.549 1.00 42.55 335 LEU A O 1
ATOM 4993 N N . VAL B 1 336 ? -39.107 3.669 38.480 1.00 37.08 336 VAL A N 1
ATOM 4994 C CA . VAL B 1 336 ? -40.003 2.939 37.590 1.00 36.89 336 VAL A CA 1
ATOM 4995 C C . VAL B 1 336 ? -39.808 1.455 37.793 1.00 34.69 336 VAL A C 1
ATOM 4996 O O . VAL B 1 336 ? -38.899 0.841 37.220 1.00 35.41 336 VAL A O 1
ATOM 5000 N N . SER B 1 337 ? -40.667 0.877 38.623 1.00 34.49 337 SER A N 1
ATOM 5001 C CA . SER B 1 337 ? -40.479 -0.494 39.065 1.00 33.71 337 SER A CA 1
ATOM 5002 C C . SER B 1 337 ? -41.803 -1.220 39.245 1.00 34.54 337 SER A C 1
ATOM 5003 O O . SER B 1 337 ? -42.870 -0.604 39.286 1.00 31.84 337 SER A O 1
ATOM 5006 N N . PHE B 1 338 ? -41.716 -2.536 39.384 1.00 34.74 338 PHE A N 1
ATOM 5007 C CA . PHE B 1 338 ? -42.893 -3.385 39.375 1.00 39.42 338 PHE A CA 1
ATOM 5008 C C . PHE B 1 338 ? -42.762 -4.475 40.428 1.00 39.07 338 PHE A C 1
ATOM 5009 O O . PHE B 1 338 ? -41.647 -4.865 40.768 1.00 41.72 338 PHE A O 1
ATOM 5017 N N . PRO B 1 339 ? -43.900 -4.981 40.939 1.00 39.83 339 PRO A N 1
ATOM 5018 C CA . PRO B 1 339 ? -43.836 -6.125 41.857 1.00 42.88 339 PRO A CA 1
ATOM 5019 C C . PRO B 1 339 ? -43.549 -7.378 41.042 1.00 38.09 339 PRO A C 1
ATOM 5020 O O . PRO B 1 339 ? -43.655 -7.336 39.821 1.00 39.47 339 PRO A O 1
ATOM 5024 N N . VAL B 1 340 ? -43.211 -8.480 41.696 1.00 35.41 340 VAL A N 1
ATOM 5025 C CA . VAL B 1 340 ? -42.743 -9.657 40.978 1.00 41.38 340 VAL A CA 1
ATOM 5026 C C . VAL B 1 340 ? -43.782 -10.334 40.081 1.00 41.42 340 VAL A C 1
ATOM 5027 O O . VAL B 1 340 ? -43.430 -11.208 39.274 1.00 39.40 340 VAL A O 1
ATOM 5031 N N . GLU B 1 341 ? -45.049 -9.942 40.203 1.00 35.55 341 GLU A N 1
ATOM 5032 C CA . GLU B 1 341 ? -46.059 -10.464 39.278 1.00 44.08 341 GLU A CA 1
ATOM 5033 C C . GLU B 1 341 ? -46.258 -9.555 38.046 1.00 46.12 341 GLU A C 1
ATOM 5034 O O . GLU B 1 341 ? -47.106 -9.823 37.183 1.00 42.78 341 GLU A O 1
ATOM 5040 N N . GLY B 1 342 ? -45.472 -8.483 37.973 1.00 39.66 342 GLY A N 1
ATOM 5041 C CA . GLY B 1 342 ? -45.462 -7.638 36.793 1.00 36.33 342 GLY A CA 1
ATOM 5042 C C . GLY B 1 342 ? -46.448 -6.487 36.837 1.00 35.27 342 GLY A C 1
ATOM 5043 O O . GLY B 1 342 ? -46.939 -6.101 37.890 1.00 35.86 342 GLY A O 1
ATOM 5044 N N . GLY B 1 343 ? -46.738 -5.948 35.663 1.00 30.54 343 GLY A N 1
ATOM 5045 C CA . GLY B 1 343 ? -47.649 -4.832 35.518 1.00 27.23 343 GLY A CA 1
ATOM 5046 C C . GLY B 1 343 ? -47.592 -4.386 34.066 1.00 30.30 343 GLY A C 1
ATOM 5047 O O . GLY B 1 343 ? -47.210 -5.169 33.183 1.00 32.22 343 GLY A O 1
ATOM 5048 N N . GLU B 1 344 ? -47.964 -3.136 33.813 1.00 26.50 344 GLU A N 1
ATOM 5049 C CA . GLU B 1 344 ? -47.965 -2.612 32.463 1.00 29.97 344 GLU A CA 1
ATOM 5050 C C . GLU B 1 344 ? -47.071 -1.372 32.409 1.00 28.87 344 GLU A C 1
ATOM 5051 O O . GLU B 1 344 ? -46.973 -0.625 33.386 1.00 27.13 344 GLU A O 1
ATOM 5057 N N . LEU B 1 345 ? -46.436 -1.157 31.259 1.00 27.66 345 LEU A N 1
ATOM 5058 C CA . LEU B 1 345 ? -45.556 -0.011 31.032 1.00 27.86 345 LEU A CA 1
ATOM 5059 C C . LEU B 1 345 ? -45.800 0.581 29.638 1.00 27.33 345 LEU A C 1
ATOM 5060 O O . LEU B 1 345 ? -45.659 -0.109 28.624 1.00 26.84 345 LEU A O 1
ATOM 5065 N N . GLY B 1 346 ? -46.149 1.859 29.581 1.00 27.32 346 GLY A N 1
ATOM 5066 C CA . GLY B 1 346 ? -46.323 2.525 28.303 1.00 26.29 346 GLY A CA 1
ATOM 5067 C C . GLY B 1 346 ? -45.232 3.543 28.022 1.00 28.58 346 GLY A C 1
ATOM 5068 O O . GLY B 1 346 ? -44.787 4.270 28.924 1.00 27.88 346 GLY A O 1
ATOM 5069 N N . VAL B 1 347 ? -44.789 3.590 26.767 1.00 25.79 347 VAL A N 1
ATOM 5070 C CA . VAL B 1 347 ? -43.791 4.563 26.349 1.00 27.33 347 VAL A CA 1
ATOM 5071 C C . VAL B 1 347 ? -44.139 5.107 24.979 1.00 26.38 347 VAL A C 1
ATOM 5072 O O . VAL B 1 347 ? -44.459 4.350 24.067 1.00 25.26 347 VAL A O 1
ATOM 5076 N N . GLU B 1 348 ? -44.103 6.429 24.851 1.00 24.37 348 GLU A N 1
ATOM 5077 C CA . GLU B 1 348 ? -44.181 7.066 23.546 1.00 28.13 348 GLU A CA 1
ATOM 5078 C C . GLU B 1 348 ? -42.766 7.447 23.158 1.00 28.98 348 GLU A C 1
ATOM 5079 O O . GLU B 1 348 ? -42.059 8.113 23.927 1.00 29.09 348 GLU A O 1
ATOM 5085 N N . MET B 1 349 ? -42.343 6.987 21.984 1.00 25.10 349 MET A N 1
ATOM 5086 C CA . MET B 1 349 ? -41.001 7.240 21.484 1.00 24.27 349 MET A CA 1
ATOM 5087 C C . MET B 1 349 ? -41.074 8.083 20.230 1.00 31.73 349 MET A C 1
ATOM 5088 O O . MET B 1 349 ? -41.970 7.884 19.390 1.00 26.20 349 MET A O 1
ATOM 5093 N N . HIS B 1 350 ? -40.130 9.016 20.099 1.00 27.04 350 HIS A N 1
ATOM 5094 C CA . HIS B 1 350 ? -40.019 9.834 18.895 1.00 30.43 350 HIS A CA 1
ATOM 5095 C C . HIS B 1 350 ? -38.628 9.683 18.308 1.00 32.50 350 HIS A C 1
ATOM 5096 O O . HIS B 1 350 ? -37.617 9.843 18.999 1.00 30.32 350 HIS A O 1
ATOM 5103 N N . ILE B 1 351 ? -38.576 9.331 17.034 1.00 28.67 351 ILE A N 1
ATOM 5104 C CA . ILE B 1 351 ? -37.320 9.334 16.320 1.00 29.36 351 ILE A CA 1
ATOM 5105 C C . ILE B 1 351 ? -37.405 10.500 15.360 1.00 33.53 351 ILE A C 1
ATOM 5106 O O . ILE B 1 351 ? -38.159 10.448 14.394 1.00 30.91 351 ILE A O 1
ATOM 5111 N N . SER B 1 352 ? -36.647 11.560 15.639 1.00 28.92 352 SER A N 1
ATOM 5112 C CA . SER B 1 352 ? -36.826 12.807 14.906 1.00 35.63 352 SER A CA 1
ATOM 5113 C C . SER B 1 352 ? -35.571 13.289 14.180 1.00 34.09 352 SER A C 1
ATOM 5114 O O . SER B 1 352 ? -34.465 13.304 14.736 1.00 30.66 352 SER A O 1
ATOM 5117 N N . ALA B 1 353 ? -35.764 13.657 12.916 1.00 33.81 353 ALA A N 1
ATOM 5118 C CA . ALA B 1 353 ? -34.706 14.234 12.096 1.00 36.99 353 ALA A CA 1
ATOM 5119 C C . ALA B 1 353 ? -34.197 15.547 12.700 1.00 38.41 353 ALA A C 1
ATOM 5120 O O . ALA B 1 353 ? -34.981 16.443 13.015 1.00 36.75 353 ALA A O 1
ATOM 5122 N N . SER B 1 354 ? -32.882 15.658 12.847 1.00 33.70 354 SER A N 1
ATOM 5123 C CA . SER B 1 354 ? -32.279 16.860 13.407 1.00 38.82 354 SER A CA 1
ATOM 5124 C C . SER B 1 354 ? -32.053 17.956 12.357 1.00 43.51 354 SER A C 1
ATOM 5125 O O . SER B 1 354 ? -31.830 19.107 12.717 1.00 44.15 354 SER A O 1
ATOM 5128 N N . ASP B 1 355 ? -32.122 17.603 11.070 1.00 41.72 355 ASP A N 1
ATOM 5129 C CA . ASP B 1 355 ? -32.044 18.598 9.987 1.00 39.68 355 ASP A CA 1
ATOM 5130 C C . ASP B 1 355 ? -32.755 18.126 8.710 1.00 40.97 355 ASP A C 1
ATOM 5131 O O . ASP B 1 355 ? -33.401 17.076 8.719 1.00 41.99 355 ASP A O 1
ATOM 5136 N N . LYS B 1 356 ? -32.637 18.891 7.624 1.00 39.72 356 LYS A N 1
ATOM 5137 C CA . LYS B 1 356 ? -33.429 18.637 6.410 1.00 36.29 356 LYS A CA 1
ATOM 5138 C C . LYS B 1 356 ? -32.908 17.503 5.519 1.00 40.21 356 LYS A C 1
ATOM 5139 O O . LYS B 1 356 ? -33.602 17.067 4.601 1.00 40.70 356 LYS A O 1
ATOM 5141 N N . THR B 1 357 ? -31.697 17.023 5.791 1.00 39.88 357 THR A N 1
ATOM 5142 C CA . THR B 1 357 ? -31.141 15.913 5.029 1.00 35.48 357 THR A CA 1
ATOM 5143 C C . THR B 1 357 ? -31.875 14.598 5.291 1.00 37.45 357 THR A C 1
ATOM 5144 O O . THR B 1 357 ? -31.836 13.692 4.461 1.00 40.92 357 THR A O 1
ATOM 5148 N N . LEU B 1 358 ? -32.534 14.494 6.440 1.00 33.68 358 LEU A N 1
ATOM 5149 C CA . LEU B 1 358 ? -33.180 13.240 6.857 1.00 35.62 358 LEU A CA 1
ATOM 5150 C C . LEU B 1 358 ? -32.182 12.091 6.924 1.00 29.26 358 LEU A C 1
ATOM 5151 O O . LEU B 1 358 ? -32.532 10.944 6.658 1.00 36.02 358 LEU A O 1
ATOM 5156 N N . ARG B 1 359 ? -30.939 12.413 7.257 1.00 31.05 359 ARG A N 1
ATOM 5157 C CA . ARG B 1 359 ? -29.917 11.410 7.503 1.00 39.28 359 ARG A CA 1
ATOM 5158 C C . ARG B 1 359 ? -29.535 11.340 8.981 1.00 35.78 359 ARG A C 1
ATOM 5159 O O . ARG B 1 359 ? -28.955 10.351 9.411 1.00 31.72 359 ARG A O 1
ATOM 5167 N N . PHE B 1 360 ? -29.847 12.383 9.755 1.00 32.36 360 PHE A N 1
ATOM 5168 C CA . PHE B 1 360 ? -29.446 12.413 11.165 1.00 35.08 360 PHE A CA 1
ATOM 5169 C C . PHE B 1 360 ? -30.631 12.556 12.115 1.00 33.54 360 PHE A C 1
ATOM 5170 O O . PHE B 1 360 ? -31.486 13.432 11.938 1.00 34.85 360 PHE A O 1
ATOM 5178 N N . TYR B 1 361 ? -30.681 11.682 13.116 1.00 29.61 361 TYR A N 1
ATOM 5179 C CA . TYR B 1 361 ? -31.843 11.606 13.994 1.00 33.39 361 TYR A CA 1
ATOM 5180 C C . TYR B 1 361 ? -31.469 11.675 15.447 1.00 28.85 361 TYR A C 1
ATOM 5181 O O . TYR B 1 361 ? -30.340 11.381 15.801 1.00 24.98 361 TYR A O 1
ATOM 5190 N N . THR B 1 362 ? -32.428 12.083 16.272 1.00 29.88 362 THR A N 1
ATOM 5191 C CA . THR B 1 362 ? -32.352 11.884 17.707 1.00 33.60 362 THR A CA 1
ATOM 5192 C C . THR B 1 362 ? -33.515 10.996 18.111 1.00 34.62 362 THR A C 1
ATOM 5193 O O . THR B 1 362 ? -34.467 10.811 17.338 1.00 36.52 362 THR A O 1
ATOM 5197 N N . ILE B 1 363 ? -33.428 10.455 19.320 1.00 28.07 363 ILE A N 1
ATOM 5198 C CA . ILE B 1 363 ? -34.487 9.662 19.915 1.00 28.09 363 ILE A CA 1
ATOM 5199 C C . ILE B 1 363 ? -34.830 10.201 21.278 1.00 34.85 363 ILE A C 1
ATOM 5200 O O . ILE B 1 363 ? -33.951 10.340 22.132 1.00 34.33 363 ILE A O 1
ATOM 5205 N N . GLU B 1 364 ? -36.111 10.467 21.498 1.00 30.48 364 GLU A N 1
ATOM 5206 C CA . GLU B 1 364 ? -36.588 10.824 22.817 1.00 30.57 364 GLU A CA 1
ATOM 5207 C C . GLU B 1 364 ? -37.796 9.954 23.155 1.00 36.87 364 GLU A C 1
ATOM 5208 O O . GLU B 1 364 ? -38.470 9.416 22.261 1.00 27.74 364 GLU A O 1
ATOM 5214 N N . LEU B 1 365 ? -38.056 9.803 24.448 1.00 32.72 365 LEU A N 1
ATOM 5215 C CA . LEU B 1 365 ? -39.157 8.974 24.932 1.00 31.27 365 LEU A CA 1
ATOM 5216 C C . LEU B 1 365 ? -39.846 9.640 26.111 1.00 36.93 365 LEU A C 1
ATOM 5217 O O . LEU B 1 365 ? -39.248 10.460 26.810 1.00 37.22 365 LEU A O 1
ATOM 5222 N N . GLU B 1 366 ? -41.097 9.258 26.344 1.00 28.95 366 GLU A N 1
ATOM 5223 C CA . GLU B 1 366 ? -41.841 9.755 27.481 1.00 30.82 366 GLU A CA 1
ATOM 5224 C C . GLU B 1 366 ? -42.676 8.601 28.018 1.00 30.41 366 GLU A C 1
ATOM 5225 O O . GLU B 1 366 ? -43.389 7.941 27.254 1.00 32.17 366 GLU A O 1
ATOM 5231 N N . LEU B 1 367 ? -42.567 8.349 29.321 1.00 32.17 367 LEU A N 1
ATOM 5232 C CA . LEU B 1 367 ? -43.360 7.331 30.003 1.00 34.32 367 LEU A CA 1
ATOM 5233 C C . LEU B 1 367 ? -44.841 7.707 29.995 1.00 31.83 367 LEU A C 1
ATOM 5234 O O . LEU B 1 367 ? -45.711 6.848 29.804 1.00 36.72 367 LEU A O 1
ATOM 5239 N N . GLU C 1 22 ? -34.596 26.312 12.650 1.00 61.47 22 GLU E N 1
ATOM 5240 C CA . GLU C 1 22 ? -33.731 25.758 11.626 1.00 67.96 22 GLU E CA 1
ATOM 5241 C C . GLU C 1 22 ? -33.559 26.764 10.510 1.00 73.77 22 GLU E C 1
ATOM 5242 O O . GLU C 1 22 ? -32.464 27.064 10.113 1.00 65.35 22 GLU E O 1
ATOM 5244 N N . SER C 1 23 ? -34.689 27.288 10.042 1.00 70.15 23 SER E N 1
ATOM 5245 C CA . SER C 1 23 ? -34.783 28.391 9.108 1.00 64.26 23 SER E CA 1
ATOM 5246 C C . SER C 1 23 ? -34.003 29.620 9.537 1.00 64.20 23 SER E C 1
ATOM 5247 O O . SER C 1 23 ? -33.979 30.604 8.839 1.00 62.91 23 SER E O 1
ATOM 5249 N N . TYR C 1 24 ? -33.345 29.556 10.680 1.00 66.30 24 TYR E N 1
ATOM 5250 C CA . TYR C 1 24 ? -32.489 30.653 11.093 1.00 67.95 24 TYR E CA 1
ATOM 5251 C C . TYR C 1 24 ? -31.326 30.862 10.143 1.00 64.45 24 TYR E C 1
ATOM 5252 O O . TYR C 1 24 ? -31.070 31.976 9.741 1.00 76.21 24 TYR E O 1
ATOM 5254 N N . SER C 1 25 ? -30.610 29.812 9.802 1.00 65.11 25 SER E N 1
ATOM 5255 C CA . SER C 1 25 ? -29.450 29.965 8.955 1.00 69.69 25 SER E CA 1
ATOM 5256 C C . SER C 1 25 ? -29.835 30.689 7.682 1.00 70.79 25 SER E C 1
ATOM 5257 O O . SER C 1 25 ? -29.148 31.567 7.225 1.00 77.00 25 SER E O 1
ATOM 5259 N N . ASP C 1 26 ? -30.959 30.306 7.115 1.00 64.37 26 ASP E N 1
ATOM 5260 C CA . ASP C 1 26 ? -31.458 30.949 5.938 1.00 59.55 26 ASP E CA 1
ATOM 5261 C C . ASP C 1 26 ? -31.654 32.421 6.171 1.00 58.95 26 ASP E C 1
ATOM 5262 O O . ASP C 1 26 ? -31.211 33.228 5.410 1.00 61.55 26 ASP E O 1
ATOM 5264 N N . LEU C 1 27 ? -32.332 32.774 7.237 1.00 53.75 27 LEU E N 1
ATOM 5265 C CA . LEU C 1 27 ? -32.703 34.136 7.427 1.00 50.98 27 LEU E CA 1
ATOM 5266 C C . LEU C 1 27 ? -31.553 35.082 7.495 1.00 55.85 27 LEU E C 1
ATOM 5267 O O . LEU C 1 27 ? -31.637 36.160 7.010 1.00 57.13 27 LEU E O 1
ATOM 5272 N N . ALA C 1 28 ? -30.471 34.679 8.122 1.00 60.33 28 ALA E N 1
ATOM 5273 C CA . ALA C 1 28 ? -29.369 35.581 8.357 1.00 61.20 28 ALA E CA 1
ATOM 5274 C C . ALA C 1 28 ? -28.643 35.899 7.080 1.00 55.00 28 ALA E C 1
ATOM 5275 O O . ALA C 1 28 ? -28.213 36.996 6.889 1.00 55.04 28 ALA E O 1
ATOM 5277 N N . VAL C 1 29 ? -28.516 34.921 6.207 1.00 56.07 29 VAL E N 1
ATOM 5278 C CA . VAL C 1 29 ? -27.954 35.157 4.907 1.00 51.07 29 VAL E CA 1
ATOM 5279 C C . VAL C 1 29 ? -28.830 36.129 4.125 1.00 55.68 29 VAL E C 1
ATOM 5280 O O . VAL C 1 29 ? -28.306 36.986 3.453 1.00 52.96 29 VAL E O 1
ATOM 5284 N N . HIS C 1 30 ? -30.152 35.990 4.211 1.00 51.42 30 HIS E N 1
ATOM 5285 C CA . HIS C 1 30 ? -31.060 36.831 3.447 1.00 51.30 30 HIS E CA 1
ATOM 5286 C C . HIS C 1 30 ? -31.050 38.265 3.904 1.00 49.95 30 HIS E C 1
ATOM 5287 O O . HIS C 1 30 ? -31.115 39.170 3.144 1.00 50.60 30 HIS E O 1
ATOM 5294 N N . ARG C 1 31 ? -30.895 38.459 5.177 1.00 52.63 31 ARG E N 1
ATOM 5295 C CA . ARG C 1 31 ? -30.778 39.803 5.728 1.00 55.10 31 ARG E CA 1
ATOM 5296 C C . ARG C 1 31 ? -29.667 40.568 5.010 1.00 55.31 31 ARG E C 1
ATOM 5297 O O . ARG C 1 31 ? -29.821 41.748 4.678 1.00 57.58 31 ARG E O 1
ATOM 5305 N N . LEU C 1 32 ? -28.564 39.876 4.737 1.00 60.92 32 LEU E N 1
ATOM 5306 C CA . LEU C 1 32 ? -27.438 40.475 4.022 1.00 58.79 32 LEU E CA 1
ATOM 5307 C C . LEU C 1 32 ? -27.794 40.888 2.587 1.00 52.13 32 LEU E C 1
ATOM 5308 O O . LEU C 1 32 ? -27.352 41.941 2.113 1.00 48.56 32 LEU E O 1
ATOM 5313 N N . MET C 1 33 ? -28.591 40.071 1.900 1.00 48.55 33 MET E N 1
ATOM 5314 C CA . MET C 1 33 ? -29.090 40.459 0.586 1.00 44.66 33 MET E CA 1
ATOM 5315 C C . MET C 1 33 ? -29.927 41.725 0.737 1.00 42.30 33 MET E C 1
ATOM 5316 O O . MET C 1 33 ? -29.767 42.692 -0.015 1.00 35.22 33 MET E O 1
ATOM 5321 N N . LEU C 1 34 ? -30.813 41.720 1.726 1.00 44.10 34 LEU E N 1
ATOM 5322 C CA . LEU C 1 34 ? -31.679 42.869 1.964 1.00 45.08 34 LEU E CA 1
ATOM 5323 C C . LEU C 1 34 ? -30.902 44.090 2.460 1.00 41.68 34 LEU E C 1
ATOM 5324 O O . LEU C 1 34 ? -31.394 45.210 2.364 1.00 45.71 34 LEU E O 1
ATOM 5329 N N . GLU C 1 35 ? -29.687 43.870 2.962 1.00 44.74 35 GLU E N 1
ATOM 5330 C CA . GLU C 1 35 ? -28.822 44.959 3.431 1.00 50.65 35 GLU E CA 1
ATOM 5331 C C . GLU C 1 35 ? -27.929 45.532 2.338 1.00 50.27 35 GLU E C 1
ATOM 5332 O O . GLU C 1 35 ? -27.304 46.578 2.521 1.00 49.85 35 GLU E O 1
ATOM 5338 N N . ASP C 1 36 ? -27.860 44.843 1.205 1.00 40.95 36 ASP E N 1
ATOM 5339 C CA . ASP C 1 36 ? -27.044 45.308 0.092 1.00 36.78 36 ASP E CA 1
ATOM 5340 C C . ASP C 1 36 ? -27.884 46.258 -0.765 1.00 45.92 36 ASP E C 1
ATOM 5341 O O . ASP C 1 36 ? -28.911 45.875 -1.332 1.00 41.04 36 ASP E O 1
ATOM 5346 N N . ALA C 1 37 ? -27.450 47.508 -0.841 1.00 43.00 37 ALA E N 1
ATOM 5347 C CA . ALA C 1 37 ? -28.177 48.516 -1.590 1.00 45.88 37 ALA E CA 1
ATOM 5348 C C . ALA C 1 37 ? -28.094 48.233 -3.083 1.00 41.90 37 ALA E C 1
ATOM 5349 O O . ALA C 1 37 ? -29.047 48.483 -3.823 1.00 39.83 37 ALA E O 1
ATOM 5351 N N . GLN C 1 38 ? -26.953 47.719 -3.529 1.00 41.32 38 GLN E N 1
ATOM 5352 C CA . GLN C 1 38 ? -26.758 47.486 -4.957 1.00 38.82 38 GLN E CA 1
ATOM 5353 C C . GLN C 1 38 ? -27.654 46.353 -5.443 1.00 43.78 38 GLN E C 1
ATOM 5354 O O . GLN C 1 38 ? -28.288 46.454 -6.496 1.00 40.00 38 GLN E O 1
ATOM 5360 N N . ARG C 1 39 ? -27.714 45.284 -4.654 1.00 38.25 39 ARG E N 1
ATOM 5361 C CA . ARG C 1 39 ? -28.537 44.129 -4.994 1.00 44.17 39 ARG E CA 1
ATOM 5362 C C . ARG C 1 39 ? -30.019 44.468 -5.026 1.00 41.28 39 ARG E C 1
ATOM 5363 O O . ARG C 1 39 ? -30.709 44.188 -6.015 1.00 37.95 39 ARG E O 1
ATOM 5371 N N . MET C 1 40 ? -30.506 45.028 -3.921 1.00 32.78 40 MET E N 1
ATOM 5372 C CA . MET C 1 40 ? -31.896 45.452 -3.827 1.00 42.10 40 MET E CA 1
ATOM 5373 C C . MET C 1 40 ? -32.220 46.352 -5.000 1.00 42.70 40 MET E C 1
ATOM 5374 O O . MET C 1 40 ? -33.149 46.081 -5.752 1.00 34.39 40 MET E O 1
ATOM 5379 N N . SER C 1 41 ? -31.417 47.398 -5.177 1.00 41.02 41 SER E N 1
ATOM 5380 C CA . SER C 1 41 ? -31.642 48.335 -6.267 1.00 44.59 41 SER E CA 1
ATOM 5381 C C . SER C 1 41 ? -31.714 47.656 -7.638 1.00 42.02 41 SER E C 1
ATOM 5382 O O . SER C 1 41 ? -32.603 47.962 -8.422 1.00 39.14 41 SER E O 1
ATOM 5385 N N . PHE C 1 42 ? -30.784 46.746 -7.924 1.00 42.67 42 PHE E N 1
ATOM 5386 C CA . PHE C 1 42 ? -30.754 46.119 -9.242 1.00 39.54 42 PHE E CA 1
ATOM 5387 C C . PHE C 1 42 ? -32.098 45.472 -9.566 1.00 39.75 42 PHE E C 1
ATOM 5388 O O . PHE C 1 42 ? -32.703 45.733 -10.606 1.00 40.53 42 PHE E O 1
ATOM 5396 N N . TYR C 1 43 ? -32.579 44.657 -8.640 1.00 37.77 43 TYR E N 1
ATOM 5397 C CA . TYR C 1 43 ? -33.825 43.939 -8.842 1.00 42.17 43 TYR E CA 1
ATOM 5398 C C . TYR C 1 43 ? -35.069 44.822 -8.782 1.00 41.89 43 TYR E C 1
ATOM 5399 O O . TYR C 1 43 ? -35.963 44.684 -9.611 1.00 38.44 43 TYR E O 1
ATOM 5408 N N . ARG C 1 44 ? -35.125 45.723 -7.805 1.00 42.80 44 ARG E N 1
ATOM 5409 C CA . ARG C 1 44 ? -36.272 46.619 -7.668 1.00 46.78 44 ARG E CA 1
ATOM 5410 C C . ARG C 1 44 ? -36.497 47.368 -8.971 1.00 43.97 44 ARG E C 1
ATOM 5411 O O . ARG C 1 44 ? -37.595 47.350 -9.535 1.00 45.53 44 ARG E O 1
ATOM 5419 N N . LYS C 1 45 ? -35.435 47.996 -9.461 1.00 41.12 45 LYS E N 1
ATOM 5420 C CA . LYS C 1 45 ? -35.515 48.769 -10.692 1.00 47.39 45 LYS E CA 1
ATOM 5421 C C . LYS C 1 45 ? -35.856 47.897 -11.908 1.00 47.55 45 LYS E C 1
ATOM 5422 O O . LYS C 1 45 ? -36.677 48.275 -12.734 1.00 44.71 45 LYS E O 1
ATOM 5427 N N . SER C 1 46 ? -35.232 46.727 -12.001 1.00 46.95 46 SER E N 1
ATOM 5428 C CA . SER C 1 46 ? -35.477 45.825 -13.119 1.00 47.30 46 SER E CA 1
ATOM 5429 C C . SER C 1 46 ? -36.935 45.383 -13.171 1.00 43.61 46 SER E C 1
ATOM 5430 O O . SER C 1 46 ? -37.545 45.392 -14.232 1.00 43.38 46 SER E O 1
ATOM 5433 N N . ILE C 1 47 ? -37.495 45.023 -12.021 1.00 40.48 47 ILE E N 1
ATOM 5434 C CA . ILE C 1 47 ? -38.892 44.596 -11.947 1.00 43.15 47 ILE E CA 1
ATOM 5435 C C . ILE C 1 47 ? -39.832 45.754 -12.293 1.00 51.67 47 ILE E C 1
ATOM 5436 O O . ILE C 1 47 ? -40.849 45.572 -12.976 1.00 50.93 47 ILE E O 1
ATOM 5441 N N . GLU C 1 48 ? -39.469 46.939 -11.811 1.00 47.53 48 GLU E N 1
ATOM 5442 C CA . GLU C 1 48 ? -40.135 48.198 -12.136 1.00 48.93 48 GLU E CA 1
ATOM 5443 C C . GLU C 1 48 ? -40.191 48.421 -13.650 1.00 51.30 48 GLU E C 1
ATOM 5444 O O . GLU C 1 48 ? -41.232 48.776 -14.198 1.00 51.29 48 GLU E O 1
ATOM 5450 N N . GLN C 1 49 ? -39.061 48.185 -14.313 1.00 50.28 49 GLN E N 1
ATOM 5451 C CA . GLN C 1 49 ? -38.888 48.479 -15.735 1.00 47.86 49 GLN E CA 1
ATOM 5452 C C . GLN C 1 49 ? -39.566 47.491 -16.694 1.00 54.88 49 GLN E C 1
ATOM 5453 O O . GLN C 1 49 ? -39.974 47.872 -17.797 1.00 57.70 49 GLN E O 1
ATOM 5459 N N . SER C 1 50 ? -39.709 46.236 -16.276 1.00 52.58 50 SER E N 1
ATOM 5460 C CA . SER C 1 50 ? -40.185 45.184 -17.185 1.00 55.46 50 SER E CA 1
ATOM 5461 C C . SER C 1 50 ? -41.556 45.431 -17.824 1.00 49.47 50 SER E C 1
ATOM 5462 O O . SER C 1 50 ? -42.515 45.790 -17.149 1.00 47.93 50 SER E O 1
ATOM 5465 N N . ALA C 1 51 ? -41.642 45.202 -19.129 1.00 47.60 51 ALA E N 1
ATOM 5466 C CA . ALA C 1 51 ? -42.906 45.344 -19.845 1.00 53.93 51 ALA E CA 1
ATOM 5467 C C . ALA C 1 51 ? -43.773 44.102 -19.691 1.00 51.86 51 ALA E C 1
ATOM 5468 O O . ALA C 1 51 ? -44.944 44.101 -20.079 1.00 51.64 51 ALA E O 1
ATOM 5470 N N . SER C 1 52 ? -43.200 43.045 -19.125 1.00 49.02 52 SER E N 1
ATOM 5471 C CA . SER C 1 52 ? -43.814 41.726 -19.221 1.00 46.35 52 SER E CA 1
ATOM 5472 C C . SER C 1 52 ? -44.477 41.225 -17.941 1.00 48.22 52 SER E C 1
ATOM 5473 O O . SER C 1 52 ? -45.069 40.141 -17.927 1.00 49.33 52 SER E O 1
ATOM 5476 N N . ILE C 1 53 ? -44.398 42.012 -16.877 1.00 45.87 53 ILE E N 1
ATOM 5477 C CA . ILE C 1 53 ? -44.919 41.588 -15.578 1.00 48.25 53 ILE E CA 1
ATOM 5478 C C . ILE C 1 53 ? -46.382 41.979 -15.408 1.00 45.17 53 ILE E C 1
ATOM 5479 O O . ILE C 1 53 ? -47.182 41.232 -14.831 1.00 46.22 53 ILE E O 1
ATOM 5484 N N . GLU C 1 54 ? -46.717 43.157 -15.928 1.00 53.78 54 GLU E N 1
ATOM 5485 C CA . GLU C 1 54 ? -48.068 43.717 -15.859 1.00 53.49 54 GLU E CA 1
ATOM 5486 C C . GLU C 1 54 ? -49.144 42.751 -16.365 1.00 49.47 54 GLU E C 1
ATOM 5487 O O . GLU C 1 54 ? -49.232 42.489 -17.561 1.00 50.26 54 GLU E O 1
ATOM 5493 N N . GLY C 1 55 ? -49.953 42.219 -15.451 1.00 49.73 55 GLY E N 1
ATOM 5494 C CA . GLY C 1 55 ? -51.060 41.348 -15.817 1.00 38.60 55 GLY E CA 1
ATOM 5495 C C . GLY C 1 55 ? -50.644 39.980 -16.315 1.00 47.33 55 GLY E C 1
ATOM 5496 O O . GLY C 1 55 ? -51.431 39.267 -16.952 1.00 50.28 55 GLY E O 1
ATOM 5497 N N . LYS C 1 56 ? -49.402 39.601 -16.031 1.00 49.40 56 LYS E N 1
ATOM 5498 C CA . LYS C 1 56 ? -48.901 38.309 -16.477 1.00 40.47 56 LYS E CA 1
ATOM 5499 C C . LYS C 1 56 ? -48.426 37.479 -15.287 1.00 44.32 56 LYS E C 1
ATOM 5500 O O . LYS C 1 56 ? -48.534 37.916 -14.137 1.00 43.62 56 LYS E O 1
ATOM 5504 N N . VAL C 1 57 ? -47.932 36.274 -15.559 1.00 40.96 57 VAL E N 1
ATOM 5505 C CA . VAL C 1 57 ? -47.524 35.358 -14.498 1.00 37.58 57 VAL E CA 1
ATOM 5506 C C . VAL C 1 57 ? -45.999 35.336 -14.346 1.00 36.47 57 VAL E C 1
ATOM 5507 O O . VAL C 1 57 ? -45.264 35.275 -15.339 1.00 37.63 57 VAL E O 1
ATOM 5511 N N . VAL C 1 58 ? -45.533 35.419 -13.101 1.00 37.00 58 VAL E N 1
ATOM 5512 C CA . VAL C 1 58 ? -44.100 35.474 -12.800 1.00 31.20 58 VAL E CA 1
ATOM 5513 C C . VAL C 1 58 ? -43.655 34.277 -11.946 1.00 28.37 58 VAL E C 1
ATOM 5514 O O . VAL C 1 58 ? -44.377 33.850 -11.045 1.00 27.38 58 VAL E O 1
ATOM 5518 N N . VAL C 1 59 ? -42.479 33.727 -12.257 1.00 23.45 59 VAL E N 1
ATOM 5519 C CA . VAL C 1 59 ? -41.886 32.679 -11.448 1.00 27.52 59 VAL E CA 1
ATOM 5520 C C . VAL C 1 59 ? -40.626 33.221 -10.774 1.00 31.08 59 VAL E C 1
ATOM 5521 O O . VAL C 1 59 ? -39.732 33.764 -11.441 1.00 26.89 59 VAL E O 1
ATOM 5525 N N . ASP C 1 60 ? -40.569 33.087 -9.450 1.00 29.46 60 ASP E N 1
ATOM 5526 C CA . ASP C 1 60 ? -39.376 33.464 -8.688 1.00 32.53 60 ASP E CA 1
ATOM 5527 C C . ASP C 1 60 ? -38.682 32.213 -8.176 1.00 26.96 60 ASP E C 1
ATOM 5528 O O . ASP C 1 60 ? -39.222 31.496 -7.328 1.00 29.10 60 ASP E O 1
ATOM 5533 N N . VAL C 1 61 ? -37.492 31.943 -8.696 1.00 24.33 61 VAL E N 1
ATOM 5534 C CA . VAL C 1 61 ? -36.773 30.728 -8.336 1.00 27.34 61 VAL E CA 1
ATOM 5535 C C . VAL C 1 61 ? -35.802 30.950 -7.180 1.00 31.60 61 VAL E C 1
ATOM 5536 O O . VAL C 1 61 ? -34.830 31.684 -7.325 1.00 28.27 61 VAL E O 1
ATOM 5540 N N . GLY C 1 62 ? -36.031 30.267 -6.058 1.00 31.73 62 GLY E N 1
ATOM 5541 C CA . GLY C 1 62 ? -35.156 30.396 -4.899 1.00 31.13 62 GLY E CA 1
ATOM 5542 C C . GLY C 1 62 ? -35.498 31.700 -4.197 1.00 27.75 62 GLY E C 1
ATOM 5543 O O . GLY C 1 62 ? -34.654 32.563 -4.006 1.00 23.79 62 GLY E O 1
ATOM 5544 N N . SER C 1 63 ? -36.760 31.851 -3.829 1.00 26.05 63 SER E N 1
ATOM 5545 C CA . SER C 1 63 ? -37.262 33.161 -3.467 1.00 32.52 63 SER E CA 1
ATOM 5546 C C . SER C 1 63 ? -36.858 33.629 -2.063 1.00 35.02 63 SER E C 1
ATOM 5547 O O . SER C 1 63 ? -36.923 34.828 -1.773 1.00 34.53 63 SER E O 1
ATOM 5550 N N . GLY C 1 64 ? -36.438 32.700 -1.203 1.00 29.81 64 GLY E N 1
ATOM 5551 C CA . GLY C 1 64 ? -36.041 33.050 0.160 1.00 32.57 64 GLY E CA 1
ATOM 5552 C C . GLY C 1 64 ? -37.113 33.829 0.910 1.00 34.25 64 GLY E C 1
ATOM 5553 O O . GLY C 1 64 ? -38.158 33.281 1.266 1.00 30.82 64 GLY E O 1
ATOM 5554 N N . THR C 1 65 ? -36.859 35.113 1.135 1.00 32.07 65 THR E N 1
ATOM 5555 C CA . THR C 1 65 ? -37.785 35.984 1.857 1.00 34.05 65 THR E CA 1
ATOM 5556 C C . THR C 1 65 ? -39.019 36.302 1.031 1.00 36.96 65 THR E C 1
ATOM 5557 O O . THR C 1 65 ? -40.051 36.732 1.569 1.00 35.30 65 THR E O 1
ATOM 5561 N N . GLY C 1 66 ? -38.910 36.112 -0.283 1.00 34.38 66 GLY E N 1
ATOM 5562 C CA . GLY C 1 66 ? -40.036 36.354 -1.177 1.00 34.14 66 GLY E CA 1
ATOM 5563 C C . GLY C 1 66 ? -40.087 37.784 -1.673 1.00 34.58 66 GLY E C 1
ATOM 5564 O O . GLY C 1 66 ? -41.075 38.219 -2.268 1.00 37.53 66 GLY E O 1
ATOM 5565 N N . ILE C 1 67 ? -39.007 38.519 -1.434 1.00 37.18 67 ILE E N 1
ATOM 5566 C CA . ILE C 1 67 ? -38.963 39.932 -1.792 1.00 37.75 67 ILE E CA 1
ATOM 5567 C C . ILE C 1 67 ? -39.189 40.169 -3.284 1.00 35.56 67 ILE E C 1
ATOM 5568 O O . ILE C 1 67 ? -39.997 41.016 -3.661 1.00 35.60 67 ILE E O 1
ATOM 5573 N N . LEU C 1 68 ? -38.480 39.415 -4.122 1.00 37.38 68 LEU E N 1
ATOM 5574 C CA . LEU C 1 68 ? -38.647 39.490 -5.569 1.00 35.21 68 LEU E CA 1
ATOM 5575 C C . LEU C 1 68 ? -40.101 39.246 -5.974 1.00 35.61 68 LEU E C 1
ATOM 5576 O O . LEU C 1 68 ? -40.643 39.939 -6.849 1.00 38.42 68 LEU E O 1
ATOM 5581 N N . SER C 1 69 ? -40.743 38.286 -5.316 1.00 34.22 69 SER E N 1
ATOM 5582 C CA . SER C 1 69 ? -42.108 37.912 -5.670 1.00 34.35 69 SER E CA 1
ATOM 5583 C C . SER C 1 69 ? -43.065 39.039 -5.330 1.00 40.02 69 SER E C 1
ATOM 5584 O O . SER C 1 69 ? -43.967 39.368 -6.108 1.00 36.94 69 SER E O 1
ATOM 5587 N N . MET C 1 70 ? -42.864 39.622 -4.150 1.00 39.32 70 MET E N 1
ATOM 5588 C CA . MET C 1 70 ? -43.736 40.684 -3.665 1.00 42.04 70 MET E CA 1
ATOM 5589 C C . MET C 1 70 ? -43.625 41.954 -4.509 1.00 40.59 70 MET E C 1
ATOM 5590 O O . MET C 1 70 ? -44.622 42.621 -4.766 1.00 41.27 70 MET E O 1
ATOM 5595 N N . TRP C 1 71 ? -42.416 42.264 -4.959 1.00 37.04 71 TRP E N 1
ATOM 5596 C CA . TRP C 1 71 ? -42.202 43.376 -5.875 1.00 39.34 71 TRP E CA 1
ATOM 5597 C C . TRP C 1 71 ? -4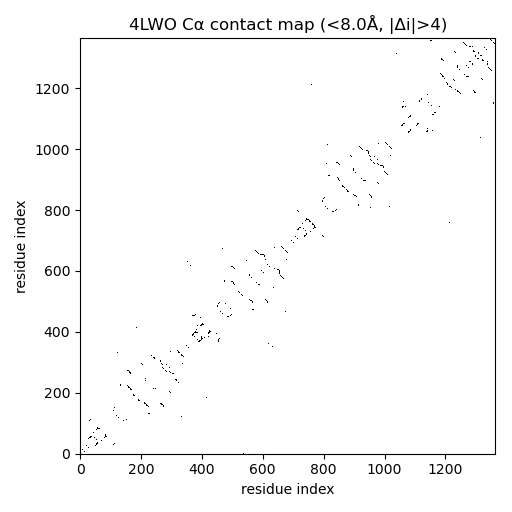2.935 43.137 -7.188 1.00 43.61 71 TRP E C 1
ATOM 5598 O O . TRP C 1 71 ? -43.496 44.058 -7.783 1.00 46.39 71 TRP E O 1
ATOM 5609 N N . ALA C 1 72 ? -42.929 41.890 -7.637 1.00 44.95 72 ALA E N 1
ATOM 5610 C CA . ALA C 1 72 ? -43.572 41.544 -8.895 1.00 40.75 72 ALA E CA 1
ATOM 5611 C C . ALA C 1 72 ? -45.075 41.730 -8.768 1.00 39.67 72 ALA E C 1
ATOM 5612 O O . ALA C 1 72 ? -45.727 42.250 -9.674 1.00 40.48 72 ALA E O 1
ATOM 5614 N N . ALA C 1 73 ? -45.619 41.300 -7.635 1.00 40.39 73 ALA E N 1
ATOM 5615 C CA . ALA C 1 73 ? -47.043 41.467 -7.368 1.00 43.53 73 ALA E CA 1
ATOM 5616 C C . ALA C 1 73 ? -47.390 42.950 -7.410 1.00 45.81 73 ALA E C 1
ATOM 5617 O O . ALA C 1 73 ? -48.361 43.357 -8.064 1.00 44.36 73 ALA E O 1
ATOM 5619 N N . ARG C 1 74 ? -46.569 43.753 -6.735 1.00 45.19 74 ARG E N 1
ATOM 5620 C CA . ARG C 1 74 ? -46.774 45.200 -6.660 1.00 45.35 74 ARG E CA 1
ATOM 5621 C C . ARG C 1 74 ? -46.600 45.862 -8.011 1.00 47.77 74 ARG E C 1
ATOM 5622 O O . ARG C 1 74 ? -47.154 46.927 -8.254 1.00 52.20 74 ARG E O 1
ATOM 5630 N N . ALA C 1 75 ? -45.830 45.233 -8.892 1.00 43.78 75 ALA E N 1
ATOM 5631 C CA . ALA C 1 75 ? -45.659 45.753 -10.237 1.00 43.06 75 ALA E CA 1
ATOM 5632 C C . ALA C 1 75 ? -46.821 45.324 -11.142 1.00 45.73 75 ALA E C 1
ATOM 5633 O O . ALA C 1 75 ? -46.771 45.514 -12.357 1.00 47.92 75 ALA E O 1
ATOM 5635 N N . GLY C 1 76 ? -47.852 44.727 -10.547 1.00 48.28 76 GLY E N 1
ATOM 5636 C CA . GLY C 1 76 ? -49.055 44.364 -11.282 1.00 49.49 76 GLY E CA 1
ATOM 5637 C C . GLY C 1 76 ? -49.045 43.005 -11.967 1.00 51.23 76 GLY E C 1
ATOM 5638 O O . GLY C 1 76 ? -49.618 42.837 -13.051 1.00 49.06 76 GLY E O 1
ATOM 5639 N N . ALA C 1 77 ? -48.408 42.024 -11.337 1.00 44.45 77 ALA E N 1
ATOM 5640 C CA . ALA C 1 77 ? -48.401 40.675 -11.884 1.00 42.68 77 ALA E CA 1
ATOM 5641 C C . ALA C 1 77 ? -49.774 40.043 -11.725 1.00 39.72 77 ALA E C 1
ATOM 5642 O O . ALA C 1 77 ? -50.440 40.247 -10.714 1.00 45.00 77 ALA E O 1
ATOM 5644 N N . LYS C 1 78 ? -50.196 39.271 -12.720 1.00 39.49 78 LYS E N 1
ATOM 5645 C CA . LYS C 1 78 ? -51.432 38.498 -12.615 1.00 40.92 78 LYS E CA 1
ATOM 5646 C C . LYS C 1 78 ? -51.320 37.559 -11.428 1.00 38.47 78 LYS E C 1
ATOM 5647 O O . LYS C 1 78 ? -52.234 37.446 -10.601 1.00 39.25 78 LYS E O 1
ATOM 5653 N N . HIS C 1 79 ? -50.181 36.876 -11.360 1.00 38.62 79 HIS E N 1
ATOM 5654 C CA . HIS C 1 79 ? -49.907 35.929 -10.289 1.00 36.16 79 HIS E CA 1
ATOM 5655 C C . HIS C 1 79 ? -48.419 35.598 -10.269 1.00 33.17 79 HIS E C 1
ATOM 5656 O O . HIS C 1 79 ? -47.743 35.671 -11.299 1.00 36.68 79 HIS E O 1
ATOM 5663 N N . VAL C 1 80 ? -47.906 35.248 -9.094 1.00 34.15 80 VAL E N 1
ATOM 5664 C CA . VAL C 1 80 ? -46.493 34.910 -8.959 1.00 28.36 80 VAL E CA 1
ATOM 5665 C C . VAL C 1 80 ? -46.374 33.547 -8.303 1.00 27.59 80 VAL E C 1
ATOM 5666 O O . VAL C 1 80 ? -46.969 33.325 -7.249 1.00 31.01 80 VAL E O 1
ATOM 5670 N N . PHE C 1 81 ? -45.608 32.639 -8.911 1.00 25.68 81 PHE E N 1
ATOM 5671 C CA . PHE C 1 81 ? -45.207 31.418 -8.209 1.00 28.41 81 PHE E CA 1
ATOM 5672 C C . PHE C 1 81 ? -43.838 31.603 -7.581 1.00 32.19 81 PHE E C 1
ATOM 5673 O O . PHE C 1 81 ? -42.836 31.807 -8.278 1.00 26.96 81 PHE E O 1
ATOM 5681 N N . SER C 1 82 ? -43.816 31.511 -6.255 1.00 28.17 82 SER E N 1
ATOM 5682 C CA . SER C 1 82 ? -42.612 31.734 -5.476 1.00 30.43 82 SER E CA 1
ATOM 5683 C C . SER C 1 82 ? -42.081 30.365 -5.058 1.00 29.38 82 SER E C 1
ATOM 5684 O O . SER C 1 82 ? -42.766 29.601 -4.361 1.00 28.79 82 SER E O 1
ATOM 5687 N N . ILE C 1 83 ? -40.880 30.040 -5.526 1.00 25.21 83 ILE E N 1
ATOM 5688 C CA . ILE C 1 83 ? -40.300 28.724 -5.284 1.00 28.85 83 ILE E CA 1
ATOM 5689 C C . ILE C 1 83 ? -39.160 28.814 -4.270 1.00 24.97 83 ILE E C 1
ATOM 5690 O O . ILE C 1 83 ? -38.146 29.467 -4.524 1.00 25.93 83 ILE E O 1
ATOM 5695 N N . GLU C 1 84 ? -39.334 28.158 -3.126 1.00 28.79 84 GLU E N 1
ATOM 5696 C CA . GLU C 1 84 ? -38.320 28.130 -2.070 1.00 27.93 84 GLU E CA 1
ATOM 5697 C C . GLU C 1 84 ? -38.362 26.783 -1.348 1.00 28.12 84 GLU E C 1
ATOM 5698 O O . GLU C 1 84 ? -39.374 26.426 -0.749 1.00 29.90 84 GLU E O 1
ATOM 5704 N N . ALA C 1 85 ? -37.259 26.045 -1.395 1.00 29.97 85 ALA E N 1
ATOM 5705 C CA . ALA C 1 85 ? -37.234 24.686 -0.870 1.00 28.79 85 ALA E CA 1
ATOM 5706 C C . ALA C 1 85 ? -36.924 24.619 0.635 1.00 32.16 85 ALA E C 1
ATOM 5707 O O . ALA C 1 85 ? -37.155 23.594 1.271 1.00 35.06 85 ALA E O 1
ATOM 5709 N N . SER C 1 86 ? -36.384 25.690 1.206 1.00 30.69 86 SER E N 1
ATOM 5710 C CA . SER C 1 86 ? -36.074 25.667 2.633 1.00 34.98 86 SER E CA 1
ATOM 5711 C C . SER C 1 86 ? -37.308 25.940 3.496 1.00 38.31 86 SER E C 1
ATOM 5712 O O . SER C 1 86 ? -38.388 26.301 2.990 1.00 31.73 86 SER E O 1
ATOM 5715 N N . SER C 1 87 ? -37.136 25.771 4.804 1.00 39.34 87 SER E N 1
ATOM 5716 C CA . SER C 1 87 ? -38.232 25.919 5.766 1.00 38.02 87 SER E CA 1
ATOM 5717 C C . SER C 1 87 ? -38.716 27.358 5.840 1.00 36.05 87 SER E C 1
ATOM 5718 O O . SER C 1 87 ? -39.793 27.634 6.373 1.00 38.79 87 SER E O 1
ATOM 5721 N N . LEU C 1 88 ? -37.914 28.270 5.299 1.00 34.58 88 LEU E N 1
ATOM 5722 C CA . LEU C 1 88 ? -38.296 29.667 5.183 1.00 31.73 88 LEU E CA 1
ATOM 5723 C C . LEU C 1 88 ? -39.615 29.780 4.427 1.00 36.88 88 LEU E C 1
ATOM 5724 O O . LEU C 1 88 ? -40.388 30.710 4.666 1.00 41.92 88 LEU E O 1
ATOM 5729 N N . SER C 1 89 ? -39.873 28.833 3.521 1.00 31.02 89 SER E N 1
ATOM 5730 C CA . SER C 1 89 ? -41.078 28.872 2.695 1.00 29.88 89 SER E CA 1
ATOM 5731 C C . SER C 1 89 ? -42.340 28.977 3.545 1.00 30.20 89 SER E C 1
ATOM 5732 O O . SER C 1 89 ? -43.246 29.744 3.214 1.00 29.88 89 SER E O 1
ATOM 5735 N N . GLU C 1 90 ? -42.399 28.219 4.640 1.00 29.44 90 GLU E N 1
ATOM 5736 C CA . GLU C 1 90 ? -43.574 28.252 5.505 1.00 33.22 90 GLU E CA 1
ATOM 5737 C C . GLU C 1 90 ? -43.819 29.659 6.075 1.00 37.38 90 GLU E C 1
ATOM 5738 O O . GLU C 1 90 ? -44.953 30.122 6.161 1.00 35.00 90 GLU E O 1
ATOM 5741 N N . PHE C 1 91 ? -42.745 30.351 6.428 1.00 32.35 91 PHE E N 1
ATOM 5742 C CA . PHE C 1 91 ? -42.877 31.671 7.011 1.00 36.15 91 PHE E CA 1
ATOM 5743 C C . PHE C 1 91 ? -43.194 32.712 5.951 1.00 36.98 91 PHE E C 1
ATOM 5744 O O . PHE C 1 91 ? -43.871 33.706 6.230 1.00 35.43 91 PHE E O 1
ATOM 5752 N N . GLN C 1 92 ? -42.691 32.481 4.740 1.00 32.56 92 GLN E N 1
ATOM 5753 C CA . GLN C 1 92 ? -42.942 33.380 3.629 1.00 31.62 92 GLN E CA 1
ATOM 5754 C C . GLN C 1 92 ? -44.437 33.397 3.313 1.00 32.16 92 GLN E C 1
ATOM 5755 O O . GLN C 1 92 ? -44.998 34.455 3.015 1.00 28.18 92 GLN E O 1
ATOM 5761 N N . ILE C 1 93 ? -45.075 32.230 3.397 1.00 26.14 93 ILE E N 1
ATOM 5762 C CA . ILE C 1 93 ? -46.535 32.156 3.285 1.00 30.59 93 ILE E CA 1
ATOM 5763 C C . ILE C 1 93 ? -47.159 33.165 4.258 1.00 34.44 93 ILE E C 1
ATOM 5764 O O . ILE C 1 93 ? -48.079 33.903 3.901 1.00 36.97 93 ILE E O 1
ATOM 5769 N N . GLY C 1 94 ? -46.616 33.222 5.473 1.00 38.82 94 GLY E N 1
ATOM 5770 C CA . GLY C 1 94 ? -47.121 34.121 6.493 1.00 37.09 94 GLY E CA 1
ATOM 5771 C C . GLY C 1 94 ? -46.901 35.579 6.160 1.00 36.19 94 GLY E C 1
ATOM 5772 O O . GLY C 1 94 ? -47.800 36.405 6.329 1.00 40.06 94 GLY E O 1
ATOM 5773 N N . VAL C 1 95 ? -45.708 35.901 5.676 1.00 36.71 95 VAL E N 1
ATOM 5774 C CA . VAL C 1 95 ? -45.359 37.293 5.415 1.00 37.33 95 VAL E CA 1
ATOM 5775 C C . VAL C 1 95 ? -46.150 37.809 4.222 1.00 44.12 95 VAL E C 1
ATOM 5776 O O . VAL C 1 95 ? -46.502 38.995 4.157 1.00 45.29 95 VAL E O 1
ATOM 5780 N N . VAL C 1 96 ? -46.422 36.909 3.276 1.00 42.05 96 VAL E N 1
ATOM 5781 C CA . VAL C 1 96 ? -47.275 37.233 2.141 1.00 42.42 96 VAL E CA 1
ATOM 5782 C C . VAL C 1 96 ? -48.680 37.584 2.628 1.00 42.52 96 VAL E C 1
ATOM 5783 O O . VAL C 1 96 ? -49.268 38.586 2.192 1.00 39.79 96 VAL E O 1
ATOM 5787 N N . GLU C 1 97 ? -49.218 36.760 3.524 1.00 38.55 97 GLU E N 1
ATOM 5788 C CA . GLU C 1 97 ? -50.526 37.056 4.105 1.00 49.29 97 GLU E CA 1
ATOM 5789 C C . GLU C 1 97 ? -50.504 38.419 4.818 1.00 49.01 97 GLU E C 1
ATOM 5790 O O . GLU C 1 97 ? -51.376 39.266 4.573 1.00 42.58 97 GLU E O 1
ATOM 5796 N N . ASP C 1 98 ? -49.486 38.638 5.654 1.00 43.09 98 ASP E N 1
ATOM 5797 C CA . ASP C 1 98 ? -49.308 39.913 6.366 1.00 42.13 98 ASP E CA 1
ATOM 5798 C C . ASP C 1 98 ? -49.256 41.150 5.443 1.00 43.26 98 ASP E C 1
ATOM 5799 O O . ASP C 1 98 ? -49.574 42.261 5.875 1.00 46.61 98 ASP E O 1
ATOM 5804 N N . ASN C 1 99 ? -48.867 40.958 4.182 1.00 41.42 99 ASN E N 1
ATOM 5805 C CA . ASN C 1 99 ? -48.849 42.049 3.196 1.00 37.83 99 ASN E CA 1
ATOM 5806 C C . ASN C 1 99 ? -50.033 41.998 2.211 1.00 42.55 99 ASN E C 1
ATOM 5807 O O . ASN C 1 99 ? -50.000 42.645 1.155 1.00 40.80 99 ASN E O 1
ATOM 5812 N N . ASP C 1 100 ? -51.062 41.225 2.568 1.00 38.48 100 ASP E N 1
ATOM 5813 C CA . ASP C 1 100 ? -52.316 41.131 1.806 1.00 43.21 100 ASP E CA 1
ATOM 5814 C C . ASP C 1 100 ? -52.132 40.697 0.355 1.00 38.30 100 ASP E C 1
ATOM 5815 O O . ASP C 1 100 ? -52.763 41.251 -0.537 1.00 44.56 100 ASP E O 1
ATOM 5817 N N . LEU C 1 101 ? -51.273 39.708 0.122 1.00 46.73 101 LEU E N 1
ATOM 5818 C CA . LEU C 1 101 ? -50.933 39.290 -1.239 1.00 40.66 101 LEU E CA 1
ATOM 5819 C C . LEU C 1 101 ? -51.181 37.805 -1.468 1.00 42.63 101 LEU E C 1
ATOM 5820 O O . LEU C 1 101 ? -50.677 37.223 -2.437 1.00 41.46 101 LEU E O 1
ATOM 5825 N N . SER C 1 102 ? -51.955 37.192 -0.576 1.00 38.88 102 SER E N 1
ATOM 5826 C CA . SER C 1 102 ? -52.254 35.768 -0.692 1.00 44.19 102 SER E CA 1
ATOM 5827 C C . SER C 1 102 ? -52.933 35.357 -2.002 1.00 43.16 102 SER E C 1
ATOM 5828 O O . SER C 1 102 ? -52.641 34.289 -2.535 1.00 49.02 102 SER E O 1
ATOM 5831 N N . THR C 1 103 ? -53.828 36.193 -2.522 1.00 46.96 103 THR E N 1
ATOM 5832 C CA . THR C 1 103 ? -54.478 35.905 -3.801 1.00 41.57 103 THR E CA 1
ATOM 5833 C C . THR C 1 103 ? -53.498 36.061 -4.952 1.00 41.80 103 THR E C 1
ATOM 5834 O O . THR C 1 103 ? -53.758 35.598 -6.062 1.00 42.16 103 THR E O 1
ATOM 5838 N N . LYS C 1 104 ? -52.376 36.724 -4.692 1.00 38.84 104 LYS E N 1
ATOM 5839 C CA . LYS C 1 104 ? -51.431 37.040 -5.757 1.00 38.99 104 LYS E CA 1
ATOM 5840 C C . LYS C 1 104 ? -50.195 36.132 -5.823 1.00 35.96 104 LYS E C 1
ATOM 5841 O O . LYS C 1 104 ? -49.575 35.998 -6.876 1.00 37.80 104 LYS E O 1
ATOM 5844 N N . ILE C 1 105 ? -49.831 35.521 -4.703 1.00 39.40 105 ILE E N 1
ATOM 5845 C CA . ILE C 1 105 ? -48.586 34.763 -4.629 1.00 32.80 105 ILE E CA 1
ATOM 5846 C C . ILE C 1 105 ? -48.834 33.385 -4.039 1.00 31.65 105 ILE E C 1
ATOM 5847 O O . ILE C 1 105 ? -49.513 33.251 -3.027 1.00 32.03 105 ILE E O 1
ATOM 5852 N N . THR C 1 106 ? -48.288 32.363 -4.687 1.00 30.80 106 THR E N 1
ATOM 5853 C CA . THR C 1 106 ? -48.399 30.997 -4.205 1.00 29.34 106 THR E CA 1
ATOM 5854 C C . THR C 1 106 ? -46.995 30.561 -3.864 1.00 33.33 106 THR E C 1
ATOM 5855 O O . THR C 1 106 ? -46.084 30.702 -4.693 1.00 29.79 106 THR E O 1
ATOM 5859 N N . VAL C 1 107 ? -46.794 30.039 -2.655 1.00 29.86 107 VAL E N 1
ATOM 5860 C CA . VAL C 1 107 ? -45.460 29.568 -2.295 1.00 26.66 107 VAL E CA 1
ATOM 5861 C C . VAL C 1 107 ? -45.369 28.079 -2.573 1.00 30.61 107 VAL E C 1
ATOM 5862 O O . VAL C 1 107 ? -46.133 27.286 -2.030 1.00 32.36 107 VAL E O 1
ATOM 5866 N N . LEU C 1 108 ? -44.438 27.699 -3.433 1.00 27.59 108 LEU E N 1
ATOM 5867 C CA . LEU C 1 108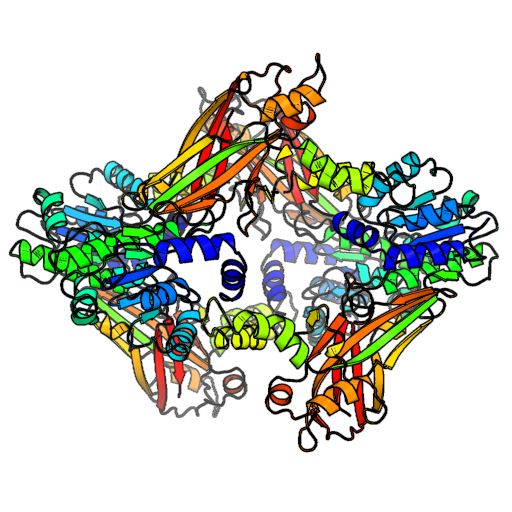 ? -44.187 26.293 -3.676 1.00 26.69 108 LEU E CA 1
ATOM 5868 C C . LEU C 1 108 ? -42.963 25.907 -2.867 1.00 29.53 108 LEU E C 1
ATOM 5869 O O . LEU C 1 108 ? -41.835 26.228 -3.242 1.00 29.64 108 LEU E O 1
ATOM 5874 N N . GLY C 1 109 ? -43.194 25.227 -1.750 1.00 28.31 109 GLY E N 1
ATOM 5875 C CA . GLY C 1 109 ? -42.128 24.874 -0.837 1.00 27.42 109 GLY E CA 1
ATOM 5876 C C . GLY C 1 109 ? -41.473 23.587 -1.277 1.00 28.60 109 GLY E C 1
ATOM 5877 O O . GLY C 1 109 ? -41.641 22.548 -0.648 1.00 33.74 109 GLY E O 1
ATOM 5878 N N . ASP C 1 110 ? -40.725 23.658 -2.371 1.00 29.30 110 ASP E N 1
ATOM 5879 C CA . ASP C 1 110 ? -40.099 22.473 -2.932 1.00 28.18 110 ASP E CA 1
ATOM 5880 C C . ASP C 1 110 ? -38.934 22.943 -3.770 1.00 27.36 110 ASP E C 1
ATOM 5881 O O . ASP C 1 110 ? -38.790 24.136 -3.997 1.00 29.58 110 ASP E O 1
ATOM 5886 N N . THR C 1 111 ? -38.090 22.015 -4.208 1.00 28.79 111 THR E N 1
ATOM 5887 C CA . THR C 1 111 ? -37.011 22.336 -5.131 1.00 26.69 111 THR E CA 1
ATOM 5888 C C . THR C 1 111 ? -37.583 22.447 -6.542 1.00 27.53 111 THR E C 1
ATOM 5889 O O . THR C 1 111 ? -38.618 21.849 -6.855 1.00 24.05 111 THR E O 1
ATOM 5893 N N . VAL C 1 112 ? -36.904 23.210 -7.389 1.00 24.68 112 VAL E N 1
ATOM 5894 C CA . VAL C 1 112 ? -37.215 23.238 -8.814 1.00 24.28 112 VAL E CA 1
ATOM 5895 C C . VAL C 1 112 ? -37.253 21.818 -9.380 1.00 25.31 112 VAL E C 1
ATOM 5896 O O . VAL C 1 112 ? -38.126 21.465 -10.168 1.00 25.54 112 VAL E O 1
ATOM 5900 N N . GLU C 1 113 ? -36.293 21.003 -8.960 1.00 25.63 113 GLU E N 1
ATOM 5901 C CA . GLU C 1 113 ? -36.148 19.650 -9.475 1.00 23.13 113 GLU E CA 1
ATOM 5902 C C . GLU C 1 113 ? -37.324 18.723 -9.129 1.00 28.71 113 GLU E C 1
ATOM 5903 O O . GLU C 1 113 ? -37.789 17.941 -9.982 1.00 26.74 113 GLU E O 1
ATOM 5909 N N . ASN C 1 114 ? -37.825 18.792 -7.901 1.00 25.83 114 ASN E N 1
ATOM 5910 C CA . ASN C 1 114 ? -39.026 17.995 -7.594 1.00 31.33 114 ASN E CA 1
ATOM 5911 C C . ASN C 1 114 ? -40.283 18.502 -8.317 1.00 26.11 114 ASN E C 1
ATOM 5912 O O . ASN C 1 114 ? -41.140 17.712 -8.721 1.00 27.31 114 ASN E O 1
ATOM 5917 N N . ILE C 1 115 ? -40.374 19.817 -8.510 1.00 27.27 115 ILE E N 1
ATOM 5918 C CA . ILE C 1 115 ? -41.513 20.382 -9.237 1.00 27.57 115 ILE E CA 1
ATOM 5919 C C . ILE C 1 115 ? -41.526 19.861 -10.670 1.00 26.08 115 ILE E C 1
ATOM 5920 O O . ILE C 1 115 ? -42.560 19.437 -11.184 1.00 26.82 115 ILE E O 1
ATOM 5925 N N . ILE C 1 116 ? -40.360 19.892 -11.308 1.00 31.74 116 ILE E N 1
ATOM 5926 C CA . ILE C 1 116 ? -40.199 19.315 -12.644 1.00 29.49 116 ILE E CA 1
ATOM 5927 C C . ILE C 1 116 ? -40.493 17.823 -12.610 1.00 27.84 116 ILE E C 1
ATOM 5928 O O . ILE C 1 116 ? -41.128 17.296 -13.511 1.00 25.97 116 ILE E O 1
ATOM 5933 N N . ALA C 1 117 ? -40.002 17.136 -11.578 1.00 28.98 117 ALA E N 1
ATOM 5934 C CA . ALA C 1 117 ? -40.266 15.702 -11.450 1.00 31.12 117 ALA E CA 1
ATOM 5935 C C . ALA C 1 117 ? -41.768 15.421 -11.468 1.00 24.64 117 ALA E C 1
ATOM 5936 O O . ALA C 1 117 ? -42.197 14.401 -11.968 1.00 31.97 117 ALA E O 1
ATOM 5938 N N . GLY C 1 118 ? -42.565 16.328 -10.918 1.00 25.12 118 GLY E N 1
ATOM 5939 C CA . GLY C 1 118 ? -44.007 16.146 -10.928 1.00 25.98 118 GLY E CA 1
ATOM 5940 C C . GLY C 1 118 ? -44.649 16.209 -12.307 1.00 28.28 118 GLY E C 1
ATOM 5941 O O . GLY C 1 118 ? -45.770 15.706 -12.499 1.00 28.99 118 GLY E O 1
ATOM 5942 N N . GLY C 1 119 ? -43.966 16.855 -13.255 1.00 24.46 119 GLY E N 1
ATOM 5943 C CA . GLY C 1 119 ? -44.414 16.888 -14.639 1.00 25.60 119 GLY E CA 1
ATOM 5944 C C . GLY C 1 119 ? -45.257 18.082 -15.046 1.00 25.74 119 GLY E C 1
ATOM 5945 O O . GLY C 1 119 ? -45.896 18.740 -14.214 1.00 23.85 119 GLY E O 1
ATOM 5946 N N . VAL C 1 120 ? -45.278 18.344 -16.350 1.00 26.52 120 VAL E N 1
ATOM 5947 C CA . VAL C 1 120 ? -46.032 19.468 -16.927 1.00 28.07 120 VAL E CA 1
ATOM 5948 C C . VAL C 1 120 ? -47.538 19.392 -16.703 1.00 28.21 120 VAL E C 1
ATOM 5949 O O . VAL C 1 120 ? -48.201 20.396 -16.364 1.00 29.88 120 VAL E O 1
ATOM 5953 N N . ALA C 1 121 ? -48.085 18.203 -16.899 1.00 31.19 121 ALA E N 1
ATOM 5954 C CA . ALA C 1 121 ? -49.523 17.999 -16.750 1.00 31.01 121 ALA E CA 1
ATOM 5955 C C . ALA C 1 121 ? -49.978 18.206 -15.303 1.00 29.03 121 ALA E C 1
ATOM 5956 O O . ALA C 1 121 ? -50.981 18.854 -15.048 1.00 28.37 121 ALA E O 1
ATOM 5958 N N . ASN C 1 122 ? -49.255 17.625 -14.357 1.00 29.24 122 ASN E N 1
ATOM 5959 C CA . ASN C 1 122 ? -49.574 17.849 -12.959 1.00 32.18 122 ASN E CA 1
ATOM 5960 C C . ASN C 1 122 ? -49.509 19.323 -12.585 1.00 28.54 122 ASN E C 1
ATOM 5961 O O . ASN C 1 122 ? -50.375 19.825 -11.878 1.00 32.03 122 ASN E O 1
ATOM 5966 N N . PHE C 1 123 ? -48.500 20.023 -13.086 1.00 27.17 123 PHE E N 1
ATOM 5967 C CA . PHE C 1 123 ? -48.405 21.450 -12.825 1.00 28.34 123 PHE E CA 1
ATOM 5968 C C . PHE C 1 123 ? -49.582 22.210 -13.427 1.00 28.25 123 PHE E C 1
ATOM 5969 O O . PHE C 1 123 ? -50.246 22.987 -12.735 1.00 25.97 123 PHE E O 1
ATOM 5977 N N . VAL C 1 124 ? -49.837 21.989 -14.716 1.00 32.32 124 VAL E N 1
ATOM 5978 C CA . VAL C 1 124 ? -50.947 22.657 -15.391 1.00 26.69 124 VAL E CA 1
ATOM 5979 C C . VAL C 1 124 ? -52.264 22.373 -14.666 1.00 33.77 124 VAL E C 1
ATOM 5980 O O . VAL C 1 124 ? -53.093 23.267 -14.475 1.00 36.97 124 VAL E O 1
ATOM 5984 N N . ASN C 1 125 ? -52.451 21.133 -14.230 1.00 35.26 125 ASN E N 1
ATOM 5985 C CA . ASN C 1 125 ? -53.701 20.774 -13.564 1.00 39.62 125 ASN E CA 1
ATOM 5986 C C . ASN C 1 125 ? -53.883 21.435 -12.192 1.00 39.83 125 ASN E C 1
ATOM 5987 O O . ASN C 1 125 ? -54.973 21.913 -11.872 1.00 40.79 125 ASN E O 1
ATOM 5992 N N . ARG C 1 126 ? -52.811 21.481 -11.399 1.00 33.65 126 ARG E N 1
ATOM 5993 C CA . ARG C 1 126 ? -52.864 22.091 -10.075 1.00 35.27 126 ARG E CA 1
ATOM 5994 C C . ARG C 1 126 ? -53.139 23.578 -10.153 1.00 33.75 126 ARG E C 1
ATOM 5995 O O . ARG C 1 126 ? -53.974 24.087 -9.419 1.00 30.85 126 ARG E O 1
ATOM 6003 N N . HIS C 1 127 ? -52.445 24.265 -11.052 1.00 34.31 127 HIS E N 1
ATOM 6004 C CA . HIS C 1 127 ? -52.480 25.725 -11.084 1.00 35.14 127 HIS E CA 1
ATOM 6005 C C . HIS C 1 127 ? -53.219 26.271 -12.289 1.00 33.14 127 HIS E C 1
ATOM 6006 O O . HIS C 1 127 ? -52.959 27.397 -12.735 1.00 32.69 127 HIS E O 1
ATOM 6013 N N . LYS C 1 128 ? -54.153 25.465 -12.795 1.00 34.19 128 LYS E N 1
ATOM 6014 C CA . LYS C 1 128 ? -54.964 25.820 -13.951 1.00 34.98 128 LYS E CA 1
ATOM 6015 C C . LYS C 1 128 ? -55.538 27.229 -13.873 1.00 37.97 128 LYS E C 1
ATOM 6016 O O . LYS C 1 128 ? -55.337 28.036 -14.788 1.00 36.77 128 LYS E O 1
ATOM 6022 N N . ALA C 1 129 ? -56.249 27.522 -12.785 1.00 32.14 129 ALA E N 1
ATOM 6023 C CA . ALA C 1 129 ? -56.931 28.811 -12.653 1.00 34.15 129 ALA E CA 1
ATOM 6024 C C . ALA C 1 129 ? -55.960 29.985 -12.685 1.00 38.20 129 ALA E C 1
ATOM 6025 O O . ALA C 1 129 ? -56.243 31.011 -13.295 1.00 41.23 129 ALA E O 1
ATOM 6027 N N . LYS C 1 130 ? -54.815 29.826 -12.032 1.00 32.62 130 LYS E N 1
ATOM 6028 C CA . LYS C 1 130 ? -53.849 30.909 -11.908 1.00 33.82 130 LYS E CA 1
ATOM 6029 C C . LYS C 1 130 ? -53.054 31.116 -13.191 1.00 39.95 130 LYS E C 1
ATOM 6030 O O . LYS C 1 130 ? -52.670 32.240 -13.521 1.00 38.27 130 LYS E O 1
ATOM 6036 N N . LEU C 1 131 ? -52.792 30.028 -13.913 1.00 38.42 131 LEU E N 1
ATOM 6037 C CA . LEU C 1 131 ? -52.048 30.130 -15.169 1.00 43.14 131 LEU E CA 1
ATOM 6038 C C . LEU C 1 131 ? -52.912 30.779 -16.256 1.00 42.85 131 LEU E C 1
ATOM 6039 O O . LEU C 1 131 ? -52.396 31.481 -17.133 1.00 45.41 131 LEU E O 1
ATOM 6044 N N . GLY C 1 132 ? -54.224 30.560 -16.178 1.00 36.36 132 GLY E N 1
ATOM 6045 C CA . GLY C 1 132 ? -55.143 31.074 -17.185 1.00 39.70 132 GLY E CA 1
ATOM 6046 C C . GLY C 1 132 ? -54.698 30.734 -18.601 1.00 38.88 132 GLY E C 1
ATOM 6047 O O . GLY C 1 132 ? -54.312 29.593 -18.898 1.00 37.90 132 GLY E O 1
ATOM 6048 N N . LYS C 1 133 ? -54.724 31.738 -19.469 1.00 38.03 133 LYS E N 1
ATOM 6049 C CA . LYS C 1 133 ? -54.284 31.580 -20.842 1.00 36.40 133 LYS E CA 1
ATOM 6050 C C . LYS C 1 133 ? -52.982 32.341 -21.009 1.00 40.97 133 LYS E C 1
ATOM 6051 O O . LYS C 1 133 ? -52.448 32.439 -22.117 1.00 39.42 133 LYS E O 1
ATOM 6053 N N . CYS C 1 134 ? -52.479 32.863 -19.889 1.00 37.38 134 CYS E N 1
ATOM 6054 C CA . CYS C 1 134 ? -51.235 33.639 -19.852 1.00 44.38 134 CYS E CA 1
ATOM 6055 C C . CYS C 1 134 ? -49.971 32.792 -19.902 1.00 35.13 134 CYS E C 1
ATOM 6056 O O . CYS C 1 134 ? -49.001 33.141 -20.571 1.00 42.82 134 CYS E O 1
ATOM 6059 N N . GLY C 1 135 ? -49.958 31.687 -19.172 1.00 39.43 135 GLY E N 1
ATOM 6060 C CA . GLY C 1 135 ? -48.698 30.998 -18.944 1.00 45.51 135 GLY E CA 1
ATOM 6061 C C . GLY C 1 135 ? -47.654 31.900 -18.286 1.00 38.48 135 GLY E C 1
ATOM 6062 O O . GLY C 1 135 ? -47.948 33.025 -17.874 1.00 40.21 135 GLY E O 1
ATOM 6063 N N . VAL C 1 136 ? -46.421 31.416 -18.211 1.00 41.35 136 VAL E N 1
ATOM 6064 C CA . VAL C 1 136 ? -45.346 32.130 -17.523 1.00 34.82 136 VAL E CA 1
ATOM 6065 C C . VAL C 1 136 ? -44.552 33.047 -18.452 1.00 34.94 136 VAL E C 1
ATOM 6066 O O . VAL C 1 136 ? -43.870 32.575 -19.360 1.00 29.13 136 VAL E O 1
ATOM 6070 N N . ALA C 1 137 ? -44.596 34.349 -18.179 1.00 31.70 137 ALA E N 1
ATOM 6071 C CA . ALA C 1 137 ? -43.875 35.341 -18.989 1.00 35.97 137 ALA E CA 1
ATOM 6072 C C . ALA C 1 137 ? -42.502 35.772 -18.438 1.00 34.07 137 ALA E C 1
ATOM 6073 O O . ALA C 1 137 ? -41.589 36.116 -19.210 1.00 31.37 137 ALA E O 1
ATOM 6075 N N . VAL C 1 138 ? -42.359 35.779 -17.112 1.00 37.33 138 VAL E N 1
ATOM 6076 C CA . VAL C 1 138 ? -41.118 36.255 -16.480 1.00 28.97 138 VAL E CA 1
ATOM 6077 C C . VAL C 1 138 ? -40.567 35.283 -15.435 1.00 28.36 138 VAL E C 1
ATOM 6078 O O . VAL C 1 138 ? -41.315 34.716 -14.631 1.00 30.22 138 VAL E O 1
ATOM 6082 N N . LEU C 1 139 ? -39.251 35.108 -15.444 1.00 30.93 139 LEU E N 1
ATOM 6083 C CA . LEU C 1 139 ? -38.578 34.266 -14.468 1.00 34.52 139 LEU E CA 1
ATOM 6084 C C . LEU C 1 139 ? -37.577 35.117 -13.677 1.00 26.99 139 LEU E C 1
ATOM 6085 O O . LEU C 1 139 ? -36.527 35.503 -14.205 1.00 27.11 139 LEU E O 1
ATOM 6090 N N . LEU C 1 140 ? -37.886 35.369 -12.411 1.00 25.48 140 LEU E N 1
ATOM 6091 C CA . LEU C 1 140 ? -36.979 36.125 -11.535 1.00 26.66 140 LEU E CA 1
ATOM 6092 C C . LEU C 1 140 ? -36.121 35.205 -10.690 1.00 30.16 140 LEU E C 1
ATOM 6093 O O . LEU C 1 140 ? -36.594 34.167 -10.205 1.00 31.72 140 LEU E O 1
ATOM 6098 N N . SER C 1 141 ? -34.866 35.601 -10.487 1.00 31.28 141 SER E N 1
ATOM 6099 C CA . SER C 1 141 ? -33.936 34.810 -9.692 1.00 34.24 141 SER E CA 1
ATOM 6100 C C . SER C 1 141 ? -32.639 35.553 -9.344 1.00 29.93 141 SER E C 1
ATOM 6101 O O . SER C 1 141 ? -32.145 36.373 -10.120 1.00 30.11 141 SER E O 1
ATOM 6104 N N . GLU C 1 142 ? -32.090 35.244 -8.174 1.00 29.60 142 GLU E N 1
ATOM 6105 C CA . GLU C 1 142 ? -30.730 35.648 -7.839 1.00 31.64 142 GLU E CA 1
ATOM 6106 C C . GLU C 1 142 ? -29.919 34.370 -7.645 1.00 32.78 142 GLU E C 1
ATOM 6107 O O . GLU C 1 142 ? -29.830 33.843 -6.544 1.00 33.07 142 GLU E O 1
ATOM 6113 N N . TRP C 1 143 ? -29.326 33.868 -8.720 1.00 29.21 143 TRP E N 1
ATOM 6114 C CA . TRP C 1 143 ? -28.738 32.540 -8.691 1.00 26.60 143 TRP E CA 1
ATOM 6115 C C . TRP C 1 143 ? -27.238 32.556 -8.581 1.00 27.58 143 TRP E C 1
ATOM 6116 O O . TRP C 1 143 ? -26.624 31.511 -8.388 1.00 25.31 143 TRP E O 1
ATOM 6127 N N . MET C 1 144 ? -26.633 33.732 -8.737 1.00 30.03 144 MET E N 1
ATOM 6128 C CA . MET C 1 144 ? -25.193 33.768 -8.896 1.00 29.89 144 MET E CA 1
ATOM 6129 C C . MET C 1 144 ? -24.402 33.417 -7.631 1.00 29.37 144 MET E C 1
ATOM 6130 O O . MET C 1 144 ? -24.804 33.728 -6.514 1.00 31.40 144 MET E O 1
ATOM 6135 N N . GLY C 1 145 ? -23.307 32.698 -7.839 1.00 23.41 145 GLY E N 1
ATOM 6136 C CA . GLY C 1 145 ? -22.384 32.351 -6.789 1.00 31.37 145 GLY E CA 1
ATOM 6137 C C . GLY C 1 145 ? -21.087 33.128 -6.961 1.00 36.13 145 GLY E C 1
ATOM 6138 O O . GLY C 1 145 ? -21.017 34.099 -7.725 1.00 32.36 145 GLY E O 1
ATOM 6139 N N . PHE C 1 146 ? -20.061 32.719 -6.226 1.00 34.16 146 PHE E N 1
ATOM 6140 C CA . PHE C 1 146 ? -18.751 33.317 -6.368 1.00 34.67 146 PHE E CA 1
ATOM 6141 C C . PHE C 1 146 ? -18.294 33.097 -7.790 1.00 39.56 146 PHE E C 1
ATOM 6142 O O . PHE C 1 146 ? -18.602 32.063 -8.379 1.00 35.28 146 PHE E O 1
ATOM 6150 N N . TYR C 1 147 ? -17.634 34.083 -8.353 1.00 39.64 147 TYR E N 1
ATOM 6151 C CA . TYR C 1 147 ? -17.364 34.153 -9.769 1.00 34.81 147 TYR E CA 1
ATOM 6152 C C . TYR C 1 147 ? -18.464 33.549 -10.607 1.00 36.09 147 TYR E C 1
ATOM 6153 O O . TYR C 1 147 ? -18.202 32.741 -11.437 1.00 36.81 147 TYR E O 1
ATOM 6162 N N . LEU C 1 148 ? -19.691 33.976 -10.362 1.00 34.30 148 LEU E N 1
ATOM 6163 C CA . LEU C 1 148 ? -20.893 33.528 -11.038 1.00 30.91 148 LEU E CA 1
ATOM 6164 C C . LEU C 1 148 ? -21.293 32.070 -11.009 1.00 35.25 148 LEU E C 1
ATOM 6165 O O . LEU C 1 148 ? -22.415 31.744 -11.070 1.00 34.66 148 LEU E O 1
ATOM 6170 N N . PHE C 1 149 ? -20.456 31.181 -10.783 1.00 35.20 149 PHE E N 1
ATOM 6171 C CA . PHE C 1 149 ? -20.707 29.785 -10.945 1.00 34.14 149 PHE E CA 1
ATOM 6172 C C . PHE C 1 149 ? -20.572 29.030 -9.638 1.00 38.19 149 PHE E C 1
ATOM 6173 O O . PHE C 1 149 ? -21.313 28.125 -9.432 1.00 40.45 149 PHE E O 1
ATOM 6181 N N . HIS C 1 150 ? -19.654 29.412 -8.759 1.00 30.71 150 HIS E N 1
ATOM 6182 C CA . HIS C 1 150 ? -19.325 28.600 -7.597 1.00 30.99 150 HIS E CA 1
ATOM 6183 C C . HIS C 1 150 ? -20.276 28.790 -6.426 1.00 32.91 150 HIS E C 1
ATOM 6184 O O . HIS C 1 150 ? -20.433 29.894 -5.919 1.00 31.59 150 HIS E O 1
ATOM 6191 N N . GLU C 1 151 ? -20.892 27.685 -6.005 1.00 30.40 151 GLU E N 1
ATOM 6192 C CA . GLU C 1 151 ? -21.996 27.676 -5.046 1.00 29.67 151 GLU E CA 1
ATOM 6193 C C . GLU C 1 151 ? -23.222 28.425 -5.565 1.00 28.53 151 GLU E C 1
ATOM 6194 O O . GLU C 1 151 ? -24.085 28.826 -4.787 1.00 27.58 151 GLU E O 1
ATOM 6200 N N . GLY C 1 152 ? -23.313 28.607 -6.879 1.00 27.94 152 GLY E N 1
ATOM 6201 C CA . GLY C 1 152 ? -24.495 29.242 -7.445 1.00 27.59 152 GLY E CA 1
ATOM 6202 C C . GLY C 1 152 ? -25.611 28.231 -7.693 1.00 33.14 152 GLY E C 1
ATOM 6203 O O . GLY C 1 152 ? -25.488 27.067 -7.309 1.00 32.18 152 GLY E O 1
ATOM 6204 N N . MET C 1 153 ? -26.699 28.659 -8.332 1.00 26.99 153 MET E N 1
ATOM 6205 C CA . MET C 1 153 ? -27.776 27.733 -8.689 1.00 31.45 153 MET E CA 1
ATOM 6206 C C . MET C 1 153 ? -28.278 27.925 -10.123 1.00 29.15 153 MET E C 1
ATOM 6207 O O . MET C 1 153 ? -29.460 27.705 -10.426 1.00 24.74 153 MET E O 1
ATOM 6212 N N . LEU C 1 154 ? -27.370 28.341 -11.003 1.00 30.09 154 LEU E N 1
ATOM 6213 C CA . LEU C 1 154 ? -27.672 28.450 -12.437 1.00 28.59 154 LEU E CA 1
ATOM 6214 C C . LEU C 1 154 ? -28.283 27.181 -13.068 1.00 22.19 154 LEU E C 1
ATOM 6215 O O . LEU C 1 154 ? -29.224 27.287 -13.846 1.00 25.34 154 LEU E O 1
ATOM 6220 N N . PRO C 1 155 ? -27.763 25.984 -12.740 1.00 25.86 155 PRO E N 1
ATOM 6221 C CA . PRO C 1 155 ? -28.444 24.804 -13.316 1.00 26.72 155 PRO E CA 1
ATOM 6222 C C . PRO C 1 155 ? -29.932 24.760 -12.971 1.00 25.97 155 PRO E C 1
ATOM 6223 O O . PRO C 1 155 ? -30.748 24.433 -13.837 1.00 26.91 155 PRO E O 1
ATOM 6227 N N . SER C 1 156 ? -30.290 25.109 -11.740 1.00 20.97 156 SER E N 1
ATOM 6228 C CA . SER C 1 156 ? -31.689 25.058 -11.346 1.00 26.80 156 SER E CA 1
ATOM 6229 C C . SER C 1 156 ? -32.518 26.072 -12.109 1.00 21.28 156 SER E C 1
ATOM 6230 O O . SER C 1 156 ? -33.656 25.795 -12.484 1.00 25.86 156 SER E O 1
ATOM 6233 N N . VAL C 1 157 ? -31.939 27.240 -12.350 1.00 22.39 157 VAL E N 1
ATOM 6234 C CA . VAL C 1 157 ? -32.641 28.279 -13.087 1.00 24.72 157 VAL E CA 1
ATOM 6235 C C . VAL C 1 157 ? -32.840 27.851 -14.549 1.00 21.46 157 VAL E C 1
ATOM 6236 O O . VAL C 1 157 ? -33.911 28.042 -15.122 1.00 25.23 157 VAL E O 1
ATOM 6240 N N . ILE C 1 158 ? -31.806 27.246 -15.125 1.00 21.60 158 ILE E N 1
ATOM 6241 C CA . ILE C 1 158 ? -31.895 26.727 -16.479 1.00 29.07 158 ILE E CA 1
ATOM 6242 C C . ILE C 1 158 ? -33.031 25.708 -16.564 1.00 28.69 158 ILE E C 1
ATOM 6243 O O . ILE C 1 158 ? -33.950 25.881 -17.358 1.00 27.63 158 ILE E O 1
ATOM 6248 N N . ARG C 1 159 ? -32.986 24.679 -15.721 1.00 27.24 159 ARG E N 1
ATOM 6249 C CA . ARG C 1 159 ? -34.057 23.685 -15.696 1.00 24.94 159 ARG E CA 1
ATOM 6250 C C . ARG C 1 159 ? -35.411 24.332 -15.539 1.00 23.26 159 ARG E C 1
ATOM 6251 O O . ARG C 1 159 ? -36.338 24.008 -16.264 1.00 26.65 159 ARG E O 1
ATOM 6259 N N . ALA C 1 160 ? -35.530 25.266 -14.606 1.00 22.66 160 ALA E N 1
ATOM 6260 C CA . ALA C 1 160 ? -36.833 25.852 -14.344 1.00 24.81 160 ALA E CA 1
ATOM 6261 C C . ALA C 1 160 ? -37.362 26.600 -15.566 1.00 24.70 160 ALA E C 1
ATOM 6262 O O . ALA C 1 160 ? -38.562 26.566 -15.841 1.00 22.77 160 ALA E O 1
ATOM 6264 N N . ARG C 1 161 ? -36.458 27.273 -16.276 1.00 24.39 161 ARG E N 1
ATOM 6265 C CA . ARG C 1 161 ? -36.791 28.024 -17.491 1.00 26.39 161 ARG E CA 1
ATOM 6266 C C . ARG C 1 161 ? -37.353 27.073 -18.558 1.00 28.00 161 ARG E C 1
ATOM 6267 O O . ARG C 1 161 ? -38.454 27.274 -19.081 1.00 25.64 161 ARG E O 1
ATOM 6275 N N . ASN C 1 162 ? -36.600 26.017 -18.841 1.00 25.57 162 ASN E N 1
ATOM 6276 C CA . ASN C 1 162 ? -37.031 25.014 -19.806 1.00 32.69 162 ASN E CA 1
ATOM 6277 C C . ASN C 1 162 ? -38.362 24.395 -19.403 1.00 33.77 162 ASN E C 1
ATOM 6278 O O . ASN C 1 162 ? -39.279 24.306 -20.229 1.00 34.65 162 ASN E O 1
ATOM 6283 N N . PHE C 1 163 ? -38.484 24.004 -18.132 1.00 27.07 163 PHE E N 1
ATOM 6284 C CA . PHE C 1 163 ? -39.727 23.407 -17.661 1.00 27.04 163 PHE E CA 1
ATOM 6285 C C . PHE C 1 163 ? -40.913 24.332 -17.901 1.00 29.95 163 PHE E C 1
ATOM 6286 O O . PHE C 1 163 ? -41.937 23.910 -18.428 1.00 28.30 163 PHE E O 1
ATOM 6294 N N . PHE C 1 164 ? -40.781 25.597 -17.517 1.00 28.65 164 PHE E N 1
ATOM 6295 C CA . PHE C 1 164 ? -41.925 26.490 -17.616 1.00 29.04 164 PHE E CA 1
ATOM 6296 C C . PHE C 1 164 ? -42.227 26.877 -19.049 1.00 28.82 164 PHE E C 1
ATOM 6297 O O . PHE C 1 164 ? -43.356 27.239 -19.386 1.00 26.83 164 PHE E O 1
ATOM 6305 N N . GLN C 1 165 ? -41.225 26.763 -19.901 1.00 24.60 165 GLN E N 1
ATOM 6306 C CA . GLN C 1 165 ? -41.488 26.952 -21.303 1.00 29.02 165 GLN E CA 1
ATOM 6307 C C . GLN C 1 165 ? -42.218 25.718 -21.837 1.00 31.66 165 GLN E C 1
ATOM 6308 O O . GLN C 1 165 ? -43.050 25.835 -22.719 1.00 25.00 165 GLN E O 1
ATOM 6314 N N . ASP C 1 166 ? -41.965 24.548 -21.253 1.00 29.00 166 ASP E N 1
ATOM 6315 C CA . ASP C 1 166 ? -42.779 23.371 -21.589 1.00 30.19 166 ASP E CA 1
ATOM 6316 C C . ASP C 1 166 ? -44.209 23.487 -21.056 1.00 31.66 166 ASP E C 1
ATOM 6317 O O . ASP C 1 166 ? -45.161 23.083 -21.722 1.00 33.05 166 ASP E O 1
ATOM 6322 N N . VAL C 1 167 ? -44.361 24.037 -19.858 1.00 26.58 167 VAL E N 1
ATOM 6323 C CA . VAL C 1 167 ? -45.698 24.310 -19.341 1.00 25.83 167 VAL E CA 1
ATOM 6324 C C . VAL C 1 167 ? -46.445 25.237 -20.319 1.00 30.62 167 VAL E C 1
ATOM 6325 O O . VAL C 1 167 ? -47.593 24.955 -20.707 1.00 25.26 167 VAL E O 1
ATOM 6329 N N . ASN C 1 168 ? -45.775 26.316 -20.732 1.00 27.19 168 ASN E N 1
ATOM 6330 C CA . ASN C 1 168 ? -46.348 27.289 -21.664 1.00 30.28 168 ASN E CA 1
ATOM 6331 C C . ASN C 1 168 ? -46.835 26.674 -22.985 1.00 29.56 168 ASN E C 1
ATOM 6332 O O . ASN C 1 168 ? -47.951 26.912 -23.405 1.00 28.23 168 ASN E O 1
ATOM 6337 N N . ALA C 1 169 ? -45.975 25.884 -23.618 1.00 26.49 169 ALA E N 1
ATOM 6338 C CA . ALA C 1 169 ? -46.311 25.165 -24.836 1.00 32.22 169 ALA E CA 1
ATOM 6339 C C . ALA C 1 169 ? -47.633 24.424 -24.667 1.00 35.06 169 ALA E C 1
ATOM 6340 O O . ALA C 1 169 ? -48.561 24.616 -25.453 1.00 33.64 169 ALA E O 1
ATOM 6342 N N . ALA C 1 170 ? -47.734 23.608 -23.619 1.00 31.16 170 ALA E N 1
ATOM 6343 C CA . ALA C 1 170 ? -48.984 22.914 -23.321 1.00 27.30 170 ALA E CA 1
ATOM 6344 C C . ALA C 1 170 ? -50.178 23.866 -23.221 1.00 32.76 170 ALA E C 1
ATOM 6345 O O . ALA C 1 170 ? -51.317 23.491 -23.548 1.00 34.06 170 ALA E O 1
ATOM 6347 N N . LEU C 1 171 ? -49.912 25.083 -22.748 1.00 31.24 171 LEU E N 1
ATOM 6348 C CA . LEU C 1 171 ? -50.937 26.115 -22.606 1.00 33.92 171 LEU E CA 1
ATOM 6349 C C . LEU C 1 171 ? -51.188 26.868 -23.915 1.00 29.31 171 LEU E C 1
ATOM 6350 O O . LEU C 1 171 ? -52.123 27.658 -23.995 1.00 29.09 171 LEU E O 1
ATOM 6355 N N . GLY C 1 172 ? -50.336 26.647 -24.914 1.00 32.76 172 GLY E N 1
ATOM 6356 C CA . GLY C 1 172 ? -50.465 27.316 -26.203 1.00 36.45 172 GLY E CA 1
ATOM 6357 C C . GLY C 1 172 ? -49.686 28.616 -26.279 1.00 36.96 172 GLY E C 1
ATOM 6358 O O . GLY C 1 172 ? -49.921 29.461 -27.152 1.00 36.62 172 GLY E O 1
ATOM 6359 N N . VAL C 1 173 ? -48.747 28.784 -25.357 1.00 30.87 173 VAL E N 1
ATOM 6360 C CA . VAL C 1 173 ? -47.932 29.990 -25.332 1.00 33.20 173 VAL E CA 1
ATOM 6361 C C . VAL C 1 173 ? -46.539 29.680 -25.861 1.00 33.75 173 VAL E C 1
ATOM 6362 O O . VAL C 1 173 ? -45.908 28.721 -25.423 1.00 33.93 173 VAL E O 1
ATOM 6366 N N . LEU C 1 174 ? -46.067 30.491 -26.806 1.00 34.92 174 LEU E N 1
ATOM 6367 C CA . LEU C 1 174 ? -44.798 30.226 -27.473 1.00 32.76 174 LEU E CA 1
ATOM 6368 C C . LEU C 1 174 ? -43.752 31.296 -27.182 1.00 39.08 174 LEU E C 1
ATOM 6369 O O . LEU C 1 174 ? -42.584 31.166 -27.568 1.00 39.43 174 LEU E O 1
ATOM 6374 N N . GLN C 1 175 ? -44.170 32.365 -26.510 1.00 33.48 175 GLN E N 1
ATOM 6375 C CA . GLN C 1 175 ? -43.254 33.462 -26.226 1.00 37.37 175 GLN E CA 1
ATOM 6376 C C . GLN C 1 175 ? -42.188 33.028 -25.219 1.00 34.79 175 GLN E C 1
ATOM 6377 O O . GLN C 1 175 ? -42.519 32.505 -24.160 1.00 36.90 175 GLN E O 1
ATOM 6383 N N . PRO C 1 176 ? -40.903 33.215 -25.561 1.00 35.15 176 PRO E N 1
ATOM 6384 C CA . PRO C 1 176 ? -39.843 32.823 -24.621 1.00 38.92 176 PRO E CA 1
ATOM 6385 C C . PRO C 1 176 ? -39.963 33.615 -23.334 1.00 34.06 176 PRO E C 1
ATOM 6386 O O . PRO C 1 176 ? -40.353 34.784 -23.354 1.00 35.20 176 PRO E O 1
ATOM 6390 N N . ILE C 1 177 ? -39.653 32.974 -22.219 1.00 36.50 177 ILE E N 1
ATOM 6391 C CA . ILE C 1 177 ? -39.762 33.644 -20.939 1.00 37.54 177 ILE E CA 1
ATOM 6392 C C . ILE C 1 177 ? -38.733 34.777 -20.837 1.00 31.07 177 ILE E C 1
ATOM 6393 O O . ILE C 1 177 ? -37.625 34.666 -21.348 1.00 25.41 177 ILE E O 1
ATOM 6398 N N . GLU C 1 178 ? -39.114 35.890 -20.223 1.00 34.18 178 GLU E N 1
ATOM 6399 C CA . GLU C 1 178 ? -38.122 36.925 -19.924 1.00 39.18 178 GLU E CA 1
ATOM 6400 C C . GLU C 1 178 ? -37.355 36.587 -18.634 1.00 29.27 178 GLU E C 1
ATOM 6401 O O . GLU C 1 178 ? -37.949 36.385 -17.567 1.00 33.14 178 GLU E O 1
ATOM 6407 N N . MET C 1 179 ? -36.037 36.519 -18.751 1.00 27.67 179 MET E N 1
ATOM 6408 C CA . MET C 1 179 ? -35.159 36.191 -17.631 1.00 30.60 179 MET E CA 1
ATOM 6409 C C . MET C 1 179 ? -34.651 37.483 -17.006 1.00 36.71 179 MET E C 1
ATOM 6410 O O . MET C 1 179 ? -34.170 38.358 -17.723 1.00 38.63 179 MET E O 1
ATOM 6415 N N . ILE C 1 180 ? -34.773 37.622 -15.684 1.00 34.22 180 ILE E N 1
ATOM 6416 C CA . ILE C 1 180 ? -34.100 38.719 -14.982 1.00 32.85 180 ILE E CA 1
ATOM 6417 C C . ILE C 1 180 ? -33.224 38.143 -13.881 1.00 31.66 180 ILE E C 1
ATOM 6418 O O . ILE C 1 180 ? -33.739 37.511 -12.964 1.00 32.06 180 ILE E O 1
ATOM 6423 N N . PRO C 1 181 ? -31.900 38.362 -13.960 1.00 32.87 181 PRO E N 1
ATOM 6424 C CA . PRO C 1 181 ? -31.193 39.137 -14.996 1.00 34.52 181 PRO E CA 1
ATOM 6425 C C . PRO C 1 181 ? -31.253 38.454 -16.348 1.00 35.81 181 PRO E C 1
ATOM 6426 O O . PRO C 1 181 ? -31.476 37.241 -16.392 1.00 32.39 181 PRO E O 1
ATOM 6430 N N . GLU C 1 182 ? -31.059 39.217 -17.421 1.00 34.69 182 GLU E N 1
ATOM 6431 C CA . GLU C 1 182 ? -31.122 38.662 -18.768 1.00 33.75 182 GLU E CA 1
ATOM 6432 C C . GLU C 1 182 ? -29.743 38.319 -19.282 1.00 35.79 182 GLU E C 1
ATOM 6433 O O . GLU C 1 182 ? -29.613 37.610 -20.278 1.00 35.48 182 GLU E O 1
ATOM 6439 N N . ARG C 1 183 ? -28.705 38.800 -18.601 1.00 32.35 183 ARG E N 1
ATOM 6440 C CA . ARG C 1 183 ? -27.349 38.563 -19.076 1.00 30.85 183 ARG E CA 1
ATOM 6441 C C . ARG C 1 183 ? -26.351 38.617 -17.926 1.00 33.92 183 ARG E C 1
ATOM 6442 O O . ARG C 1 183 ? -26.580 39.304 -16.930 1.00 29.92 183 ARG E O 1
ATOM 6450 N N . ALA C 1 184 ? -25.246 37.888 -18.069 1.00 31.82 184 ALA E N 1
ATOM 6451 C CA . ALA C 1 184 ? -24.196 37.841 -17.053 1.00 36.81 184 ALA E CA 1
ATOM 6452 C C . ALA C 1 184 ? -22.848 37.716 -17.739 1.00 37.11 184 ALA E C 1
ATOM 6453 O O . ALA C 1 184 ? -22.765 37.167 -18.837 1.00 36.35 184 ALA E O 1
ATOM 6455 N N . THR C 1 185 ? -21.799 38.195 -17.071 1.00 34.76 185 THR E N 1
ATOM 6456 C CA . THR C 1 185 ? -20.452 38.220 -17.632 1.00 28.53 185 THR E CA 1
ATOM 6457 C C . THR C 1 185 ? -19.421 37.973 -16.552 1.00 33.26 185 THR E C 1
ATOM 6458 O O . THR C 1 185 ? -19.457 38.625 -15.507 1.00 40.26 185 THR E O 1
ATOM 6462 N N . VAL C 1 186 ? -18.502 37.041 -16.790 1.00 32.01 186 VAL E N 1
ATOM 6463 C CA . VAL C 1 186 ? -17.340 36.880 -15.913 1.00 37.56 186 VAL E CA 1
ATOM 6464 C C . VAL C 1 186 ? -16.163 37.768 -16.381 1.00 44.06 186 VAL E C 1
ATOM 6465 O O . VAL C 1 186 ? -15.722 37.651 -17.525 1.00 43.60 186 VAL E O 1
ATOM 6469 N N . PHE C 1 187 ? -15.662 38.652 -15.509 1.00 41.93 187 PHE E N 1
ATOM 6470 C CA . PHE C 1 187 ? -14.510 39.507 -15.848 1.00 37.31 187 PHE E CA 1
ATOM 6471 C C . PHE C 1 187 ? -13.231 39.042 -15.171 1.00 42.74 187 PHE E C 1
ATOM 6472 O O . PHE C 1 187 ? -13.269 38.458 -14.084 1.00 42.95 187 PHE E O 1
ATOM 6480 N N . VAL C 1 188 ? -12.090 39.323 -15.796 1.00 44.06 188 VAL E N 1
ATOM 6481 C CA . VAL C 1 188 ? -10.808 38.900 -15.238 1.00 37.53 188 VAL E CA 1
ATOM 6482 C C . VAL C 1 188 ? -9.750 39.992 -15.440 1.00 44.80 188 VAL E C 1
ATOM 6483 O O . VAL C 1 188 ? -9.809 40.741 -16.415 1.00 42.87 188 VAL E O 1
ATOM 6487 N N . ALA C 1 189 ? -8.799 40.099 -14.513 1.00 36.14 189 ALA E N 1
ATOM 6488 C CA . ALA C 1 189 ? -7.787 41.158 -14.598 1.00 42.75 189 ALA E CA 1
ATOM 6489 C C . ALA C 1 189 ? -6.548 40.794 -13.809 1.00 36.93 189 ALA E C 1
ATOM 6490 O O . ALA C 1 189 ? -6.640 40.180 -12.733 1.00 39.38 189 ALA E O 1
ATOM 6492 N N . PRO C 1 190 ? -5.371 41.148 -14.346 1.00 40.94 190 PRO E N 1
ATOM 6493 C CA . PRO C 1 190 ? -4.150 40.840 -13.600 1.00 43.80 190 PRO E CA 1
ATOM 6494 C C . PRO C 1 190 ? -4.041 41.824 -12.443 1.00 34.42 190 PRO E C 1
ATOM 6495 O O . PRO C 1 190 ? -4.556 42.948 -12.533 1.00 33.18 190 PRO E O 1
ATOM 6499 N N . ILE C 1 191 ? -3.405 41.402 -11.362 1.00 38.26 191 ILE E N 1
ATOM 6500 C CA . ILE C 1 191 ? -3.286 42.270 -10.199 1.00 44.66 191 ILE E CA 1
ATOM 6501 C C . ILE C 1 191 ? -1.889 42.298 -9.612 1.00 39.17 191 ILE E C 1
ATOM 6502 O O . ILE C 1 191 ? -1.107 41.357 -9.775 1.00 40.67 191 ILE E O 1
ATOM 6507 N N . THR C 1 192 ? -1.590 43.402 -8.936 1.00 44.28 192 THR E N 1
ATOM 6508 C CA . THR C 1 192 ? -0.454 43.462 -8.035 1.00 36.93 192 THR E CA 1
ATOM 6509 C C . THR C 1 192 ? -0.983 43.439 -6.608 1.00 38.91 192 THR E C 1
ATOM 6510 O O . THR C 1 192 ? -1.975 44.110 -6.281 1.00 35.32 192 THR E O 1
ATOM 6514 N N . CYS C 1 193 ? -0.326 42.665 -5.759 1.00 35.93 193 CYS E N 1
ATOM 6515 C CA . CYS C 1 193 ? -0.754 42.538 -4.381 1.00 44.28 193 CYS E CA 1
ATOM 6516 C C . CYS C 1 193 ? -0.168 43.613 -3.472 1.00 39.84 193 CYS E C 1
ATOM 6517 O O . CYS C 1 193 ? -0.557 43.707 -2.312 1.00 36.38 193 CYS E O 1
ATOM 6520 N N . LYS C 1 194 ? 0.750 44.425 -3.998 1.00 36.89 194 LYS E N 1
ATOM 6521 C CA . LYS C 1 194 ? 1.373 45.493 -3.202 1.00 36.35 194 LYS E CA 1
ATOM 6522 C C . LYS C 1 194 ? 0.370 46.419 -2.495 1.00 38.16 194 LYS E C 1
ATOM 6523 O O . LYS C 1 194 ? 0.427 46.558 -1.269 1.00 36.17 194 LYS E O 1
ATOM 6525 N N . PRO C 1 195 ? -0.583 47.011 -3.249 1.00 34.56 195 PRO E N 1
ATOM 6526 C CA . PRO C 1 195 ? -1.513 47.932 -2.586 1.00 38.85 195 PRO E CA 1
ATOM 6527 C C . PRO C 1 195 ? -2.379 47.211 -1.547 1.00 41.99 195 PRO E C 1
ATOM 6528 O O . PRO C 1 195 ? -2.819 47.817 -0.568 1.00 36.72 195 PRO E O 1
ATOM 6532 N N . TYR C 1 196 ? -2.626 45.924 -1.771 1.00 43.22 196 TYR E N 1
ATOM 6533 C CA . TYR C 1 196 ? -3.367 45.114 -0.811 1.00 39.73 196 TYR E CA 1
ATOM 6534 C C . TYR C 1 196 ? -2.532 44.918 0.460 1.00 37.58 196 TYR E C 1
ATOM 6535 O O . TYR C 1 196 ? -3.032 45.074 1.581 1.00 36.73 196 TYR E O 1
ATOM 6544 N N . TYR C 1 197 ? -1.257 44.591 0.280 1.00 35.37 197 TYR E N 1
ATOM 6545 C CA . TYR C 1 197 ? -0.322 44.494 1.405 1.00 39.20 197 TYR E CA 1
ATOM 6546 C C . TYR C 1 197 ? -0.241 45.791 2.212 1.00 42.45 197 TYR E C 1
ATOM 6547 O O . TYR C 1 197 ? -0.197 45.768 3.455 1.00 38.76 197 TYR E O 1
ATOM 6556 N N . VAL C 1 198 ? -0.221 46.922 1.508 1.00 39.19 198 VAL E N 1
ATOM 6557 C CA . VAL C 1 198 ? -0.058 48.215 2.172 1.00 40.32 198 VAL E CA 1
ATOM 6558 C C . VAL C 1 198 ? -1.318 48.620 2.949 1.00 47.71 198 VAL E C 1
ATOM 6559 O O . VAL C 1 198 ? -1.248 48.907 4.149 1.00 48.47 198 VAL E O 1
ATOM 6563 N N . GLN C 1 199 ? -2.466 48.624 2.270 1.00 37.23 199 GLN E N 1
ATOM 6564 C CA . GLN C 1 199 ? -3.715 49.085 2.882 1.00 45.61 199 GLN E CA 1
ATOM 6565 C C . GLN C 1 199 ? -4.206 48.183 4.011 1.00 46.55 199 GLN E C 1
ATOM 6566 O O . GLN C 1 199 ? -4.757 48.673 4.998 1.00 47.19 199 GLN E O 1
ATOM 6572 N N . ARG C 1 200 ? -3.998 46.873 3.869 1.00 40.69 200 ARG E N 1
ATOM 6573 C CA . ARG C 1 200 ? -4.556 45.906 4.811 1.00 42.24 200 ARG E CA 1
ATOM 6574 C C . ARG C 1 200 ? -3.601 45.461 5.927 1.00 47.43 200 ARG E C 1
ATOM 6575 O O . ARG C 1 200 ? -4.044 45.047 6.997 1.00 48.25 200 ARG E O 1
ATOM 6577 N N . TYR C 1 201 ? -2.297 45.574 5.692 1.00 50.35 201 TYR E N 1
ATOM 6578 C CA . TYR C 1 201 ? -1.318 45.056 6.642 1.00 42.77 201 TYR E CA 1
ATOM 6579 C C . TYR C 1 201 ? -0.265 46.071 7.062 1.00 47.51 201 TYR E C 1
ATOM 6580 O O . TYR C 1 201 ? -0.031 46.273 8.254 1.00 47.82 201 TYR E O 1
ATOM 6589 N N . LYS C 1 202 ? 0.380 46.700 6.084 1.00 49.86 202 LYS E N 1
ATOM 6590 C CA . LYS C 1 202 ? 1.580 47.482 6.366 1.00 40.87 202 LYS E CA 1
ATOM 6591 C C . LYS C 1 202 ? 1.315 48.812 7.061 1.00 48.77 202 LYS E C 1
ATOM 6592 O O . LYS C 1 202 ? 2.103 49.220 7.912 1.00 47.12 202 LYS E O 1
ATOM 6598 N N . ASN C 1 203 ? 0.230 49.496 6.698 1.00 45.43 203 ASN E N 1
ATOM 6599 C CA . ASN C 1 203 ? -0.100 50.753 7.368 1.00 49.18 203 ASN E CA 1
ATOM 6600 C C . ASN C 1 203 ? -0.277 50.496 8.870 1.00 51.06 203 ASN E C 1
ATOM 6601 O O . ASN C 1 203 ? 0.275 51.210 9.713 1.00 51.01 203 ASN E O 1
ATOM 6606 N N . PHE C 1 204 ? -1.022 49.441 9.186 1.00 49.55 204 PHE E N 1
ATOM 6607 C CA . PHE C 1 204 ? -1.343 49.105 10.567 1.00 52.29 204 PHE E CA 1
ATOM 6608 C C . PHE C 1 204 ? -0.154 48.649 11.424 1.00 54.10 204 PHE E C 1
ATOM 6609 O O . PHE C 1 204 ? 0.008 49.089 12.569 1.00 54.48 204 PHE E O 1
ATOM 6617 N N . TRP C 1 205 ? 0.656 47.746 10.881 1.00 47.66 205 TRP E N 1
ATOM 6618 C CA . TRP C 1 205 ? 1.719 47.134 11.662 1.00 45.83 205 TRP E CA 1
ATOM 6619 C C . TRP C 1 205 ? 2.950 48.015 11.715 1.00 44.10 205 TRP E C 1
ATOM 6620 O O . TRP C 1 205 ? 3.819 47.805 12.553 1.00 39.58 205 TRP E O 1
ATOM 6631 N N . ARG C 1 206 ? 3.022 49.001 10.822 1.00 45.62 206 ARG E N 1
ATOM 6632 C CA . ARG C 1 206 ? 4.196 49.878 10.740 1.00 47.17 206 ARG E CA 1
ATOM 6633 C C . ARG C 1 206 ? 4.495 50.599 12.056 1.00 44.47 206 ARG E C 1
ATOM 6634 O O . ARG C 1 206 ? 5.627 50.572 12.545 1.00 43.26 206 ARG E O 1
ATOM 6636 N N . ASP C 1 207 ? 3.473 51.231 12.628 1.00 51.70 207 ASP E N 1
ATOM 6637 C CA . ASP C 1 207 ? 3.639 52.021 13.850 1.00 53.82 207 ASP E CA 1
ATOM 6638 C C . ASP C 1 207 ? 2.623 51.610 14.912 1.00 49.38 207 ASP E C 1
ATOM 6639 O O . ASP C 1 207 ? 1.412 51.783 14.736 1.00 49.56 207 ASP E O 1
ATOM 6644 N N . VAL C 1 208 ? 3.124 51.060 16.013 1.00 47.41 208 VAL E N 1
ATOM 6645 C CA . VAL C 1 208 ? 2.268 50.666 17.124 1.00 46.00 208 VAL E CA 1
ATOM 6646 C C . VAL C 1 208 ? 2.741 51.388 18.376 1.00 46.56 208 VAL E C 1
ATOM 6647 O O . VAL C 1 208 ? 3.709 50.961 19.010 1.00 48.60 208 VAL E O 1
ATOM 6651 N N . ASP C 1 209 ? 2.067 52.493 18.712 1.00 47.35 209 ASP E N 1
ATOM 6652 C CA . ASP C 1 209 ? 2.484 53.390 19.803 1.00 46.29 209 ASP E CA 1
ATOM 6653 C C . ASP C 1 209 ? 3.986 53.691 19.764 1.00 49.75 209 ASP E C 1
ATOM 6654 O O . ASP C 1 209 ? 4.682 53.642 20.789 1.00 51.99 209 ASP E O 1
ATOM 6659 N N . GLY C 1 210 ? 4.484 53.997 18.571 1.00 46.03 210 GLY E N 1
ATOM 6660 C CA . GLY C 1 210 ? 5.879 54.356 18.412 1.00 51.76 210 GLY E CA 1
ATOM 6661 C C . GLY C 1 210 ? 6.827 53.200 18.145 1.00 48.92 210 GLY E C 1
ATOM 6662 O O . GLY C 1 210 ? 8.033 53.412 18.047 1.00 53.44 210 GLY E O 1
ATOM 6663 N N . LEU C 1 211 ? 6.298 51.985 18.013 1.00 51.48 211 LEU E N 1
ATOM 6664 C CA . LEU C 1 211 ? 7.143 50.816 17.752 1.00 43.63 211 LEU E CA 1
ATOM 6665 C C . LEU C 1 211 ? 6.989 50.280 16.333 1.00 47.05 211 LEU E C 1
ATOM 6666 O O . LEU C 1 211 ? 5.917 50.386 15.724 1.00 42.44 211 LEU E O 1
ATOM 6671 N N . ASP C 1 212 ? 8.058 49.680 15.818 1.00 44.47 212 ASP E N 1
ATOM 6672 C CA . ASP C 1 212 ? 8.003 49.062 14.507 1.00 44.90 212 ASP E CA 1
ATOM 6673 C C . ASP C 1 212 ? 7.607 47.592 14.586 1.00 41.53 212 ASP E C 1
ATOM 6674 O O . ASP C 1 212 ? 8.405 46.744 14.980 1.00 49.51 212 ASP E O 1
ATOM 6679 N N . PHE C 1 213 ? 6.378 47.292 14.184 1.00 43.49 213 PHE E N 1
ATOM 6680 C CA . PHE C 1 213 ? 5.896 45.920 14.187 1.00 39.58 213 PHE E CA 1
ATOM 6681 C C . PHE C 1 213 ? 5.727 45.384 12.772 1.00 39.28 213 PHE E C 1
ATOM 6682 O O . PHE C 1 213 ? 5.059 44.370 12.572 1.00 39.43 213 PHE E O 1
ATOM 6690 N N . SER C 1 214 ? 6.331 46.063 11.797 1.00 42.57 214 SER E N 1
ATOM 6691 C CA . SER C 1 214 ? 6.179 45.700 10.382 1.00 42.06 214 SER E CA 1
ATOM 6692 C C . SER C 1 214 ? 6.514 44.237 10.101 1.00 45.01 214 SER E C 1
ATOM 6693 O O . SER C 1 214 ? 5.978 43.640 9.163 1.00 46.30 214 SER E O 1
ATOM 6696 N N . ARG C 1 215 ? 7.395 43.653 10.912 1.00 43.91 215 ARG E N 1
ATOM 6697 C CA . ARG C 1 215 ? 7.746 42.248 10.734 1.00 40.77 215 ARG E CA 1
ATOM 6698 C C . ARG C 1 215 ? 6.514 41.352 10.859 1.00 42.51 215 ARG E C 1
ATOM 6699 O O . ARG C 1 215 ? 6.324 40.428 10.061 1.00 43.54 215 ARG E O 1
ATOM 6707 N N . TYR C 1 216 ? 5.668 41.643 11.845 1.00 42.18 216 TYR E N 1
ATOM 6708 C CA . TYR C 1 216 ? 4.435 40.889 12.046 1.00 41.13 216 TYR E CA 1
ATOM 6709 C C . TYR C 1 216 ? 3.516 41.029 10.835 1.00 44.23 216 TYR E C 1
ATOM 6710 O O . TYR C 1 216 ? 2.822 40.080 10.453 1.00 42.77 216 TYR E O 1
ATOM 6719 N N . GLY C 1 217 ? 3.510 42.220 10.242 1.00 42.28 217 GLY E N 1
ATOM 6720 C CA . GLY C 1 217 ? 2.707 42.475 9.058 1.00 45.60 217 GLY E CA 1
ATOM 6721 C C . GLY C 1 217 ? 3.066 41.539 7.917 1.00 51.84 217 GLY E C 1
ATOM 6722 O O . GLY C 1 217 ? 2.180 40.910 7.317 1.00 45.97 217 GLY E O 1
ATOM 6723 N N . ARG C 1 218 ? 4.370 41.447 7.636 1.00 50.35 218 ARG E N 1
ATOM 6724 C CA . ARG C 1 218 ? 4.898 40.557 6.601 1.00 46.80 218 ARG E CA 1
ATOM 6725 C C . ARG C 1 218 ? 4.441 39.125 6.836 1.00 47.01 218 ARG E C 1
ATOM 6726 O O . ARG C 1 218 ? 3.916 38.490 5.932 1.00 48.78 218 ARG E O 1
ATOM 6734 N N . ILE C 1 219 ? 4.620 38.635 8.061 1.00 49.48 219 ILE E N 1
ATOM 6735 C CA . ILE C 1 219 ? 4.232 37.270 8.411 1.00 47.83 219 ILE E CA 1
ATOM 6736 C C . ILE C 1 219 ? 2.765 37.040 8.111 1.00 46.46 219 ILE E C 1
ATOM 6737 O O . ILE C 1 219 ? 2.406 36.092 7.419 1.00 46.83 219 ILE E O 1
ATOM 6742 N N . GLU C 1 220 ? 1.927 37.930 8.636 1.00 48.45 220 GLU E N 1
ATOM 6743 C CA . GLU C 1 220 ? 0.477 37.794 8.556 1.00 50.64 220 GLU E CA 1
ATOM 6744 C C . GLU C 1 220 ? -0.012 37.859 7.114 1.00 49.19 220 GLU E C 1
ATOM 6745 O O . GLU C 1 220 ? -0.966 37.181 6.735 1.00 54.15 220 GLU E O 1
ATOM 6751 N N . TYR C 1 221 ? 0.657 38.670 6.309 1.00 45.86 221 TYR E N 1
ATOM 6752 C CA . TYR C 1 221 ? 0.314 38.793 4.895 1.00 50.61 221 TYR E CA 1
ATOM 6753 C C . TYR C 1 221 ? 0.666 37.535 4.098 1.00 51.65 221 TYR E C 1
ATOM 6754 O O . TYR C 1 221 ? -0.143 37.054 3.304 1.00 52.06 221 TYR E O 1
ATOM 6763 N N . GLU C 1 222 ? 1.867 37.000 4.313 1.00 51.08 222 GLU E N 1
ATOM 6764 C CA . GLU C 1 222 ? 2.375 35.927 3.455 1.00 55.67 222 GLU E CA 1
ATOM 6765 C C . GLU C 1 222 ? 1.629 34.620 3.673 1.00 54.52 222 GLU E C 1
ATOM 6766 O O . GLU C 1 222 ? 1.380 33.882 2.725 1.00 56.37 222 GLU E O 1
ATOM 6772 N N . VAL C 1 223 ? 1.274 34.340 4.923 1.00 55.62 223 VAL E N 1
ATOM 6773 C CA . VAL C 1 223 ? 0.532 33.124 5.239 1.00 59.36 223 VAL E CA 1
ATOM 6774 C C . VAL C 1 223 ? -0.863 33.178 4.635 1.00 61.20 223 VAL E C 1
ATOM 6775 O O . VAL C 1 223 ? -1.296 32.233 3.969 1.00 66.01 223 VAL E O 1
ATOM 6779 N N . TYR C 1 224 ? -1.553 34.293 4.862 1.00 60.25 224 TYR E N 1
ATOM 6780 C CA . TYR C 1 224 ? -2.907 34.482 4.365 1.00 61.49 224 TYR E CA 1
ATOM 6781 C C . TYR C 1 224 ? -2.938 34.245 2.859 1.00 65.84 224 TYR E C 1
ATOM 6782 O O . TYR C 1 224 ? -3.876 33.647 2.339 1.00 69.02 224 TYR E O 1
ATOM 6791 N N . LEU C 1 225 ? -1.895 34.698 2.167 1.00 61.96 225 LEU E N 1
ATOM 6792 C CA . LEU C 1 225 ? -1.770 34.459 0.737 1.00 53.76 225 LEU E CA 1
ATOM 6793 C C . LEU C 1 225 ? -1.370 33.011 0.487 1.00 60.64 225 LEU E C 1
ATOM 6794 O O . LEU C 1 225 ? -2.111 32.248 -0.123 1.00 59.01 225 LEU E O 1
ATOM 6796 N N . PRO C 1 230 ? -7.902 29.355 -3.432 1.00 64.42 230 PRO E N 1
ATOM 6797 C CA . PRO C 1 230 ? -8.188 30.659 -4.046 1.00 59.30 230 PRO E CA 1
ATOM 6798 C C . PRO C 1 230 ? -8.658 31.700 -3.037 1.00 62.03 230 PRO E C 1
ATOM 6799 O O . PRO C 1 230 ? -9.364 31.385 -2.074 1.00 58.81 230 PRO E O 1
ATOM 6803 N N . LEU C 1 231 ? -8.345 32.948 -3.323 1.00 60.14 231 LEU E N 1
ATOM 6804 C CA . LEU C 1 231 ? -8.582 34.063 -2.445 1.00 53.33 231 LEU E CA 1
ATOM 6805 C C . LEU C 1 231 ? -9.918 34.690 -2.681 1.00 50.54 231 LEU E C 1
ATOM 6806 O O . LEU C 1 231 ? -10.155 35.237 -3.704 1.00 49.74 231 LEU E O 1
ATOM 6809 N N . VAL C 1 232 ? -10.786 34.656 -1.707 1.00 48.67 232 VAL E N 1
ATOM 6810 C CA . VAL C 1 232 ? -12.031 35.413 -1.851 1.00 43.57 232 VAL E CA 1
ATOM 6811 C C . VAL C 1 232 ? -12.065 36.591 -0.864 1.00 49.16 232 VAL E C 1
ATOM 6812 O O . VAL C 1 232 ? -12.380 36.434 0.318 1.00 48.74 232 VAL E O 1
ATOM 6816 N N . GLU C 1 233 ? -11.705 37.772 -1.363 1.00 44.86 233 GLU E N 1
ATOM 6817 C CA . GLU C 1 233 ? -11.576 38.965 -0.531 1.00 40.05 233 GLU E CA 1
ATOM 6818 C C . GLU C 1 233 ? -11.860 40.160 -1.408 1.00 40.50 233 GLU E C 1
ATOM 6819 O O . GLU C 1 233 ? -11.746 40.064 -2.627 1.00 41.09 233 GLU E O 1
ATOM 6821 N N . CYS C 1 234 ? -12.263 41.278 -0.811 1.00 41.82 234 CYS E N 1
ATOM 6822 C CA . CYS C 1 234 ? -12.384 42.510 -1.582 1.00 40.12 234 CYS E CA 1
ATOM 6823 C C . CYS C 1 234 ? -10.977 43.050 -1.848 1.00 42.86 234 CYS E C 1
ATOM 6824 O O . CYS C 1 234 ? -10.198 43.248 -0.919 1.00 45.68 234 CYS E O 1
ATOM 6827 N N . LEU C 1 235 ? -10.626 43.239 -3.113 1.00 36.69 235 LEU E N 1
ATOM 6828 C CA . LEU C 1 235 ? -9.325 43.815 -3.412 1.00 44.47 235 LEU E CA 1
ATOM 6829 C C . LEU C 1 235 ? -9.453 45.316 -3.598 1.00 38.53 235 LEU E C 1
ATOM 6830 O O . LEU C 1 235 ? -10.381 45.784 -4.272 1.00 33.00 235 LEU E O 1
ATOM 6835 N N . PRO C 1 236 ? -8.532 46.073 -2.978 1.00 34.92 236 PRO E N 1
ATOM 6836 C CA . PRO C 1 236 ? -8.412 47.506 -3.267 1.00 33.80 236 PRO E CA 1
ATOM 6837 C C . PRO C 1 236 ? -8.356 47.680 -4.778 1.00 29.10 236 PRO E C 1
ATOM 6838 O O . PRO C 1 236 ? -7.574 46.984 -5.420 1.00 35.12 236 PRO E O 1
ATOM 6842 N N . PRO C 1 237 ? -9.193 48.559 -5.339 1.00 26.18 237 PRO E N 1
ATOM 6843 C CA . PRO C 1 237 ? -9.201 48.787 -6.792 1.00 32.16 237 PRO E CA 1
ATOM 6844 C C . PRO C 1 237 ? -7.809 49.113 -7.327 1.00 33.59 237 PRO E C 1
ATOM 6845 O O . PRO C 1 237 ? -7.504 48.811 -8.473 1.00 32.63 237 PRO E O 1
ATOM 6849 N N . LEU C 1 238 ? -6.961 49.697 -6.491 1.00 29.88 238 LEU E N 1
ATOM 6850 C CA . LEU C 1 238 ? -5.589 50.001 -6.894 1.00 35.21 238 LEU E CA 1
ATOM 6851 C C . LEU C 1 238 ? -4.758 48.757 -7.212 1.00 35.65 238 LEU E C 1
ATOM 6852 O O . LEU C 1 238 ? -3.702 48.843 -7.856 1.00 32.01 238 LEU E O 1
ATOM 6857 N N . CYS C 1 239 ? -5.222 47.597 -6.753 1.00 34.14 239 CYS E N 1
ATOM 6858 C CA . CYS C 1 239 ? -4.557 46.338 -7.091 1.00 33.74 239 CYS E CA 1
ATOM 6859 C C . CYS C 1 239 ? -4.628 46.013 -8.581 1.00 35.83 239 CYS E C 1
ATOM 6860 O O . CYS C 1 239 ? -3.854 45.191 -9.072 1.00 34.87 239 CYS E O 1
ATOM 6863 N N . LEU C 1 240 ? -5.550 46.661 -9.294 1.00 31.44 240 LEU E N 1
ATOM 6864 C CA . LEU C 1 240 ? -5.746 46.379 -10.718 1.00 40.45 240 LEU E CA 1
ATOM 6865 C C . LEU C 1 240 ? -4.607 46.915 -11.596 1.00 44.19 240 LEU E C 1
ATOM 6866 O O . LEU C 1 240 ? -4.290 48.115 -11.574 1.00 43.39 240 LEU E O 1
ATOM 6871 N N . LEU C 1 241 ? -3.993 46.017 -12.362 1.00 42.42 241 LEU E N 1
ATOM 6872 C CA . LEU C 1 241 ? -3.026 46.415 -13.381 1.00 44.70 241 LEU E CA 1
ATOM 6873 C C . LEU C 1 241 ? -3.738 46.686 -14.705 1.00 43.82 241 LEU E C 1
ATOM 6874 O O . LEU C 1 241 ? -3.147 47.191 -15.659 1.00 44.95 241 LEU E O 1
ATOM 6879 N N . HIS C 1 242 ? -5.025 46.366 -14.742 1.00 44.14 242 HIS E N 1
ATOM 6880 C CA . HIS C 1 242 ? -5.819 46.497 -15.954 1.00 43.72 242 HIS E CA 1
ATOM 6881 C C . HIS C 1 242 ? -7.284 46.510 -15.531 1.00 48.64 242 HIS E C 1
ATOM 6882 O O . HIS C 1 242 ? -7.664 45.811 -14.589 1.00 46.67 242 HIS E O 1
ATOM 6889 N N . GLU C 1 243 ? -8.102 47.304 -16.213 1.00 49.08 243 GLU E N 1
ATOM 6890 C CA . GLU C 1 243 ? -9.506 47.473 -15.844 1.00 47.98 243 GLU E CA 1
ATOM 6891 C C . GLU C 1 243 ? -10.328 46.174 -15.873 1.00 52.79 243 GLU E C 1
ATOM 6892 O O . GLU C 1 243 ? -11.368 46.079 -15.215 1.00 50.85 243 GLU E O 1
ATOM 6898 N N . GLY C 1 244 ? -9.878 45.194 -16.654 1.00 45.32 244 GLY E N 1
ATOM 6899 C CA . GLY C 1 244 ? -10.549 43.908 -16.738 1.00 48.16 244 GLY E CA 1
ATOM 6900 C C . GLY C 1 244 ? -11.163 43.589 -18.090 1.00 49.21 244 GLY E C 1
ATOM 6901 O O . GLY C 1 244 ? -11.764 44.459 -18.728 1.00 43.11 244 GLY E O 1
ATOM 6902 N N . LEU C 1 245 ? -11.019 42.334 -18.517 1.00 49.82 245 LEU E N 1
ATOM 6903 C CA . LEU C 1 245 ? -11.610 41.858 -19.777 1.00 49.99 245 LEU E CA 1
ATOM 6904 C C . LEU C 1 245 ? -12.682 40.776 -19.570 1.00 43.61 245 LEU E C 1
ATOM 6905 O O . LEU C 1 245 ? -12.651 40.037 -18.578 1.00 46.51 245 LEU E O 1
ATOM 6910 N N . SER C 1 246 ? -13.614 40.673 -20.517 1.00 43.96 246 SER E N 1
ATOM 6911 C CA . SER C 1 246 ? -14.623 39.605 -20.502 1.00 44.33 246 SER E CA 1
ATOM 6912 C C . SER C 1 246 ? -14.016 38.220 -20.686 1.00 41.04 246 SER E C 1
ATOM 6913 O O . SER C 1 246 ? -13.311 37.973 -21.661 1.00 51.61 246 SER E O 1
ATOM 6916 N N . LEU C 1 247 ? -14.282 37.314 -19.750 1.00 37.32 247 LEU E N 1
ATOM 6917 C CA . LEU C 1 247 ? -13.755 35.956 -19.850 1.00 41.02 247 LEU E CA 1
ATOM 6918 C C . LEU C 1 247 ? -14.826 35.007 -20.370 1.00 47.98 247 LEU E C 1
ATOM 6919 O O . LEU C 1 247 ? -14.522 34.061 -21.100 1.00 50.47 247 LEU E O 1
ATOM 6924 N N . ILE C 1 248 ? -16.076 35.279 -19.984 1.00 49.05 248 ILE E N 1
ATOM 6925 C CA . ILE C 1 248 ? -17.244 34.465 -20.330 1.00 39.43 248 ILE E CA 1
ATOM 6926 C C . ILE C 1 248 ? -18.481 35.345 -20.277 1.00 40.69 248 ILE E C 1
ATOM 6927 O O . ILE C 1 248 ? -18.734 35.991 -19.257 1.00 40.78 248 ILE E O 1
ATOM 6932 N N . GLU C 1 249 ? -19.245 35.388 -21.366 1.00 40.33 249 GLU E N 1
ATOM 6933 C CA . GLU C 1 249 ? -20.537 36.078 -21.358 1.00 43.00 249 GLU E CA 1
ATOM 6934 C C . GLU C 1 249 ? -21.676 35.062 -21.535 1.00 45.17 249 GLU E C 1
ATOM 6935 O O . GLU C 1 249 ? -21.497 34.047 -22.205 1.00 47.88 249 GLU E O 1
ATOM 6941 N N . LEU C 1 250 ? -22.837 35.337 -20.937 1.00 45.02 250 LEU E N 1
ATOM 6942 C CA . LEU C 1 250 ? -23.954 34.393 -20.923 1.00 36.11 250 LEU E CA 1
ATOM 6943 C C . LEU C 1 250 ? -25.297 35.059 -21.245 1.00 38.09 250 LEU E C 1
ATOM 6944 O O . LEU C 1 250 ? -25.655 36.093 -20.670 1.00 35.46 250 LEU E O 1
ATOM 6949 N N . ASN C 1 251 ? -26.037 34.460 -22.173 1.00 30.59 251 ASN E N 1
ATOM 6950 C CA . ASN C 1 251 ? -27.402 34.863 -22.458 1.00 34.52 251 ASN E CA 1
ATOM 6951 C C . ASN C 1 251 ? -28.320 33.950 -21.657 1.00 34.31 251 ASN E C 1
ATOM 6952 O O . ASN C 1 251 ? -28.315 32.736 -21.855 1.00 40.67 251 ASN E O 1
ATOM 6957 N N . LEU C 1 252 ? -29.121 34.521 -20.767 1.00 33.39 252 LEU E N 1
ATOM 6958 C CA . LEU C 1 252 ? -29.810 33.689 -19.778 1.00 36.13 252 LEU E CA 1
ATOM 6959 C C . LEU C 1 252 ? -31.041 33.021 -20.363 1.00 35.88 252 LEU E C 1
ATOM 6960 O O . LEU C 1 252 ? -31.582 32.077 -19.786 1.00 29.83 252 LEU E O 1
ATOM 6965 N N . SER C 1 253 ? -31.489 33.508 -21.513 1.00 38.68 253 SER E N 1
ATOM 6966 C CA . SER C 1 253 ? -32.637 32.885 -22.145 1.00 34.37 253 SER E CA 1
ATOM 6967 C C . SER C 1 253 ? -32.221 31.617 -22.855 1.00 32.53 253 SER E C 1
ATOM 6968 O O . SER C 1 253 ? -32.988 30.662 -22.904 1.00 31.77 253 SER E O 1
ATOM 6971 N N . THR C 1 254 ? -30.993 31.598 -23.361 1.00 34.29 254 THR E N 1
ATOM 6972 C CA . THR C 1 254 ? -30.568 30.531 -24.266 1.00 33.12 254 THR E CA 1
ATOM 6973 C C . THR C 1 254 ? -29.498 29.599 -23.726 1.00 33.27 254 THR E C 1
ATOM 6974 O O . THR C 1 254 ? -29.293 28.519 -24.283 1.00 33.06 254 THR E O 1
ATOM 6978 N N . VAL C 1 255 ? -28.789 30.010 -22.672 1.00 29.25 255 VAL E N 1
ATOM 6979 C CA . VAL C 1 255 ? -27.753 29.147 -22.106 1.00 33.32 255 VAL E CA 1
ATOM 6980 C C . VAL C 1 255 ? -28.346 27.800 -21.669 1.00 30.96 255 VAL E C 1
ATOM 6981 O O . VAL C 1 255 ? -29.444 27.762 -21.112 1.00 28.91 255 VAL E O 1
ATOM 6985 N N . GLN C 1 256 ? -27.625 26.708 -21.943 1.00 36.02 256 GLN E N 1
ATOM 6986 C CA . GLN C 1 256 ? -28.032 25.362 -21.531 1.00 32.80 256 GLN E CA 1
ATOM 6987 C C . GLN C 1 256 ? -26.954 24.751 -20.645 1.00 35.65 256 GLN E C 1
ATOM 6988 O O . GLN C 1 256 ? -25.823 25.234 -20.619 1.00 38.35 256 GLN E O 1
ATOM 6994 N N . GLU C 1 257 ? -27.312 23.684 -19.933 1.00 32.63 257 GLU E N 1
ATOM 6995 C CA . GLU C 1 257 ? -26.431 23.050 -18.956 1.00 37.96 257 GLU E CA 1
ATOM 6996 C C . GLU C 1 257 ? -25.079 22.611 -19.517 1.00 40.46 257 GLU E C 1
ATOM 6997 O O . GLU C 1 257 ? -24.097 22.531 -18.778 1.00 39.50 257 GLU E O 1
ATOM 7003 N N . GLU C 1 258 ? -25.041 22.289 -20.807 1.00 38.56 258 GLU E N 1
ATOM 7004 C CA . GLU C 1 258 ? -23.841 21.707 -21.419 1.00 43.77 258 GLU E CA 1
ATOM 7005 C C . GLU C 1 258 ? -22.620 22.636 -21.341 1.00 42.04 258 GLU E C 1
ATOM 7006 O O . GLU C 1 258 ? -21.484 22.184 -21.219 1.00 49.44 258 GLU E O 1
ATOM 7009 N N . VAL C 1 259 ? -22.870 23.936 -21.379 1.00 42.86 259 VAL E N 1
ATOM 7010 C CA . VAL C 1 259 ? -21.805 24.924 -21.299 1.00 44.50 259 VAL E CA 1
ATOM 7011 C C . VAL C 1 259 ? -21.039 24.869 -19.979 1.00 50.20 259 VAL E C 1
ATOM 7012 O O . VAL C 1 259 ? -19.829 25.081 -19.956 1.00 46.48 259 VAL E O 1
ATOM 7016 N N . LEU C 1 260 ? -21.742 24.568 -18.888 1.00 46.84 260 LEU E N 1
ATOM 7017 C CA . LEU C 1 260 ? -21.172 24.677 -17.539 1.00 41.71 260 LEU E CA 1
ATOM 7018 C C . LEU C 1 260 ? -20.124 23.623 -17.194 1.00 47.74 260 LEU E C 1
ATOM 7019 O O . LEU C 1 260 ? -19.485 23.699 -16.145 1.00 46.25 260 LEU E O 1
ATOM 7024 N N . THR C 1 261 ? -19.962 22.628 -18.058 1.00 51.42 261 THR E N 1
ATOM 7025 C CA . THR C 1 261 ? -18.922 21.619 -17.870 1.00 50.76 261 THR E CA 1
ATOM 7026 C C . THR C 1 261 ? -17.619 22.089 -18.528 1.00 59.22 261 THR E C 1
ATOM 7027 O O . THR C 1 261 ? -16.525 21.820 -18.025 1.00 63.54 261 THR E O 1
ATOM 7031 N N . SER C 1 262 ? -17.745 22.798 -19.652 1.00 53.65 262 SER E N 1
ATOM 7032 C CA . SER C 1 262 ? -16.582 23.288 -20.393 1.00 62.05 262 SER E CA 1
ATOM 7033 C C . SER C 1 262 ? -16.437 24.808 -20.337 1.00 60.12 262 SER E C 1
ATOM 7034 O O . SER C 1 262 ? -16.718 25.498 -21.317 1.00 66.65 262 SER E O 1
ATOM 7037 N N . LEU C 1 263 ? -15.995 25.337 -19.204 1.00 54.50 263 LEU E N 1
ATOM 7038 C CA . LEU C 1 263 ? -15.814 26.781 -19.099 1.00 60.96 263 LEU E CA 1
ATOM 7039 C C . LEU C 1 263 ? -14.329 27.163 -19.142 1.00 62.30 263 LEU E C 1
ATOM 7040 O O . LEU C 1 263 ? -13.625 27.127 -18.131 1.00 60.60 263 LEU E O 1
ATOM 7045 N N . HIS C 1 264 ? -13.872 27.516 -20.338 1.00 65.04 264 HIS E N 1
ATOM 7046 C CA . HIS C 1 264 ? -12.491 27.904 -20.574 1.00 60.69 264 HIS E CA 1
ATOM 7047 C C . HIS C 1 264 ? -12.496 29.099 -21.511 1.00 55.57 264 HIS E C 1
ATOM 7048 O O . HIS C 1 264 ? -13.384 29.224 -22.352 1.00 55.15 264 HIS E O 1
ATOM 7055 N N . ASN C 1 265 ? -11.514 29.980 -21.348 1.00 62.37 265 ASN E N 1
ATOM 7056 C CA . ASN C 1 265 ? -11.204 31.010 -22.341 1.00 59.27 265 ASN E CA 1
ATOM 7057 C C . ASN C 1 265 ? -9.817 31.594 -22.084 1.00 64.96 265 ASN E C 1
ATOM 7058 O O . ASN C 1 265 ? -9.290 31.523 -20.965 1.00 64.19 265 ASN E O 1
ATOM 7063 N N . THR C 1 266 ? -9.219 32.143 -23.135 1.00 65.54 266 THR E N 1
ATOM 7064 C CA . THR C 1 266 ? -7.899 32.737 -23.039 1.00 59.38 266 THR E CA 1
ATOM 7065 C C . THR C 1 266 ? -7.997 34.190 -23.479 1.00 61.54 266 THR E C 1
ATOM 7066 O O . THR C 1 266 ? -8.496 34.485 -24.566 1.00 55.51 266 THR E O 1
ATOM 7070 N N . VAL C 1 267 ? -7.544 35.091 -22.611 1.00 58.13 267 VAL E N 1
ATOM 7071 C CA . VAL C 1 267 ? -7.558 36.515 -22.908 1.00 62.14 267 VAL E CA 1
ATOM 7072 C C . VAL C 1 267 ? -6.137 37.082 -22.909 1.00 63.75 267 VAL E C 1
ATOM 7073 O O . VAL C 1 267 ? -5.206 36.457 -22.375 1.00 63.80 267 VAL E O 1
ATOM 7077 N N . HIS C 1 268 ? -5.968 38.257 -23.515 1.00 58.31 268 HIS E N 1
ATOM 7078 C CA . HIS C 1 268 ? -4.648 38.894 -23.572 1.00 66.00 268 HIS E CA 1
ATOM 7079 C C . HIS C 1 268 ? -4.699 40.358 -23.120 1.00 60.56 268 HIS E C 1
ATOM 7080 O O . HIS C 1 268 ? -5.566 41.130 -23.553 1.00 55.03 268 HIS E O 1
ATOM 7087 N N . PHE C 1 269 ? -3.779 40.727 -22.232 1.00 52.91 269 PHE E N 1
ATOM 7088 C CA . PHE C 1 269 ? -3.827 42.049 -21.618 1.00 58.33 269 PHE E CA 1
ATOM 7089 C C . PHE C 1 269 ? -2.846 43.046 -22.229 1.00 58.76 269 PHE E C 1
ATOM 7090 O O . PHE C 1 269 ? -1.657 42.765 -22.349 1.00 57.01 269 PHE E O 1
ATOM 7098 N N . ASP C 1 270 ? -3.373 44.212 -22.604 1.00 66.16 270 ASP E N 1
ATOM 7099 C CA . ASP C 1 270 ? -2.591 45.286 -23.219 1.00 71.35 270 ASP E CA 1
ATOM 7100 C C . ASP C 1 270 ? -2.050 46.276 -22.175 1.00 61.63 270 ASP E C 1
ATOM 7101 O O . ASP C 1 270 ? -2.548 47.395 -22.043 1.00 64.14 270 ASP E O 1
ATOM 7106 N N . LEU C 1 271 ? -1.021 45.855 -21.447 1.00 60.98 271 LEU E N 1
ATOM 7107 C CA . LEU C 1 271 ? -0.462 46.652 -20.357 1.00 64.74 271 LEU E CA 1
ATOM 7108 C C . LEU C 1 271 ? 0.128 47.991 -20.807 1.00 63.33 271 LEU E C 1
ATOM 7109 O O . LEU C 1 271 ? 0.311 48.893 -19.992 1.00 57.78 271 LEU E O 1
ATOM 7114 N N . LYS C 1 272 ? 0.425 48.113 -22.099 1.00 70.59 272 LYS E N 1
ATOM 7115 C CA . LYS C 1 272 ? 0.945 49.358 -22.655 1.00 64.85 272 LYS E CA 1
ATOM 7116 C C . LYS C 1 272 ? -0.118 50.455 -22.637 1.00 65.26 272 LYS E C 1
ATOM 7117 O O . LYS C 1 272 ? 0.177 51.617 -22.355 1.00 69.47 272 LYS E O 1
ATOM 7119 N N . GLU C 1 273 ? -1.359 50.079 -22.931 1.00 63.99 273 GLU E N 1
ATOM 7120 C CA . GLU C 1 273 ? -2.440 51.053 -23.045 1.00 64.68 273 GLU E CA 1
ATOM 7121 C C . GLU C 1 273 ? -3.327 51.089 -21.804 1.00 63.19 273 GLU E C 1
ATOM 7122 O O . GLU C 1 273 ? -4.372 51.749 -21.798 1.00 63.57 273 GLU E O 1
ATOM 7124 N N . SER C 1 274 ? -2.901 50.387 -20.755 1.00 61.20 274 SER E N 1
ATOM 7125 C CA . SER C 1 274 ? -3.672 50.311 -19.512 1.00 56.75 274 SER E CA 1
ATOM 7126 C C . SER C 1 274 ? -3.432 51.516 -18.592 1.00 50.58 274 SER E C 1
ATOM 7127 O O . SER C 1 274 ? -2.340 51.688 -18.038 1.00 50.30 274 SER E O 1
ATOM 7130 N N . ALA C 1 275 ? -4.463 52.340 -18.435 1.00 45.03 275 ALA E N 1
ATOM 7131 C CA . ALA C 1 275 ? -4.411 53.458 -17.508 1.00 40.62 275 ALA E CA 1
ATOM 7132 C C . ALA C 1 275 ? -4.052 52.974 -16.092 1.00 51.53 275 ALA E C 1
ATOM 7133 O O . ALA C 1 275 ? -3.305 53.640 -15.369 1.00 46.18 275 ALA E O 1
ATOM 7135 N N . GLU C 1 276 ? -4.578 51.808 -15.714 1.00 44.97 276 GLU E N 1
ATOM 7136 C CA . GLU C 1 276 ? -4.270 51.194 -14.418 1.00 43.12 276 GLU E CA 1
ATOM 7137 C C . GLU C 1 276 ? -2.803 50.815 -14.273 1.00 46.88 276 GLU E C 1
ATOM 7138 O O . GLU C 1 276 ? -2.208 51.009 -13.206 1.00 40.65 276 GLU E O 1
ATOM 7144 N N . PHE C 1 277 ? -2.232 50.244 -15.333 1.00 43.15 277 PHE E N 1
ATOM 7145 C CA . PHE C 1 277 ? -0.845 49.787 -15.297 1.00 47.73 277 PHE E CA 1
ATOM 7146 C C . PHE C 1 277 ? 0.103 50.980 -15.178 1.00 51.37 277 PHE E C 1
ATOM 7147 O O . PHE C 1 277 ? 1.136 50.922 -14.489 1.00 43.65 277 PHE E O 1
ATOM 7155 N N . GLN C 1 278 ? -0.258 52.049 -15.884 1.00 46.22 278 GLN E N 1
ATOM 7156 C CA . GLN C 1 278 ? 0.574 53.235 -15.974 1.00 49.16 278 GLN E CA 1
ATOM 7157 C C . GLN C 1 278 ? 0.669 53.974 -14.649 1.00 45.54 278 GLN E C 1
ATOM 7158 O O . GLN C 1 278 ? 1.739 54.452 -14.304 1.00 53.73 278 GLN E O 1
ATOM 7164 N N . GLN C 1 279 ? -0.432 54.058 -13.904 1.00 41.40 279 GLN E N 1
ATOM 7165 C CA . GLN C 1 279 ? -0.396 54.695 -12.586 1.00 52.25 279 GLN E CA 1
ATOM 7166 C C . GLN C 1 279 ? 0.604 53.986 -11.681 1.00 49.60 279 GLN E C 1
ATOM 7167 O O . GLN C 1 279 ? 1.201 54.611 -10.801 1.00 55.71 279 GLN E O 1
ATOM 7169 N N . HIS C 1 280 ? 0.792 52.687 -11.923 1.00 46.99 280 HIS E N 1
ATOM 7170 C CA . HIS C 1 280 ? 1.792 51.878 -11.216 1.00 51.29 280 HIS E CA 1
ATOM 7171 C C . HIS C 1 280 ? 3.173 52.018 -11.844 1.00 52.14 280 HIS E C 1
ATOM 7172 O O . HIS C 1 280 ? 4.175 52.096 -11.132 1.00 50.62 280 HIS E O 1
ATOM 7179 N N . ALA C 1 281 ? 3.212 52.025 -13.177 1.00 53.36 281 ALA E N 1
ATOM 7180 C CA . ALA C 1 281 ? 4.458 52.204 -13.922 1.00 54.09 281 ALA E CA 1
ATOM 7181 C C . ALA C 1 281 ? 5.148 53.513 -13.535 1.00 55.38 281 ALA E C 1
ATOM 7182 O O . ALA C 1 281 ? 6.369 53.551 -13.365 1.00 56.27 281 ALA E O 1
ATOM 7184 N N . ARG C 1 282 ? 4.364 54.578 -13.386 1.00 47.11 282 ARG E N 1
ATOM 7185 C CA . ARG C 1 282 ? 4.922 55.852 -12.950 1.00 54.50 282 ARG E CA 1
ATOM 7186 C C . ARG C 1 282 ? 5.556 55.765 -11.553 1.00 59.54 282 ARG E C 1
ATOM 7187 O O . ARG C 1 282 ? 6.708 56.162 -11.377 1.00 65.74 282 ARG E O 1
ATOM 7195 N N . GLU C 1 283 ? 4.837 55.226 -10.569 1.00 51.53 283 GLU E N 1
ATOM 7196 C CA . GLU C 1 283 ? 5.402 55.136 -9.216 1.00 58.26 283 GLU E CA 1
ATOM 7197 C C . GLU C 1 283 ? 6.339 53.932 -9.034 1.00 58.82 283 GLU E C 1
ATOM 7198 O O . GLU C 1 283 ? 6.486 53.398 -7.937 1.00 65.05 283 GLU E O 1
ATOM 7204 N N . ALA C 1 284 ? 6.999 53.533 -10.113 1.00 56.38 284 ALA E N 1
ATOM 7205 C CA . ALA C 1 284 ? 7.868 52.370 -10.079 1.00 56.65 284 ALA E CA 1
ATOM 7206 C C . ALA C 1 284 ? 9.335 52.768 -10.096 1.00 68.26 284 ALA E C 1
ATOM 7207 O O . ALA C 1 284 ? 10.098 52.418 -9.193 1.00 75.41 284 ALA E O 1
ATOM 7209 N N . GLY C 1 285 ? 9.725 53.490 -11.140 1.00 67.47 285 GLY E N 1
ATOM 7210 C CA . GLY C 1 285 ? 11.113 53.854 -11.348 1.00 71.05 285 GLY E CA 1
ATOM 7211 C C . GLY C 1 285 ? 11.499 53.568 -12.785 1.00 74.91 285 GLY E C 1
ATOM 7212 O O . GLY C 1 285 ? 10.655 53.166 -13.584 1.00 72.16 285 GLY E O 1
ATOM 7213 N N . SER C 1 286 ? 12.766 53.784 -13.123 1.00 78.52 286 SER E N 1
ATOM 7214 C CA . SER C 1 286 ? 13.255 53.506 -14.471 1.00 78.94 286 SER E CA 1
ATOM 7215 C C . SER C 1 286 ? 14.759 53.233 -14.462 1.00 81.53 286 SER E C 1
ATOM 7216 O O . SER C 1 286 ? 15.409 53.300 -13.416 1.00 82.03 286 SER E O 1
ATOM 7219 N N . GLY C 1 288 ? 13.247 49.782 -12.821 1.00 67.11 288 GLY E N 1
ATOM 7220 C CA . GLY C 1 288 ? 11.937 49.945 -12.216 1.00 73.09 288 GLY E CA 1
ATOM 7221 C C . GLY C 1 288 ? 10.883 49.051 -12.848 1.00 72.16 288 GLY E C 1
ATOM 7222 O O . GLY C 1 288 ? 10.377 49.348 -13.932 1.00 73.46 288 GLY E O 1
ATOM 7223 N N . ARG C 1 289 ? 10.538 47.960 -12.168 1.00 66.43 289 ARG E N 1
ATOM 7224 C CA . ARG C 1 289 ? 9.634 46.965 -12.743 1.00 62.94 289 ARG E CA 1
ATOM 7225 C C . ARG C 1 289 ? 8.242 46.956 -12.096 1.00 65.34 289 ARG E C 1
ATOM 7226 O O . ARG C 1 289 ? 8.092 47.300 -10.925 1.00 66.12 289 ARG E O 1
ATOM 7228 N N . VAL C 1 290 ? 7.236 46.561 -12.877 1.00 62.65 290 VAL E N 1
ATOM 7229 C CA . VAL C 1 290 ? 5.877 46.325 -12.385 1.00 62.26 290 VAL E CA 1
ATOM 7230 C C . VAL C 1 290 ? 5.547 44.825 -12.440 1.00 58.73 290 VAL E C 1
ATOM 7231 O O . VAL C 1 290 ? 5.344 44.276 -13.525 1.00 59.26 290 VAL E O 1
ATOM 7235 N N . SER C 1 291 ? 5.486 44.163 -11.285 1.00 50.38 291 SER E N 1
ATOM 7236 C CA . SER C 1 291 ? 5.322 42.705 -11.268 1.00 54.05 291 SER E CA 1
ATOM 7237 C C . SER C 1 291 ? 3.901 42.223 -10.950 1.00 55.90 291 SER E C 1
ATOM 7238 O O . SER C 1 291 ? 3.242 42.731 -10.038 1.00 51.20 291 SER E O 1
ATOM 7241 N N . VAL C 1 292 ? 3.459 41.226 -11.715 1.00 57.54 292 VAL E N 1
ATOM 7242 C CA . VAL C 1 292 ? 2.121 40.645 -11.616 1.00 49.41 292 VAL E CA 1
ATOM 7243 C C . VAL C 1 292 ? 2.095 39.501 -10.602 1.00 54.28 292 VAL E C 1
ATOM 7244 O O . VAL C 1 292 ? 2.884 38.563 -10.700 1.00 57.60 292 VAL E O 1
ATOM 7248 N N . ASP C 1 293 ? 1.188 39.576 -9.632 1.00 50.72 293 ASP E N 1
ATOM 7249 C CA . ASP C 1 293 ? 1.137 38.579 -8.560 1.00 52.62 293 ASP E CA 1
ATOM 7250 C C . ASP C 1 293 ? 0.051 37.513 -8.750 1.00 53.00 293 ASP E C 1
ATOM 7251 O O . ASP C 1 293 ? 0.063 36.485 -8.071 1.00 59.20 293 ASP E O 1
ATOM 7256 N N . GLY C 1 294 ? -0.886 37.762 -9.660 1.00 48.96 294 GLY E N 1
ATOM 7257 C CA . GLY C 1 294 ? -2.011 36.865 -9.859 1.00 46.20 294 GLY E CA 1
ATOM 7258 C C . GLY C 1 294 ? -3.115 37.546 -10.646 1.00 44.42 294 GLY E C 1
ATOM 7259 O O . GLY C 1 294 ? -2.884 38.588 -11.272 1.00 38.73 294 GLY E O 1
ATOM 7260 N N . PHE C 1 295 ? -4.313 36.961 -10.611 1.00 44.94 295 PHE E N 1
ATOM 7261 C CA . PHE C 1 295 ? -5.476 37.499 -11.325 1.00 38.64 295 PHE E CA 1
ATOM 7262 C C . PHE C 1 295 ? -6.719 37.524 -10.441 1.00 42.74 295 PHE E C 1
ATOM 7263 O O . PHE C 1 295 ? -6.906 36.639 -9.603 1.00 42.91 295 PHE E O 1
ATOM 7271 N N . THR C 1 296 ? -7.577 38.522 -10.652 1.00 37.81 296 THR E N 1
ATOM 7272 C CA . THR C 1 296 ? -8.816 38.620 -9.902 1.00 38.75 296 THR E CA 1
ATOM 7273 C C . THR C 1 296 ? -9.997 38.470 -10.847 1.00 38.02 296 THR E C 1
ATOM 7274 O O . THR C 1 296 ? -9.961 38.923 -11.998 1.00 37.76 296 THR E O 1
ATOM 7278 N N . VAL C 1 297 ? -11.023 37.787 -10.350 1.00 33.99 297 VAL E N 1
ATOM 7279 C CA . VAL C 1 297 ? -12.206 37.462 -11.132 1.00 36.88 297 VAL E CA 1
ATOM 7280 C C . VAL C 1 297 ? -13.439 38.041 -10.442 1.00 36.90 297 VAL E C 1
ATOM 7281 O O . VAL C 1 297 ? -13.584 37.923 -9.216 1.00 40.02 297 VAL E O 1
ATOM 7285 N N . TRP C 1 298 ? -14.304 38.685 -11.217 1.00 31.00 298 TRP E N 1
ATOM 7286 C CA . TRP C 1 298 ? -15.601 39.122 -10.710 1.00 34.82 298 TRP E CA 1
ATOM 7287 C C . TRP C 1 298 ? -16.670 38.921 -11.763 1.00 30.24 298 TRP E C 1
ATOM 7288 O O . TRP C 1 298 ? -16.393 38.362 -12.824 1.00 34.26 298 TRP E O 1
ATOM 7299 N N . PHE C 1 299 ? -17.893 39.349 -11.461 1.00 32.17 299 PHE E N 1
ATOM 7300 C CA . PHE C 1 299 ? -18.992 39.264 -12.429 1.00 31.45 299 PHE E CA 1
ATOM 7301 C C . PHE C 1 299 ? -19.908 40.474 -12.396 1.00 29.32 299 PHE E C 1
ATOM 7302 O O . PHE C 1 299 ? -19.992 41.171 -11.380 1.00 32.92 299 PHE E O 1
ATOM 7310 N N . ASP C 1 300 ? -20.586 40.712 -13.519 1.00 31.25 300 ASP E N 1
ATOM 7311 C CA . ASP C 1 300 ? -21.705 41.638 -13.605 1.00 26.35 300 ASP E CA 1
ATOM 7312 C C . ASP C 1 300 ? -22.908 40.868 -14.125 1.00 34.29 300 ASP E C 1
ATOM 7313 O O . ASP C 1 300 ? -22.764 39.927 -14.907 1.00 37.86 300 ASP E O 1
ATOM 7318 N N . VAL C 1 301 ? -24.099 41.272 -13.710 1.00 34.09 301 VAL E N 1
ATOM 7319 C CA . VAL C 1 301 ? -25.306 40.782 -14.350 1.00 33.12 301 VAL E CA 1
ATOM 7320 C C . VAL C 1 301 ? -26.124 42.009 -14.696 1.00 37.86 301 VAL E C 1
ATOM 7321 O O . VAL C 1 301 ? -25.974 43.059 -14.062 1.00 35.43 301 VAL E O 1
ATOM 7325 N N . SER C 1 302 ? -26.982 41.900 -15.701 1.00 32.00 302 SER E N 1
ATOM 7326 C CA . SER C 1 302 ? -27.775 43.051 -16.064 1.00 38.70 302 SER E CA 1
ATOM 7327 C C . SER C 1 302 ? -29.161 42.714 -16.588 1.00 42.84 302 SER E C 1
ATOM 7328 O O . SER C 1 302 ? -29.470 41.566 -16.937 1.00 38.91 302 SER E O 1
ATOM 7331 N N . TYR C 1 303 ? -29.991 43.747 -16.608 1.00 40.94 303 TYR E N 1
ATOM 7332 C CA . TYR C 1 303 ? -31.285 43.712 -17.245 1.00 43.43 303 TYR E CA 1
ATOM 7333 C C . TYR C 1 303 ? -31.608 45.145 -17.644 1.00 44.68 303 TYR E C 1
ATOM 7334 O O . TYR C 1 303 ? -31.607 46.037 -16.795 1.00 44.67 303 TYR E O 1
ATOM 7343 N N . GLY C 1 304 ? -31.896 45.364 -18.925 1.00 49.63 304 GLY E N 1
ATOM 7344 C CA . GLY C 1 304 ? -32.224 46.693 -19.412 1.00 46.80 304 GLY E CA 1
ATOM 7345 C C . GLY C 1 304 ? -31.096 47.695 -19.224 1.00 45.14 304 GLY E C 1
ATOM 7346 O O . GLY C 1 304 ? -29.944 47.426 -19.562 1.00 47.61 304 GLY E O 1
ATOM 7347 N N . ALA C 1 305 ? -31.434 48.859 -18.682 1.00 52.61 305 ALA E N 1
ATOM 7348 C CA . ALA C 1 305 ? -30.441 49.891 -18.402 1.00 53.78 305 ALA E CA 1
ATOM 7349 C C . ALA C 1 305 ? -29.532 49.500 -17.232 1.00 53.63 305 ALA E C 1
ATOM 7350 O O . ALA C 1 305 ? -28.387 49.956 -17.137 1.00 56.24 305 ALA E O 1
ATOM 7352 N N . HIS C 1 306 ? -30.043 48.642 -16.353 1.00 46.68 306 HIS E N 1
ATOM 7353 C CA . HIS C 1 306 ? -29.433 48.442 -15.045 1.00 40.08 306 HIS E CA 1
ATOM 7354 C C . HIS C 1 306 ? -28.418 47.311 -14.986 1.00 47.07 306 HIS E C 1
ATOM 7355 O O . HIS C 1 306 ? -28.534 46.308 -15.701 1.00 39.41 306 HIS E O 1
ATOM 7362 N N . THR C 1 307 ? -27.428 47.478 -14.112 1.00 46.58 307 THR E N 1
ATOM 7363 C CA . THR C 1 307 ? -26.338 46.518 -13.980 1.00 45.42 307 THR E CA 1
ATOM 7364 C C . THR C 1 307 ? -25.960 46.340 -12.512 1.00 45.17 307 THR E C 1
ATOM 7365 O O . THR C 1 307 ? -25.931 47.302 -11.748 1.00 46.31 307 THR E O 1
ATOM 7369 N N . LEU C 1 308 ? -25.698 45.102 -12.115 1.00 40.02 308 LEU E N 1
ATOM 7370 C CA . LEU C 1 308 ? -25.210 44.829 -10.782 1.00 36.93 308 LEU E CA 1
ATOM 7371 C C . LEU C 1 308 ? -23.809 44.321 -10.991 1.00 40.22 308 LEU E C 1
ATOM 7372 O O . LEU C 1 308 ? -23.597 43.347 -11.730 1.00 37.10 308 LEU E O 1
ATOM 7377 N N . SER C 1 309 ? -22.850 44.996 -10.368 1.00 29.72 309 SER E N 1
ATOM 7378 C CA . SER C 1 309 ? -21.453 44.670 -10.573 1.00 34.11 309 SER E CA 1
ATOM 7379 C C . SER C 1 309 ? -20.787 44.236 -9.286 1.00 31.46 309 SER E C 1
ATOM 7380 O O . SER C 1 309 ? -21.090 44.754 -8.215 1.00 34.99 309 SER E O 1
ATOM 7383 N N . THR C 1 310 ? -19.874 43.282 -9.385 1.00 29.48 310 THR E N 1
ATOM 7384 C CA . THR C 1 310 ? -19.094 42.898 -8.223 1.00 29.97 310 THR E CA 1
ATOM 7385 C C . THR C 1 310 ? -17.612 43.225 -8.430 1.00 31.75 310 THR E C 1
ATOM 7386 O O . THR C 1 310 ? -16.728 42.592 -7.848 1.00 29.66 310 THR E O 1
ATOM 7390 N N . SER C 1 311 ? -17.359 44.233 -9.258 1.00 28.29 311 SER E N 1
ATOM 7391 C CA . SER C 1 311 ? -16.002 44.695 -9.557 1.00 35.14 311 SER E CA 1
ATOM 7392 C C . SER C 1 311 ? -15.339 45.301 -8.323 1.00 30.29 311 SER E C 1
ATOM 7393 O O . SER C 1 311 ? -16.030 45.765 -7.419 1.00 33.58 311 SER E O 1
ATOM 7396 N N . PRO C 1 312 ? -13.997 45.302 -8.278 1.00 35.05 312 PRO E N 1
ATOM 7397 C CA . PRO C 1 312 ? -13.340 45.928 -7.120 1.00 33.73 312 PRO E CA 1
ATOM 7398 C C . PRO C 1 312 ? -13.663 47.422 -7.010 1.00 36.25 312 PRO E C 1
ATOM 7399 O O . PRO C 1 312 ? -13.613 47.986 -5.916 1.00 36.11 312 PRO E O 1
ATOM 7403 N N . ARG C 1 313 ? -14.002 48.063 -8.123 1.00 37.67 313 ARG E N 1
ATOM 7404 C CA . ARG C 1 313 ? -14.363 49.469 -8.049 1.00 38.51 313 ARG E CA 1
ATOM 7405 C C . ARG C 1 313 ? -15.721 49.631 -7.390 1.00 36.58 313 ARG E C 1
ATOM 7406 O O . ARG C 1 313 ? -15.968 50.611 -6.681 1.00 39.37 313 ARG E O 1
ATOM 7411 N N . SER C 1 314 ? -16.591 48.650 -7.603 1.00 35.74 314 SER E N 1
ATOM 7412 C CA . SER C 1 314 ? -17.984 48.748 -7.173 1.00 35.61 314 SER E CA 1
ATOM 7413 C C . SER C 1 314 ? -18.123 48.534 -5.658 1.00 35.42 314 SER E C 1
ATOM 7414 O O . SER C 1 314 ? -17.239 47.939 -5.026 1.00 30.33 314 SER E O 1
ATOM 7417 N N . PRO C 1 315 ? -19.217 49.041 -5.063 1.00 35.20 315 PRO E N 1
ATOM 7418 C CA . PRO C 1 315 ? -19.365 48.835 -3.620 1.00 38.31 315 PRO E CA 1
ATOM 7419 C C . PRO C 1 315 ? -19.358 47.344 -3.337 1.00 40.78 315 PRO E C 1
ATOM 7420 O O . PRO C 1 315 ? -19.930 46.564 -4.107 1.00 38.53 315 PRO E O 1
ATOM 7424 N N . SER C 1 316 ? -18.672 46.959 -2.272 1.00 32.07 316 SER E N 1
ATOM 7425 C CA . SER C 1 316 ? -18.482 45.555 -1.922 1.00 36.86 316 SER E CA 1
ATOM 7426 C C . SER C 1 316 ? -19.807 44.783 -1.853 1.00 39.22 316 SER E C 1
ATOM 7427 O O . SER C 1 316 ? -20.839 45.334 -1.469 1.00 42.22 316 SER E O 1
ATOM 7430 N N . THR C 1 317 ? -19.784 43.514 -2.247 1.00 34.39 317 THR E N 1
ATOM 7431 C CA . THR C 1 317 ? -20.940 42.639 -2.039 1.00 37.72 317 THR E CA 1
ATOM 7432 C C . THR C 1 317 ? -20.475 41.389 -1.310 1.00 35.02 317 THR E C 1
ATOM 7433 O O . THR C 1 317 ? -19.279 41.113 -1.232 1.00 33.65 317 THR E O 1
ATOM 7437 N N . HIS C 1 318 ? -21.429 40.627 -0.797 1.00 32.79 318 HIS E N 1
ATOM 7438 C CA . HIS C 1 318 ? -21.156 39.329 -0.196 1.00 38.39 318 HIS E CA 1
ATOM 7439 C C . HIS C 1 318 ? -20.302 38.428 -1.112 1.00 38.33 318 HIS E C 1
ATOM 7440 O O . HIS C 1 318 ? -19.516 37.614 -0.627 1.00 36.85 318 HIS E O 1
ATOM 7447 N N . TRP C 1 319 ? -20.409 38.623 -2.427 1.00 34.00 319 TRP E N 1
ATOM 7448 C CA . TRP C 1 319 ? -19.567 37.887 -3.383 1.00 32.43 319 TRP E CA 1
ATOM 7449 C C . TRP C 1 319 ? -18.105 38.331 -3.414 1.00 29.51 319 TRP E C 1
ATOM 7450 O O . TRP C 1 319 ? -17.240 37.579 -3.869 1.00 30.46 319 TRP E O 1
ATOM 7461 N N . LYS C 1 320 ? -17.821 39.535 -2.917 1.00 34.68 320 LYS E N 1
ATOM 7462 C CA . LYS C 1 320 ? -16.451 40.081 -2.955 1.00 36.59 320 LYS E CA 1
ATOM 7463 C C . LYS C 1 320 ? -15.837 39.963 -4.360 1.00 35.24 320 LYS E C 1
ATOM 7464 O O . LYS C 1 320 ? -16.501 40.271 -5.353 1.00 31.33 320 LYS E O 1
ATOM 7470 N N . GLN C 1 321 ? -14.577 39.543 -4.430 1.00 28.04 321 GLN E N 1
ATOM 7471 C CA . GLN C 1 321 ? -13.956 39.139 -5.686 1.00 33.12 321 GLN E CA 1
ATOM 7472 C C . GLN C 1 321 ? -13.181 37.874 -5.406 1.00 34.93 321 GLN E C 1
ATOM 7473 O O . GLN C 1 321 ? -12.917 37.558 -4.250 1.00 38.00 321 GLN E O 1
ATOM 7479 N N . THR C 1 322 ? -12.811 37.138 -6.447 1.00 37.81 322 THR E N 1
ATOM 7480 C CA . THR C 1 322 ? -12.000 35.940 -6.223 1.00 40.32 322 THR E CA 1
ATOM 7481 C C . THR C 1 322 ? -10.652 36.094 -6.911 1.00 35.85 322 THR E C 1
ATOM 7482 O O . THR C 1 322 ? -10.579 36.472 -8.071 1.00 37.67 322 THR E O 1
ATOM 7486 N N . THR C 1 323 ? -9.583 35.811 -6.183 1.00 43.42 323 THR E N 1
ATOM 7487 C CA . THR C 1 323 ? -8.246 36.072 -6.693 1.00 44.90 323 THR E CA 1
ATOM 7488 C C . THR C 1 323 ? -7.411 34.799 -6.732 1.00 44.20 323 THR E C 1
ATOM 7489 O O . THR C 1 323 ? -7.291 34.084 -5.736 1.00 49.56 323 THR E O 1
ATOM 7493 N N . ILE C 1 324 ? -6.853 34.509 -7.898 1.00 42.31 324 ILE E N 1
ATOM 7494 C CA . ILE C 1 324 ? -5.967 33.365 -8.046 1.00 48.08 324 ILE E CA 1
ATOM 7495 C C . ILE C 1 324 ? -4.528 33.849 -8.199 1.00 49.68 324 ILE E C 1
ATOM 7496 O O . ILE C 1 324 ? -4.167 34.446 -9.214 1.00 48.61 324 ILE E O 1
ATOM 7501 N N . LEU C 1 325 ? -3.709 33.582 -7.190 1.00 54.70 325 LEU E N 1
ATOM 7502 C CA . LEU C 1 325 ? -2.341 34.072 -7.172 1.00 52.30 325 LEU E CA 1
ATOM 7503 C C . LEU C 1 325 ? -1.419 33.204 -8.007 1.00 61.48 325 LEU E C 1
ATOM 7504 O O . LEU C 1 325 ? -1.803 32.143 -8.500 1.00 61.25 325 LEU E O 1
ATOM 7509 N N . LEU C 1 326 ? -0.195 33.679 -8.170 1.00 61.19 326 LEU E N 1
ATOM 7510 C CA . LEU C 1 326 ? 0.873 32.858 -8.686 1.00 59.13 326 LEU E CA 1
ATOM 7511 C C . LEU C 1 326 ? 1.538 32.263 -7.460 1.00 66.34 326 LEU E C 1
ATOM 7512 O O . LEU C 1 326 ? 1.332 32.770 -6.348 1.00 65.02 326 LEU E O 1
ATOM 7517 N N . PRO C 1 327 ? 2.304 31.168 -7.641 1.00 65.26 327 PRO E N 1
ATOM 7518 C CA . PRO C 1 327 ? 2.990 30.536 -6.508 1.00 60.71 327 PRO E CA 1
ATOM 7519 C C . PRO C 1 327 ? 3.905 31.526 -5.798 1.00 62.11 327 PRO E C 1
ATOM 7520 O O . PRO C 1 327 ? 4.350 32.478 -6.441 1.00 59.27 327 PRO E O 1
ATOM 7524 N N . ARG C 1 328 ? 4.173 31.309 -4.509 1.00 62.09 328 ARG E N 1
ATOM 7525 C CA . ARG C 1 328 ? 4.996 32.229 -3.714 1.00 67.76 328 ARG E CA 1
ATOM 7526 C C . ARG C 1 328 ? 6.338 32.572 -4.374 1.00 71.20 328 ARG E C 1
ATOM 7527 O O . ARG C 1 328 ? 6.824 33.696 -4.253 1.00 73.53 328 ARG E O 1
ATOM 7529 N N . GLU C 1 329 ? 6.917 31.604 -5.084 1.00 73.49 329 GLU E N 1
ATOM 7530 C CA . GLU C 1 329 ? 8.202 31.788 -5.760 1.00 70.52 329 GLU E CA 1
ATOM 7531 C C . GLU C 1 329 ? 8.115 32.710 -6.981 1.00 74.74 329 GLU E C 1
ATOM 7532 O O . GLU C 1 329 ? 9.012 33.520 -7.222 1.00 78.01 329 GLU E O 1
ATOM 7534 N N . ALA C 1 330 ? 7.040 32.578 -7.754 1.00 72.11 330 ALA E N 1
ATOM 7535 C CA . ALA C 1 330 ? 6.823 33.426 -8.925 1.00 72.22 330 ALA E CA 1
ATOM 7536 C C . ALA C 1 330 ? 6.565 34.877 -8.514 1.00 76.31 330 ALA E C 1
ATOM 7537 O O . ALA C 1 330 ? 6.833 35.813 -9.276 1.00 74.30 330 ALA E O 1
ATOM 7539 N N . ARG C 1 331 ? 6.042 35.049 -7.302 1.00 74.81 331 ARG E N 1
ATOM 7540 C CA . ARG C 1 331 ? 5.716 36.368 -6.778 1.00 70.68 331 ARG E CA 1
ATOM 7541 C C . ARG C 1 331 ? 6.936 37.039 -6.150 1.00 73.65 331 ARG E C 1
ATOM 7542 O O . ARG C 1 331 ? 7.337 38.122 -6.574 1.00 78.11 331 ARG E O 1
ATOM 7550 N N . ASN C 1 332 ? 7.523 36.387 -5.147 1.00 73.08 332 ASN E N 1
ATOM 7551 C CA . ASN C 1 332 ? 8.666 36.932 -4.415 1.00 75.42 332 ASN E CA 1
ATOM 7552 C C . ASN C 1 332 ? 9.884 37.206 -5.299 1.00 77.81 332 ASN E C 1
ATOM 7553 O O . ASN C 1 332 ? 10.742 38.017 -4.954 1.00 85.55 332 ASN E O 1
ATOM 7558 N N . GLU C 1 333 ? 9.956 36.522 -6.434 1.00 75.80 333 GLU E N 1
ATOM 7559 C CA . GLU C 1 333 ? 11.050 36.718 -7.373 1.00 79.14 333 GLU E CA 1
ATOM 7560 C C . GLU C 1 333 ? 10.658 37.692 -8.474 1.00 78.05 333 GLU E C 1
ATOM 7561 O O . GLU C 1 333 ? 11.504 38.108 -9.262 1.00 79.00 333 GLU E O 1
ATOM 7563 N N . GLU C 1 334 ? 9.376 38.050 -8.518 1.00 75.15 334 GLU E N 1
ATOM 7564 C CA . GLU C 1 334 ? 8.835 38.901 -9.577 1.00 72.53 334 GLU E CA 1
ATOM 7565 C C . GLU C 1 334 ? 9.106 38.299 -10.955 1.00 74.62 334 GLU E C 1
ATOM 7566 O O . GLU C 1 334 ? 9.409 39.025 -11.904 1.00 76.04 334 GLU E O 1
ATOM 7569 N N . LEU C 1 335 ? 8.993 36.974 -11.059 1.00 76.44 335 LEU E N 1
ATOM 7570 C CA . LEU C 1 335 ? 9.266 36.266 -12.314 1.00 73.39 335 LEU E CA 1
ATOM 7571 C C . LEU C 1 335 ? 8.323 36.685 -13.445 1.00 68.36 335 LEU E C 1
ATOM 7572 O O . LEU C 1 335 ? 8.630 36.511 -14.622 1.00 70.50 335 LEU E O 1
ATOM 7574 N N . VAL C 1 336 ? 7.169 37.227 -13.085 1.00 69.43 336 VAL E N 1
ATOM 7575 C CA . VAL C 1 336 ? 6.281 37.815 -14.076 1.00 69.22 336 VAL E CA 1
ATOM 7576 C C . VAL C 1 336 ? 6.247 39.312 -13.826 1.00 67.74 336 VAL E C 1
ATOM 7577 O O . VAL C 1 336 ? 5.251 39.855 -13.346 1.00 62.76 336 VAL E O 1
ATOM 7581 N N . SER C 1 337 ? 7.364 39.968 -14.122 1.00 70.08 337 SER E N 1
ATOM 7582 C CA . SER C 1 337 ? 7.448 41.416 -14.012 1.00 66.60 337 SER E CA 1
ATOM 7583 C C . SER C 1 337 ? 7.544 42.013 -15.401 1.00 65.52 337 SER E C 1
ATOM 7584 O O . SER C 1 337 ? 7.742 41.301 -16.383 1.00 66.38 337 SER E O 1
ATOM 7587 N N . PHE C 1 338 ? 7.382 43.323 -15.481 1.00 67.59 338 PHE E N 1
ATOM 7588 C CA . PHE C 1 338 ? 7.505 44.022 -16.746 1.00 71.29 338 PHE E CA 1
ATOM 7589 C C . PHE C 1 338 ? 8.290 45.316 -16.566 1.00 73.49 338 PHE E C 1
ATOM 7590 O O . PHE C 1 338 ? 8.362 45.857 -15.458 1.00 67.80 338 PHE E O 1
ATOM 7598 N N . PRO C 1 339 ? 8.915 45.801 -17.649 1.00 75.58 339 PRO E N 1
ATOM 7599 C CA . PRO C 1 339 ? 9.417 47.175 -17.589 1.00 71.48 339 PRO E CA 1
ATOM 7600 C C . PRO C 1 339 ? 8.257 48.167 -17.656 1.00 67.98 339 PRO E C 1
ATOM 7601 O O . PRO C 1 339 ? 7.129 47.780 -17.967 1.00 65.57 339 PRO E O 1
ATOM 7605 N N . VAL C 1 340 ? 8.552 49.431 -17.360 1.00 70.22 340 VAL E N 1
ATOM 7606 C CA . VAL C 1 340 ? 7.586 50.532 -17.407 1.00 64.73 340 VAL E CA 1
ATOM 7607 C C . VAL C 1 340 ? 6.954 50.674 -18.787 1.00 59.40 340 VAL E C 1
ATOM 7608 O O . VAL C 1 340 ? 5.877 51.250 -18.942 1.00 62.05 340 VAL E O 1
ATOM 7612 N N . GLU C 1 341 ? 7.629 50.120 -19.784 1.00 63.06 341 GLU E N 1
ATOM 7613 C CA . GLU C 1 341 ? 7.135 50.112 -21.153 1.00 68.76 341 GLU E CA 1
ATOM 7614 C C . GLU C 1 341 ? 5.734 49.488 -21.268 1.00 71.01 341 GLU E C 1
ATOM 7615 O O . GLU C 1 341 ? 4.818 50.105 -21.818 1.00 71.04 341 GLU E O 1
ATOM 7617 N N . GLY C 1 342 ? 5.568 48.273 -20.745 1.00 70.41 342 GLY E N 1
ATOM 7618 C CA . GLY C 1 342 ? 4.269 47.615 -20.758 1.00 67.67 342 GLY E CA 1
ATOM 7619 C C . GLY C 1 342 ? 4.212 46.356 -21.606 1.00 73.70 342 GLY E C 1
ATOM 7620 O O . GLY C 1 342 ? 4.938 45.393 -21.345 1.00 72.28 342 GLY E O 1
ATOM 7621 N N . GLY C 1 343 ? 3.330 46.350 -22.606 1.00 74.41 343 GLY E N 1
ATOM 7622 C CA . GLY C 1 343 ? 3.278 45.253 -23.561 1.00 70.58 343 GLY E CA 1
ATOM 7623 C C . GLY C 1 343 ? 2.028 44.397 -23.522 1.00 71.78 343 GLY E C 1
ATOM 7624 O O . GLY C 1 343 ? 0.918 44.897 -23.723 1.00 73.41 343 GLY E O 1
ATOM 7625 N N . GLU C 1 344 ? 2.207 43.100 -23.268 1.00 72.95 344 GLU E N 1
ATOM 7626 C CA . GLU C 1 344 ? 1.103 42.140 -23.357 1.00 67.74 344 GLU E CA 1
ATOM 7627 C C . GLU C 1 344 ? 1.243 40.935 -22.414 1.00 69.65 344 GLU E C 1
ATOM 7628 O O . GLU C 1 344 ? 2.327 40.355 -22.285 1.00 63.98 344 GLU E O 1
ATOM 7630 N N . LEU C 1 345 ? 0.138 40.564 -21.765 1.00 61.76 345 LEU E N 1
ATOM 7631 C CA . LEU C 1 345 ? 0.124 39.437 -20.822 1.00 62.25 345 LEU E CA 1
ATOM 7632 C C . LEU C 1 345 ? -0.906 38.380 -21.228 1.00 59.90 345 LEU E C 1
ATOM 7633 O O . LEU C 1 345 ? -2.017 38.718 -21.648 1.00 65.68 345 LEU E O 1
ATOM 7638 N N . GLY C 1 346 ? -0.537 37.106 -21.099 1.00 59.62 346 GLY E N 1
ATOM 7639 C CA . GLY C 1 346 ? -1.362 36.020 -21.611 1.00 60.33 346 GLY E CA 1
ATOM 7640 C C . GLY C 1 346 ? -1.765 34.969 -20.592 1.00 62.22 346 GLY E C 1
ATOM 7641 O O . GLY C 1 346 ? -0.913 34.363 -19.919 1.00 57.99 346 GLY E O 1
ATOM 7642 N N . VAL C 1 347 ? -3.073 34.735 -20.491 1.00 62.52 347 VAL E N 1
ATOM 7643 C CA . VAL C 1 347 ? -3.591 33.781 -19.512 1.00 63.65 347 VAL E CA 1
ATOM 7644 C C . VAL C 1 347 ? -4.655 32.830 -20.072 1.00 60.20 347 VAL E C 1
ATOM 7645 O O . VAL C 1 347 ? -5.609 33.254 -20.742 1.00 53.55 347 VAL E O 1
ATOM 7649 N N . GLU C 1 348 ? -4.462 31.536 -19.812 1.00 61.40 348 GLU E N 1
ATOM 7650 C CA . GLU C 1 348 ? -5.540 30.564 -19.974 1.00 60.82 348 GLU E CA 1
ATOM 7651 C C . GLU C 1 348 ? -6.168 30.246 -18.625 1.00 61.32 348 GLU E C 1
ATOM 7652 O O . GLU C 1 348 ? -5.477 29.842 -17.676 1.00 51.78 348 GLU E O 1
ATOM 7658 N N . MET C 1 349 ? -7.485 30.427 -18.559 1.00 59.75 349 MET E N 1
ATOM 7659 C CA . MET C 1 349 ? -8.235 30.286 -17.314 1.00 64.12 349 MET E CA 1
ATOM 7660 C C . MET C 1 349 ? -9.381 29.267 -17.446 1.00 62.27 349 MET E C 1
ATOM 7661 O O . MET C 1 349 ? -10.249 29.380 -18.325 1.00 55.74 349 MET E O 1
ATOM 7666 N N . HIS C 1 350 ? -9.361 28.267 -16.567 1.00 60.61 350 HIS E N 1
ATOM 7667 C CA . HIS C 1 350 ? -10.370 27.210 -16.556 1.00 60.89 350 HIS E CA 1
ATOM 7668 C C . HIS C 1 350 ? -11.266 27.283 -15.322 1.00 55.35 350 HIS E C 1
ATOM 7669 O O . HIS C 1 350 ? -10.789 27.123 -14.196 1.00 52.99 350 HIS E O 1
ATOM 7676 N N . ILE C 1 351 ? -12.560 27.515 -15.535 1.00 55.94 351 ILE E N 1
ATOM 7677 C CA . ILE C 1 351 ? -13.554 27.343 -14.473 1.00 52.69 351 ILE E CA 1
ATOM 7678 C C . ILE C 1 351 ? -14.126 25.922 -14.546 1.00 52.62 351 ILE E C 1
ATOM 7679 O O . ILE C 1 351 ? -15.080 25.650 -15.272 1.00 49.29 351 ILE E O 1
ATOM 7684 N N . SER C 1 352 ? -13.526 25.019 -13.784 1.00 52.22 352 SER E N 1
ATOM 7685 C CA . SER C 1 352 ? -13.818 23.598 -13.918 1.00 56.37 352 SER E CA 1
ATOM 7686 C C . SER C 1 352 ? -14.746 23.077 -12.818 1.00 51.23 352 SER E C 1
ATOM 7687 O O . SER C 1 352 ? -14.474 23.251 -11.629 1.00 47.97 352 SER E O 1
ATOM 7690 N N . ALA C 1 353 ? -15.841 22.437 -13.219 1.00 51.78 353 ALA E N 1
ATOM 7691 C CA . ALA C 1 353 ? -16.729 21.796 -12.255 1.00 43.55 353 ALA E CA 1
ATOM 7692 C C . ALA C 1 353 ? -15.955 20.736 -11.488 1.00 45.56 353 ALA E C 1
ATOM 7693 O O . ALA C 1 353 ? -15.236 19.941 -12.082 1.00 50.94 353 ALA E O 1
ATOM 7695 N N . SER C 1 354 ? -16.083 20.753 -10.166 1.00 42.84 354 SER E N 1
ATOM 7696 C CA . SER C 1 354 ? -15.404 19.794 -9.312 1.00 45.32 354 SER E CA 1
ATOM 7697 C C . SER C 1 354 ? -16.269 18.545 -9.067 1.00 48.34 354 SER E C 1
ATOM 7698 O O . SER C 1 354 ? -15.815 17.572 -8.462 1.00 46.79 354 SER E O 1
ATOM 7701 N N . ASP C 1 355 ? -17.515 18.580 -9.536 1.00 47.33 355 ASP E N 1
ATOM 7702 C CA . ASP C 1 355 ? -18.380 17.397 -9.512 1.00 40.94 355 ASP E CA 1
ATOM 7703 C C . ASP C 1 355 ? -19.503 17.484 -10.551 1.00 39.57 355 ASP E C 1
ATOM 7704 O O . ASP C 1 355 ? -19.494 18.362 -11.423 1.00 37.89 355 ASP E O 1
ATOM 7709 N N . LYS C 1 356 ? -20.469 16.576 -10.461 1.00 34.78 356 LYS E N 1
ATOM 7710 C CA . LYS C 1 356 ? -21.487 16.484 -11.503 1.00 38.36 356 LYS E CA 1
ATOM 7711 C C . LYS C 1 356 ? -22.645 17.477 -11.337 1.00 29.27 356 LYS E C 1
ATOM 7712 O O . LYS C 1 356 ? -23.355 17.765 -12.294 1.00 33.89 356 LYS E O 1
ATOM 7718 N N . THR C 1 357 ? -22.798 18.018 -10.133 1.00 30.28 357 THR E N 1
ATOM 7719 C CA . THR C 1 357 ? -23.886 18.936 -9.827 1.00 32.38 357 THR E CA 1
ATOM 7720 C C . THR C 1 357 ? -23.818 20.238 -10.609 1.00 35.09 357 THR E C 1
ATOM 7721 O O . THR C 1 357 ? -24.831 20.913 -10.767 1.00 29.54 357 THR E O 1
ATOM 7725 N N . LEU C 1 358 ? -22.627 20.602 -11.079 1.00 32.51 358 LEU E N 1
ATOM 7726 C CA . LEU C 1 358 ? -22.425 21.908 -11.723 1.00 37.00 358 LEU E CA 1
ATOM 7727 C C . LEU C 1 358 ? -22.752 23.084 -10.792 1.00 30.14 358 LEU E C 1
ATOM 7728 O O . LEU C 1 358 ? -23.121 24.161 -11.249 1.00 29.88 358 LEU E O 1
ATOM 7733 N N . ARG C 1 359 ? -22.598 22.875 -9.489 1.00 32.52 359 ARG E N 1
ATOM 7734 C CA . ARG C 1 359 ? -22.713 23.972 -8.537 1.00 36.95 359 ARG E CA 1
ATOM 7735 C C . ARG C 1 359 ? -21.374 24.368 -7.918 1.00 37.41 359 ARG E C 1
ATOM 7736 O O . ARG C 1 359 ? -21.241 25.466 -7.380 1.00 35.10 359 ARG E O 1
ATOM 7744 N N . PHE C 1 360 ? -20.388 23.479 -7.995 1.00 37.43 360 PHE E N 1
ATOM 7745 C CA . PHE C 1 360 ? -19.097 23.735 -7.356 1.00 43.29 360 PHE E CA 1
ATOM 7746 C C . PHE C 1 360 ? -17.960 23.645 -8.343 1.00 42.33 360 PHE E C 1
ATOM 7747 O O . PHE C 1 360 ? -17.858 22.675 -9.095 1.00 40.96 360 PHE E O 1
ATOM 7755 N N . TYR C 1 361 ? -17.107 24.665 -8.324 1.00 40.16 361 TYR E N 1
ATOM 7756 C CA . TYR C 1 361 ? -16.066 24.826 -9.328 1.00 40.65 361 TYR E CA 1
ATOM 7757 C C . TYR C 1 361 ? -14.710 25.146 -8.713 1.00 49.42 361 TYR E C 1
ATOM 7758 O O . TYR C 1 361 ? -14.617 25.572 -7.559 1.00 39.08 361 TYR E O 1
ATOM 7767 N N . THR C 1 362 ? -13.659 24.914 -9.495 1.00 52.79 362 THR E N 1
ATOM 7768 C CA . THR C 1 362 ? -12.322 25.381 -9.158 1.00 52.95 362 THR E CA 1
ATOM 7769 C C . THR C 1 362 ? -11.830 26.185 -10.345 1.00 51.45 362 THR E C 1
ATOM 7770 O O . THR C 1 362 ? -12.258 25.946 -11.475 1.00 50.42 362 THR E O 1
ATOM 7774 N N . ILE C 1 363 ? -10.951 27.151 -10.090 1.00 53.17 363 ILE E N 1
ATOM 7775 C CA . ILE C 1 363 ? -10.340 27.898 -11.179 1.00 53.35 363 ILE E CA 1
ATOM 7776 C C . ILE C 1 363 ? -8.890 27.463 -11.346 1.00 55.00 363 ILE E C 1
ATOM 7777 O O . ILE C 1 363 ? -8.079 27.611 -10.433 1.00 57.74 363 ILE E O 1
ATOM 7782 N N . GLU C 1 364 ? -8.598 26.883 -12.505 1.00 56.06 364 GLU E N 1
ATOM 7783 C CA . GLU C 1 364 ? -7.249 26.493 -12.880 1.00 58.61 364 GLU E CA 1
ATOM 7784 C C . GLU C 1 364 ? -6.769 27.507 -13.902 1.00 62.66 364 GLU E C 1
ATOM 7785 O O . GLU C 1 364 ? -7.541 27.976 -14.747 1.00 58.01 364 GLU E O 1
ATOM 7787 N N . LEU C 1 365 ? -5.487 27.835 -13.830 1.00 63.17 365 LEU E N 1
ATOM 7788 C CA . LEU C 1 365 ? -4.967 28.975 -14.565 1.00 63.30 365 LEU E CA 1
ATOM 7789 C C . LEU C 1 365 ? -3.547 28.695 -15.052 1.00 60.72 365 LEU E C 1
ATOM 7790 O O . LEU C 1 365 ? -2.765 28.013 -14.376 1.00 57.78 365 LEU E O 1
ATOM 7795 N N . GLU C 1 366 ? -3.228 29.203 -16.239 1.00 57.27 366 GLU E N 1
ATOM 7796 C CA . GLU C 1 366 ? -1.928 28.941 -16.845 1.00 64.96 366 GLU E CA 1
ATOM 7797 C C . GLU C 1 366 ? -1.532 30.051 -17.814 1.00 60.85 366 GLU E C 1
ATOM 7798 O O . GLU C 1 366 ? -2.328 30.458 -18.666 1.00 54.62 366 GLU E O 1
ATOM 7804 N N . LEU C 1 367 ? -0.303 30.542 -17.664 1.00 58.56 367 LEU E N 1
ATOM 7805 C CA . LEU C 1 367 ? 0.255 31.544 -18.570 1.00 60.60 367 LEU E CA 1
ATOM 7806 C C . LEU C 1 367 ? 1.215 30.892 -19.558 1.00 64.09 367 LEU E C 1
ATOM 7807 O O . LEU C 1 367 ? 2.083 30.108 -19.165 1.00 66.68 367 LEU E O 1
ATOM 7812 N N . SER D 1 23 ? 3.304 32.449 13.876 1.00 56.22 23 SER G N 1
ATOM 7813 C CA . SER D 1 23 ? 2.279 31.972 12.949 1.00 64.33 23 SER G CA 1
ATOM 7814 C C . SER D 1 23 ? 1.061 32.907 12.907 1.00 69.44 23 SER G C 1
ATOM 7815 O O . SER D 1 23 ? 0.847 33.707 13.821 1.00 65.56 23 SER G O 1
ATOM 7818 N N . TYR D 1 24 ? 0.274 32.797 11.839 1.00 64.14 24 TYR G N 1
ATOM 7819 C CA . TYR D 1 24 ? -0.861 33.686 11.597 1.00 68.22 24 TYR G CA 1
ATOM 7820 C C . TYR D 1 24 ? -1.935 33.600 12.666 1.00 67.96 24 TYR G C 1
ATOM 7821 O O . TYR D 1 24 ? -2.408 34.619 13.170 1.00 69.35 24 TYR G O 1
ATOM 7823 N N . SER D 1 25 ? -2.322 32.371 12.996 1.00 69.70 25 SER G N 1
ATOM 7824 C CA . SER D 1 25 ? -3.470 32.105 13.860 1.00 69.22 25 SER G CA 1
ATOM 7825 C C . SER D 1 25 ? -3.351 32.736 15.250 1.00 72.21 25 SER G C 1
ATOM 7826 O O . SER D 1 25 ? -4.312 32.754 16.019 1.00 72.37 25 SER G O 1
ATOM 7829 N N . ASP D 1 26 ? -2.164 33.240 15.567 1.00 69.00 26 ASP G N 1
ATOM 7830 C CA . ASP D 1 26 ? -1.967 34.017 16.774 1.00 63.58 26 ASP G CA 1
ATOM 7831 C C . ASP D 1 26 ? -2.006 35.504 16.413 1.00 69.27 26 ASP G C 1
ATOM 7832 O O . ASP D 1 26 ? -2.677 36.298 17.077 1.00 68.05 26 ASP G O 1
ATOM 7834 N N . LEU D 1 27 ? -1.317 35.871 15.336 1.00 66.13 27 LEU G N 1
ATOM 7835 C CA . LEU D 1 27 ? -1.180 37.281 14.972 1.00 61.44 27 LEU G CA 1
ATOM 7836 C C . LEU D 1 27 ? -2.503 37.950 14.639 1.00 66.55 27 LEU G C 1
ATOM 7837 O O . LEU D 1 27 ? -2.676 39.151 14.874 1.00 64.02 27 LEU G O 1
ATOM 7842 N N . ALA D 1 28 ? -3.429 37.170 14.090 1.00 73.92 28 ALA G N 1
ATOM 7843 C CA . ALA D 1 28 ? -4.776 37.656 13.832 1.00 69.66 28 ALA G CA 1
ATOM 7844 C C . ALA D 1 28 ? -5.391 38.141 15.143 1.00 64.49 28 ALA G C 1
ATOM 7845 O O . ALA D 1 28 ? -5.828 39.289 15.245 1.00 56.68 28 ALA G O 1
ATOM 7847 N N . VAL D 1 29 ? -5.389 37.264 16.146 1.00 61.93 29 VAL G N 1
ATOM 7848 C CA . VAL D 1 29 ? -5.919 37.579 17.470 1.00 62.82 29 VAL G CA 1
ATOM 7849 C C . VAL D 1 29 ? -5.259 38.806 18.123 1.00 63.07 29 VAL G C 1
ATOM 7850 O O . VAL D 1 29 ? -5.944 39.765 18.503 1.00 55.70 29 VAL G O 1
ATOM 7852 N N . HIS D 1 30 ? -3.932 38.765 18.262 1.00 63.17 30 HIS G N 1
ATOM 7853 C CA . HIS D 1 30 ? -3.183 39.857 18.884 1.00 54.23 30 HIS G CA 1
ATOM 7854 C C . HIS D 1 30 ? -3.457 41.203 18.212 1.00 56.99 30 HIS G C 1
ATOM 7855 O O . HIS D 1 30 ? -3.461 42.240 18.872 1.00 59.51 30 HIS G O 1
ATOM 7862 N N . ARG D 1 31 ? -3.708 41.181 16.907 1.00 55.62 31 ARG G N 1
ATOM 7863 C CA . ARG D 1 31 ? -4.060 42.398 16.183 1.00 55.84 31 ARG G CA 1
ATOM 7864 C C . ARG D 1 31 ? -5.279 43.096 16.813 1.00 56.89 31 ARG G C 1
ATOM 7865 O O . ARG D 1 31 ? -5.440 44.315 16.719 1.00 52.66 31 ARG G O 1
ATOM 7873 N N . LEU D 1 32 ? -6.128 42.322 17.477 1.00 63.28 32 LEU G N 1
ATOM 7874 C CA . LEU D 1 32 ? -7.362 42.869 18.020 1.00 56.82 32 LEU G CA 1
ATOM 7875 C C . LEU D 1 32 ? -7.131 43.621 19.331 1.00 51.23 32 LEU G C 1
ATOM 7876 O O . LEU D 1 32 ? -7.821 44.595 19.609 1.00 55.80 32 LEU G O 1
ATOM 7878 N N . MET D 1 33 ? -6.171 43.182 20.138 1.00 49.23 33 MET G N 1
ATOM 7879 C CA . MET D 1 33 ? -5.821 43.960 21.324 1.00 49.91 33 MET G CA 1
ATOM 7880 C C . MET D 1 33 ? -5.177 45.273 20.897 1.00 45.78 33 MET G C 1
ATOM 7881 O O . MET D 1 33 ? -5.473 46.325 21.469 1.00 40.31 33 MET G O 1
ATOM 7886 N N . LEU D 1 34 ? -4.332 45.213 19.868 1.00 41.19 34 LEU G N 1
ATOM 7887 C CA . LEU D 1 34 ? -3.658 46.405 19.355 1.00 47.48 34 LEU G CA 1
ATOM 7888 C C . LEU D 1 34 ? -4.650 47.361 18.687 1.00 47.26 34 LEU G C 1
ATOM 7889 O O . LEU D 1 34 ? -4.418 48.566 18.641 1.00 46.53 34 LEU G O 1
ATOM 7894 N N . GLU D 1 35 ? -5.754 46.823 18.178 1.00 47.97 35 GLU G N 1
ATOM 7895 C CA . GLU D 1 35 ? -6.780 47.645 17.531 1.00 54.30 35 GLU G CA 1
ATOM 7896 C C . GLU D 1 35 ? -7.783 48.267 18.521 1.00 52.80 35 GLU G C 1
ATOM 7897 O O . GLU D 1 35 ? -8.554 49.159 18.156 1.00 55.70 35 GLU G O 1
ATOM 7903 N N . ASP D 1 36 ? -7.759 47.802 19.769 1.00 46.09 36 ASP G N 1
ATOM 7904 C CA . ASP D 1 36 ? -8.712 48.245 20.790 1.00 40.17 36 ASP G CA 1
ATOM 7905 C C . ASP D 1 36 ? -8.086 49.323 21.679 1.00 43.05 36 ASP G C 1
ATOM 7906 O O . ASP D 1 36 ? -7.114 49.078 22.407 1.00 37.88 36 ASP G O 1
ATOM 7911 N N . ALA D 1 37 ? -8.679 50.512 21.642 1.00 41.50 37 ALA G N 1
ATOM 7912 C CA . ALA D 1 37 ? -8.092 51.691 22.269 1.00 42.62 37 ALA G CA 1
ATOM 7913 C C . ALA D 1 37 ? -8.151 51.619 23.784 1.00 39.71 37 ALA G C 1
ATOM 7914 O O . ALA D 1 37 ? -7.292 52.174 24.482 1.00 42.64 37 ALA G O 1
ATOM 7916 N N . GLN D 1 38 ? -9.170 50.936 24.291 1.00 39.30 38 GLN G N 1
ATOM 7917 C CA . GLN D 1 38 ? -9.352 50.810 25.732 1.00 41.34 38 GLN G CA 1
ATOM 7918 C C . GLN D 1 38 ? -8.287 49.900 26.329 1.00 40.29 38 GLN G C 1
ATOM 7919 O O . GLN D 1 38 ? -7.661 50.235 27.342 1.00 43.01 38 GLN G O 1
ATOM 7925 N N . ARG D 1 39 ? -8.077 48.754 25.685 1.00 41.81 39 ARG G N 1
ATOM 7926 C CA . ARG D 1 39 ? -7.097 47.776 26.148 1.00 41.05 39 ARG G CA 1
ATOM 7927 C C . ARG D 1 39 ? -5.687 48.340 26.031 1.00 37.59 39 ARG G C 1
ATOM 7928 O O . ARG D 1 39 ? -4.896 48.224 26.968 1.00 41.77 39 ARG G O 1
ATOM 7936 N N . MET D 1 40 ? -5.387 48.973 24.902 1.00 35.99 40 MET G N 1
ATOM 7937 C CA . MET D 1 40 ? -4.094 49.634 24.715 1.00 39.87 40 MET G CA 1
ATOM 7938 C C . MET D 1 40 ? -3.777 50.680 25.790 1.00 41.21 40 MET G C 1
ATOM 7939 O O . MET D 1 40 ? -2.738 50.599 26.445 1.00 40.87 40 MET G O 1
ATOM 7944 N N . SER D 1 41 ? -4.670 51.644 26.003 1.00 38.88 41 SER G N 1
ATOM 7945 C CA . SER D 1 41 ? -4.360 52.716 26.947 1.00 38.42 41 SER G CA 1
ATOM 7946 C C . SER D 1 41 ? -4.341 52.241 28.401 1.00 38.48 41 SER G C 1
ATOM 7947 O O . SER D 1 41 ? -3.560 52.744 29.204 1.00 41.25 41 SER G O 1
ATOM 7950 N N . PHE D 1 42 ? -5.186 51.277 28.748 1.00 40.13 42 PHE G N 1
ATOM 7951 C CA . PHE D 1 42 ? -5.165 50.772 30.114 1.00 39.37 42 PHE G CA 1
ATOM 7952 C C . PHE D 1 42 ? -3.773 50.290 30.525 1.00 38.05 42 PHE G C 1
ATOM 7953 O O . PHE D 1 42 ? -3.297 50.590 31.620 1.00 35.17 42 PHE G O 1
ATOM 7961 N N . TYR D 1 43 ? -3.129 49.530 29.648 1.00 36.32 43 TYR G N 1
ATOM 7962 C CA . TYR D 1 43 ? -1.821 48.983 29.962 1.00 37.79 43 TYR G CA 1
ATOM 7963 C C . TYR D 1 43 ? -0.736 50.043 29.857 1.00 39.74 43 TYR G C 1
ATOM 7964 O O . TYR D 1 43 ? 0.179 50.079 30.679 1.00 38.78 43 TYR G O 1
ATOM 7973 N N . ARG D 1 44 ? -0.848 50.911 28.855 1.00 35.66 44 ARG G N 1
ATOM 7974 C CA . ARG D 1 44 ? 0.098 52.014 28.699 1.00 41.95 44 ARG G CA 1
ATOM 7975 C C . ARG D 1 44 ? 0.076 52.909 29.939 1.00 43.44 44 ARG G C 1
ATOM 7976 O O . ARG D 1 44 ? 1.115 53.213 30.525 1.00 43.30 44 ARG G O 1
ATOM 7979 N N . LYS D 1 45 ? -1.119 53.310 30.356 1.00 45.78 45 LYS G N 1
ATOM 7980 C CA . LYS D 1 45 ? -1.251 54.182 31.520 1.00 45.90 45 LYS G CA 1
ATOM 7981 C C . LYS D 1 45 ? -0.803 53.503 32.820 1.00 46.08 45 LYS G C 1
ATOM 7982 O O . LYS D 1 45 ? -0.221 54.143 33.695 1.00 47.62 45 LYS G O 1
ATOM 7988 N N . SER D 1 46 ? -1.070 52.207 32.939 1.00 42.52 46 SER G N 1
ATOM 7989 C CA . SER D 1 46 ? -0.688 51.471 34.131 1.00 40.06 46 SER G CA 1
ATOM 7990 C C . SER D 1 46 ? 0.823 51.347 34.232 1.00 40.47 46 SER G C 1
ATOM 7991 O O . SER D 1 46 ? 1.400 51.559 35.294 1.00 39.11 46 SER G O 1
ATOM 7994 N N . ILE D 1 47 ? 1.457 51.022 33.116 1.00 39.59 47 ILE G N 1
ATOM 7995 C CA . ILE D 1 47 ? 2.902 50.858 33.085 1.00 44.18 47 ILE G CA 1
ATOM 7996 C C . ILE D 1 47 ? 3.582 52.191 33.375 1.00 50.29 47 ILE G C 1
ATOM 7997 O O . ILE D 1 47 ? 4.591 52.234 34.073 1.00 47.75 47 ILE G O 1
ATOM 8002 N N . GLU D 1 48 ? 3.000 53.275 32.864 1.00 46.73 48 GLU G N 1
ATOM 8003 C CA . GLU D 1 48 ? 3.508 54.617 33.124 1.00 48.88 48 GLU G CA 1
ATOM 8004 C C . GLU D 1 48 ? 3.462 54.965 34.610 1.00 47.21 48 GLU G C 1
ATOM 8005 O O . GLU D 1 48 ? 4.445 55.449 35.170 1.00 53.13 48 GLU G O 1
ATOM 8007 N N . GLN D 1 49 ? 2.328 54.706 35.253 1.00 49.29 49 GLN G N 1
ATOM 8008 C CA . GLN D 1 49 ? 2.146 55.152 36.632 1.00 49.39 49 GLN G CA 1
ATOM 8009 C C . GLN D 1 49 ? 2.722 54.204 37.691 1.00 53.66 49 GLN G C 1
ATOM 8010 O O . GLN D 1 49 ? 2.761 54.540 38.877 1.00 53.29 49 GLN G O 1
ATOM 8016 N N . SER D 1 50 ? 3.183 53.030 37.270 1.00 50.44 50 SER G N 1
ATOM 8017 C CA . SER D 1 50 ? 3.799 52.096 38.205 1.00 48.69 50 SER G CA 1
ATOM 8018 C C . SER D 1 50 ? 5.102 52.661 38.767 1.00 47.97 50 SER G C 1
ATOM 8019 O O . SER D 1 50 ? 5.947 53.156 38.025 1.00 46.76 50 SER G O 1
ATOM 8022 N N . ALA D 1 51 ? 5.259 52.575 40.083 1.00 51.58 51 ALA G N 1
ATOM 8023 C CA . ALA D 1 51 ? 6.480 53.036 40.731 1.00 50.44 51 ALA G CA 1
ATOM 8024 C C . ALA D 1 51 ? 7.544 51.942 40.695 1.00 54.71 51 ALA G C 1
ATOM 8025 O O . ALA D 1 51 ? 8.709 52.176 41.025 1.00 53.50 51 ALA G O 1
ATOM 8027 N N . SER D 1 52 ? 7.137 50.745 40.286 1.00 49.65 52 SER G N 1
ATOM 8028 C CA . SER D 1 52 ? 8.005 49.582 40.393 1.00 44.81 52 SER G CA 1
ATOM 8029 C C . SER D 1 52 ? 8.615 49.108 39.075 1.00 43.26 52 SER G C 1
ATOM 8030 O O . SER D 1 52 ? 9.124 47.996 39.013 1.00 41.58 52 SER G O 1
ATOM 8033 N N . ILE D 1 53 ? 8.585 49.940 38.033 1.00 44.58 53 ILE G N 1
ATOM 8034 C CA . ILE D 1 53 ? 9.131 49.534 36.733 1.00 40.62 53 ILE G CA 1
ATOM 8035 C C . ILE D 1 53 ? 10.555 50.050 36.445 1.00 48.21 53 ILE G C 1
ATOM 8036 O O . ILE D 1 53 ? 11.455 49.257 36.125 1.00 41.95 53 ILE G O 1
ATOM 8040 N N . GLU D 1 54 ? 10.754 51.366 36.562 1.00 48.19 54 GLU G N 1
ATOM 8041 C CA . GLU D 1 54 ? 12.053 51.997 36.280 1.00 41.87 54 GLU G CA 1
ATOM 8042 C C . GLU D 1 54 ? 13.208 51.361 37.044 1.00 42.98 54 GLU G C 1
ATOM 8043 O O . GLU D 1 54 ? 13.180 51.260 38.275 1.00 39.03 54 GLU G O 1
ATOM 8045 N N . GLY D 1 55 ? 14.224 50.927 36.303 1.00 46.53 55 GLY G N 1
ATOM 8046 C CA . GLY D 1 55 ? 15.378 50.283 36.904 1.00 45.01 55 GLY G CA 1
ATOM 8047 C C . GLY D 1 55 ? 15.034 48.987 37.626 1.00 52.88 55 GLY G C 1
ATOM 8048 O O . GLY D 1 55 ? 15.726 48.583 38.572 1.00 45.15 55 GLY G O 1
ATOM 8049 N N . LYS D 1 56 ? 13.961 48.323 37.202 1.00 44.53 56 LYS G N 1
ATOM 8050 C CA . LYS D 1 56 ? 13.604 47.071 37.854 1.00 42.79 56 LYS G CA 1
ATOM 8051 C C . LYS D 1 56 ? 13.290 45.946 36.893 1.00 42.06 56 LYS G C 1
ATOM 8052 O O . LYS D 1 56 ? 13.235 46.146 35.677 1.00 38.76 56 LYS G O 1
ATOM 8058 N N . VAL D 1 57 ? 13.086 44.760 37.459 1.00 36.54 57 VAL G N 1
ATOM 8059 C CA . VAL D 1 57 ? 12.920 43.558 36.661 1.00 36.28 57 VAL G CA 1
ATOM 8060 C C . VAL D 1 57 ? 11.448 43.181 36.496 1.00 33.92 57 VAL G C 1
ATOM 8061 O O . VAL D 1 57 ? 10.687 43.070 37.473 1.00 30.43 57 VAL G O 1
ATOM 8065 N N . VAL D 1 58 ? 11.065 42.991 35.237 1.00 33.70 58 VAL G N 1
ATOM 8066 C CA . VAL D 1 58 ? 9.677 42.780 34.866 1.00 34.17 58 VAL G CA 1
ATOM 8067 C C . VAL D 1 58 ? 9.515 41.427 34.160 1.00 33.19 58 VAL G C 1
ATOM 8068 O O . VAL D 1 58 ? 10.404 40.981 33.430 1.00 31.33 58 VAL G O 1
ATOM 8072 N N . VAL D 1 59 ? 8.385 40.774 34.402 1.00 30.02 59 VAL G N 1
ATOM 8073 C CA . VAL D 1 59 ? 8.026 39.570 33.677 1.00 28.80 59 VAL G CA 1
ATOM 8074 C C . VAL D 1 59 ? 6.717 39.842 32.919 1.00 31.48 59 VAL G C 1
ATOM 8075 O O . VAL D 1 59 ? 5.773 40.409 33.479 1.00 31.74 59 VAL G O 1
ATOM 8079 N N . ASP D 1 60 ? 6.684 39.466 31.642 1.00 29.57 60 ASP G N 1
ATOM 8080 C CA . ASP D 1 60 ? 5.487 39.595 30.810 1.00 34.25 60 ASP G CA 1
ATOM 8081 C C . ASP D 1 60 ? 5.014 38.179 30.486 1.00 32.01 60 ASP G C 1
ATOM 8082 O O . ASP D 1 60 ? 5.705 37.448 29.793 1.00 30.96 60 ASP G O 1
ATOM 8087 N N . VAL D 1 61 ? 3.855 37.782 31.004 1.00 30.12 61 VAL G N 1
ATOM 8088 C CA . VAL D 1 61 ? 3.376 36.416 30.812 1.00 27.39 61 VAL G CA 1
ATOM 8089 C C . VAL D 1 61 ? 2.376 36.371 29.669 1.00 30.74 61 VAL G C 1
ATOM 8090 O O . VAL D 1 61 ? 1.378 37.080 29.708 1.00 27.86 61 VAL G O 1
ATOM 8094 N N . GLY D 1 62 ? 2.621 35.530 28.664 1.00 30.40 62 GLY G N 1
ATOM 8095 C CA . GLY D 1 62 ? 1.711 35.444 27.528 1.00 29.95 62 GLY G CA 1
ATOM 8096 C C . GLY D 1 62 ? 1.931 36.632 26.611 1.00 30.70 62 GLY G C 1
ATOM 8097 O O . GLY D 1 62 ? 1.005 37.305 26.199 1.00 27.19 62 GLY G O 1
ATOM 8098 N N . SER D 1 63 ? 3.182 36.893 26.277 1.00 29.62 63 SER G N 1
ATOM 8099 C CA . SER D 1 63 ? 3.516 38.181 25.694 1.00 34.70 63 SER G CA 1
ATOM 8100 C C . SER D 1 63 ? 3.036 38.423 24.246 1.00 33.12 63 SER G C 1
ATOM 8101 O O . SER D 1 63 ? 2.923 39.575 23.811 1.00 30.64 63 SER G O 1
ATOM 8104 N N . GLY D 1 64 ? 2.767 37.360 23.497 1.00 33.63 64 GLY G N 1
ATOM 8105 C CA . GLY D 1 64 ? 2.271 37.522 22.139 1.00 34.32 64 GLY G CA 1
ATOM 8106 C C . GLY D 1 64 ? 3.209 38.356 21.279 1.00 36.91 64 GLY G C 1
ATOM 8107 O O . GLY D 1 64 ? 4.299 37.898 20.931 1.00 27.47 64 GLY G O 1
ATOM 8108 N N . THR D 1 65 ? 2.788 39.579 20.946 1.00 32.34 65 THR G N 1
ATOM 8109 C CA . THR D 1 65 ? 3.594 40.483 20.133 1.00 32.27 65 THR G CA 1
ATOM 8110 C C . THR D 1 65 ? 4.718 41.121 20.923 1.00 31.00 65 THR G C 1
ATOM 8111 O O . THR D 1 65 ? 5.619 41.716 20.337 1.00 28.12 65 THR G O 1
ATOM 8115 N N . GLY D 1 66 ? 4.639 41.032 22.251 1.00 32.20 66 GLY G N 1
ATOM 8116 C CA . GLY D 1 66 ? 5.667 41.584 23.124 1.00 29.98 66 GLY G CA 1
ATOM 8117 C C . GLY D 1 66 ? 5.416 43.034 23.500 1.00 32.10 66 GLY G C 1
ATOM 8118 O O . GLY D 1 66 ? 6.232 43.661 24.168 1.00 33.91 66 GLY G O 1
ATOM 8119 N N . ILE D 1 67 ? 4.273 43.562 23.072 1.00 35.92 67 ILE G N 1
ATOM 8120 C CA . ILE D 1 67 ? 3.925 44.968 23.287 1.00 32.90 67 ILE G CA 1
ATOM 8121 C C . ILE D 1 67 ? 4.113 45.429 24.739 1.00 31.71 67 ILE G C 1
ATOM 8122 O O . ILE D 1 67 ? 4.755 46.446 24.994 1.00 33.36 67 ILE G O 1
ATOM 8127 N N . LEU D 1 68 ? 3.574 44.679 25.693 1.00 32.11 68 LEU G N 1
ATOM 8128 C CA . LEU D 1 68 ? 3.749 45.043 27.101 1.00 34.18 68 LEU G CA 1
ATOM 8129 C C . LEU D 1 68 ? 5.232 45.046 27.482 1.00 35.20 68 LEU G C 1
ATOM 8130 O O . LEU D 1 68 ? 5.686 45.903 28.248 1.00 35.59 68 LEU G O 1
ATOM 8135 N N . SER D 1 69 ? 5.986 44.089 26.943 1.00 34.09 69 SER G N 1
ATOM 8136 C CA . SER D 1 69 ? 7.408 43.972 27.266 1.00 33.61 69 SER G CA 1
ATOM 8137 C C . SER D 1 69 ? 8.170 45.197 26.794 1.00 35.13 69 SER G C 1
ATOM 8138 O O . SER D 1 69 ? 8.962 45.781 27.538 1.00 39.73 69 SER G O 1
ATOM 8141 N N . MET D 1 70 ? 7.920 45.578 25.548 1.00 34.29 70 MET G N 1
ATOM 8142 C CA . MET D 1 70 ? 8.610 46.704 24.946 1.00 37.98 70 MET G CA 1
ATOM 8143 C C . MET D 1 70 ? 8.220 48.039 25.581 1.00 36.11 70 MET G C 1
ATOM 8144 O O . MET D 1 70 ? 9.054 48.931 25.708 1.00 37.56 70 MET G O 1
ATOM 8149 N N . TRP D 1 71 ? 6.966 48.168 26.007 1.00 38.48 71 TRP G N 1
ATOM 8150 C CA . TRP D 1 71 ? 6.564 49.342 26.785 1.00 40.85 71 TRP G CA 1
ATOM 8151 C C . TRP D 1 71 ? 7.296 49.402 28.113 1.00 39.50 71 TRP G C 1
ATOM 8152 O O . TRP D 1 71 ? 7.821 50.450 28.482 1.00 40.89 71 TRP G O 1
ATOM 8163 N N . ALA D 1 72 ? 7.311 48.285 28.837 1.00 34.44 72 ALA G N 1
ATOM 8164 C CA . ALA D 1 72 ? 7.991 48.229 30.133 1.00 38.07 72 ALA G CA 1
ATOM 8165 C C . ALA D 1 72 ? 9.437 48.669 29.983 1.00 37.92 72 ALA G C 1
ATOM 8166 O O . ALA D 1 72 ? 9.941 49.461 30.784 1.00 38.35 72 ALA G O 1
ATOM 8168 N N . ALA D 1 73 ? 10.085 48.162 28.938 1.00 33.72 73 ALA G N 1
ATOM 8169 C CA . ALA D 1 73 ? 11.476 48.488 28.650 1.00 38.13 73 ALA G CA 1
ATOM 8170 C C . ALA D 1 73 ? 11.635 49.972 28.318 1.00 43.14 73 ALA G C 1
ATOM 8171 O O . ALA D 1 73 ? 12.459 50.668 28.926 1.00 41.44 73 ALA G O 1
ATOM 8173 N N . ARG D 1 74 ? 10.846 50.460 27.360 1.00 40.45 74 ARG G N 1
ATOM 8174 C CA . ARG D 1 74 ? 10.885 51.881 27.006 1.00 41.06 74 ARG G CA 1
ATOM 8175 C C . ARG D 1 74 ? 10.645 52.756 28.230 1.00 42.02 74 ARG G C 1
ATOM 8176 O O . ARG D 1 74 ? 11.116 53.889 28.284 1.00 47.52 74 ARG G O 1
ATOM 8180 N N . ALA D 1 75 ? 9.936 52.218 29.218 1.00 36.69 75 ALA G N 1
ATOM 8181 C CA . ALA D 1 75 ? 9.674 52.939 30.458 1.00 35.17 75 ALA G CA 1
ATOM 8182 C C . ALA D 1 75 ? 10.797 52.768 31.478 1.00 38.75 75 ALA G C 1
ATOM 8183 O O . ALA D 1 75 ? 10.620 53.086 32.656 1.00 40.64 75 ALA G O 1
ATOM 8185 N N . GLY D 1 76 ? 11.940 52.246 31.037 1.00 39.87 76 GLY G N 1
ATOM 8186 C CA . GLY D 1 76 ? 13.127 52.179 31.882 1.00 41.24 76 GLY G CA 1
ATOM 8187 C C . GLY D 1 76 ? 13.326 50.934 32.736 1.00 45.92 76 GLY G C 1
ATOM 8188 O O . GLY D 1 76 ? 14.090 50.960 33.708 1.00 46.53 76 GLY G O 1
ATOM 8189 N N . ALA D 1 77 ? 12.640 49.845 32.403 1.00 44.90 77 ALA G N 1
ATOM 8190 C CA . ALA D 1 77 ? 12.849 48.594 33.141 1.00 44.18 77 ALA G CA 1
ATOM 8191 C C . ALA D 1 77 ? 14.309 48.153 33.022 1.00 38.70 77 ALA G C 1
ATOM 8192 O O . ALA D 1 77 ? 14.945 48.344 31.980 1.00 36.96 77 ALA G O 1
ATOM 8194 N N . LYS D 1 78 ? 14.840 47.595 34.103 1.00 41.88 78 LYS G N 1
ATOM 8195 C CA . LYS D 1 78 ? 16.219 47.127 34.131 1.00 37.52 78 LYS G CA 1
ATOM 8196 C C . LYS D 1 78 ? 16.332 45.982 33.144 1.00 41.82 78 LYS G C 1
ATOM 8197 O O . LYS D 1 78 ? 17.274 45.900 32.356 1.00 37.22 78 LYS G O 1
ATOM 8203 N N . HIS D 1 79 ? 15.340 45.102 33.178 1.00 36.81 79 HIS G N 1
ATOM 8204 C CA . HIS D 1 79 ? 15.304 44.002 32.238 1.00 37.76 79 HIS G CA 1
ATOM 8205 C C . HIS D 1 79 ? 13.916 43.367 32.231 1.00 36.93 79 HIS G C 1
ATOM 8206 O O . HIS D 1 79 ? 13.204 43.404 33.237 1.00 40.00 79 HIS G O 1
ATOM 8213 N N . VAL D 1 80 ? 13.526 42.812 31.086 1.00 33.56 80 VAL G N 1
ATOM 8214 C CA . VAL D 1 80 ? 12.214 42.191 30.953 1.00 37.45 80 VAL G CA 1
ATOM 8215 C C . VAL D 1 80 ? 12.368 40.745 30.505 1.00 32.71 80 VAL G C 1
ATOM 8216 O O . VAL D 1 80 ? 13.120 40.458 29.577 1.00 32.42 80 VAL G O 1
ATOM 8220 N N . PHE D 1 81 ? 11.679 39.844 31.196 1.00 28.56 81 PHE G N 1
ATOM 8221 C CA . PHE D 1 81 ? 11.536 38.461 30.755 1.00 34.27 81 PHE G CA 1
ATOM 8222 C C . PHE D 1 81 ? 10.182 38.329 30.075 1.00 32.42 81 PHE G C 1
ATOM 8223 O O . PHE D 1 81 ? 9.142 38.455 30.715 1.00 35.38 81 PHE G O 1
ATOM 8231 N N . SER D 1 82 ? 10.196 38.095 28.772 1.00 29.43 82 SER G N 1
ATOM 8232 C CA . SER D 1 82 ? 8.963 37.984 28.004 1.00 27.55 82 SER G CA 1
ATOM 8233 C C . SER D 1 82 ? 8.705 36.513 27.678 1.00 32.18 82 SER G C 1
ATOM 8234 O O . SER D 1 82 ? 9.519 35.876 27.010 1.00 33.70 82 SER G O 1
ATOM 8237 N N . ILE D 1 83 ? 7.586 35.976 28.164 1.00 26.16 83 ILE G N 1
ATOM 8238 C CA . ILE D 1 83 ? 7.291 34.546 28.049 1.00 29.27 83 ILE G CA 1
ATOM 8239 C C . ILE D 1 83 ? 6.170 34.270 27.034 1.00 32.34 83 ILE G C 1
ATOM 8240 O O . ILE D 1 83 ? 5.015 34.647 27.260 1.00 29.25 83 ILE G O 1
ATOM 8245 N N . GLU D 1 84 ? 6.506 33.602 25.929 1.00 30.40 84 GLU G N 1
ATOM 8246 C CA . GLU D 1 84 ? 5.523 33.279 24.885 1.00 29.52 84 GLU G CA 1
ATOM 8247 C C . GLU D 1 84 ? 5.779 31.882 24.323 1.00 33.89 84 GLU G C 1
ATOM 8248 O O . GLU D 1 84 ? 6.822 31.615 23.734 1.00 32.38 84 GLU G O 1
ATOM 8254 N N . ALA D 1 85 ? 4.824 30.985 24.524 1.00 32.81 85 ALA G N 1
ATOM 8255 C CA . ALA D 1 85 ? 5.020 29.594 24.158 1.00 35.59 85 ALA G CA 1
ATOM 8256 C C . ALA D 1 85 ? 4.843 29.388 22.661 1.00 38.26 85 ALA G C 1
ATOM 8257 O O . ALA D 1 85 ? 5.376 28.436 22.090 1.00 40.19 85 ALA G O 1
ATOM 8259 N N . SER D 1 86 ? 4.083 30.265 22.015 1.00 34.21 86 SER G N 1
ATOM 8260 C CA . SER D 1 86 ? 3.803 30.042 20.604 1.00 34.98 86 SER G CA 1
ATOM 8261 C C . SER D 1 86 ? 5.011 30.362 19.723 1.00 35.13 86 SER G C 1
ATOM 8262 O O . SER D 1 86 ? 5.968 31.017 20.159 1.00 32.07 86 SER G O 1
ATOM 8265 N N . SER D 1 87 ? 4.948 29.901 18.476 1.00 34.60 87 SER G N 1
ATOM 8266 C CA . SER D 1 87 ? 6.030 30.074 17.518 1.00 40.89 87 SER G CA 1
ATOM 8267 C C . SER D 1 87 ? 6.266 31.550 17.238 1.00 39.01 87 SER G C 1
ATOM 8268 O O . SER D 1 87 ? 7.337 31.940 16.765 1.00 40.67 87 SER G O 1
ATOM 8271 N N . LEU D 1 88 ? 5.259 32.368 17.547 1.00 38.81 88 LEU G N 1
ATOM 8272 C CA . LEU D 1 88 ? 5.388 33.819 17.488 1.00 38.94 88 LEU G CA 1
ATOM 8273 C C . LEU D 1 88 ? 6.614 34.317 18.240 1.00 36.74 88 LEU G C 1
ATOM 8274 O O . LEU D 1 88 ? 7.149 35.374 17.913 1.00 42.61 88 LEU G O 1
ATOM 8279 N N . SER D 1 89 ? 7.052 33.570 19.253 1.00 30.38 89 SER G N 1
ATOM 8280 C CA . SER D 1 89 ? 8.200 34.001 20.061 1.00 33.62 89 SER G CA 1
ATOM 8281 C C . SER D 1 89 ? 9.427 34.283 19.212 1.00 35.11 89 SER G C 1
ATOM 8282 O O . SER D 1 89 ? 10.195 35.212 19.506 1.00 34.89 89 SER G O 1
ATOM 8285 N N . GLU D 1 90 ? 9.623 33.461 18.180 1.00 35.27 90 GLU G N 1
ATOM 8286 C CA . GLU D 1 90 ? 10.784 33.605 17.302 1.00 37.61 90 GLU G CA 1
ATOM 8287 C C . GLU D 1 90 ? 10.758 34.970 16.624 1.00 38.89 90 GLU G C 1
ATOM 8288 O O . GLU D 1 90 ? 11.767 35.665 16.576 1.00 38.42 90 GLU G O 1
ATOM 8290 N N . PHE D 1 91 ? 9.583 35.371 16.145 1.00 40.08 91 PHE G N 1
ATOM 8291 C CA . PHE D 1 91 ? 9.434 36.657 15.479 1.00 35.72 91 PHE G CA 1
ATOM 8292 C C . PHE D 1 91 ? 9.442 37.820 16.464 1.00 37.60 91 PHE G C 1
ATOM 8293 O O . PHE D 1 91 ? 9.955 38.903 16.154 1.00 37.08 91 PHE G O 1
ATOM 8301 N N . GLN D 1 92 ? 8.892 37.596 17.655 1.00 31.31 92 GLN G N 1
ATOM 8302 C CA . GLN D 1 92 ? 8.974 38.610 18.702 1.00 35.01 92 GLN G CA 1
ATOM 8303 C C . GLN D 1 92 ? 10.422 38.982 18.976 1.00 31.69 92 GLN G C 1
ATOM 8304 O O . GLN D 1 92 ? 10.726 40.136 19.287 1.00 35.63 92 GLN G O 1
ATOM 8310 N N . ILE D 1 93 ? 11.316 38.003 18.878 1.00 31.45 93 ILE G N 1
ATOM 8311 C CA . ILE D 1 93 ? 12.733 38.281 19.099 1.00 37.66 93 ILE G CA 1
ATOM 8312 C C . ILE D 1 93 ? 13.235 39.252 18.022 1.00 37.94 93 ILE G C 1
ATOM 8313 O O . ILE D 1 93 ? 13.975 40.190 18.324 1.00 37.59 93 ILE G O 1
ATOM 8318 N N . GLY D 1 94 ? 12.807 39.034 16.776 1.00 36.12 94 GLY G N 1
ATOM 8319 C CA . GLY D 1 94 ? 13.153 39.923 15.676 1.00 39.26 94 GLY G CA 1
ATOM 8320 C C . GLY D 1 94 ? 12.680 41.346 15.922 1.00 39.99 94 GLY G C 1
ATOM 8321 O O . GLY D 1 94 ? 13.476 42.289 15.887 1.00 45.16 94 GLY G O 1
ATOM 8322 N N . VAL D 1 95 ? 11.387 41.490 16.211 1.00 36.11 95 VAL G N 1
ATOM 8323 C CA . VAL D 1 95 ? 10.785 42.789 16.485 1.00 34.13 95 VAL G CA 1
ATOM 8324 C C . VAL D 1 95 ? 11.487 43.553 17.611 1.00 39.47 95 VAL G C 1
ATOM 8325 O O . VAL D 1 95 ? 11.731 44.762 17.501 1.00 40.39 95 VAL G O 1
ATOM 8329 N N . VAL D 1 96 ? 11.822 42.856 18.693 1.00 39.23 96 VAL G N 1
ATOM 8330 C CA . VAL D 1 96 ? 12.566 43.494 19.774 1.00 39.24 96 VAL G CA 1
ATOM 8331 C C . VAL D 1 96 ? 13.917 44.006 19.259 1.00 41.07 96 VAL G C 1
ATOM 8332 O O . VAL D 1 96 ? 14.331 45.123 19.583 1.00 41.34 96 VAL G O 1
ATOM 8336 N N . GLU D 1 97 ? 14.584 43.204 18.431 1.00 40.63 97 GLU G N 1
ATOM 8337 C CA . GLU D 1 97 ? 15.818 43.655 17.791 1.00 44.26 97 GLU G CA 1
ATOM 8338 C C . GLU D 1 97 ? 15.528 44.825 16.855 1.00 47.32 97 GLU G C 1
ATOM 8339 O O . GLU D 1 97 ? 16.210 45.847 16.922 1.00 45.48 97 GLU G O 1
ATOM 8341 N N . ASP D 1 98 ? 14.500 44.691 16.010 1.00 41.85 98 ASP G N 1
ATOM 8342 C CA . ASP D 1 98 ? 14.104 45.775 15.097 1.00 43.50 98 ASP G CA 1
ATOM 8343 C C . ASP D 1 98 ? 13.794 47.080 15.830 1.00 47.35 98 ASP G C 1
ATOM 8344 O O . ASP D 1 98 ? 13.819 48.149 15.234 1.00 54.57 98 ASP G O 1
ATOM 8349 N N . ASN D 1 99 ? 13.489 46.988 17.119 1.00 46.85 99 ASN G N 1
ATOM 8350 C CA . ASN D 1 99 ? 13.229 48.172 17.922 1.00 44.85 99 ASN G CA 1
ATOM 8351 C C . ASN D 1 99 ? 14.352 48.440 18.917 1.00 41.91 99 ASN G C 1
ATOM 8352 O O . ASN D 1 99 ? 14.162 49.157 19.899 1.00 44.74 99 ASN G O 1
ATOM 8357 N N . ASP D 1 100 ? 15.514 47.846 18.651 1.00 42.81 100 ASP G N 1
ATOM 8358 C CA . ASP D 1 100 ? 16.723 48.047 19.444 1.00 43.59 100 ASP G CA 1
ATOM 8359 C C . ASP D 1 100 ? 16.513 47.853 20.937 1.00 43.59 100 ASP G C 1
ATOM 8360 O O . ASP D 1 100 ? 16.981 48.659 21.739 1.00 45.03 100 ASP G O 1
ATOM 8362 N N . LEU D 1 101 ? 15.826 46.781 21.317 1.00 43.18 101 LEU G N 1
ATOM 8363 C CA . LEU D 1 101 ? 15.595 46.532 22.734 1.00 44.09 101 LEU G CA 1
ATOM 8364 C C . LEU D 1 101 ? 16.168 45.190 23.196 1.00 44.00 101 LEU G C 1
ATOM 8365 O O . LEU D 1 101 ? 15.862 44.725 24.295 1.00 41.75 101 LEU G O 1
ATOM 8370 N N . SER D 1 102 ? 17.018 44.591 22.359 1.00 45.48 102 SER G N 1
ATOM 8371 C CA . SER D 1 102 ? 17.590 43.269 22.629 1.00 44.96 102 SER G CA 1
ATOM 8372 C C . SER D 1 102 ? 18.399 43.198 23.930 1.00 48.16 102 SER G C 1
ATOM 8373 O O . SER D 1 102 ? 18.538 42.132 24.530 1.00 45.44 102 SER G O 1
ATOM 8376 N N . THR D 1 103 ? 18.925 44.334 24.365 1.00 44.98 103 THR G N 1
ATOM 8377 C CA . THR D 1 103 ? 19.687 44.389 25.606 1.00 46.20 103 THR G CA 1
ATOM 8378 C C . THR D 1 103 ? 18.754 44.206 26.785 1.00 45.55 103 THR G C 1
ATOM 8379 O O . THR D 1 103 ? 19.114 43.590 27.785 1.00 47.01 103 THR G O 1
ATOM 8383 N N . LYS D 1 104 ? 17.539 44.729 26.641 1.00 45.18 104 LYS G N 1
ATOM 8384 C CA . LYS D 1 104 ? 16.602 44.857 27.750 1.00 43.52 104 LYS G CA 1
ATOM 8385 C C . LYS D 1 104 ? 15.553 43.754 27.828 1.00 39.04 104 LYS G C 1
ATOM 8386 O O . LYS D 1 104 ? 14.853 43.651 28.830 1.00 42.25 104 LYS G O 1
ATOM 8390 N N . ILE D 1 105 ? 15.413 42.954 26.776 1.00 42.18 105 ILE G N 1
ATOM 8391 C CA . ILE D 1 105 ? 14.365 41.926 26.756 1.00 40.53 105 ILE G CA 1
ATOM 8392 C C . ILE D 1 105 ? 14.897 40.564 26.345 1.00 35.04 105 ILE G C 1
ATOM 8393 O O . ILE D 1 105 ? 15.539 40.431 25.306 1.00 40.61 105 ILE G O 1
ATOM 8398 N N . THR D 1 106 ? 14.630 39.548 27.157 1.00 36.58 106 THR G N 1
ATOM 8399 C CA . THR D 1 106 ? 14.902 38.188 26.725 1.00 37.77 106 THR G CA 1
ATOM 8400 C C . THR D 1 106 ? 13.582 37.470 26.599 1.00 33.82 106 THR G C 1
ATOM 8401 O O . THR D 1 106 ? 12.748 37.522 27.500 1.00 31.98 106 THR G O 1
ATOM 8405 N N . VAL D 1 107 ? 13.384 36.843 25.444 1.00 35.91 107 VAL G N 1
ATOM 8406 C CA . VAL D 1 107 ? 12.163 36.112 25.177 1.00 34.96 107 VAL G CA 1
ATOM 8407 C C . VAL D 1 107 ? 12.383 34.671 25.592 1.00 35.89 107 VAL G C 1
ATOM 8408 O O . VAL D 1 107 ? 13.366 34.057 25.196 1.00 35.61 107 VAL G O 1
ATOM 8412 N N . LEU D 1 108 ? 11.484 34.148 26.416 1.00 32.13 108 LEU G N 1
ATOM 8413 C CA . LEU D 1 108 ? 11.514 32.746 26.783 1.00 28.32 108 LEU G CA 1
ATOM 8414 C C . LEU D 1 108 ? 10.418 32.074 25.979 1.00 32.26 108 LEU G C 1
ATOM 8415 O O . LEU D 1 108 ? 9.230 32.269 26.254 1.00 29.63 108 LEU G O 1
ATOM 8420 N N . GLY D 1 109 ? 10.800 31.319 24.957 1.00 30.48 109 GLY G N 1
ATOM 8421 C CA . GLY D 1 109 ? 9.811 30.695 24.090 1.00 30.12 109 GLY G CA 1
ATOM 8422 C C . GLY D 1 109 ? 9.386 29.361 24.678 1.00 36.33 109 GLY G C 1
ATOM 8423 O O . GLY D 1 109 ? 9.857 28.318 24.250 1.00 36.57 109 GLY G O 1
ATOM 8424 N N . ASP D 1 110 ? 8.505 29.399 25.674 1.00 35.72 110 ASP G N 1
ATOM 8425 C CA . ASP D 1 110 ? 8.102 28.199 26.400 1.00 35.91 110 ASP G CA 1
ATOM 8426 C C . ASP D 1 110 ? 6.837 28.531 27.197 1.00 36.78 110 ASP G C 1
ATOM 8427 O O . ASP D 1 110 ? 6.445 29.697 27.277 1.00 33.71 110 ASP G O 1
ATOM 8432 N N . THR D 1 111 ? 6.180 27.519 27.760 1.00 31.27 111 THR G N 1
ATOM 8433 C CA . THR D 1 111 ? 5.085 27.780 28.682 1.00 33.15 111 THR G CA 1
ATOM 8434 C C . THR D 1 111 ? 5.625 28.119 30.073 1.00 28.12 111 THR G C 1
ATOM 8435 O O . THR D 1 111 ? 6.760 27.779 30.433 1.00 31.69 111 THR G O 1
ATOM 8439 N N . VAL D 1 112 ? 4.799 28.816 30.836 1.00 28.88 112 VAL G N 1
ATOM 8440 C CA . VAL D 1 112 ? 5.062 29.049 32.241 1.00 26.79 112 VAL G CA 1
ATOM 8441 C C . VAL D 1 112 ? 5.247 27.706 32.939 1.00 26.42 112 VAL G C 1
ATOM 8442 O O . VAL D 1 112 ? 6.220 27.509 33.681 1.00 27.59 112 VAL G O 1
ATOM 8446 N N . GLU D 1 113 ? 4.338 26.767 32.681 1.00 24.13 113 GLU G N 1
ATOM 8447 C CA . GLU D 1 113 ? 4.350 25.482 33.397 1.00 28.76 113 GLU G CA 1
ATOM 8448 C C . GLU D 1 113 ? 5.645 24.710 33.154 1.00 31.08 113 GLU G C 1
ATOM 8449 O O . GLU D 1 113 ? 6.141 24.021 34.041 1.00 30.87 113 GLU G O 1
ATOM 8455 N N . ASN D 1 114 ? 6.204 24.846 31.958 1.00 26.29 114 ASN G N 1
ATOM 8456 C CA . ASN D 1 114 ? 7.415 24.120 31.624 1.00 30.49 114 ASN G CA 1
ATOM 8457 C C . ASN D 1 114 ? 8.656 24.821 32.161 1.00 30.81 114 ASN G C 1
ATOM 8458 O O . ASN D 1 114 ? 9.641 24.178 32.507 1.00 31.66 114 ASN G O 1
ATOM 8463 N N . ILE D 1 115 ? 8.614 26.146 32.220 1.00 32.09 115 ILE G N 1
ATOM 8464 C CA . ILE D 1 115 ? 9.703 26.889 32.840 1.00 32.46 115 ILE G CA 1
ATOM 8465 C C . ILE D 1 115 ? 9.741 26.528 34.323 1.00 31.52 115 ILE G C 1
ATOM 8466 O O . ILE D 1 115 ? 10.805 26.219 34.868 1.00 28.22 115 ILE G O 1
ATOM 8471 N N . ILE D 1 116 ? 8.571 26.537 34.958 1.00 27.56 116 ILE G N 1
ATOM 8472 C CA . ILE D 1 116 ? 8.453 26.105 36.347 1.00 33.23 116 ILE G CA 1
ATOM 8473 C C . ILE D 1 116 ? 9.036 24.702 36.522 1.00 33.65 116 ILE G C 1
ATOM 8474 O O . ILE D 1 116 ? 9.776 24.440 37.468 1.00 30.88 116 ILE G O 1
ATOM 8479 N N . ALA D 1 117 ? 8.703 23.807 35.593 1.00 33.22 117 ALA G N 1
ATOM 8480 C CA . ALA D 1 117 ? 9.141 22.420 35.681 1.00 32.85 117 ALA G CA 1
ATOM 8481 C C . ALA D 1 117 ? 10.664 22.350 35.714 1.00 30.62 117 ALA G C 1
ATOM 8482 O O . ALA D 1 117 ? 11.254 21.528 36.428 1.00 32.38 117 ALA G O 1
ATOM 8484 N N . GLY D 1 118 ? 11.308 23.244 34.977 1.00 29.37 118 GLY G N 1
ATOM 8485 C CA . GLY D 1 118 ? 12.764 23.292 34.976 1.00 27.83 118 GLY G CA 1
ATOM 8486 C C . GLY D 1 118 ? 13.377 23.647 36.320 1.00 31.94 118 GLY G C 1
ATOM 8487 O O . GLY D 1 118 ? 14.574 23.416 36.542 1.00 34.70 118 GLY G O 1
ATOM 8488 N N . GLY D 1 119 ? 12.578 24.233 37.213 1.00 34.57 119 GLY G N 1
ATOM 8489 C CA . GLY D 1 119 ? 13.018 24.460 38.581 1.00 31.28 119 GLY G CA 1
ATOM 8490 C C . GLY D 1 119 ? 13.585 25.829 38.932 1.00 34.81 119 GLY G C 1
ATOM 8491 O O . GLY D 1 119 ? 14.202 26.507 38.100 1.00 23.62 119 GLY G O 1
ATOM 8492 N N . VAL D 1 120 ? 13.407 26.223 40.197 1.00 37.35 120 VAL G N 1
ATOM 8493 C CA . VAL D 1 120 ? 13.824 27.546 40.660 1.00 28.72 120 VAL G CA 1
ATOM 8494 C C . VAL D 1 120 ? 15.328 27.756 40.498 1.00 33.34 120 VAL G C 1
ATOM 8495 O O . VAL D 1 120 ? 15.783 28.785 39.950 1.00 29.72 120 VAL G O 1
ATOM 8499 N N . ALA D 1 121 ? 16.092 26.770 40.969 1.00 31.64 121 ALA G N 1
ATOM 8500 C CA . ALA D 1 121 ? 17.547 26.867 41.000 1.00 32.54 121 ALA G CA 1
ATOM 8501 C C . ALA D 1 121 ? 18.113 27.084 39.608 1.00 34.71 121 ALA G C 1
ATOM 8502 O O . ALA D 1 121 ? 18.985 27.933 39.404 1.00 37.21 121 ALA G O 1
ATOM 8504 N N . ASN D 1 122 ? 17.619 26.311 38.648 1.00 33.89 122 ASN G N 1
ATOM 8505 C CA . ASN D 1 122 ? 18.083 26.441 37.273 1.00 34.23 122 ASN G CA 1
ATOM 8506 C C . ASN D 1 122 ? 17.771 27.820 36.708 1.00 34.73 122 ASN G C 1
ATOM 8507 O O . ASN D 1 122 ? 18.599 28.411 36.009 1.00 35.96 122 ASN G O 1
ATOM 8512 N N . PHE D 1 123 ? 16.598 28.353 37.028 1.00 31.27 123 PHE G N 1
ATOM 8513 C CA . PHE D 1 123 ? 16.288 29.702 36.574 1.00 34.59 123 PHE G CA 1
ATOM 8514 C C . PHE D 1 123 ? 17.258 30.758 37.134 1.00 36.58 123 PHE G C 1
ATOM 8515 O O . PHE D 1 123 ? 17.823 31.559 36.370 1.00 36.26 123 PHE G O 1
ATOM 8523 N N . VAL D 1 124 ? 17.446 30.764 38.456 1.00 31.96 124 VAL G N 1
ATOM 8524 C CA . VAL D 1 124 ? 18.367 31.713 39.080 1.00 29.76 124 VAL G CA 1
ATOM 8525 C C . VAL D 1 124 ? 19.761 31.634 38.458 1.00 37.19 124 VAL G C 1
ATOM 8526 O O . VAL D 1 124 ? 20.363 32.648 38.121 1.00 41.44 124 VAL G O 1
ATOM 8530 N N . ASN D 1 125 ? 20.266 30.424 38.291 1.00 37.48 125 ASN G N 1
ATOM 8531 C CA . ASN D 1 125 ? 21.598 30.260 37.746 1.00 38.82 125 ASN G CA 1
ATOM 8532 C C . ASN D 1 125 ? 21.670 30.708 36.301 1.00 40.66 125 ASN G C 1
ATOM 8533 O O . ASN D 1 125 ? 22.600 31.406 35.914 1.00 44.00 125 ASN G O 1
ATOM 8538 N N . ARG D 1 126 ? 20.669 30.337 35.512 1.00 40.54 126 ARG G N 1
ATOM 8539 C CA . ARG D 1 126 ? 20.656 30.698 34.104 1.00 39.55 126 ARG G CA 1
ATOM 8540 C C . ARG D 1 126 ? 20.638 32.215 33.912 1.00 38.23 126 ARG G C 1
ATOM 8541 O O . ARG D 1 126 ? 21.323 32.738 33.048 1.00 36.81 126 ARG G O 1
ATOM 8546 N N . HIS D 1 127 ? 19.868 32.922 34.732 1.00 40.85 127 HIS G N 1
ATOM 8547 C CA . HIS D 1 127 ? 19.623 34.345 34.490 1.00 39.00 127 HIS G CA 1
ATOM 8548 C C . HIS D 1 127 ? 20.058 35.221 35.660 1.00 40.92 127 HIS G C 1
ATOM 8549 O O . HIS D 1 127 ? 19.509 36.313 35.864 1.00 37.97 127 HIS G O 1
ATOM 8556 N N . LYS D 1 128 ? 21.033 34.724 36.422 1.00 39.86 128 LYS G N 1
ATOM 8557 C CA . LYS D 1 128 ? 21.570 35.415 37.592 1.00 37.80 128 LYS G CA 1
ATOM 8558 C C . LYS D 1 128 ? 21.829 36.896 37.337 1.00 40.54 128 LYS G C 1
ATOM 8559 O O . LYS D 1 128 ? 21.405 37.749 38.115 1.00 44.02 128 LYS G O 1
ATOM 8565 N N . ALA D 1 129 ? 22.513 37.200 36.239 1.00 38.74 129 ALA G N 1
ATOM 8566 C CA . ALA D 1 129 ? 22.884 38.580 35.928 1.00 37.77 129 ALA G CA 1
ATOM 8567 C C . ALA D 1 129 ? 21.660 39.457 35.663 1.00 40.42 129 ALA G C 1
ATOM 8568 O O . ALA D 1 129 ? 21.633 40.642 36.011 1.00 36.91 129 ALA G O 1
ATOM 8570 N N . LYS D 1 130 ? 20.645 38.883 35.037 1.00 35.22 130 LYS G N 1
ATOM 8571 C CA . LYS D 1 130 ? 19.469 39.682 34.728 1.00 40.76 130 LYS G CA 1
ATOM 8572 C C . LYS D 1 130 ? 18.603 39.868 35.965 1.00 38.31 130 LYS G C 1
ATOM 8573 O O . LYS D 1 130 ? 18.033 40.932 36.171 1.00 38.54 130 LYS G O 1
ATOM 8579 N N . LEU D 1 131 ? 18.538 38.847 36.808 1.00 38.89 131 LEU G N 1
ATOM 8580 C CA . LEU D 1 131 ? 17.747 38.946 38.030 1.00 41.40 131 LEU G CA 1
ATOM 8581 C C . LEU D 1 131 ? 18.288 40.013 38.987 1.00 44.38 131 LEU G C 1
ATOM 8582 O O . LEU D 1 131 ? 17.514 40.693 39.672 1.00 43.62 131 LEU G O 1
ATOM 8587 N N . GLY D 1 132 ? 19.609 40.176 39.015 1.00 43.16 132 GLY G N 1
ATOM 8588 C CA . GLY D 1 132 ? 20.223 41.153 39.901 1.00 42.89 132 GLY G CA 1
ATOM 8589 C C . GLY D 1 132 ? 19.917 40.890 41.367 1.00 41.12 132 GLY G C 1
ATOM 8590 O O . GLY D 1 132 ? 19.462 39.800 41.734 1.00 42.47 132 GLY G O 1
ATOM 8591 N N . LYS D 1 133 ? 20.149 41.891 42.209 1.00 40.53 133 LYS G N 1
ATOM 8592 C CA . LYS D 1 133 ? 19.994 41.723 43.648 1.00 40.15 133 LYS G CA 1
ATOM 8593 C C . LYS D 1 133 ? 18.543 41.673 44.137 1.00 42.60 133 LYS G C 1
ATOM 8594 O O . LYS D 1 133 ? 18.281 41.129 45.209 1.00 46.09 133 LYS G O 1
ATOM 8595 N N . CYS D 1 134 ? 17.606 42.232 43.367 1.00 42.65 134 CYS G N 1
ATOM 8596 C CA . CYS D 1 134 ? 16.218 42.388 43.845 1.00 42.45 134 CYS G CA 1
ATOM 8597 C C . CYS D 1 134 ? 15.196 41.502 43.148 1.00 42.44 134 CYS G C 1
ATOM 8598 O O . CYS D 1 134 ? 14.033 41.440 43.555 1.00 41.08 134 CYS G O 1
ATOM 8601 N N . GLY D 1 135 ? 15.626 40.810 42.104 1.00 34.68 135 GLY G N 1
ATOM 8602 C CA . GLY D 1 135 ? 14.751 39.847 41.464 1.00 40.68 135 GLY G CA 1
ATOM 8603 C C . GLY D 1 135 ? 13.641 40.531 40.695 1.00 35.69 135 GLY G C 1
ATOM 8604 O O . GLY D 1 135 ? 13.807 41.670 40.246 1.00 37.25 135 GLY G O 1
ATOM 8605 N N . VAL D 1 136 ? 12.509 39.842 40.557 1.00 32.80 136 VAL G N 1
ATOM 8606 C CA . VAL D 1 136 ? 11.396 40.338 39.759 1.00 29.48 136 VAL G CA 1
ATOM 8607 C C . VAL D 1 136 ? 10.534 41.244 40.624 1.00 35.45 136 VAL G C 1
ATOM 8608 O O . VAL D 1 136 ? 10.146 40.863 41.729 1.00 37.13 136 VAL G O 1
ATOM 8612 N N . ALA D 1 137 ? 10.241 42.441 40.123 1.00 27.86 137 ALA G N 1
ATOM 8613 C CA . ALA D 1 137 ? 9.376 43.377 40.833 1.00 32.69 137 ALA G CA 1
ATOM 8614 C C . ALA D 1 137 ? 7.945 43.384 40.265 1.00 32.52 137 ALA G C 1
ATOM 8615 O O . ALA D 1 137 ? 6.970 43.523 41.006 1.00 34.05 137 ALA G O 1
ATOM 8617 N N . VAL D 1 138 ? 7.820 43.255 38.946 1.00 36.84 138 VAL G N 1
ATOM 8618 C CA . VAL D 1 138 ? 6.512 43.411 38.298 1.00 33.83 138 VAL G CA 1
ATOM 8619 C C . VAL D 1 138 ? 6.153 42.267 37.350 1.00 34.42 138 VAL G C 1
ATOM 8620 O O . VAL D 1 138 ? 7.006 41.779 36.598 1.00 37.53 138 VAL G O 1
ATOM 8624 N N . LEU D 1 139 ? 4.892 41.834 37.400 1.00 37.06 139 LEU G N 1
ATOM 8625 C CA . LEU D 1 139 ? 4.375 40.850 36.451 1.00 36.29 139 LEU G CA 1
ATOM 8626 C C . LEU D 1 139 ? 3.237 41.449 35.632 1.00 36.21 139 LEU G C 1
ATOM 8627 O O . LEU D 1 139 ? 2.182 41.802 36.176 1.00 35.00 139 LEU G O 1
ATOM 8632 N N . LEU D 1 140 ? 3.455 41.540 34.323 1.00 31.43 140 LEU G N 1
ATOM 8633 C CA . LEU D 1 140 ? 2.467 42.086 33.409 1.00 32.58 140 LEU G CA 1
ATOM 8634 C C . LEU D 1 140 ? 1.811 40.962 32.632 1.00 30.43 140 LEU G C 1
ATOM 8635 O O . LEU D 1 140 ? 2.469 39.986 32.258 1.00 31.51 140 LEU G O 1
ATOM 8640 N N . SER D 1 141 ? 0.522 41.118 32.358 1.00 27.23 141 SER G N 1
ATOM 8641 C CA . SER D 1 141 ? -0.185 40.136 31.554 1.00 32.72 141 SER G CA 1
ATOM 8642 C C . SER D 1 141 ? -1.556 40.623 31.117 1.00 35.31 141 SER G C 1
ATOM 8643 O O . SER D 1 141 ? -2.206 41.411 31.807 1.00 32.72 141 SER G O 1
ATOM 8646 N N . GLU D 1 142 ? -1.966 40.130 29.953 1.00 37.22 142 GLU G N 1
ATOM 8647 C CA . GLU D 1 142 ? -3.265 40.369 29.365 1.00 36.35 142 GLU G CA 1
ATOM 8648 C C . GLU D 1 142 ? -3.900 38.978 29.303 1.00 33.82 142 GLU G C 1
ATOM 8649 O O . GLU D 1 142 ? -3.813 38.288 28.293 1.00 38.64 142 GLU G O 1
ATOM 8655 N N . TRP D 1 143 ? -4.512 38.554 30.410 1.00 28.04 143 TRP G N 1
ATOM 8656 C CA . TRP D 1 143 ? -4.879 37.149 30.591 1.00 26.87 143 TRP G CA 1
ATOM 8657 C C . TRP D 1 143 ? -6.374 36.884 30.567 1.00 26.47 143 TRP G C 1
ATOM 8658 O O . TRP D 1 143 ? -6.797 35.732 30.597 1.00 29.36 143 TRP G O 1
ATOM 8669 N N . MET D 1 144 ? -7.167 37.945 30.544 1.00 24.16 144 MET G N 1
ATOM 8670 C CA . MET D 1 144 ? -8.602 37.823 30.715 1.00 28.02 144 MET G CA 1
ATOM 8671 C C . MET D 1 144 ? -9.254 37.116 29.529 1.00 32.44 144 MET G C 1
ATOM 8672 O O . MET D 1 144 ? -8.873 37.333 28.379 1.00 28.70 144 MET G O 1
ATOM 8677 N N . GLY D 1 145 ? -10.229 36.262 29.827 1.00 29.45 145 GLY G N 1
ATOM 8678 C CA . GLY D 1 145 ? -11.055 35.644 28.816 1.00 29.61 145 GLY G CA 1
ATOM 8679 C C . GLY D 1 145 ? -12.490 36.119 28.944 1.00 41.25 145 GLY G C 1
ATOM 8680 O O . GLY D 1 145 ? -12.771 37.142 29.589 1.00 33.56 145 GLY G O 1
ATOM 8681 N N . PHE D 1 146 ? -13.403 35.384 28.312 1.00 38.99 146 PHE G N 1
ATOM 8682 C CA . PHE D 1 146 ? -14.818 35.708 28.364 1.00 34.01 146 PHE G CA 1
ATOM 8683 C C . PHE D 1 146 ? -15.340 35.439 29.754 1.00 36.76 146 PHE G C 1
ATOM 8684 O O . PHE D 1 146 ? -14.945 34.471 30.396 1.00 33.21 146 PHE G O 1
ATOM 8692 N N . TYR D 1 147 ? -16.190 36.331 30.215 1.00 42.01 147 TYR G N 1
ATOM 8693 C CA . TYR D 1 147 ? -16.615 36.428 31.588 1.00 37.29 147 TYR G CA 1
ATOM 8694 C C . TYR D 1 147 ? -15.455 36.201 32.502 1.00 36.74 147 TYR G C 1
ATOM 8695 O O . TYR D 1 147 ? -15.526 35.486 33.449 1.00 38.02 147 TYR G O 1
ATOM 8704 N N . LEU D 1 148 ? -14.385 36.870 32.152 1.00 35.70 148 LEU G N 1
ATOM 8705 C CA . LEU D 1 148 ? -13.095 36.849 32.841 1.00 35.61 148 LEU G CA 1
ATOM 8706 C C . LEU D 1 148 ? -12.297 35.540 32.933 1.00 33.62 148 LEU G C 1
ATOM 8707 O O . LEU D 1 148 ? -11.070 35.560 33.061 1.00 30.77 148 LEU G O 1
ATOM 8712 N N . PHE D 1 149 ? -12.844 34.421 32.733 1.00 31.43 149 PHE G N 1
ATOM 8713 C CA . PHE D 1 149 ? -12.187 33.173 33.099 1.00 36.14 149 PHE G CA 1
ATOM 8714 C C . PHE D 1 149 ? -12.143 32.300 31.858 1.00 34.74 149 PHE G C 1
ATOM 8715 O O . PHE D 1 149 ? -11.186 31.569 31.654 1.00 35.04 149 PHE G O 1
ATOM 8723 N N . HIS D 1 150 ? -13.188 32.366 31.043 1.00 31.52 150 HIS G N 1
ATOM 8724 C CA . HIS D 1 150 ? -13.352 31.428 29.936 1.00 39.03 150 HIS G CA 1
ATOM 8725 C C . HIS D 1 150 ? -12.433 31.729 28.762 1.00 35.58 150 HIS G C 1
ATOM 8726 O O . HIS D 1 150 ? -12.493 32.818 28.189 1.00 33.33 150 HIS G O 1
ATOM 8733 N N . GLU D 1 151 ? -11.602 30.747 28.408 1.00 33.87 151 GLU G N 1
ATOM 8734 C CA . GLU D 1 151 ? -10.561 30.899 27.388 1.00 34.96 151 GLU G CA 1
ATOM 8735 C C . GLU D 1 151 ? -9.533 31.924 27.829 1.00 33.63 151 GLU G C 1
ATOM 8736 O O . GLU D 1 151 ? -8.863 32.548 27.007 1.00 34.03 151 GLU G O 1
ATOM 8742 N N . GLY D 1 152 ? -9.411 32.098 29.140 1.00 38.26 152 GLY G N 1
ATOM 8743 C CA . GLY D 1 152 ? -8.413 32.992 29.688 1.00 28.91 152 GLY G CA 1
ATOM 8744 C C . GLY D 1 152 ? -7.157 32.247 30.074 1.00 32.92 152 GLY G C 1
ATOM 8745 O O . GLY D 1 152 ? -7.063 31.034 29.902 1.00 34.42 152 GLY G O 1
ATOM 8746 N N . MET D 1 153 ? -6.206 32.985 30.633 1.00 27.43 153 MET G N 1
ATOM 8747 C CA . MET D 1 153 ? -4.871 32.486 30.905 1.00 31.35 153 MET G CA 1
ATOM 8748 C C . MET D 1 153 ? -4.561 32.671 32.389 1.00 29.26 153 MET G C 1
ATOM 8749 O O . MET D 1 153 ? -3.403 32.580 32.791 1.00 30.85 153 MET G O 1
ATOM 8754 N N . LEU D 1 154 ? -5.584 32.957 33.192 1.00 28.26 154 LEU G N 1
ATOM 8755 C CA . LEU D 1 154 ? -5.377 33.251 34.620 1.00 33.07 154 LEU G CA 1
ATOM 8756 C C . LEU D 1 154 ? -4.512 32.218 35.383 1.00 30.05 154 LEU G C 1
ATOM 8757 O O . LEU D 1 154 ? -3.588 32.613 36.094 1.00 28.10 154 LEU G O 1
ATOM 8762 N N . PRO D 1 155 ? -4.771 30.905 35.203 1.00 33.63 155 PRO G N 1
ATOM 8763 C CA . PRO D 1 155 ? -3.952 29.945 35.958 1.00 30.05 155 PRO G CA 1
ATOM 8764 C C . PRO D 1 155 ? -2.462 30.101 35.685 1.00 28.95 155 PRO G C 1
ATOM 8765 O O . PRO D 1 155 ? -1.664 30.081 36.627 1.00 27.24 155 PRO G O 1
ATOM 8769 N N . SER D 1 156 ? -2.091 30.275 34.420 1.00 24.11 156 SER G N 1
ATOM 8770 C CA . SER D 1 156 ? -0.693 30.483 34.078 1.00 26.76 156 SER G CA 1
ATOM 8771 C C . SER D 1 156 ? -0.135 31.703 34.795 1.00 27.05 156 SER G C 1
ATOM 8772 O O . SER D 1 156 ? 1.020 31.701 35.225 1.00 28.10 156 SER G O 1
ATOM 8775 N N . VAL D 1 157 ? -0.946 32.753 34.892 1.00 24.06 157 VAL G N 1
ATOM 8776 C CA . VAL D 1 157 ? -0.496 33.978 35.537 1.00 28.78 157 VAL G CA 1
ATOM 8777 C C . VAL D 1 157 ? -0.260 33.712 37.021 1.00 27.42 157 VAL G C 1
ATOM 8778 O O . VAL D 1 157 ? 0.750 34.131 37.587 1.00 29.47 157 VAL G O 1
ATOM 8782 N N . ILE D 1 158 ? -1.181 32.982 37.637 1.00 27.21 158 ILE G N 1
ATOM 8783 C CA . ILE D 1 158 ? -1.033 32.624 39.034 1.00 30.18 158 ILE G CA 1
ATOM 8784 C C . ILE D 1 158 ? 0.238 31.820 39.251 1.00 26.46 158 ILE G C 1
ATOM 8785 O O . ILE D 1 158 ? 1.033 32.135 40.128 1.00 34.69 158 ILE G O 1
ATOM 8790 N N . ARG D 1 159 ? 0.438 30.788 38.447 1.00 26.75 159 ARG G N 1
ATOM 8791 C CA . ARG D 1 159 ? 1.608 29.943 38.596 1.00 28.07 159 ARG G CA 1
ATOM 8792 C C . ARG D 1 159 ? 2.914 30.691 38.336 1.00 27.85 159 ARG G C 1
ATOM 8793 O O . ARG D 1 159 ? 3.909 30.438 39.006 1.00 26.86 159 ARG G O 1
ATOM 8801 N N . ALA D 1 160 ? 2.928 31.589 37.356 1.00 30.47 160 ALA G N 1
ATOM 8802 C CA . ALA D 1 160 ? 4.142 32.369 37.118 1.00 28.60 160 ALA G CA 1
ATOM 8803 C C . ALA D 1 160 ? 4.433 33.215 38.346 1.00 27.99 160 ALA G C 1
ATOM 8804 O O . ALA D 1 160 ? 5.570 33.272 38.804 1.00 28.85 160 ALA G O 1
ATOM 8806 N N . ARG D 1 161 ? 3.396 33.858 38.878 1.00 29.71 161 ARG G N 1
ATOM 8807 C CA . ARG D 1 161 ? 3.564 34.752 40.024 1.00 28.91 161 ARG G CA 1
ATOM 8808 C C . ARG D 1 161 ? 4.213 33.994 41.187 1.00 31.40 161 ARG G C 1
ATOM 8809 O O . ARG D 1 161 ? 5.249 34.419 41.735 1.00 32.97 161 ARG G O 1
ATOM 8817 N N . ASN D 1 162 ? 3.623 32.855 41.538 1.00 29.46 162 ASN G N 1
ATOM 8818 C CA . ASN D 1 162 ? 4.178 32.006 42.588 1.00 30.70 162 ASN G CA 1
ATOM 8819 C C . ASN D 1 162 ? 5.588 31.537 42.258 1.00 31.61 162 ASN G C 1
ATOM 8820 O O . ASN D 1 162 ? 6.434 31.453 43.141 1.00 32.36 162 ASN G O 1
ATOM 8825 N N . PHE D 1 163 ? 5.853 31.249 40.989 1.00 27.30 163 PHE G N 1
ATOM 8826 C CA . PHE D 1 163 ? 7.193 30.803 40.609 1.00 26.29 163 PHE G CA 1
ATOM 8827 C C . PHE D 1 163 ? 8.240 31.885 40.791 1.00 27.42 163 PHE G C 1
ATOM 8828 O O . PHE D 1 163 ? 9.340 31.620 41.277 1.00 25.75 163 PHE G O 1
ATOM 8836 N N . PHE D 1 164 ? 7.929 33.103 40.367 1.00 27.49 164 PHE G N 1
ATOM 8837 C CA . PHE D 1 164 ? 8.932 34.154 40.463 1.00 31.72 164 PHE G CA 1
ATOM 8838 C C . PHE D 1 164 ? 9.076 34.712 41.875 1.00 29.86 164 PHE G C 1
ATOM 8839 O O . PHE D 1 164 ? 10.117 35.289 42.222 1.00 31.98 164 PHE G O 1
ATOM 8847 N N . GLN D 1 165 ? 8.052 34.516 42.695 1.00 29.39 165 GLN G N 1
ATOM 8848 C CA . GLN D 1 165 ? 8.183 34.862 44.106 1.00 34.42 165 GLN G CA 1
ATOM 8849 C C . GLN D 1 165 ? 9.126 33.868 44.764 1.00 34.16 165 GLN G C 1
ATOM 8850 O O . GLN D 1 165 ? 9.912 34.234 45.646 1.00 35.40 165 GLN G O 1
ATOM 8856 N N . ASP D 1 166 ? 9.100 32.624 44.294 1.00 27.93 166 ASP G N 1
ATOM 8857 C CA . ASP D 1 166 ? 10.087 31.654 44.770 1.00 35.38 166 ASP G CA 1
ATOM 8858 C C . ASP D 1 166 ? 11.501 31.979 44.264 1.00 37.40 166 ASP G C 1
ATOM 8859 O O . ASP D 1 166 ? 12.496 31.811 44.988 1.00 34.38 166 ASP G O 1
ATOM 8864 N N . VAL D 1 167 ? 11.594 32.442 43.023 1.00 29.90 167 VAL G N 1
ATOM 8865 C CA . VAL D 1 167 ? 12.881 32.899 42.514 1.00 31.19 167 VAL G CA 1
ATOM 8866 C C . VAL D 1 167 ? 13.394 34.030 43.413 1.00 32.18 167 VAL G C 1
ATOM 8867 O O . VAL D 1 167 ? 14.537 34.003 43.893 1.00 32.41 167 VAL G O 1
ATOM 8871 N N . ASN D 1 168 ? 12.528 35.002 43.663 1.00 31.43 168 ASN G N 1
ATOM 8872 C CA . ASN D 1 168 ? 12.821 36.068 44.613 1.00 31.34 168 ASN G CA 1
ATOM 8873 C C . ASN D 1 168 ? 13.285 35.561 45.981 1.00 33.05 168 ASN G C 1
ATOM 8874 O O . ASN D 1 168 ? 14.317 36.005 46.501 1.00 34.92 168 ASN G O 1
ATOM 8879 N N . ALA D 1 169 ? 12.536 34.622 46.551 1.00 30.92 169 ALA G N 1
ATOM 8880 C CA . ALA D 1 169 ? 12.928 34.008 47.823 1.00 34.54 169 ALA G CA 1
ATOM 8881 C C . ALA D 1 169 ? 14.331 33.406 47.757 1.00 37.54 169 ALA G C 1
ATOM 8882 O O . ALA D 1 169 ? 15.119 33.540 48.698 1.00 37.62 169 ALA G O 1
ATOM 8884 N N . ALA D 1 170 ? 14.656 32.768 46.635 1.00 31.95 170 ALA G N 1
ATOM 8885 C CA . ALA D 1 170 ? 15.980 32.182 46.459 1.00 35.49 170 ALA G CA 1
ATOM 8886 C C . ALA D 1 170 ? 17.079 33.245 46.547 1.00 35.91 170 ALA G C 1
ATOM 8887 O O . ALA D 1 170 ? 18.231 32.938 46.892 1.00 32.60 170 ALA G O 1
ATOM 8889 N N . LEU D 1 171 ? 16.715 34.486 46.224 1.00 34.77 171 LEU G N 1
ATOM 8890 C CA . LEU D 1 171 ? 17.674 35.592 46.162 1.00 37.33 171 LEU G CA 1
ATOM 8891 C C . LEU D 1 171 ? 17.661 36.400 47.440 1.00 31.85 171 LEU G C 1
ATOM 8892 O O . LEU D 1 171 ? 18.306 37.436 47.524 1.00 39.41 171 LEU G O 1
ATOM 8897 N N . GLY D 1 172 ? 16.888 35.953 48.418 1.00 33.78 172 GLY G N 1
ATOM 8898 C CA . GLY D 1 172 ? 16.756 36.686 49.666 1.00 38.64 172 GLY G CA 1
ATOM 8899 C C . GLY D 1 172 ? 15.763 37.841 49.631 1.00 41.28 172 GLY G C 1
ATOM 8900 O O . GLY D 1 172 ? 15.858 38.767 50.441 1.00 42.71 172 GLY G O 1
ATOM 8901 N N . VAL D 1 173 ? 14.804 37.792 48.709 1.00 36.71 173 VAL G N 1
ATOM 8902 C CA . VAL D 1 173 ? 13.802 38.849 48.613 1.00 35.19 173 VAL G CA 1
ATOM 8903 C C . VAL D 1 173 ? 12.406 38.309 48.853 1.00 41.65 173 VAL G C 1
ATOM 8904 O O . VAL D 1 173 ? 12.004 37.328 48.218 1.00 39.86 173 VAL G O 1
ATOM 8908 N N . LEU D 1 174 ? 11.666 38.950 49.760 1.00 35.56 174 LEU G N 1
ATOM 8909 C CA . LEU D 1 174 ? 10.320 38.493 50.124 1.00 39.91 174 LEU G CA 1
ATOM 8910 C C . LEU D 1 174 ? 9.243 39.505 49.755 1.00 39.58 174 LEU G C 1
ATOM 8911 O O . LEU D 1 174 ? 8.054 39.268 49.965 1.00 46.05 174 LEU G O 1
ATOM 8916 N N . GLN D 1 175 ? 9.665 40.633 49.203 1.00 36.97 175 GLN G N 1
ATOM 8917 C CA . GLN D 1 175 ? 8.725 41.649 48.759 1.00 39.39 175 GLN G CA 1
ATOM 8918 C C . GLN D 1 175 ? 7.867 41.114 47.626 1.00 39.50 175 GLN G C 1
ATOM 8919 O O . GLN D 1 175 ? 8.391 40.755 46.574 1.00 40.95 175 GLN G O 1
ATOM 8925 N N . PRO D 1 176 ? 6.542 41.076 47.834 1.00 37.79 176 PRO G N 1
ATOM 8926 C CA . PRO D 1 176 ? 5.601 40.517 46.861 1.00 39.19 176 PRO G CA 1
ATOM 8927 C C . PRO D 1 176 ? 5.722 41.237 45.540 1.00 33.91 176 PRO G C 1
ATOM 8928 O O . PRO D 1 176 ? 6.030 42.430 45.505 1.00 35.22 176 PRO G O 1
ATOM 8932 N N . ILE D 1 177 ? 5.491 40.508 44.459 1.00 36.28 177 ILE G N 1
ATOM 8933 C CA . ILE D 1 177 ? 5.579 41.067 43.124 1.00 33.49 177 ILE G CA 1
ATOM 8934 C C . ILE D 1 177 ? 4.354 41.946 42.838 1.00 31.44 177 ILE G C 1
ATOM 8935 O O . ILE D 1 177 ? 3.249 41.647 43.302 1.00 31.56 177 ILE G O 1
ATOM 8940 N N . GLU D 1 178 ? 4.539 43.042 42.102 1.00 28.76 178 GLU G N 1
ATOM 8941 C CA . GLU D 1 178 ? 3.387 43.861 41.724 1.00 36.02 178 GLU G CA 1
ATOM 8942 C C . GLU D 1 178 ? 2.689 43.281 40.481 1.00 30.56 178 GLU G C 1
ATOM 8943 O O . GLU D 1 178 ? 3.327 43.046 39.465 1.00 30.20 178 GLU G O 1
ATOM 8949 N N . MET D 1 179 ? 1.385 43.044 40.579 1.00 32.69 179 MET G N 1
ATOM 8950 C CA . MET D 1 179 ? 0.590 42.511 39.470 1.00 28.33 179 MET G CA 1
ATOM 8951 C C . MET D 1 179 ? -0.112 43.629 38.680 1.00 32.95 179 MET G C 1
ATOM 8952 O O . MET D 1 179 ? -0.793 44.481 39.264 1.00 30.50 179 MET G O 1
ATOM 8957 N N . ILE D 1 180 ? 0.048 43.628 37.357 1.00 28.32 180 ILE G N 1
ATOM 8958 C CA . ILE D 1 180 ? -0.723 44.531 36.505 1.00 28.14 180 ILE G CA 1
ATOM 8959 C C . ILE D 1 180 ? -1.507 43.721 35.467 1.00 31.77 180 ILE G C 1
ATOM 8960 O O . ILE D 1 180 ? -0.907 43.064 34.614 1.00 30.34 180 ILE G O 1
ATOM 8965 N N . PRO D 1 181 ? -2.854 43.750 35.539 1.00 34.44 181 PRO G N 1
ATOM 8966 C CA . PRO D 1 181 ? -3.710 44.449 36.517 1.00 33.92 181 PRO G CA 1
ATOM 8967 C C . PRO D 1 181 ? -3.582 43.897 37.938 1.00 33.42 181 PRO G C 1
ATOM 8968 O O . PRO D 1 181 ? -3.142 42.756 38.115 1.00 31.15 181 PRO G O 1
ATOM 8972 N N . GLU D 1 182 ? -3.968 44.695 38.931 1.00 32.58 182 GLU G N 1
ATOM 8973 C CA . GLU D 1 182 ? -3.798 44.299 40.327 1.00 33.89 182 GLU G CA 1
ATOM 8974 C C . GLU D 1 182 ? -5.077 43.672 40.851 1.00 32.40 182 GLU G C 1
ATOM 8975 O O . GLU D 1 182 ? -5.049 42.890 41.809 1.00 28.85 182 GLU G O 1
ATOM 8981 N N . ARG D 1 183 ? -6.197 44.014 40.206 1.00 31.72 183 ARG G N 1
ATOM 8982 C CA . ARG D 1 183 ? -7.525 43.596 40.649 1.00 30.96 183 ARG G CA 1
ATOM 8983 C C . ARG D 1 183 ? -8.423 43.327 39.445 1.00 31.42 183 ARG G C 1
ATOM 8984 O O . ARG D 1 183 ? -8.255 43.952 38.402 1.00 28.10 183 ARG G O 1
ATOM 8992 N N . ALA D 1 184 ? -9.386 42.418 39.617 1.00 25.58 184 ALA G N 1
ATOM 8993 C CA . ALA D 1 184 ? -10.390 42.123 38.603 1.00 35.57 184 ALA G CA 1
ATOM 8994 C C . ALA D 1 184 ? -11.713 41.861 39.294 1.00 33.26 184 ALA G C 1
ATOM 8995 O O . ALA D 1 184 ? -11.734 41.255 40.360 1.00 36.79 184 ALA G O 1
ATOM 8997 N N . THR D 1 185 ? -12.813 42.304 38.686 1.00 33.73 185 THR G N 1
ATOM 8998 C CA . THR D 1 185 ? -14.142 42.077 39.247 1.00 34.14 185 THR G CA 1
ATOM 8999 C C . THR D 1 185 ? -15.143 41.579 38.200 1.00 36.67 185 THR G C 1
ATOM 9000 O O . THR D 1 185 ? -15.302 42.181 37.137 1.00 32.66 185 THR G O 1
ATOM 9004 N N . VAL D 1 186 ? -15.849 40.500 38.520 1.00 36.33 186 VAL G N 1
ATOM 9005 C CA . VAL D 1 186 ? -16.950 40.053 37.685 1.00 34.44 186 VAL G CA 1
ATOM 9006 C C . VAL D 1 186 ? -18.227 40.762 38.120 1.00 37.62 186 VAL G C 1
ATOM 9007 O O . VAL D 1 186 ? -18.615 40.676 39.290 1.00 40.19 186 VAL G O 1
ATOM 9011 N N . PHE D 1 187 ? -18.875 41.458 37.185 1.00 33.70 187 PHE G N 1
ATOM 9012 C CA . PHE D 1 187 ? -20.157 42.119 37.449 1.00 32.11 187 PHE G CA 1
ATOM 9013 C C . PHE D 1 187 ? -21.331 41.364 36.820 1.00 42.01 187 PHE G C 1
ATOM 9014 O O . PHE D 1 187 ? -21.191 40.751 35.753 1.00 37.80 187 PHE G O 1
ATOM 9022 N N . VAL D 1 188 ? -22.490 41.426 37.480 1.00 38.65 188 VAL G N 1
ATOM 9023 C CA . VAL D 1 188 ? -23.705 40.751 37.027 1.00 37.40 188 VAL G CA 1
ATOM 9024 C C . VAL D 1 188 ? -24.902 41.696 37.163 1.00 42.19 188 VAL G C 1
ATOM 9025 O O . VAL D 1 188 ? -25.015 42.412 38.163 1.00 37.19 188 VAL G O 1
ATOM 9029 N N . ALA D 1 189 ? -25.772 41.711 36.152 1.00 37.38 189 ALA G N 1
ATOM 9030 C CA . ALA D 1 189 ? -27.001 42.512 36.174 1.00 37.85 189 ALA G CA 1
ATOM 9031 C C . ALA D 1 189 ? -28.132 41.777 35.469 1.00 43.08 189 ALA G C 1
ATOM 9032 O O . ALA D 1 189 ? -27.900 41.052 34.500 1.00 35.67 189 ALA G O 1
ATOM 9034 N N . PRO D 1 190 ? -29.364 41.963 35.958 1.00 42.68 190 PRO G N 1
ATOM 9035 C CA . PRO D 1 190 ? -30.531 41.392 35.290 1.00 35.51 190 PRO G CA 1
ATOM 9036 C C . PRO D 1 190 ? -30.873 42.235 34.089 1.00 35.77 190 PRO G C 1
ATOM 9037 O O . PRO D 1 190 ? -30.609 43.445 34.065 1.00 32.65 190 PRO G O 1
ATOM 9041 N N . ILE D 1 191 ? -31.447 41.599 33.078 1.00 34.70 191 ILE G N 1
ATOM 9042 C CA . ILE D 1 191 ? -31.690 42.297 31.828 1.00 37.26 191 ILE G CA 1
ATOM 9043 C C . ILE D 1 191 ? -33.058 41.984 31.262 1.00 33.76 191 ILE G C 1
ATOM 9044 O O . ILE D 1 191 ? -33.677 40.984 31.612 1.00 38.86 191 ILE G O 1
ATOM 9049 N N . THR D 1 192 ? -33.516 42.869 30.394 1.00 37.67 192 THR G N 1
ATOM 9050 C CA . THR D 1 192 ? -34.683 42.637 29.562 1.00 43.63 192 THR G CA 1
ATOM 9051 C C . THR D 1 192 ? -34.154 42.559 28.147 1.00 40.29 192 THR G C 1
ATOM 9052 O O . THR D 1 192 ? -33.415 43.457 27.728 1.00 37.64 192 THR G O 1
ATOM 9056 N N . CYS D 1 193 ? -34.515 41.504 27.418 1.00 38.68 193 CYS G N 1
ATOM 9057 C CA . CYS D 1 193 ? -34.047 41.337 26.038 1.00 41.22 193 CYS G CA 1
ATOM 9058 C C . CYS D 1 193 ? -34.802 42.200 25.060 1.00 41.70 193 CYS G C 1
ATOM 9059 O O . CYS D 1 193 ? -34.389 42.328 23.909 1.00 44.42 193 CYS G O 1
ATOM 9062 N N . LYS D 1 194 ? -35.917 42.778 25.503 1.00 39.61 194 LYS G N 1
ATOM 9063 C CA . LYS D 1 194 ? -36.768 43.555 24.604 1.00 35.33 194 LYS G CA 1
ATOM 9064 C C . LYS D 1 194 ? -36.049 44.702 23.880 1.00 39.59 194 LYS G C 1
ATOM 9065 O O . LYS D 1 194 ? -36.260 44.889 22.688 1.00 41.73 194 LYS G O 1
ATOM 9067 N N . PRO D 1 195 ? -35.189 45.470 24.584 1.00 39.48 195 PRO G N 1
ATOM 9068 C CA . PRO D 1 195 ? -34.470 46.519 23.843 1.00 36.26 195 PRO G CA 1
ATOM 9069 C C . PRO D 1 195 ? -33.483 45.946 22.823 1.00 38.65 195 PRO G C 1
ATOM 9070 O O . PRO D 1 195 ? -33.213 46.584 21.805 1.00 36.95 195 PRO G O 1
ATOM 9074 N N . TYR D 1 196 ? -32.938 44.766 23.110 1.00 39.66 196 TYR G N 1
ATOM 9075 C CA . TYR D 1 196 ? -32.110 44.048 22.141 1.00 39.57 196 TYR G CA 1
ATOM 9076 C C . TYR D 1 196 ? -32.913 43.612 20.898 1.00 40.94 196 TYR G C 1
ATOM 9077 O O . TYR D 1 196 ? -32.473 43.818 19.766 1.00 41.81 196 TYR G O 1
ATOM 9086 N N . TYR D 1 197 ? -34.081 43.009 21.113 1.00 42.48 197 TYR G N 1
ATOM 9087 C CA . TYR D 1 197 ? -34.951 42.615 20.005 1.00 42.87 197 TYR G CA 1
ATOM 9088 C C . TYR D 1 197 ? -35.278 43.812 19.129 1.00 45.16 197 TYR G C 1
ATOM 9089 O O . TYR D 1 197 ? -35.170 43.744 17.900 1.00 44.21 197 TYR G O 1
ATOM 9098 N N . VAL D 1 198 ? -35.661 44.914 19.767 1.00 44.25 198 VAL G N 1
ATOM 9099 C CA . VAL D 1 198 ? -36.057 46.119 19.043 1.00 45.33 198 VAL G CA 1
ATOM 9100 C C . VAL D 1 198 ? -34.937 46.726 18.198 1.00 45.34 198 VAL G C 1
ATOM 9101 O O . VAL D 1 198 ? -35.149 47.066 17.032 1.00 49.49 198 VAL G O 1
ATOM 9105 N N . GLN D 1 199 ? -33.748 46.849 18.775 1.00 44.06 199 GLN G N 1
ATOM 9106 C CA . GLN D 1 199 ? -32.643 47.510 18.085 1.00 49.00 199 GLN G CA 1
ATOM 9107 C C . GLN D 1 199 ? -31.922 46.610 17.067 1.00 49.91 199 GLN G C 1
ATOM 9108 O O . GLN D 1 199 ? -31.417 47.099 16.055 1.00 56.09 199 GLN G O 1
ATOM 9110 N N . ARG D 1 200 ? -31.882 45.306 17.332 1.00 44.33 200 ARG G N 1
ATOM 9111 C CA . ARG D 1 200 ? -31.110 44.376 16.506 1.00 42.32 200 ARG G CA 1
ATOM 9112 C C . ARG D 1 200 ? -31.954 43.647 15.454 1.00 48.39 200 ARG G C 1
ATOM 9113 O O . ARG D 1 200 ? -31.415 43.156 14.468 1.00 50.09 200 ARG G O 1
ATOM 9115 N N . TYR D 1 201 ? -33.270 43.590 15.655 1.00 44.83 201 TYR G N 1
ATOM 9116 C CA . TYR D 1 201 ? -34.149 42.853 14.752 1.00 40.58 201 TYR G CA 1
ATOM 9117 C C . TYR D 1 201 ? -35.384 43.634 14.286 1.00 44.91 201 TYR G C 1
ATOM 9118 O O . TYR D 1 201 ? -35.609 43.780 13.090 1.00 43.45 201 TYR G O 1
ATOM 9127 N N . LYS D 1 202 ? -36.188 44.119 15.229 1.00 49.04 202 LYS G N 1
ATOM 9128 C CA . LYS D 1 202 ? -37.456 44.771 14.906 1.00 45.14 202 LYS G CA 1
ATOM 9129 C C . LYS D 1 202 ? -37.327 45.941 13.934 1.00 46.97 202 LYS G C 1
ATOM 9130 O O . LYS D 1 202 ? -38.053 46.004 12.941 1.00 51.47 202 LYS G O 1
ATOM 9132 N N . ASN D 1 203 ? -36.401 46.855 14.214 1.00 48.19 203 ASN G N 1
ATOM 9133 C CA . ASN D 1 203 ? -36.197 48.035 13.366 1.00 53.28 203 ASN G CA 1
ATOM 9134 C C . ASN D 1 203 ? -35.777 47.697 11.939 1.00 53.76 203 ASN G C 1
ATOM 9135 O O . ASN D 1 203 ? -36.106 48.420 11.001 1.00 52.69 203 ASN G O 1
ATOM 9140 N N . PHE D 1 204 ? -35.023 46.615 11.780 1.00 49.46 204 PHE G N 1
ATOM 9141 C CA . PHE D 1 204 ? -34.594 46.202 10.453 1.00 52.71 204 PHE G CA 1
ATOM 9142 C C . PHE D 1 204 ? -35.768 45.637 9.653 1.00 50.90 204 PHE G C 1
ATOM 9143 O O . PHE D 1 204 ? -36.058 46.089 8.544 1.00 47.10 204 PHE G O 1
ATOM 9151 N N . TRP D 1 205 ? -36.454 44.667 10.247 1.00 51.47 205 TRP G N 1
ATOM 9152 C CA . TRP D 1 205 ? -37.426 43.847 9.539 1.00 47.69 205 TRP G CA 1
ATOM 9153 C C . TRP D 1 205 ? -38.815 44.468 9.347 1.00 55.12 205 TRP G C 1
ATOM 9154 O O . TRP D 1 205 ? -39.569 44.030 8.471 1.00 48.48 205 TRP G O 1
ATOM 9165 N N . ARG D 1 206 ? -39.165 45.466 10.157 1.00 53.75 206 ARG G N 1
ATOM 9166 C CA . ARG D 1 206 ? -40.525 46.015 10.116 1.00 50.98 206 ARG G CA 1
ATOM 9167 C C . ARG D 1 206 ? -40.893 46.645 8.773 1.00 46.08 206 ARG G C 1
ATOM 9168 O O . ARG D 1 206 ? -42.051 46.586 8.362 1.00 49.19 206 ARG G O 1
ATOM 9176 N N . ASP D 1 207 ? -39.918 47.240 8.087 1.00 50.49 207 ASP G N 1
ATOM 9177 C CA . ASP D 1 207 ? -40.164 47.761 6.741 1.00 54.27 207 ASP G CA 1
ATOM 9178 C C . ASP D 1 207 ? -39.030 47.498 5.749 1.00 53.23 207 ASP G C 1
ATOM 9179 O O . ASP D 1 207 ? -37.940 48.054 5.861 1.00 54.82 207 ASP G O 1
ATOM 9184 N N . VAL D 1 208 ? -39.316 46.652 4.766 1.00 54.69 208 VAL G N 1
ATOM 9185 C CA . VAL D 1 208 ? -38.414 46.420 3.649 1.00 45.14 208 VAL G CA 1
ATOM 9186 C C . VAL D 1 208 ? -39.100 46.915 2.373 1.00 55.19 208 VAL G C 1
ATOM 9187 O O . VAL D 1 208 ? -40.044 46.279 1.880 1.00 49.21 208 VAL G O 1
ATOM 9191 N N . ASP D 1 209 ? -38.634 48.059 1.865 1.00 52.19 209 ASP G N 1
ATOM 9192 C CA . ASP D 1 209 ? -39.198 48.722 0.679 1.00 45.99 209 ASP G CA 1
ATOM 9193 C C . ASP D 1 209 ? -40.726 48.736 0.636 1.00 52.95 209 ASP G C 1
ATOM 9194 O O . ASP D 1 209 ? -41.333 48.497 -0.412 1.00 58.30 209 ASP G O 1
ATOM 9196 N N . GLY D 1 210 ? -41.345 49.011 1.778 1.00 54.90 210 GLY G N 1
ATOM 9197 C CA . GLY D 1 210 ? -42.792 49.084 1.850 1.00 52.65 210 GLY G CA 1
ATOM 9198 C C . GLY D 1 210 ? -43.472 47.844 2.398 1.00 52.12 210 GLY G C 1
ATOM 9199 O O . GLY D 1 210 ? -44.699 47.810 2.518 1.00 51.76 210 GLY G O 1
ATOM 9200 N N . LEU D 1 211 ? -42.684 46.831 2.751 1.00 52.58 211 LEU G N 1
ATOM 9201 C CA . LEU D 1 211 ? -43.245 45.549 3.184 1.00 47.73 211 LEU G CA 1
ATOM 9202 C C . LEU D 1 211 ? -42.974 45.219 4.656 1.00 46.55 211 LEU G C 1
ATOM 9203 O O . LEU D 1 211 ? -41.857 45.384 5.151 1.00 51.65 211 LEU G O 1
ATOM 9208 N N . ASP D 1 212 ? -44.005 44.750 5.350 1.00 43.30 212 ASP G N 1
ATOM 9209 C CA . ASP D 1 212 ? -43.861 44.304 6.732 1.00 48.85 212 ASP G CA 1
ATOM 9210 C C . ASP D 1 212 ? -43.251 42.909 6.771 1.00 45.79 212 ASP G C 1
ATOM 9211 O O . ASP D 1 212 ? -43.934 41.917 6.498 1.00 48.16 212 ASP G O 1
ATOM 9216 N N . PHE D 1 213 ? -41.974 42.839 7.128 1.00 45.35 213 PHE G N 1
ATOM 9217 C CA . PHE D 1 213 ? -41.286 41.563 7.265 1.00 43.69 213 PHE G CA 1
ATOM 9218 C C . PHE D 1 213 ? -41.078 41.176 8.728 1.00 43.57 213 PHE G C 1
ATOM 9219 O O . PHE D 1 213 ? -40.228 40.335 9.025 1.00 43.09 213 PHE G O 1
ATOM 9227 N N . SER D 1 214 ? -41.845 41.785 9.634 1.00 46.26 214 SER G N 1
ATOM 9228 C CA . SER D 1 214 ? -41.640 41.586 11.075 1.00 46.32 214 SER G CA 1
ATOM 9229 C C . SER D 1 214 ? -41.615 40.115 11.495 1.00 45.03 214 SER G C 1
ATOM 9230 O O . SER D 1 214 ? -40.934 39.749 12.453 1.00 42.10 214 SER G O 1
ATOM 9233 N N . ARG D 1 215 ? -42.341 39.277 10.760 1.00 41.56 215 ARG G N 1
ATOM 9234 C CA . ARG D 1 215 ? -42.392 37.848 11.045 1.00 41.15 215 ARG G CA 1
ATOM 9235 C C . ARG D 1 215 ? -40.988 37.233 11.033 1.00 40.74 215 ARG G C 1
ATOM 9236 O O . ARG D 1 215 ? -40.665 36.370 11.862 1.00 38.65 215 ARG G O 1
ATOM 9242 N N . TYR D 1 216 ? -40.159 37.692 10.097 1.00 38.03 216 TYR G N 1
ATOM 9243 C CA . TYR D 1 216 ? -38.795 37.192 9.949 1.00 41.02 216 TYR G CA 1
ATOM 9244 C C . TYR D 1 216 ? -37.952 37.599 11.152 1.00 38.34 216 TYR G C 1
ATOM 9245 O O . TYR D 1 216 ? -37.165 36.801 11.671 1.00 43.20 216 TYR G O 1
ATOM 9254 N N . GLY D 1 217 ? -38.122 38.845 11.585 1.00 40.10 217 GLY G N 1
ATOM 9255 C CA . GLY D 1 217 ? -37.400 39.360 12.737 1.00 45.95 217 GLY G CA 1
ATOM 9256 C C . GLY D 1 217 ? -37.693 38.514 13.951 1.00 44.58 217 GLY G C 1
ATOM 9257 O O . GLY D 1 217 ? -36.774 38.047 14.626 1.00 42.47 217 GLY G O 1
ATOM 9258 N N . ARG D 1 218 ? -38.981 38.294 14.199 1.00 41.13 218 ARG G N 1
ATOM 9259 C CA . ARG D 1 218 ? -39.412 37.466 15.314 1.00 47.82 218 ARG G CA 1
ATOM 9260 C C . ARG D 1 218 ? -38.717 36.112 15.264 1.00 46.31 218 ARG G C 1
ATOM 9261 O O . ARG D 1 218 ? -38.203 35.632 16.273 1.00 50.91 218 ARG G O 1
ATOM 9269 N N . ILE D 1 219 ? -38.680 35.512 14.079 1.00 47.66 219 ILE G N 1
ATOM 9270 C CA . ILE D 1 219 ? -38.057 34.206 13.917 1.00 47.13 219 ILE G CA 1
ATOM 9271 C C . ILE D 1 219 ? -36.554 34.295 14.139 1.00 46.79 219 ILE G C 1
ATOM 9272 O O . ILE D 1 219 ? -35.999 33.529 14.926 1.00 50.75 219 ILE G O 1
ATOM 9276 N N . GLU D 1 220 ? -35.908 35.242 13.457 1.00 48.13 220 GLU G N 1
ATOM 9277 C CA . GLU D 1 220 ? -34.457 35.411 13.548 1.00 45.54 220 GLU G CA 1
ATOM 9278 C C . GLU D 1 220 ? -34.025 35.625 14.987 1.00 47.72 220 GLU G C 1
ATOM 9279 O O . GLU D 1 220 ? -32.970 35.154 15.405 1.00 56.73 220 GLU G O 1
ATOM 9285 N N . TYR D 1 221 ? -34.857 36.323 15.748 1.00 48.54 221 TYR G N 1
ATOM 9286 C CA . TYR D 1 221 ? -34.541 36.643 17.137 1.00 50.68 221 TYR G CA 1
ATOM 9287 C C . TYR D 1 221 ? -34.681 35.431 18.052 1.00 53.67 221 TYR G C 1
ATOM 9288 O O . TYR D 1 221 ? -33.748 35.079 18.768 1.00 57.02 221 TYR G O 1
ATOM 9297 N N . GLU D 1 222 ? -35.841 34.785 18.016 1.00 53.66 222 GLU G N 1
ATOM 9298 C CA . GLU D 1 222 ? -36.131 33.711 18.959 1.00 56.59 222 GLU G CA 1
ATOM 9299 C C . GLU D 1 222 ? -35.237 32.490 18.811 1.00 57.81 222 GLU G C 1
ATOM 9300 O O . GLU D 1 222 ? -34.938 31.799 19.792 1.00 55.19 222 GLU G O 1
ATOM 9306 N N . VAL D 1 223 ? -34.814 32.216 17.585 1.00 55.83 223 VAL G N 1
ATOM 9307 C CA . VAL D 1 223 ? -33.972 31.055 17.352 1.00 59.88 223 VAL G CA 1
ATOM 9308 C C . VAL D 1 223 ? -32.542 31.346 17.793 1.00 60.22 223 VAL G C 1
ATOM 9309 O O . VAL D 1 223 ? -31.861 30.462 18.317 1.00 65.16 223 VAL G O 1
ATOM 9313 N N . TYR D 1 224 ? -32.092 32.585 17.605 1.00 59.05 224 TYR G N 1
ATOM 9314 C CA . TYR D 1 224 ? -30.735 32.946 18.000 1.00 62.40 224 TYR G CA 1
ATOM 9315 C C . TYR D 1 224 ? -30.557 32.812 19.507 1.00 61.96 224 TYR G C 1
ATOM 9316 O O . TYR D 1 224 ? -29.483 32.447 19.984 1.00 64.62 224 TYR G O 1
ATOM 9325 N N . LEU D 1 225 ? -31.623 33.089 20.251 1.00 58.76 225 LEU G N 1
ATOM 9326 C CA . LEU D 1 225 ? -31.584 32.981 21.701 1.00 56.85 225 LEU G CA 1
ATOM 9327 C C . LEU D 1 225 ? -31.466 31.527 22.175 1.00 64.11 225 LEU G C 1
ATOM 9328 O O . LEU D 1 225 ? -31.280 31.275 23.365 1.00 63.97 225 LEU G O 1
ATOM 9333 N N . GLU D 1 226 ? -31.566 30.573 21.251 1.00 64.24 226 GLU G N 1
ATOM 9334 C CA . GLU D 1 226 ? -31.364 29.164 21.592 1.00 61.13 226 GLU G CA 1
ATOM 9335 C C . GLU D 1 226 ? -30.228 28.528 20.784 1.00 56.62 226 GLU G C 1
ATOM 9337 N N . PRO D 1 230 ? -25.404 30.219 26.610 1.00 61.73 230 PRO G N 1
ATOM 9338 C CA . PRO D 1 230 ? -24.288 31.105 26.952 1.00 40.34 230 PRO G CA 1
ATOM 9339 C C . PRO D 1 230 ? -24.040 32.090 25.820 1.00 48.08 230 PRO G C 1
ATOM 9340 O O . PRO D 1 230 ? -23.191 31.829 24.977 1.00 52.55 230 PRO G O 1
ATOM 9344 N N . LEU D 1 231 ? -24.774 33.201 25.811 1.00 46.39 231 LEU G N 1
ATOM 9345 C CA . LEU D 1 231 ? -24.785 34.150 24.695 1.00 43.83 231 LEU G CA 1
ATOM 9346 C C . LEU D 1 231 ? -23.748 35.261 24.841 1.00 47.17 231 LEU G C 1
ATOM 9347 O O . LEU D 1 231 ? -23.730 35.989 25.840 1.00 44.36 231 LEU G O 1
ATOM 9352 N N . VAL D 1 232 ? -22.900 35.401 23.827 1.00 46.70 232 VAL G N 1
ATOM 9353 C CA . VAL D 1 232 ? -21.829 36.387 23.848 1.00 40.10 232 VAL G CA 1
ATOM 9354 C C . VAL D 1 232 ? -22.037 37.434 22.773 1.00 43.47 232 VAL G C 1
ATOM 9355 O O . VAL D 1 232 ? -21.740 37.199 21.602 1.00 44.35 232 VAL G O 1
ATOM 9359 N N . GLU D 1 233 ? -22.551 38.589 23.185 1.00 43.00 233 GLU G N 1
ATOM 9360 C CA . GLU D 1 233 ? -22.864 39.677 22.269 1.00 42.65 233 GLU G CA 1
ATOM 9361 C C . GLU D 1 233 ? -22.800 40.985 23.032 1.00 36.02 233 GLU G C 1
ATOM 9362 O O . GLU D 1 233 ? -22.910 40.988 24.254 1.00 42.96 233 GLU G O 1
ATOM 9364 N N . CYS D 1 234 ? -22.599 42.090 22.320 1.00 40.99 234 CYS G N 1
ATOM 9365 C CA . CYS D 1 234 ? -22.751 43.418 22.911 1.00 46.28 234 CYS G CA 1
ATOM 9366 C C . CYS D 1 234 ? -24.218 43.697 23.240 1.00 43.50 234 CYS G C 1
ATOM 9367 O O . CYS D 1 234 ? -25.038 43.831 22.332 1.00 42.10 234 CYS G O 1
ATOM 9370 N N . LEU D 1 235 ? -24.559 43.800 24.523 1.00 38.19 235 LEU G N 1
ATOM 9371 C CA . LEU D 1 235 ? -25.940 44.142 24.871 1.00 44.34 235 LEU G CA 1
ATOM 9372 C C . LEU D 1 235 ? -26.103 45.657 24.949 1.00 39.08 235 LEU G C 1
ATOM 9373 O O . LEU D 1 235 ? -25.305 46.325 25.592 1.00 42.84 235 LEU G O 1
ATOM 9375 N N . PRO D 1 236 ? -27.132 46.204 24.278 1.00 39.97 236 PRO G N 1
ATOM 9376 C CA . PRO D 1 236 ? -27.439 47.634 24.413 1.00 39.67 236 PRO G CA 1
ATOM 9377 C C . PRO D 1 236 ? -27.716 47.933 25.879 1.00 39.71 236 PRO G C 1
ATOM 9378 O O . PRO D 1 236 ? -28.428 47.145 26.504 1.00 41.40 236 PRO G O 1
ATOM 9382 N N . PRO D 1 237 ? -27.173 49.042 26.414 1.00 37.76 237 PRO G N 1
ATOM 9383 C CA . PRO D 1 237 ? -27.302 49.396 27.838 1.00 37.95 237 PRO G CA 1
ATOM 9384 C C . PRO D 1 237 ? -28.753 49.369 28.317 1.00 37.23 237 PRO G C 1
ATOM 9385 O O . PRO D 1 237 ? -29.010 48.919 29.435 1.00 34.17 237 PRO G O 1
ATOM 9389 N N . LEU D 1 238 ? -29.679 49.829 27.475 1.00 31.95 238 LEU G N 1
ATOM 9390 C CA . LEU D 1 238 ? -31.102 49.853 27.822 1.00 37.45 238 LEU G CA 1
ATOM 9391 C C . LEU D 1 238 ? -31.615 48.490 28.254 1.00 41.15 238 LEU G C 1
ATOM 9392 O O . LEU D 1 238 ? -32.648 48.403 28.915 1.00 42.80 238 LEU G O 1
ATOM 9394 N N . CYS D 1 239 ? -30.890 47.425 27.909 1.00 35.22 239 CYS G N 1
ATOM 9395 C CA . CYS D 1 239 ? -31.276 46.088 28.368 1.00 36.40 239 CYS G CA 1
ATOM 9396 C C . CYS D 1 239 ? -31.148 45.919 29.878 1.00 39.94 239 CYS G C 1
ATOM 9397 O O . CYS D 1 239 ? -31.754 45.013 30.467 1.00 34.67 239 CYS G O 1
ATOM 9400 N N . LEU D 1 240 ? -30.347 46.784 30.498 1.00 35.75 240 LEU G N 1
ATOM 9401 C CA . LEU D 1 240 ? -30.087 46.705 31.936 1.00 34.74 240 LEU G CA 1
ATOM 9402 C C . LEU D 1 240 ? -31.318 47.077 32.764 1.00 32.22 240 LEU G C 1
ATOM 9403 O O . LEU D 1 240 ? -31.905 48.139 32.580 1.00 32.85 240 LEU G O 1
ATOM 9408 N N . LEU D 1 241 ? -31.692 46.186 33.672 1.00 28.81 241 LEU G N 1
ATOM 9409 C CA . LEU D 1 241 ? -32.760 46.447 34.615 1.00 38.20 241 LEU G CA 1
ATOM 9410 C C . LEU D 1 241 ? -32.169 47.003 35.913 1.00 44.39 241 LEU G C 1
ATOM 9411 O O . LEU D 1 241 ? -32.902 47.442 36.807 1.00 39.14 241 LEU G O 1
ATOM 9416 N N . HIS D 1 242 ? -30.837 46.995 35.990 1.00 39.55 242 HIS G N 1
ATOM 9417 C CA . HIS D 1 242 ? -30.092 47.399 37.187 1.00 44.04 242 HIS G CA 1
ATOM 9418 C C . HIS D 1 242 ? -28.635 47.682 36.798 1.00 43.14 242 HIS G C 1
ATOM 9419 O O . HIS D 1 242 ? -28.130 47.115 35.821 1.00 37.66 242 HIS G O 1
ATOM 9426 N N . GLU D 1 243 ? -27.960 48.558 37.540 1.00 38.24 243 GLU G N 1
ATOM 9427 C CA . GLU D 1 243 ? -26.637 49.018 37.098 1.00 41.86 243 GLU G CA 1
ATOM 9428 C C . GLU D 1 243 ? -25.555 47.930 37.183 1.00 37.60 243 GLU G C 1
ATOM 9429 O O . GLU D 1 243 ? -24.510 48.029 36.540 1.00 35.99 243 GLU G O 1
ATOM 9435 N N . GLY D 1 244 ? -25.822 46.884 37.957 1.00 37.78 244 GLY G N 1
ATOM 9436 C CA . GLY D 1 244 ? -24.899 45.772 38.078 1.00 39.61 244 GLY G CA 1
ATOM 9437 C C . GLY D 1 244 ? -24.335 45.690 39.480 1.00 42.50 244 GLY G C 1
ATOM 9438 O O . GLY D 1 244 ? -24.082 46.713 40.111 1.00 41.22 244 GLY G O 1
ATOM 9439 N N . LEU D 1 245 ? -24.151 44.466 39.962 1.00 42.40 245 LEU G N 1
ATOM 9440 C CA . LEU D 1 245 ? -23.570 44.200 41.271 1.00 35.46 245 LEU G CA 1
ATOM 9441 C C . LEU D 1 245 ? -22.303 43.369 41.124 1.00 38.77 245 LEU G C 1
ATOM 9442 O O . LEU D 1 245 ? -22.218 42.474 40.274 1.00 35.66 245 LEU G O 1
ATOM 9447 N N . SER D 1 246 ? -21.331 43.638 41.981 1.00 34.72 246 SER G N 1
ATOM 9448 C CA . SER D 1 246 ? -20.110 42.845 42.010 1.00 38.85 246 SER G CA 1
ATOM 9449 C C . SER D 1 246 ? -20.418 41.414 42.413 1.00 37.52 246 SER G C 1
ATOM 9450 O O . SER D 1 246 ? -21.025 41.169 43.455 1.00 42.14 246 SER G O 1
ATOM 9453 N N . LEU D 1 247 ? -19.988 40.461 41.597 1.00 38.45 247 LEU G N 1
ATOM 9454 C CA . LEU D 1 247 ? -20.256 39.061 41.893 1.00 46.24 247 LEU G CA 1
ATOM 9455 C C . LEU D 1 247 ? -18.999 38.359 42.375 1.00 40.90 247 LEU G C 1
ATOM 9456 O O . LEU D 1 247 ? -19.039 37.510 43.267 1.00 45.59 247 LEU G O 1
ATOM 9461 N N . ILE D 1 248 ? -17.878 38.707 41.761 1.00 44.35 248 ILE G N 1
ATOM 9462 C CA . ILE D 1 248 ? -16.603 38.095 42.092 1.00 38.56 248 ILE G CA 1
ATOM 9463 C C . ILE D 1 248 ? -15.528 39.158 42.099 1.00 37.77 248 ILE G C 1
ATOM 9464 O O . ILE D 1 248 ? -15.423 39.934 41.153 1.00 39.60 248 ILE G O 1
ATOM 9469 N N A GLU D 1 249 ? -14.738 39.195 43.167 0.59 40.36 249 GLU G N 1
ATOM 9470 N N B GLU D 1 249 ? -14.738 39.199 43.167 0.41 40.35 249 GLU G N 1
ATOM 9471 C CA A GLU D 1 249 ? -13.631 40.140 43.264 0.59 40.28 249 GLU G CA 1
ATOM 9472 C CA B GLU D 1 249 ? -13.630 40.147 43.267 0.41 40.27 249 GLU G CA 1
ATOM 9473 C C A GLU D 1 249 ? -12.308 39.394 43.415 0.59 40.57 249 GLU G C 1
ATOM 9474 C C B GLU D 1 249 ? -12.308 39.401 43.419 0.41 40.54 249 GLU G C 1
ATOM 9475 O O A GLU D 1 249 ? -12.209 38.441 44.193 0.59 37.21 249 GLU G O 1
ATOM 9476 O O B GLU D 1 249 ? -12.207 38.456 44.204 0.41 37.25 249 GLU G O 1
ATOM 9487 N N . LEU D 1 250 ? -11.296 39.820 42.662 1.00 38.68 250 LEU G N 1
ATOM 9488 C CA . LEU D 1 250 ? -9.991 39.164 42.718 1.00 38.92 250 LEU G CA 1
ATOM 9489 C C . LEU D 1 250 ? -8.848 40.112 43.060 1.00 34.99 250 LEU G C 1
ATOM 9490 O O . LEU D 1 250 ? -8.719 41.200 42.498 1.00 35.51 250 LEU G O 1
ATOM 9495 N N . ASN D 1 251 ? -8.025 39.668 43.998 1.00 41.16 251 ASN G N 1
ATOM 9496 C CA . ASN D 1 251 ? -6.736 40.279 44.249 1.00 46.52 251 ASN G CA 1
ATOM 9497 C C . ASN D 1 251 ? -5.709 39.434 43.512 1.00 36.48 251 ASN G C 1
ATOM 9498 O O . ASN D 1 251 ? -5.461 38.283 43.879 1.00 33.93 251 ASN G O 1
ATOM 9503 N N . LEU D 1 252 ? -5.118 39.992 42.466 1.00 34.26 252 LEU G N 1
ATOM 9504 C CA . LEU D 1 252 ? -4.231 39.194 41.623 1.00 36.54 252 LEU G CA 1
ATOM 9505 C C . LEU D 1 252 ? -2.923 38.812 42.307 1.00 37.89 252 LEU G C 1
ATOM 9506 O O . LEU D 1 252 ? -2.207 37.909 41.859 1.00 34.25 252 LEU G O 1
ATOM 9511 N N . SER D 1 253 ? -2.626 39.479 43.414 1.00 35.07 253 SER G N 1
ATOM 9512 C CA . SER D 1 253 ? -1.417 39.166 44.156 1.00 32.09 253 SER G CA 1
ATOM 9513 C C . SER D 1 253 ? -1.632 37.957 45.061 1.00 31.44 253 SER G C 1
ATOM 9514 O O . SER D 1 253 ? -0.684 37.236 45.356 1.00 33.58 253 SER G O 1
ATOM 9517 N N . THR D 1 254 ? -2.878 37.721 45.478 1.00 30.93 254 THR G N 1
ATOM 9518 C CA . THR D 1 254 ? -3.150 36.663 46.453 1.00 34.39 254 THR G CA 1
ATOM 9519 C C . THR D 1 254 ? -4.047 35.548 45.955 1.00 31.22 254 THR G C 1
ATOM 9520 O O . THR D 1 254 ? -4.140 34.499 46.596 1.00 36.36 254 THR G O 1
ATOM 9524 N N . VAL D 1 255 ? -4.757 35.765 44.857 1.00 35.16 255 VAL G N 1
ATOM 9525 C CA . VAL D 1 255 ? -5.623 34.690 44.369 1.00 36.32 255 VAL G CA 1
ATOM 9526 C C . VAL D 1 255 ? -4.790 33.443 44.031 1.00 38.91 255 VAL G C 1
ATOM 9527 O O . VAL D 1 255 ? -3.736 33.541 43.380 1.00 30.65 255 VAL G O 1
ATOM 9531 N N . GLN D 1 256 ? -5.251 32.291 44.522 1.00 32.60 256 GLN G N 1
ATOM 9532 C CA . GLN D 1 256 ? -4.632 31.001 44.236 1.00 37.13 256 GLN G CA 1
ATOM 9533 C C . GLN D 1 256 ? -5.506 30.127 43.319 1.00 40.05 256 GLN G C 1
ATOM 9534 O O . GLN D 1 256 ? -6.700 30.399 43.140 1.00 41.25 256 GLN G O 1
ATOM 9540 N N . GLU D 1 257 ? -4.894 29.089 42.743 1.00 40.41 257 GLU G N 1
ATOM 9541 C CA . GLU D 1 257 ? -5.532 28.210 41.757 1.00 42.76 257 GLU G CA 1
ATOM 9542 C C . GLU D 1 257 ? -6.790 27.527 42.289 1.00 46.62 257 GLU G C 1
ATOM 9543 O O . GLU D 1 257 ? -7.747 27.319 41.545 1.00 44.10 257 GLU G O 1
ATOM 9549 N N . GLU D 1 258 ? -6.777 27.186 43.577 1.00 46.12 258 GLU G N 1
ATOM 9550 C CA . GLU D 1 258 ? -7.886 26.488 44.232 1.00 47.33 258 GLU G CA 1
ATOM 9551 C C . GLU D 1 258 ? -9.258 27.152 44.034 1.00 48.66 258 GLU G C 1
ATOM 9552 O O . GLU D 1 258 ? -10.279 26.467 43.955 1.00 57.16 258 GLU G O 1
ATOM 9554 N N . VAL D 1 259 ? -9.273 28.480 43.942 1.00 48.35 259 VAL G N 1
ATOM 9555 C CA . VAL D 1 259 ? -10.518 29.253 43.864 1.00 47.17 259 VAL G CA 1
ATOM 9556 C C . VAL D 1 259 ? -11.222 29.121 42.509 1.00 46.48 259 VAL G C 1
ATOM 9557 O O . VAL D 1 259 ? -12.444 29.245 42.411 1.00 50.11 259 VAL G O 1
ATOM 9561 N N . LEU D 1 260 ? -10.437 28.852 41.471 1.00 46.92 260 LEU G N 1
ATOM 9562 C CA . LEU D 1 260 ? -10.940 28.756 40.103 1.00 49.78 260 LEU G CA 1
ATOM 9563 C C . LEU D 1 260 ? -11.730 27.482 39.826 1.00 51.88 260 LEU G C 1
ATOM 9564 O O . LEU D 1 260 ? -12.462 27.409 38.841 1.00 49.89 260 LEU G O 1
ATOM 9569 N N . THR D 1 261 ? -11.564 26.477 40.682 1.00 53.52 261 THR G N 1
ATOM 9570 C CA . THR D 1 261 ? -12.258 25.205 40.510 1.00 57.20 261 THR G CA 1
ATOM 9571 C C . THR D 1 261 ? -13.762 25.450 40.549 1.00 62.63 261 THR G C 1
ATOM 9572 O O . THR D 1 261 ? -14.487 25.098 39.608 1.00 58.61 261 THR G O 1
ATOM 9576 N N . SER D 1 262 ? -14.224 26.087 41.619 1.00 56.51 262 SER G N 1
ATOM 9577 C CA . SER D 1 262 ? -15.580 26.619 41.628 1.00 60.97 262 SER G CA 1
ATOM 9578 C C . SER D 1 262 ? -15.647 28.010 42.240 1.00 59.02 262 SER G C 1
ATOM 9579 O O . SER D 1 262 ? -15.320 28.211 43.412 1.00 55.19 262 SER G O 1
ATOM 9582 N N . LEU D 1 263 ? -16.057 28.966 41.416 1.00 50.48 263 LEU G N 1
ATOM 9583 C CA . LEU D 1 263 ? -16.377 30.299 41.877 1.00 49.35 263 LEU G CA 1
ATOM 9584 C C . LEU D 1 263 ? -17.892 30.416 41.863 1.00 49.01 263 LEU G C 1
ATOM 9585 O O . LEU D 1 263 ? -18.545 30.063 40.886 1.00 48.30 263 LEU G O 1
ATOM 9590 N N . HIS D 1 264 ? -18.456 30.891 42.959 1.00 54.20 264 HIS G N 1
ATOM 9591 C CA . HIS D 1 264 ? -19.894 31.033 43.044 1.00 52.92 264 HIS G CA 1
ATOM 9592 C C . HIS D 1 264 ? -20.186 32.103 44.058 1.00 53.20 264 HIS G C 1
ATOM 9593 O O . HIS D 1 264 ? -19.343 32.417 44.901 1.00 54.25 264 HIS G O 1
ATOM 9600 N N . ASN D 1 265 ? -21.369 32.685 43.946 1.00 47.88 265 ASN G N 1
ATOM 9601 C CA . ASN D 1 265 ? -21.812 33.698 44.881 1.00 50.70 265 ASN G CA 1
ATOM 9602 C C . ASN D 1 265 ? -23.293 33.930 44.699 1.00 49.52 265 ASN G C 1
ATOM 9603 O O . ASN D 1 265 ? -23.852 33.576 43.668 1.00 47.00 265 ASN G O 1
ATOM 9608 N N . THR D 1 266 ? -23.923 34.511 45.713 1.00 48.33 266 THR G N 1
ATOM 9609 C CA . THR D 1 266 ? -25.318 34.914 45.619 1.00 45.15 266 THR G CA 1
ATOM 9610 C C . THR D 1 266 ? -25.371 36.424 45.817 1.00 47.92 266 THR G C 1
ATOM 9611 O O . THR D 1 266 ? -24.754 36.957 46.738 1.00 54.41 266 THR G O 1
ATOM 9615 N N . VAL D 1 267 ? -26.073 37.124 44.937 1.00 47.94 267 VAL G N 1
ATOM 9616 C CA . VAL D 1 267 ? -26.258 38.555 45.116 1.00 45.81 267 VAL G CA 1
ATOM 9617 C C . VAL D 1 267 ? -27.745 38.876 45.107 1.00 52.51 267 VAL G C 1
ATOM 9618 O O . VAL D 1 267 ? -28.557 38.039 44.707 1.00 50.06 267 VAL G O 1
ATOM 9622 N N . HIS D 1 268 ? -28.092 40.080 45.559 1.00 50.95 268 HIS G N 1
ATOM 9623 C CA . HIS D 1 268 ? -29.488 40.484 45.696 1.00 47.35 268 HIS G CA 1
ATOM 9624 C C . HIS D 1 268 ? -29.699 41.866 45.090 1.00 42.65 268 HIS G C 1
ATOM 9625 O O . HIS D 1 268 ? -29.046 42.829 45.489 1.00 43.05 268 HIS G O 1
ATOM 9632 N N . PHE D 1 269 ? -30.600 41.958 44.118 1.00 38.22 269 PHE G N 1
ATOM 9633 C CA . PHE D 1 269 ? -30.875 43.232 43.463 1.00 46.24 269 PHE G CA 1
ATOM 9634 C C . PHE D 1 269 ? -32.109 43.906 44.058 1.00 54.64 269 PHE G C 1
ATOM 9635 O O . PHE D 1 269 ? -33.154 43.271 44.223 1.00 53.01 269 PHE G O 1
ATOM 9643 N N . ASP D 1 270 ? -31.993 45.194 44.364 1.00 54.76 270 ASP G N 1
ATOM 9644 C CA . ASP D 1 270 ? -33.132 45.955 44.858 1.00 52.80 270 ASP G CA 1
ATOM 9645 C C . ASP D 1 270 ? -33.651 46.807 43.716 1.00 54.52 270 ASP G C 1
ATOM 9646 O O . ASP D 1 270 ? -33.187 47.932 43.503 1.00 52.23 270 ASP G O 1
ATOM 9651 N N . LEU D 1 271 ? -34.607 46.261 42.970 1.00 47.00 271 LEU G N 1
ATOM 9652 C CA . LEU D 1 271 ? -35.110 46.931 41.772 1.00 48.33 271 LEU G CA 1
ATOM 9653 C C . LEU D 1 271 ? -35.964 48.160 42.094 1.00 48.54 271 LEU G C 1
ATOM 9654 O O . LEU D 1 271 ? -36.076 49.079 41.274 1.00 48.05 271 LEU G O 1
ATOM 9659 N N . LYS D 1 272 ? -36.547 48.183 43.292 1.00 49.85 272 LYS G N 1
ATOM 9660 C CA . LYS D 1 272 ? -37.293 49.356 43.760 1.00 50.01 272 LYS G CA 1
ATOM 9661 C C . LYS D 1 272 ? -36.448 50.638 43.697 1.00 48.84 272 LYS G C 1
ATOM 9662 O O . LYS D 1 272 ? -36.924 51.682 43.249 1.00 48.39 272 LYS G O 1
ATOM 9664 N N . GLU D 1 273 ? -35.192 50.545 44.132 1.00 49.78 273 GLU G N 1
ATOM 9665 C CA . GLU D 1 273 ? -34.281 51.694 44.112 1.00 54.14 273 GLU G CA 1
ATOM 9666 C C . GLU D 1 273 ? -33.357 51.780 42.880 1.00 55.68 273 GLU G C 1
ATOM 9667 O O . GLU D 1 273 ? -32.323 52.444 42.934 1.00 55.36 273 GLU G O 1
ATOM 9669 N N . SER D 1 274 ? -33.732 51.138 41.772 1.00 52.67 274 SER G N 1
ATOM 9670 C CA . SER D 1 274 ? -32.889 51.153 40.572 1.00 43.42 274 SER G CA 1
ATOM 9671 C C . SER D 1 274 ? -33.364 52.129 39.508 1.00 42.34 274 SER G C 1
ATOM 9672 O O . SER D 1 274 ? -34.487 52.021 39.006 1.00 40.09 274 SER G O 1
ATOM 9675 N N . ALA D 1 275 ? -32.494 53.063 39.139 1.00 36.39 275 ALA G N 1
ATOM 9676 C CA . ALA D 1 275 ? -32.830 54.032 38.1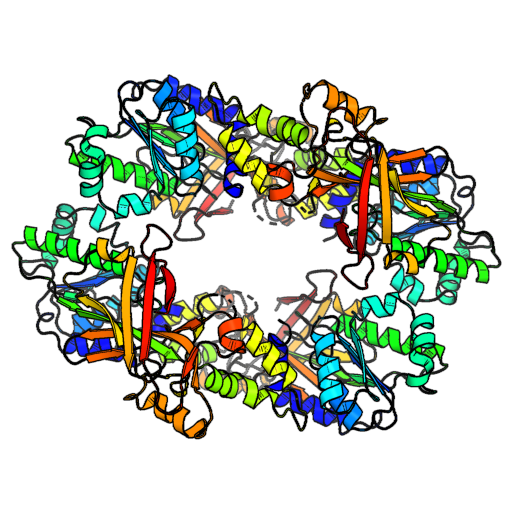04 1.00 35.97 275 ALA G CA 1
ATOM 9677 C C . ALA D 1 275 ? -33.125 53.339 36.778 1.00 41.68 275 ALA G C 1
ATOM 9678 O O . ALA D 1 275 ? -34.003 53.766 36.029 1.00 41.72 275 ALA G O 1
ATOM 9680 N N . GLU D 1 276 ? -32.386 52.268 36.496 1.00 40.35 276 GLU G N 1
ATOM 9681 C CA . GLU D 1 276 ? -32.539 51.552 35.239 1.00 39.96 276 GLU G CA 1
ATOM 9682 C C . GLU D 1 276 ? -33.877 50.817 35.197 1.00 43.20 276 GLU G C 1
ATOM 9683 O O . GLU D 1 276 ? -34.577 50.821 34.176 1.00 33.86 276 GLU G O 1
ATOM 9689 N N . PHE D 1 277 ? -34.232 50.186 36.308 1.00 36.11 277 PHE G N 1
ATOM 9690 C CA . PHE D 1 277 ? -35.543 49.575 36.403 1.00 43.07 277 PHE G CA 1
ATOM 9691 C C . PHE D 1 277 ? -36.685 50.585 36.186 1.00 47.12 277 PHE G C 1
ATOM 9692 O O . PHE D 1 277 ? -37.654 50.297 35.466 1.00 44.98 277 PHE G O 1
ATOM 9700 N N . GLN D 1 278 ? -36.562 51.759 36.807 1.00 45.35 278 GLN G N 1
ATOM 9701 C CA . GLN D 1 278 ? -37.579 52.807 36.713 1.00 45.72 278 GLN G CA 1
ATOM 9702 C C . GLN D 1 278 ? -37.792 53.265 35.264 1.00 47.37 278 GLN G C 1
ATOM 9703 O O . GLN D 1 278 ? -38.897 53.658 34.879 1.00 42.55 278 GLN G O 1
ATOM 9709 N N . GLN D 1 279 ? -36.728 53.195 34.469 1.00 43.16 279 GLN G N 1
ATOM 9710 C CA . GLN D 1 279 ? -36.775 53.498 33.041 1.00 47.51 279 GLN G CA 1
ATOM 9711 C C . GLN D 1 279 ? -37.790 52.609 32.324 1.00 47.20 279 GLN G C 1
ATOM 9712 O O . GLN D 1 279 ? -38.602 53.075 31.520 1.00 42.66 279 GLN G O 1
ATOM 9718 N N . HIS D 1 280 ? -37.722 51.320 32.632 1.00 44.02 280 HIS G N 1
ATOM 9719 C CA . HIS D 1 280 ? -38.582 50.319 32.025 1.00 46.12 280 HIS G CA 1
ATOM 9720 C C . HIS D 1 280 ? -39.969 50.341 32.658 1.00 47.43 280 HIS G C 1
ATOM 9721 O O . HIS D 1 280 ? -40.962 50.007 32.003 1.00 48.04 280 HIS G O 1
ATOM 9728 N N . ALA D 1 281 ? -40.026 50.735 33.929 1.00 44.24 281 ALA G N 1
ATOM 9729 C CA . ALA D 1 281 ? -41.301 50.943 34.617 1.00 44.63 281 ALA G CA 1
ATOM 9730 C C . ALA D 1 281 ? -42.130 51.995 33.894 1.00 46.83 281 ALA G C 1
ATOM 9731 O O . ALA D 1 281 ? -43.329 51.813 33.681 1.00 48.87 281 ALA G O 1
ATOM 9733 N N . ARG D 1 282 ? -41.480 53.086 33.498 1.00 42.56 282 ARG G N 1
ATOM 9734 C CA . ARG D 1 282 ? -42.160 54.172 32.799 1.00 41.81 282 ARG G CA 1
ATOM 9735 C C . ARG D 1 282 ? -42.588 53.820 31.376 1.00 53.65 282 ARG G C 1
ATOM 9736 O O . ARG D 1 282 ? -43.549 54.399 30.855 1.00 56.98 282 ARG G O 1
ATOM 9744 N N . GLU D 1 283 ? -41.876 52.893 30.736 1.00 52.52 283 GLU G N 1
ATOM 9745 C CA . GLU D 1 283 ? -42.297 52.410 29.417 1.00 54.32 283 GLU G CA 1
ATOM 9746 C C . GLU D 1 283 ? -43.480 51.450 29.568 1.00 49.02 283 GLU G C 1
ATOM 9747 O O . GLU D 1 283 ? -44.359 51.405 28.715 1.00 53.16 283 GLU G O 1
ATOM 9751 N N . ALA D 1 284 ? -43.498 50.698 30.668 1.00 47.29 284 ALA G N 1
ATOM 9752 C CA . ALA D 1 284 ? -44.608 49.793 30.986 1.00 54.70 284 ALA G CA 1
ATOM 9753 C C . ALA D 1 284 ? -45.937 50.513 31.297 1.00 62.13 284 ALA G C 1
ATOM 9754 O O . ALA D 1 284 ? -47.021 49.991 31.006 1.00 57.58 284 ALA G O 1
ATOM 9756 N N . GLY D 1 285 ? -45.847 51.694 31.908 1.00 57.03 285 GLY G N 1
ATOM 9757 C CA . GLY D 1 285 ? -47.021 52.432 32.345 1.00 59.89 285 GLY G CA 1
ATOM 9758 C C . GLY D 1 285 ? -47.464 52.018 33.739 1.00 65.98 285 GLY G C 1
ATOM 9759 O O . GLY D 1 285 ? -46.845 51.149 34.360 1.00 61.40 285 GLY G O 1
ATOM 9760 N N . SER D 1 286 ? -48.541 52.629 34.230 1.00 65.74 286 SER G N 1
ATOM 9761 C CA . SER D 1 286 ? -49.065 52.320 35.562 1.00 62.63 286 SER G CA 1
ATOM 9762 C C . SER D 1 286 ? -49.622 50.897 35.623 1.00 63.44 286 SER G C 1
ATOM 9763 O O . SER D 1 286 ? -49.346 50.146 36.564 1.00 63.71 286 SER G O 1
ATOM 9766 N N . GLU D 1 287 ? -50.413 50.539 34.615 1.00 65.67 287 GLU G N 1
ATOM 9767 C CA . GLU D 1 287 ? -50.925 49.179 34.485 1.00 68.85 287 GLU G CA 1
ATOM 9768 C C . GLU D 1 287 ? -49.932 48.331 33.697 1.00 67.57 287 GLU G C 1
ATOM 9769 O O . GLU D 1 287 ? -50.072 48.169 32.480 1.00 68.29 287 GLU G O 1
ATOM 9771 N N . GLY D 1 288 ? -48.928 47.797 34.390 1.00 62.27 288 GLY G N 1
ATOM 9772 C CA . GLY D 1 288 ? -47.886 47.037 33.728 1.00 55.86 288 GLY G CA 1
ATOM 9773 C C . GLY D 1 288 ? -46.961 46.264 34.647 1.00 58.60 288 GLY G C 1
ATOM 9774 O O . GLY D 1 288 ? -46.960 46.458 35.869 1.00 51.87 288 GLY G O 1
ATOM 9775 N N . ARG D 1 289 ? -46.174 45.376 34.037 1.00 59.53 289 ARG G N 1
ATOM 9776 C CA . ARG D 1 289 ? -45.164 44.587 34.732 1.00 52.91 289 ARG G CA 1
ATOM 9777 C C . ARG D 1 289 ? -43.838 44.671 33.975 1.00 52.86 289 ARG G C 1
ATOM 9778 O O . ARG D 1 289 ? -43.813 44.968 32.780 1.00 56.72 289 ARG G O 1
ATOM 9786 N N . VAL D 1 290 ? -42.739 44.411 34.671 1.00 48.37 290 VAL G N 1
ATOM 9787 C CA . VAL D 1 290 ? -41.426 44.368 34.030 1.00 49.08 290 VAL G CA 1
ATOM 9788 C C . VAL D 1 290 ? -40.810 42.981 34.188 1.00 46.94 290 VAL G C 1
ATOM 9789 O O . VAL D 1 290 ? -40.624 42.488 35.307 1.00 47.00 290 VAL G O 1
ATOM 9793 N N . SER D 1 291 ? -40.499 42.361 33.055 1.00 42.67 291 SER G N 1
ATOM 9794 C CA . SER D 1 291 ? -40.026 40.981 33.022 1.00 44.01 291 SER G CA 1
ATOM 9795 C C . SER D 1 291 ? -38.502 40.871 32.958 1.00 42.66 291 SER G C 1
ATOM 9796 O O . SER D 1 291 ? -37.847 41.582 32.194 1.00 44.83 291 SER G O 1
ATOM 9799 N N . VAL D 1 292 ? -37.951 39.974 33.770 1.00 42.35 292 VAL G N 1
ATOM 9800 C CA . VAL D 1 292 ? -36.530 39.644 33.749 1.00 40.95 292 VAL G CA 1
ATOM 9801 C C . VAL D 1 292 ? -36.247 38.527 32.743 1.00 45.45 292 VAL G C 1
ATOM 9802 O O . VAL D 1 292 ? -36.625 37.377 32.988 1.00 44.85 292 VAL G O 1
ATOM 9806 N N . ASP D 1 293 ? -35.587 38.847 31.629 1.00 36.65 293 ASP G N 1
ATOM 9807 C CA . ASP D 1 293 ? -35.276 37.840 30.601 1.00 44.08 293 ASP G CA 1
ATOM 9808 C C . ASP D 1 293 ? -34.060 36.973 30.933 1.00 47.74 293 ASP G C 1
ATOM 9809 O O . ASP D 1 293 ? -33.946 35.837 30.468 1.00 48.76 293 ASP G O 1
ATOM 9814 N N . GLY D 1 294 ? -33.153 37.512 31.735 1.00 39.09 294 GLY G N 1
ATOM 9815 C CA . GLY D 1 294 ? -31.952 36.793 32.089 1.00 41.99 294 GLY G CA 1
ATOM 9816 C C . GLY D 1 294 ? -30.954 37.710 32.763 1.00 43.25 294 GLY G C 1
ATOM 9817 O O . GLY D 1 294 ? -31.328 38.762 33.293 1.00 41.88 294 GLY G O 1
ATOM 9818 N N . PHE D 1 295 ? -29.684 37.313 32.750 1.00 40.32 295 PHE G N 1
ATOM 9819 C CA . PHE D 1 295 ? -28.640 38.084 33.406 1.00 40.58 295 PHE G CA 1
ATOM 9820 C C . PHE D 1 295 ? -27.409 38.231 32.516 1.00 41.87 295 PHE G C 1
ATOM 9821 O O . PHE D 1 295 ? -26.952 37.261 31.902 1.00 46.18 295 PHE G O 1
ATOM 9829 N N . THR D 1 296 ? -26.866 39.443 32.469 1.00 38.76 296 THR G N 1
ATOM 9830 C CA . THR D 1 296 ? -25.623 39.712 31.760 1.00 34.72 296 THR G CA 1
ATOM 9831 C C . THR D 1 296 ? -24.449 39.786 32.735 1.00 42.95 296 THR G C 1
ATOM 9832 O O . THR D 1 296 ? -24.566 40.316 33.847 1.00 38.48 296 THR G O 1
ATOM 9836 N N . VAL D 1 297 ? -23.326 39.220 32.304 1.00 39.71 297 VAL G N 1
ATOM 9837 C CA . VAL D 1 297 ? -22.083 39.215 33.055 1.00 38.02 297 VAL G CA 1
ATOM 9838 C C . VAL D 1 297 ? -20.990 39.946 32.279 1.00 34.38 297 VAL G C 1
ATOM 9839 O O . VAL D 1 297 ? -20.801 39.710 31.088 1.00 28.15 297 VAL G O 1
ATOM 9843 N N . TRP D 1 298 ? -20.283 40.844 32.953 1.00 31.88 298 TRP G N 1
ATOM 9844 C CA . TRP D 1 298 ? -19.083 41.439 32.388 1.00 27.45 298 TRP G CA 1
ATOM 9845 C C . TRP D 1 298 ? -17.985 41.525 33.455 1.00 35.22 298 TRP G C 1
ATOM 9846 O O . TRP D 1 298 ? -18.150 41.002 34.566 1.00 34.23 298 TRP G O 1
ATOM 9857 N N . PHE D 1 299 ? -16.853 42.133 33.114 1.00 27.32 299 PHE G N 1
ATOM 9858 C CA . PHE D 1 299 ? -15.761 42.245 34.070 1.00 30.90 299 PHE G CA 1
ATOM 9859 C C . PHE D 1 299 ? -15.006 43.551 33.913 1.00 31.35 299 PHE G C 1
ATOM 9860 O O . PHE D 1 299 ? -15.029 44.168 32.852 1.00 30.00 299 PHE G O 1
ATOM 9868 N N . ASP D 1 300 ? -14.373 43.973 35.002 1.00 31.84 300 ASP G N 1
ATOM 9869 C CA . ASP D 1 300 ? -13.483 45.116 35.008 1.00 32.54 300 ASP G CA 1
ATOM 9870 C C . ASP D 1 300 ? -12.178 44.606 35.577 1.00 33.96 300 ASP G C 1
ATOM 9871 O O . ASP D 1 300 ? -12.177 43.655 36.361 1.00 33.14 300 ASP G O 1
ATOM 9876 N N . VAL D 1 301 ? -11.067 45.214 35.168 1.00 27.49 301 VAL G N 1
ATOM 9877 C CA . VAL D 1 301 ? -9.794 45.020 35.855 1.00 34.34 301 VAL G CA 1
ATOM 9878 C C . VAL D 1 301 ? -9.216 46.410 36.009 1.00 34.12 301 VAL G C 1
ATOM 9879 O O . VAL D 1 301 ? -9.575 47.326 35.265 1.00 35.28 301 VAL G O 1
ATOM 9883 N N . SER D 1 302 ? -8.319 46.587 36.965 1.00 33.20 302 SER G N 1
ATOM 9884 C CA . SER D 1 302 ? -7.814 47.927 37.203 1.00 34.92 302 SER G CA 1
ATOM 9885 C C . SER D 1 302 ? -6.410 47.909 37.778 1.00 36.38 302 SER G C 1
ATOM 9886 O O . SER D 1 302 ? -5.957 46.901 38.313 1.00 32.40 302 SER G O 1
ATOM 9889 N N . TYR D 1 303 ? -5.725 49.034 37.640 1.00 36.93 303 TYR G N 1
ATOM 9890 C CA . TYR D 1 303 ? -4.461 49.247 38.316 1.00 44.41 303 TYR G CA 1
ATOM 9891 C C . TYR D 1 303 ? -4.343 50.733 38.624 1.00 42.74 303 TYR G C 1
ATOM 9892 O O . TYR D 1 303 ? -4.513 51.568 37.733 1.00 43.93 303 TYR G O 1
ATOM 9901 N N . GLY D 1 304 ? -4.052 51.057 39.879 1.00 43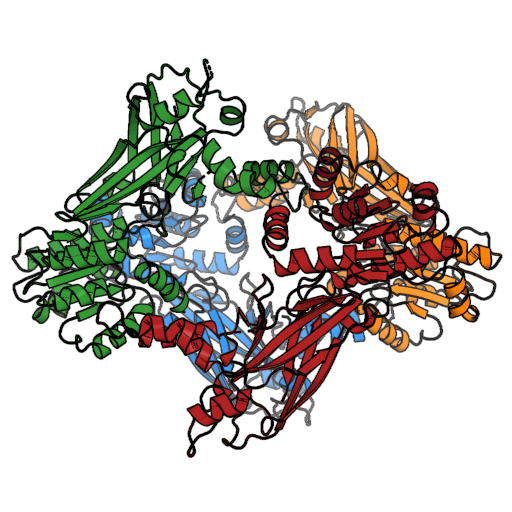.64 304 GLY G N 1
ATOM 9902 C CA . GLY D 1 304 ? -3.955 52.444 40.302 1.00 43.48 304 GLY G CA 1
ATOM 9903 C C . GLY D 1 304 ? -5.224 53.229 40.022 1.00 41.03 304 GLY G C 1
ATOM 9904 O O . GLY D 1 304 ? -6.313 52.846 40.446 1.00 46.65 304 GLY G O 1
ATOM 9905 N N . ALA D 1 305 ? -5.091 54.319 39.278 1.00 41.41 305 ALA G N 1
ATOM 9906 C CA . ALA D 1 305 ? -6.242 55.156 38.962 1.00 44.91 305 ALA G CA 1
ATOM 9907 C C . ALA D 1 305 ? -6.997 54.662 37.732 1.00 48.60 305 ALA G C 1
ATOM 9908 O O . ALA D 1 305 ? -7.990 55.265 37.323 1.00 49.28 305 ALA G O 1
ATOM 9910 N N . HIS D 1 306 ? -6.534 53.572 37.132 1.00 45.21 306 HIS G N 1
ATOM 9911 C CA . HIS D 1 306 ? -7.050 53.203 35.817 1.00 45.73 306 HIS G CA 1
ATOM 9912 C C . HIS D 1 306 ? -7.937 51.974 35.808 1.00 38.37 306 HIS G C 1
ATOM 9913 O O . HIS D 1 306 ? -7.712 51.021 36.547 1.00 34.98 306 HIS G O 1
ATOM 9920 N N . THR D 1 307 ? -8.947 52.002 34.949 1.00 37.86 307 THR G N 1
ATOM 9921 C CA . THR D 1 307 ? -9.850 50.875 34.848 1.00 38.74 307 THR G CA 1
ATOM 9922 C C . THR D 1 307 ? -10.154 50.542 33.395 1.00 37.65 307 THR G C 1
ATOM 9923 O O . THR D 1 307 ? -10.417 51.424 32.578 1.00 40.65 307 THR G O 1
ATOM 9927 N N . LEU D 1 308 ? -10.082 49.257 33.082 1.00 37.43 308 LEU G N 1
ATOM 9928 C CA . LEU D 1 308 ? -10.557 48.745 31.811 1.00 34.97 308 LEU G CA 1
ATOM 9929 C C . LEU D 1 308 ? -11.890 48.057 32.086 1.00 35.90 308 LEU G C 1
ATOM 9930 O O . LEU D 1 308 ? -11.970 47.155 32.926 1.00 35.03 308 LEU G O 1
ATOM 9935 N N . SER D 1 309 ? -12.945 48.501 31.412 1.00 40.12 309 SER G N 1
ATOM 9936 C CA . SER D 1 309 ? -14.260 47.910 31.629 1.00 38.52 309 SER G CA 1
ATOM 9937 C C . SER D 1 309 ? -14.847 47.282 30.375 1.00 33.87 309 SER G C 1
ATOM 9938 O O . SER D 1 309 ? -14.712 47.816 29.277 1.00 33.96 309 SER G O 1
ATOM 9941 N N . THR D 1 310 ? -15.518 46.149 30.532 1.00 34.36 310 THR G N 1
ATOM 9942 C CA . THR D 1 310 ? -16.218 45.568 29.389 1.00 36.41 310 THR G CA 1
ATOM 9943 C C . THR D 1 310 ? -17.735 45.651 29.568 1.00 36.49 310 THR G C 1
ATOM 9944 O O . THR D 1 310 ? -18.486 44.874 28.967 1.00 31.33 310 THR G O 1
ATOM 9948 N N . SER D 1 311 ? -18.180 46.605 30.387 1.00 33.38 311 SER G N 1
ATOM 9949 C CA . SER D 1 311 ? -19.609 46.819 30.613 1.00 36.24 311 SER G CA 1
ATOM 9950 C C . SER D 1 311 ? -20.303 47.301 29.341 1.00 33.48 311 SER G C 1
ATOM 9951 O O . SER D 1 311 ? -19.672 47.909 28.473 1.00 33.68 311 SER G O 1
ATOM 9954 N N . PRO D 1 312 ? -21.614 47.042 29.227 1.00 38.10 312 PRO G N 1
ATOM 9955 C CA . PRO D 1 312 ? -22.382 47.550 28.079 1.00 36.03 312 PRO G CA 1
ATOM 9956 C C . PRO D 1 312 ? -22.372 49.075 28.004 1.00 35.05 312 PRO G C 1
ATOM 9957 O O . PRO D 1 312 ? -22.641 49.636 26.946 1.00 35.08 312 PRO G O 1
ATOM 9961 N N . ARG D 1 313 ? -22.049 49.731 29.112 1.00 34.67 313 ARG G N 1
ATOM 9962 C CA . ARG D 1 313 ? -21.956 51.181 29.134 1.00 38.31 313 ARG G CA 1
ATOM 9963 C C . ARG D 1 313 ? -20.596 51.656 28.619 1.00 43.45 313 ARG G C 1
ATOM 9964 O O . ARG D 1 313 ? -20.435 52.827 28.251 1.00 41.80 313 ARG G O 1
ATOM 9968 N N . SER D 1 314 ? -19.621 50.746 28.598 1.00 39.31 314 SER G N 1
ATOM 9969 C CA . SER D 1 314 ? -18.270 51.062 28.125 1.00 38.49 314 SER G CA 1
ATOM 9970 C C . SER D 1 314 ? -18.150 50.774 26.631 1.00 41.54 314 SER G C 1
ATOM 9971 O O . SER D 1 314 ? -19.035 50.125 26.057 1.00 41.06 314 SER G O 1
ATOM 9974 N N . PRO D 1 315 ? -17.079 51.282 25.984 1.00 36.69 315 PRO G N 1
ATOM 9975 C CA . PRO D 1 315 ? -16.819 50.914 24.584 1.00 37.98 315 PRO G CA 1
ATOM 9976 C C . PRO D 1 315 ? -16.716 49.398 24.439 1.00 41.48 315 PRO G C 1
ATOM 9977 O O . PRO D 1 315 ? -16.253 48.741 25.376 1.00 38.16 315 PRO G O 1
ATOM 9981 N N . SER D 1 316 ? -17.144 48.843 23.308 1.00 36.61 316 SER G N 1
ATOM 9982 C CA . SER D 1 316 ? -17.096 47.392 23.140 1.00 40.43 316 SER G CA 1
ATOM 9983 C C . SER D 1 316 ? -15.654 46.900 23.058 1.00 37.87 316 SER G C 1
ATOM 9984 O O . SER D 1 316 ? -14.749 47.623 22.631 1.00 33.95 316 SER G O 1
ATOM 9987 N N . THR D 1 317 ? -15.437 45.677 23.517 1.00 36.47 317 THR G N 1
ATOM 9988 C CA . THR D 1 317 ? -14.157 45.022 23.330 1.00 37.09 317 THR G CA 1
ATOM 9989 C C . THR D 1 317 ? -14.484 43.686 22.699 1.00 41.82 317 THR G C 1
ATOM 9990 O O . THR D 1 317 ? -15.664 43.338 22.555 1.00 36.60 317 THR G O 1
ATOM 9994 N N . HIS D 1 318 ? -13.446 42.929 22.356 1.00 34.97 318 HIS G N 1
ATOM 9995 C CA . HIS D 1 318 ? -13.608 41.587 21.812 1.00 37.98 318 HIS G CA 1
ATOM 9996 C C . HIS D 1 318 ? -14.400 40.683 22.759 1.00 39.84 318 HIS G C 1
ATOM 9997 O O . HIS D 1 318 ? -15.095 39.765 22.320 1.00 38.63 318 HIS G O 1
ATOM 10004 N N . TRP D 1 319 ? -14.304 40.949 24.057 1.00 31.79 319 TRP G N 1
ATOM 10005 C CA . TRP D 1 319 ? -15.012 40.137 25.047 1.00 34.31 319 TRP G CA 1
ATOM 10006 C C . TRP D 1 319 ? -16.524 40.382 25.113 1.00 35.46 319 TRP G C 1
ATOM 10007 O O . TRP D 1 319 ? -17.258 39.555 25.662 1.00 35.32 319 TRP G O 1
ATOM 10018 N N . LYS D 1 320 ? -16.979 41.508 24.555 1.00 32.18 320 LYS G N 1
ATOM 10019 C CA . LYS D 1 320 ? -18.393 41.880 24.595 1.00 40.01 320 LYS G CA 1
ATOM 10020 C C . LYS D 1 320 ? -18.972 41.708 26.000 1.00 39.39 320 LYS G C 1
ATOM 10021 O O . LYS D 1 320 ? -18.392 42.172 26.970 1.00 36.12 320 LYS G O 1
ATOM 10027 N N . GLN D 1 321 ? -20.115 41.037 26.092 1.00 38.27 321 GLN G N 1
ATOM 10028 C CA . GLN D 1 321 ? -20.683 40.661 27.377 1.00 37.35 321 GLN G CA 1
ATOM 10029 C C . GLN D 1 321 ? -21.189 39.244 27.258 1.00 37.68 321 GLN G C 1
ATOM 10030 O O . GLN D 1 321 ? -21.374 38.733 26.149 1.00 37.44 321 GLN G O 1
ATOM 10036 N N . THR D 1 322 ? -21.409 38.607 28.397 1.00 36.96 322 THR G N 1
ATOM 10037 C CA . THR D 1 322 ? -21.919 37.250 28.406 1.00 42.64 322 THR G CA 1
ATOM 10038 C C . THR D 1 322 ? -23.287 37.205 29.056 1.00 41.33 322 THR G C 1
ATOM 10039 O O . THR D 1 322 ? -23.444 37.623 30.197 1.00 41.19 322 THR G O 1
ATOM 10043 N N . THR D 1 323 ? -24.276 36.688 28.335 1.00 41.46 323 THR G N 1
ATOM 10044 C CA . THR D 1 323 ? -25.647 36.721 28.818 1.00 36.38 323 THR G CA 1
ATOM 10045 C C . THR D 1 323 ? -26.212 35.328 29.015 1.00 42.88 323 THR G C 1
ATOM 10046 O O . THR D 1 323 ? -26.141 34.494 28.112 1.00 47.00 323 THR G O 1
ATOM 10050 N N . ILE D 1 324 ? -26.765 35.076 30.199 1.00 41.43 324 ILE G N 1
ATOM 10051 C CA . ILE D 1 324 ? -27.408 33.796 30.487 1.00 45.44 324 ILE G CA 1
ATOM 10052 C C . ILE D 1 324 ? -28.923 33.975 30.515 1.00 45.33 324 ILE G C 1
ATOM 10053 O O . ILE D 1 324 ? -29.453 34.769 31.293 1.00 45.95 324 ILE G O 1
ATOM 10058 N N . LEU D 1 325 ? -29.625 33.248 29.660 1.00 44.39 325 LEU G N 1
ATOM 10059 C CA . LEU D 1 325 ? -31.064 33.426 29.574 1.00 38.82 325 LEU G CA 1
ATOM 10060 C C . LEU D 1 325 ? -31.802 32.509 30.534 1.00 41.72 325 LEU G C 1
ATOM 10061 O O . LEU D 1 325 ? -31.315 31.441 30.892 1.00 41.67 325 LEU G O 1
ATOM 10066 N N . LEU D 1 326 ? -32.970 32.956 30.977 1.00 46.50 326 LEU G N 1
ATOM 10067 C CA . LEU D 1 326 ? -33.909 32.069 31.633 1.00 50.05 326 LEU G CA 1
ATOM 10068 C C . LEU D 1 326 ? -34.482 31.178 30.533 1.00 48.21 326 LEU G C 1
ATOM 10069 O O . LEU D 1 326 ? -34.447 31.556 29.360 1.00 47.42 326 LEU G O 1
ATOM 10074 N N . PRO D 1 327 ? -34.996 29.984 30.897 1.00 53.57 327 PRO G N 1
ATOM 10075 C CA . PRO D 1 327 ? -35.621 29.117 29.884 1.00 53.87 327 PRO G CA 1
ATOM 10076 C C . PRO D 1 327 ? -36.830 29.789 29.234 1.00 55.43 327 PRO G C 1
ATOM 10077 O O . PRO D 1 327 ? -37.629 30.408 29.942 1.00 58.70 327 PRO G O 1
ATOM 10081 N N . ARG D 1 328 ? -36.952 29.654 27.914 1.00 54.46 328 ARG G N 1
ATOM 10082 C CA . ARG D 1 328 ? -37.960 30.359 27.113 1.00 56.91 328 ARG G CA 1
ATOM 10083 C C . ARG D 1 328 ? -39.345 30.431 27.758 1.00 56.67 328 ARG G C 1
ATOM 10084 O O . ARG D 1 328 ? -40.026 31.453 27.658 1.00 61.08 328 ARG G O 1
ATOM 10092 N N . GLU D 1 329 ? -39.743 29.356 28.435 1.00 58.17 329 GLU G N 1
ATOM 10093 C CA . GLU D 1 329 ? -41.045 29.292 29.101 1.00 59.26 329 GLU G CA 1
ATOM 10094 C C . GLU D 1 329 ? -41.188 30.318 30.230 1.00 61.16 329 GLU G C 1
ATOM 10095 O O . GLU D 1 329 ? -42.298 30.732 30.554 1.00 60.27 329 GLU G O 1
ATOM 10097 N N . ALA D 1 330 ? -40.070 30.713 30.837 1.00 56.88 330 ALA G N 1
ATOM 10098 C CA . ALA D 1 330 ? -40.084 31.789 31.823 1.00 53.04 330 ALA G CA 1
ATOM 10099 C C . ALA D 1 330 ? -40.103 33.143 31.112 1.00 54.97 330 ALA G C 1
ATOM 10100 O O . ALA D 1 330 ? -40.762 34.084 31.561 1.00 55.27 330 ALA G O 1
ATOM 10102 N N . ARG D 1 331 ? -39.379 33.220 29.995 1.00 58.67 331 ARG G N 1
ATOM 10103 C CA . ARG D 1 331 ? -39.325 34.423 29.159 1.00 58.93 331 ARG G CA 1
ATOM 10104 C C . ARG D 1 331 ? -40.699 34.789 28.592 1.00 61.61 331 ARG G C 1
ATOM 10105 O O . ARG D 1 331 ? -41.280 35.806 28.978 1.00 63.98 331 ARG G O 1
ATOM 10113 N N . ASN D 1 332 ? -41.211 33.973 27.671 1.00 63.85 332 ASN G N 1
ATOM 10114 C CA . ASN D 1 332 ? -42.608 34.088 27.263 1.00 60.75 332 ASN G CA 1
ATOM 10115 C C . ASN D 1 332 ? -43.459 33.696 28.458 1.00 61.04 332 ASN G C 1
ATOM 10116 O O . ASN D 1 332 ? -43.110 32.762 29.171 1.00 59.41 332 ASN G O 1
ATOM 10121 N N . GLU D 1 333 ? -44.555 34.421 28.673 1.00 60.55 333 GLU G N 1
ATOM 10122 C CA . GLU D 1 333 ? -45.410 34.294 29.869 1.00 64.39 333 GLU G CA 1
ATOM 10123 C C . GLU D 1 333 ? -44.836 34.994 31.111 1.00 57.34 333 GLU G C 1
ATOM 10124 O O . GLU D 1 333 ? -45.516 35.099 32.133 1.00 53.36 333 GLU G O 1
ATOM 10126 N N . GLU D 1 334 ? -43.594 35.466 31.017 1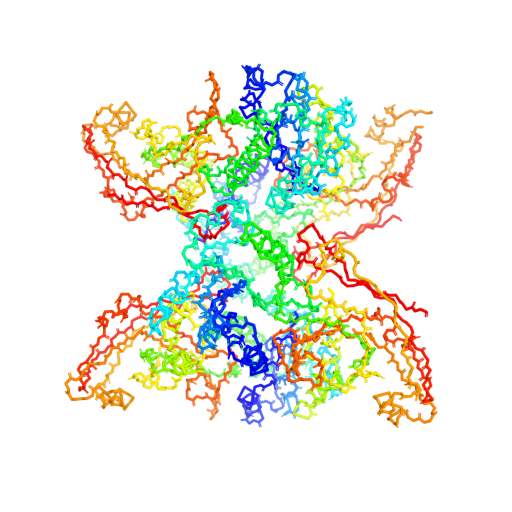.00 59.23 334 GLU G N 1
ATOM 10127 C CA . GLU D 1 334 ? -43.025 36.377 32.016 1.00 49.75 334 GLU G CA 1
ATOM 10128 C C . GLU D 1 334 ? -43.097 35.912 33.473 1.00 46.09 334 GLU G C 1
ATOM 10129 O O . GLU D 1 334 ? -43.579 36.647 34.334 1.00 46.02 334 GLU G O 1
ATOM 10135 N N . LEU D 1 335 ? -42.603 34.712 33.757 1.00 40.74 335 LEU G N 1
ATOM 10136 C CA . LEU D 1 335 ? -42.734 34.152 35.102 1.00 47.25 335 LEU G CA 1
ATOM 10137 C C . LEU D 1 335 ? -41.854 34.821 36.180 1.00 49.83 335 LEU G C 1
ATOM 10138 O O . LEU D 1 335 ? -42.038 34.579 37.376 1.00 51.68 335 LEU G O 1
ATOM 10140 N N . VAL D 1 336 ? -40.893 35.642 35.761 1.00 50.15 336 VAL G N 1
ATOM 10141 C CA . VAL D 1 336 ? -40.055 36.388 36.703 1.00 41.99 336 VAL G CA 1
ATOM 10142 C C . VAL D 1 336 ? -40.212 37.881 36.421 1.00 47.01 336 VAL G C 1
ATOM 10143 O O . VAL D 1 336 ? -39.313 38.539 35.873 1.00 45.71 336 VAL G O 1
ATOM 10147 N N . SER D 1 337 ? -41.370 38.417 36.782 1.00 41.17 337 SER G N 1
ATOM 10148 C CA . SER D 1 337 ? -41.628 39.828 36.553 1.00 45.72 337 SER G CA 1
ATOM 10149 C C . SER D 1 337 ? -41.877 40.588 37.849 1.00 47.40 337 SER G C 1
ATOM 10150 O O . SER D 1 337 ? -42.060 40.006 38.919 1.00 39.90 337 SER G O 1
ATOM 10153 N N . PHE D 1 338 ? -41.858 41.906 37.744 1.00 49.65 338 PHE G N 1
ATOM 10154 C CA . PHE D 1 338 ? -42.027 42.741 38.912 1.00 47.89 338 PHE G CA 1
ATOM 10155 C C . PHE D 1 338 ? -43.062 43.806 38.637 1.00 47.61 338 PHE G C 1
ATOM 10156 O O . PHE D 1 338 ? -43.169 44.293 37.508 1.00 48.96 338 PHE G O 1
ATOM 10164 N N . PRO D 1 339 ? -43.847 44.156 39.667 1.00 47.15 339 PRO G N 1
ATOM 10165 C CA . PRO D 1 339 ? -44.782 45.281 39.569 1.00 48.62 339 PRO G CA 1
ATOM 10166 C C . PRO D 1 339 ? -43.972 46.541 39.315 1.00 48.18 339 PRO G C 1
ATOM 10167 O O . PRO D 1 339 ? -42.781 46.551 39.639 1.00 51.11 339 PRO G O 1
ATOM 10171 N N . VAL D 1 340 ? -44.588 47.581 38.761 1.00 44.87 340 VAL G N 1
ATOM 10172 C CA . VAL D 1 340 ? -43.850 48.773 38.355 1.00 45.84 340 VAL G CA 1
ATOM 10173 C C . VAL D 1 340 ? -43.256 49.541 39.530 1.00 50.38 340 VAL G C 1
ATOM 10174 O O . VAL D 1 340 ? -42.634 50.585 39.339 1.00 56.39 340 VAL G O 1
ATOM 10178 N N . GLU D 1 341 ? -43.442 49.019 40.738 1.00 48.95 341 GLU G N 1
ATOM 10179 C CA . GLU D 1 341 ? -42.851 49.612 41.928 1.00 52.34 341 GLU G CA 1
ATOM 10180 C C . GLU D 1 341 ? -41.605 48.848 42.366 1.00 51.82 341 GLU G C 1
ATOM 10181 O O . GLU D 1 341 ? -41.060 49.110 43.439 1.00 48.41 341 GLU G O 1
ATOM 10187 N N . GLY D 1 342 ? -41.161 47.897 41.549 1.00 47.11 342 GLY G N 1
ATOM 10188 C CA . GLY D 1 342 ? -39.935 47.171 41.841 1.00 44.36 342 GLY G CA 1
ATOM 10189 C C . GLY D 1 342 ? -40.080 46.000 42.794 1.00 41.95 342 GLY G C 1
ATOM 10190 O O . GLY D 1 342 ? -41.171 45.445 42.939 1.00 52.13 342 GLY G O 1
ATOM 10191 N N . GLY D 1 343 ? -38.973 45.617 43.430 1.00 44.01 343 GLY G N 1
ATOM 10192 C CA . GLY D 1 343 ? -38.942 44.483 44.340 1.00 42.31 343 GLY G CA 1
ATOM 10193 C C . GLY D 1 343 ? -37.535 43.958 44.568 1.00 48.35 343 GLY G C 1
ATOM 10194 O O . GLY D 1 343 ? -36.560 44.675 44.347 1.00 55.69 343 GLY G O 1
ATOM 10195 N N . GLU D 1 344 ? -37.415 42.718 45.036 1.00 48.80 344 GLU G N 1
ATOM 10196 C CA . GLU D 1 344 ? -36.102 42.089 45.157 1.00 54.20 344 GLU G CA 1
ATOM 10197 C C . GLU D 1 344 ? -35.931 40.926 44.185 1.00 55.01 344 GLU G C 1
ATOM 10198 O O . GLU D 1 344 ? -36.896 40.244 43.825 1.00 51.93 344 GLU G O 1
ATOM 10204 N N . LEU D 1 345 ? -34.686 40.710 43.774 1.00 52.26 345 LEU G N 1
ATOM 10205 C CA . LEU D 1 345 ? -34.328 39.627 42.871 1.00 44.59 345 LEU G CA 1
ATOM 10206 C C . LEU D 1 345 ? -32.984 39.058 43.317 1.00 46.32 345 LEU G C 1
ATOM 10207 O O . LEU D 1 345 ? -31.972 39.763 43.315 1.00 47.87 345 LEU G O 1
ATOM 10212 N N . GLY D 1 346 ? -32.989 37.793 43.730 1.00 40.87 346 GLY G N 1
ATOM 10213 C CA . GLY D 1 346 ? -31.781 37.114 44.164 1.00 46.54 346 GLY G CA 1
ATOM 10214 C C . GLY D 1 346 ? -31.387 35.992 43.216 1.00 53.19 346 GLY G C 1
ATOM 10215 O O . GLY D 1 346 ? -32.245 35.238 42.734 1.00 45.21 346 GLY G O 1
ATOM 10216 N N . VAL D 1 347 ? -30.089 35.893 42.932 1.00 45.78 347 VAL G N 1
ATOM 10217 C CA . VAL D 1 347 ? -29.578 34.859 42.037 1.00 48.80 347 VAL G CA 1
ATOM 10218 C C . VAL D 1 347 ? -28.234 34.361 42.532 1.00 45.18 347 VAL G C 1
ATOM 10219 O O . VAL D 1 347 ? -27.394 35.153 42.945 1.00 47.68 347 VAL G O 1
ATOM 10223 N N . GLU D 1 348 ? -28.054 33.044 42.534 1.00 50.85 348 GLU G N 1
ATOM 10224 C CA . GLU D 1 348 ? -26.754 32.456 42.829 1.00 53.59 348 GLU G CA 1
ATOM 10225 C C . GLU D 1 348 ? -26.136 31.959 41.534 1.00 53.17 348 GLU G C 1
ATOM 10226 O O . GLU D 1 348 ? -26.696 31.092 40.855 1.00 53.44 348 GLU G O 1
ATOM 10232 N N . MET D 1 349 ? -24.980 32.513 41.200 1.00 49.17 349 MET G N 1
ATOM 10233 C CA . MET D 1 349 ? -24.336 32.212 39.935 1.00 51.62 349 MET G CA 1
ATOM 10234 C C . MET D 1 349 ? -23.127 31.325 40.158 1.00 48.87 349 MET G C 1
ATOM 10235 O O . MET D 1 349 ? -22.382 31.516 41.118 1.00 53.74 349 MET G O 1
ATOM 10240 N N . HIS D 1 350 ? -22.948 30.341 39.282 1.00 46.14 350 HIS G N 1
ATOM 10241 C CA . HIS D 1 350 ? -21.801 29.445 39.367 1.00 50.36 350 HIS G CA 1
ATOM 10242 C C . HIS D 1 350 ? -20.964 29.524 38.105 1.00 48.52 350 HIS G C 1
ATOM 10243 O O . HIS D 1 350 ? -21.454 29.259 37.008 1.00 45.79 350 HIS G O 1
ATOM 10250 N N . ILE D 1 351 ? -19.697 29.882 38.270 1.00 48.24 351 ILE G N 1
ATOM 10251 C CA . ILE D 1 351 ? -18.736 29.791 37.187 1.00 45.47 351 ILE G CA 1
ATOM 10252 C C . ILE D 1 351 ? -17.773 28.639 37.485 1.00 49.17 351 ILE G C 1
ATOM 10253 O O . ILE D 1 351 ? -16.897 28.743 38.347 1.00 49.02 351 ILE G O 1
ATOM 10258 N N . SER D 1 352 ? -17.960 27.528 36.778 1.00 48.11 352 SER G N 1
ATOM 10259 C CA . SER D 1 352 ? -17.243 26.302 37.099 1.00 53.43 352 SER G CA 1
ATOM 10260 C C . SER D 1 352 ? -16.478 25.766 35.900 1.00 54.00 352 SER G C 1
ATOM 10261 O O . SER D 1 352 ? -16.944 25.847 34.760 1.00 52.87 352 SER G O 1
ATOM 10264 N N . ALA D 1 353 ? -15.294 25.229 36.177 1.00 55.68 353 ALA G N 1
ATOM 10265 C CA . ALA D 1 353 ? -14.420 24.683 35.146 1.00 55.23 353 ALA G CA 1
ATOM 10266 C C . ALA D 1 353 ? -14.923 23.335 34.630 1.00 55.82 353 ALA G C 1
ATOM 10267 O O . ALA D 1 353 ? -15.389 22.497 35.402 1.00 57.82 353 ALA G O 1
ATOM 10269 N N . SER D 1 354 ? -14.818 23.134 33.320 1.00 58.16 354 SER G N 1
ATOM 10270 C CA . SER D 1 354 ? -15.241 21.882 32.699 1.00 57.79 354 SER G CA 1
ATOM 10271 C C . SER D 1 354 ? -14.099 20.863 32.610 1.00 60.19 354 SER G C 1
ATOM 10272 O O . SER D 1 354 ? -14.292 19.748 32.116 1.00 65.91 354 SER G O 1
ATOM 10275 N N . ASP D 1 355 ? -12.917 21.249 33.089 1.00 53.71 355 ASP G N 1
ATOM 10276 C CA . ASP D 1 355 ? -11.767 20.343 33.133 1.00 57.67 355 ASP G CA 1
ATOM 10277 C C . ASP D 1 355 ? -10.647 20.833 34.048 1.00 53.28 355 ASP G C 1
ATOM 10278 O O . ASP D 1 355 ? -10.738 21.907 34.639 1.00 55.10 355 ASP G O 1
ATOM 10283 N N . LYS D 1 356 ? -9.578 20.046 34.123 1.00 51.45 356 LYS G N 1
ATOM 10284 C CA . LYS D 1 356 ? -8.470 20.320 35.031 1.00 50.30 356 LYS G CA 1
ATOM 10285 C C . LYS D 1 356 ? -7.527 21.434 34.558 1.00 47.40 356 LYS G C 1
ATOM 10286 O O . LYS D 1 356 ? -6.640 21.855 35.303 1.00 49.22 356 LYS G O 1
ATOM 10288 N N . THR D 1 357 ? -7.706 21.912 33.330 1.00 50.08 357 THR G N 1
ATOM 10289 C CA . THR D 1 357 ? -6.825 22.961 32.811 1.00 47.30 357 THR G CA 1
ATOM 10290 C C . THR D 1 357 ? -7.225 24.326 33.357 1.00 46.31 357 THR G C 1
ATOM 10291 O O . THR D 1 357 ? -6.398 25.237 33.421 1.00 45.79 357 THR G O 1
ATOM 10295 N N . LEU D 1 358 ? -8.493 24.445 33.749 1.00 45.66 358 LEU G N 1
ATOM 10296 C CA . LEU D 1 358 ? -9.046 25.669 34.324 1.00 45.32 358 LEU G CA 1
ATOM 10297 C C . LEU D 1 358 ? -9.009 26.835 33.335 1.00 44.64 358 LEU G C 1
ATOM 10298 O O . LEU D 1 358 ? -8.848 27.990 33.726 1.00 46.99 358 LEU G O 1
ATOM 10303 N N . ARG D 1 359 ? -9.166 26.520 32.052 1.00 47.58 359 ARG G N 1
ATOM 10304 C CA . ARG D 1 359 ? -9.180 27.536 31.002 1.00 49.01 359 ARG G CA 1
ATOM 10305 C C . ARG D 1 359 ? -10.544 27.586 30.314 1.00 46.33 359 ARG G C 1
ATOM 10306 O O . ARG D 1 359 ? -10.797 28.470 29.493 1.00 40.66 359 ARG G O 1
ATOM 10308 N N . PHE D 1 360 ? -11.415 26.637 30.653 1.00 42.94 360 PHE G N 1
ATOM 10309 C CA . PHE D 1 360 ? -12.728 26.544 30.019 1.00 47.37 360 PHE G CA 1
ATOM 10310 C C . PHE D 1 360 ? -13.820 26.409 31.065 1.00 48.23 360 PHE G C 1
ATOM 10311 O O . PHE D 1 360 ? -13.685 25.650 32.025 1.00 46.86 360 PHE G O 1
ATOM 10319 N N . TYR D 1 361 ? -14.898 27.160 30.882 1.00 43.68 361 TYR G N 1
ATOM 10320 C CA . TYR D 1 361 ? -15.865 27.328 31.952 1.00 46.24 361 TYR G CA 1
ATOM 10321 C C . TYR D 1 361 ? -17.303 27.325 31.465 1.00 46.59 361 TYR G C 1
ATOM 10322 O O . TYR D 1 361 ? -17.583 27.635 30.304 1.00 40.08 361 TYR G O 1
ATOM 10331 N N . THR D 1 362 ? -18.211 26.976 32.370 1.00 46.56 362 THR G N 1
ATOM 10332 C CA . THR D 1 362 ? -19.635 27.155 32.135 1.00 45.26 362 THR G CA 1
ATOM 10333 C C . THR D 1 362 ? -20.201 28.078 33.196 1.00 45.59 362 THR G C 1
ATOM 10334 O O . THR D 1 362 ? -19.592 28.280 34.247 1.00 47.44 362 THR G O 1
ATOM 10338 N N . ILE D 1 363 ? -21.363 28.645 32.907 1.00 43.90 363 ILE G N 1
ATOM 10339 C CA . ILE D 1 363 ? -22.076 29.461 33.873 1.00 46.92 363 ILE G CA 1
ATOM 10340 C C . ILE D 1 363 ? -23.441 28.837 34.131 1.00 47.05 363 ILE G C 1
ATOM 10341 O O . ILE D 1 363 ? -24.195 28.567 33.193 1.00 43.63 363 ILE G O 1
ATOM 10346 N N . GLU D 1 364 ? -23.736 28.589 35.403 1.00 46.01 364 GLU G N 1
ATOM 10347 C CA . GLU D 1 364 ? -25.036 28.090 35.825 1.00 44.32 364 GLU G CA 1
ATOM 10348 C C . GLU D 1 364 ? -25.599 29.057 36.860 1.00 49.77 364 GLU G C 1
ATOM 10349 O O . GLU D 1 364 ? -24.854 29.599 37.684 1.00 50.37 364 GLU G O 1
ATOM 10351 N N . LEU D 1 365 ? -26.905 29.303 36.804 1.00 50.69 365 LEU G N 1
ATOM 10352 C CA . LEU D 1 365 ? -27.540 30.227 37.751 1.00 55.46 365 LEU G CA 1
ATOM 10353 C C . LEU D 1 365 ? -28.909 29.766 38.253 1.00 55.01 365 LEU G C 1
ATOM 10354 O O . LEU D 1 365 ? -29.737 29.286 37.485 1.00 46.93 365 LEU G O 1
ATOM 10359 N N . GLU D 1 366 ? -29.132 29.930 39.554 1.00 54.84 366 GLU G N 1
ATOM 10360 C CA . GLU D 1 366 ? -30.403 29.575 40.171 1.00 53.14 366 GLU G CA 1
ATOM 10361 C C . GLU D 1 366 ? -30.978 30.781 40.905 1.00 51.68 366 GLU G C 1
ATOM 10362 O O . GLU D 1 366 ? -30.261 31.451 41.649 1.00 52.40 366 GLU G O 1
ATOM 10364 N N . LEU D 1 367 ? -32.263 31.056 40.682 1.00 51.00 367 LEU G N 1
ATOM 10365 C CA . LEU D 1 367 ? -32.978 32.123 41.386 1.00 48.76 367 LEU G CA 1
ATOM 10366 C C . LEU D 1 367 ? -33.371 31.652 42.780 1.00 48.52 367 LEU G C 1
ATOM 10367 O O . LEU D 1 367 ? -32.955 32.235 43.782 1.00 55.75 367 LEU G O 1
#

Nearest PDB structures (foldseek):
  4lwo-assembly2_G  TM=1.000E+00  e=2.336E-73  Trypanosoma brucei brucei TREU927
  4lwp-assembly1_A  TM=9.980E-01  e=1.937E-73  Trypanosoma brucei brucei TREU927
  4lwo-assembly1_B  TM=9.986E-01  e=1.116E-71  Trypanosoma brucei brucei TREU927
  4lwo-assembly2_E  TM=9.965E-01  e=3.484E-68  Trypanosoma brucei brucei TREU927
  8g2g-assembly2_B-3  TM=7.850E-01  e=2.821E-24  Homo sapiens

GO terms:
  GO:0031981 nuclear lumen (C, HTP)
  GO:0005737 cytoplasm (C, HTP)
  GO:0005829 cytosol (C, IDA)
  GO:0035244 protein-arginine C-methyltransferase activity (F, IDA)
  GO:0019919 peptidyl-arginine methylation, to asymmetrical-dimethyl arginine (P, IDA)

Radius of gyration: 37.05 Å; Cα contacts (8 Å, |Δi|>4): 2843; chains: 4; bounding box: 81×76×89 Å

B-factor: mean 37.51, std 11.89, range [13.42, 90.13]

Organism: Trypanosoma brucei brucei (strain 927/4 GUTat10.1) (NCBI:txid185431)

CATH classification: 3.40.50.150 (+1 more: 2.70.160.11)

InterPro domains:
  IPR025799 Protein arginine N-methyltransferase [PS51678] (17-368)
  IPR025799 Protein arginine N-methyltransferase [PTHR11006] (16-367)
  IPR029063 S-adenosyl-L-methionine-dependent methyltransferase superfamily [G3DSA:3.40.50.150] (22-181)
  IPR029063 S-adenosyl-L-methionine-dependent methyltransferase superfamily [SSF53335] (23-367)
  IPR055135 Protein arginine N-methyltransferase domain [PF22528] (182-366)

Sequence (1365 aa):
DLAVHRLMLEDAQRMSFYRKSIEQSASIEGKVVVDVGSGTGILSMWAARAGAKHVFSIEASSLSEFQIGVVEDNDLSTKITVLGDTVENNIIAGGVANFVNRHKAKLGKCCGVAVLLSEWMGFYLFHEGMLPSVIRARNFFQDVNAALGVLQPIEMIPERATVFVAPITCKPYYVQRYKNFWRDVDGLDFSRYGRIEYEVYLESPLVECLPPLCLLHEGLSLIELNLSTVQEEVLTSLHNTVHFDLKESAEFQQHAREAGSEGRVSVDGFTVWFDVSYGAHTLSTSPRSPSTHWKQTTILLPREARNEELVSFPVEGGELGVEMHISASDKTLRFYTIELELKSDLAVHRLMLEDAQRMSFYRKSIEQSASIEGKVVVDVGSGTGILSMWAARAGAKHVFSIEASSLSEFQIGVVEDNDLSTKITVLGDTVENIIAGGVANFVNRHKAKLGKCGVAVLLSEWMGFYLFHEGMLPSVIRARNFFQDVNAALGVLQPIEMIPERATVFVAPITCKPYYVQRYKNFWRDVDGLDFSRYGRIEYEVYLEQPLVECLPPLCLLHEGLSLIELNLSTVQEEVLTSLHNTVHFDLKESAEFQQHAREAGSEGRVSVDGFTVWFDVSYGAHTLSTSPRSPSTHWKQTTILLPREARNEELVSFPVEGGELGVEMHISASDKTLRFYTIELELESYSDLAVHRLMLEDAQRMSFYRKSIEQSASIEGKVVVDVGSGTGILSMWAARAGAKHVFSIEASSLSEFQIGVVEDNDLSTKITVLGDTVENIIAGGVANFVNRHKAKLGKCGVAVLLSEWMGFYLFHEGMLPSVIRARNFFQDVNAALGVLQPIEMIPERATVFVAPITCKPYYVQRYKNFWRDVDGLDFSRYGRIEYEVYLPLVECLPPLCLLHEGLSLIELNLSTVQEEVLTSLHNTVHFDLKESAEFQQHAREAGSGRVSVDGFTVWFDVSYGAHTLSTSPRSPSTHWKQTTILLPREARNEELVSFPVEGGELGVEMHISASDKTLRFYTIELELSYSDLAVHRLMLEDAQRMSFYRKSIEQSASIEGKVVVDVGSGTGILSMWAARAGAKHVFSIEASSLSEFQIGVVEDNDLSTKITVLGDTVENIIAGGVANFVNRHKAKLGKCGVAVLLSEWMGFYLFHEGMLPSVIRARNFFQDVNAALGVLQPIEMIPERATVFVAPITCKPYYVQRYKNFWRDVDGLDFSRYGRIEYEVYLEPLVECLPPLCLLHEGLSLIEELNLSTVQEEVLTSLHNTVHFDLKESAEFQQHAREAGSEGRVSVDGFTVWFDVSYGAHTLSTSPRSPSTHWKQTTILLPREARNEELVSFPVEGGELGVEMHISASDKTLRFYTIELEL

Solvent-accessible surface area: 55578 Å² total; per-residue (Å²): 117,10,69,82,45,39,82,14,15,91,20,84,39,17,18,30,5,0,89,103,0,4,80,92,14,106,37,2,137,41,48,0,0,0,0,1,35,7,1,4,0,5,7,0,0,5,0,8,126,36,30,1,75,8,0,0,0,4,15,55,44,71,3,16,93,73,0,93,16,0,3,105,53,30,105,27,52,121,75,9,23,22,27,50,58,51,9,36,78,23,49,51,37,27,43,80,95,10,25,118,134,16,115,96,74,0,25,193,38,0,2,23,0,0,0,1,41,3,11,4,36,10,0,5,44,106,5,55,4,5,18,0,3,35,0,2,53,13,2,52,81,0,1,56,73,32,62,30,158,140,82,3,42,8,2,2,76,91,1,16,0,48,0,0,0,5,4,5,100,14,27,41,52,100,30,12,102,102,59,0,50,92,10,49,58,7,52,0,35,71,0,0,109,41,26,30,85,86,79,19,100,128,69,30,57,52,48,18,22,61,84,2,6,0,19,114,8,53,41,7,17,92,11,65,1,37,87,12,88,51,86,74,1,77,56,11,98,72,55,11,116,0,72,0,81,88,8,77,36,0,49,114,29,1,154,93,35,38,102,104,26,129,10,3,1,9,0,0,0,1,12,1,27,1,29,13,45,90,41,75,0,17,2,15,14,127,22,92,74,10,82,13,80,7,2,6,20,37,8,94,49,67,14,36,101,64,74,124,23,19,23,43,35,114,4,13,120,10,8,0,44,0,59,0,30,28,77,66,124,33,14,107,64,11,74,19,50,41,104,60,116,115,55,2,56,82,47,64,68,14,16,67,19,71,68,15,12,29,3,0,66,95,0,2,89,72,26,101,28,2,136,49,74,4,0,0,1,2,28,9,1,3,0,7,10,0,0,0,0,6,107,32,30,0,74,10,0,0,0,4,18,56,29,92,9,13,68,79,0,93,16,0,4,103,55,27,87,22,58,113,72,7,21,24,30,23,21,56,8,68,25,22,28,18,36,23,39,68,98,14,18,108,134,17,96,101,78,1,30,119,92,1,3,16,0,1,0,1,38,4,12,3,38,7,0,4,44,92,2,65,3,4,22,1,2,61,0,2,52,9,2,46,59,0,2,47,65,51,66,29,146,140,92,3,52,6,2,2,67,93,0,15,0,46,0,0,0,1,6,5,99,18,17,38,56,108,33,13,86,88,49,0,147,69,9,58,58,11,58,0,27,90,0,0,106,42,26,29,63,90,83,16,99,118,117,29,56,47,47,12,23,52,72,0,4,0,19,115,9,58,44,5,17,93,8,60,0,37,87,15,92,52,88,71,0,85,44,8,100,72,64,13,123,0,62,0,114,144,7,75,27,0,56,81,28,3,160,96,40,42,99,109,19,135,9,3,1,9,0,1,0,1,13,2,27,1,28,15,60,102,39,83,2,23,3,15,14,126,33,77,70,10,84,16,74,6,1,4,17,33,10,95,31,74,20,17,95,80,69,74,24,27,20,43,26,112,4,8,104,11,17,1,62,0,58,0,25,26,73,67,98,68,19,96,69,7,71,16,85,44,127,98,117,7,25,82,20,0,50,80,43,40,98,13,17,100,19,68,71,14,13,27,5,0,99,66,0,3,129,85,14,97,31,1,126,41,51,0,0,0,1,1,39,9,1,4,0,4,9,0,0,20,0,12,127,35,29,10,82,8,0,0,0,4,21,58,42,58,0,15,85,69,0,95,16,0,3,105,64,20,90,18,57,125,32,8,25,24,12,52,57,51,9,34,74,23,53,53,36,25,42,77,96,11,19,118,180,10,122,93,77,0,35,93,46,0,1,23,0,1,0,1,43,4,11,4,42,13,0,5,41,100,5,52,3,4,18,0,3,35,0,2,49,11,2,50,81,0,2,58,74,38,61,31,155,137,86,4,45,8,2,2,72,122,2,15,0,47,0,0,0,0,13,10,57,16,32,40,55,100,36,16,94,100,48,0,44,101,8,82,60,5,57,0,21,72,0,0,102,34,18,27,82,80,129,49,139,30,72,13,49,13,20,69,104,0,4,0,16,110,10,59,53,3,22,97,12,80,1,38,91,12,88,52,101,60,0,84,63,8,106,60,60,14,124,1,76,0,51,75,8,68,44,1,59,43,22,4,176,133,42,34,144,56,65,10,22,1,16,0,1,0,0,12,1,29,1,25,13,46,92,37,82,2,27,3,14,11,120,26,82,73,7,85,9,86,5,4,3,23,35,9,95,59,77,23,30,114,76,57,79,22,45,30,89,54,87,10,35,78,12,29,2,68,0,71,1,48,28,70,67,123,29,13,100,64,6,74,19,52,42,115,115,52,32,102,19,0,60,66,50,42,37,14,15,110,21,82,58,19,28,40,4,0,46,98,0,6,80,87,13,95,30,2,69,48,86,3,0,0,1,2,23,8,0,3,0,4,6,0,0,17,0,8,100,43,39,5,96,10,0,0,0,4,19,58,40,67,0,15,66,69,0,96,16,0,4,52,62,29,92,23,68,117,44,8,26,23,26,24,27,57,9,66,26,25,31,19,35,23,42,69,96,12,18,92,140,25,123,92,71,0,26,68,93,1,3,16,0,1,0,1,30,4,10,2,34,12,0,4,39,105,11,73,3,8,22,1,2,56,0,2,48,10,2,48,60,0,2,50,63,50,68,30,154,130,89,4,49,6,2,2,68,104,1,15,0,48,1,0,0,5,17,7,52,28,34,53,72,66,29,14,20,78,46,0,151,92,12,53,46,0,57,0,32,48,0,0,116,28,20,26,40,52,114,20,109,145,29,52,20,58,19,36,67,60,4,8,0,19,116,12,54,47,7,16,102,8,59,1,39,90,11,87,53,78,70,0,80,57,7,96,68,63,14,130,2,76,0,53,82,6,66,50,2,72,109,30,11,169,134,36,34,112,106,29,130,7,14,1,16,0,0,1,1,15,2,27,1,28,13,50,95,33,79,0,16,2,13,14,111,29,81,74,10,112,15,83,6,1,9,17,33,12,97,135,86,17,26,82,101,85,80,26,21,24,38,38,126,8,20,135,10,23,1,61,1,57,0,36,28,79,60,97,77,13,21,90,9,81,24,55,40,62,105

Foldseek 3Di:
DLVVVVQCVVDPLNVVFLLVQLLPDPFQAQAEEEEAQCQLVVSVVSSVVSHHLAYEYEHQDPCLVVSCVVCVVVPCNVRYDYHNRALVVVVVCDLVNVCVVCVVSCDLRQHAAYEYDFADQLRQALGDLQSSQSNQVSSCVNCVVSVHNDRHHYVLQKKWKKKFWFACVVVLVPVFQVVQCQDPNDGRNVVSCVVVVVVCPPKDQAQDACLGGLAQIDTWDMDGSRDDHPVCLAKRKGKDKDQSLPGPSNLSVLVVQDQAGKAFTFWMKMWMWTHHDPGIRTCGSPDPHGPSRIIIGTDPPCCNVVSVGIGGSSGGMWMKMKIWHDPDDSSNRTDIDMDTD/DLVVVVVQCVVDPLNVVFLLCQQLPDDQQAQAEEEEAQCQLVVSVVSSVVSHGLAYEYEHQDPSLVVSCVVCVVVPNNVRYDYHRRALVVVCVCHLVVVCVVCVPSLPLQGHAAYEYDFAAALRQALGDLQSLLSNQVSSCVNRVVSVHNPRHCYVLQKKWKWKFWFACVVVLVVPFQVVQCDDPNDGRNVVSVVVVVVVLVVLDQAQDAPLRGLAQTDTWDMDRSRPDHPVCLQKRKGKDKDFSLPGPSNLVVLVVQPQAGKAFTFWMKMWMWTHHDPGIRTCDSPDPHGPNRIGIDTDDPCCNVVRVGMDHSSGGMDMKMKMWHDPDDVSNRTDIDMDD/DCVVLVVVVVQCVVDPLNCVQLLVQLLPDPFLAAAEEEEAQCRLVPSVVSSVVSHHLAYEYEHQDPSLVVSCVVCVVVVCNNHYDYDNRALVVVVVCDLVNVCVVCVVSNDLRFAAEYEYDFAAQLRQALGPLQSSQSNQVRSCVNNVVSVHNDRHHYVLQKKFKKKFWFDCVVVLVVPFQVVQCADPRDGRNVVSVVVVVVQPLDFAQDQLLRGLAQIDTQDMDGSRDDHPVVLAFRKGKDKDFSQPGPSNLVQLVVAPCHKAATFWMKMWMWTHHDPGIRTCGSVDDHGPSRIGIDTDPPVCRVVSVRIGHSNTGMDIKMWTFHAPDDSSNRTDIDMDD/DVVLVVVVVQCVVDPLNVVQLLVQLLPDPAQAQAEEEEAQCRLVVSVVSSVVSHGVAYEYEHQDPSLVVSCVVCVVVPNNVRYDYDNRALVVVVVVDLVVVCVVCVVSLPLQGHAEYEYDFAAALRQALGDLQSLQSNQVSRCVNRVVSVYNPRHCYVLQKKWKWKFFFDCVVVLVPVQQVVQCDDPRDGRSVVSVVVPVVQLVLDFAADAPLRGLAPIDTWDMDGSRPDHPVCLQKDKGKDKDFSLPGPSNLVVLVVQPQPGKAAGFWMKMWMWTHHDPDIRTCDSVDDHGPNRIGTDGDPVVCNVVRVHIGRSNTGMDMKMKMWHDPDDVSNRTDIDMDD

Secondary structure (P-SEA, 3-state):
ccaaaaaaaaacaaaaaaaaaaaacccccccbbbbbcccccaaaaaaaaaacccccbbbbcccaaaaaaaaaaaaccccccccccccaaaaaaacaaaaaaaccccccccccccccccccccccccccaaaaaaaaaaaaaaaaaaacccccccccccbbbbbbbbbbaaaaaaacccccccccccccaaaaaaaaaaaaaaccccccccccccccccccccccccccccccccccccbbbbbcccccaaaaaaaaaacccbbbbbcccccccccccccbbbbbccccccccccbbbbbccccccccccccccccbbbbbbbbbbcccccccccccccccc/caaaaaaaaacaaaaaaaaaaaaaccccccbbbbbcccccaaaaaaaaaacccbbbbbbcccaaaaaaaaaaaaccccccccccccaaaaaaacaaaaaaacccccccccccbbbbccccccccccccaaaaaaaaaaaaaaaaaacccccccccccbbbbbbbbbbaaaaaaacccccccccccccaaaaaaaaaaaaccccccccccccccccccccccccccccccccccccccbbbbbcccccaaaaaaaaaacccbbbbbcccccccccccccbbbbcccccccccccbbbbbccaaaaaaccccccccbbbbbbbbbbcccccccccbbbbbbcc/caaaaaaaaaaaaacaaaaaaaaaaaaaccccccbbbbbcccccaaaaaaaaaacccbbbbbbcccaaaaaaaaaaaaccccccccccccaaaaaaacaaaaaaaaccccccccccbbbbccccccccccccaaaaaaaaaaaaaaaaaacccccccccccbbbbbbbbbbccccccccccccccccccccaaaaaaaaaaaaccccccccccccccccccccccccccccccccccccbbbbbcccccaaaaaaaaaccccbbbbcccccccccccccbbbbcccccccccccbbbbbccaaaaaaccccccccccbbbbbbbbccccccccbbbbbbcc/caaaaaaaaaaaacaaaaaaaaaaaaaccccccbbbbbcccccaaaaaaaaaacccccbbbbcccaaaaaaaaaaaaccccccccccccaaaaaaacaaaaaaacccccccccccbbbbcccccccccccaaaaaaaaaaaaaaaaaaaccccbbbbcccbbbbbbbbbbaaaaaaacccccccccccccaaaaaaaacccccccccccccccccccccccccccccccccccccccccbbbbbcccccaaaaaaaaaacccbbbbbcbbbbbbccccccbbbbcccccccccccbbbbbccaaaaaaccccccccbbbbbbbbbbcccccccccbbbbbcc